Protein 3DOR (pdb70)

Solvent-accessible surface area: 42065 Å² total; per-residue (Å²): 77,64,6,16,140,11,0,31,49,1,1,42,6,1,32,17,0,1,86,5,15,1,3,0,44,8,29,0,60,120,60,22,62,11,57,7,93,124,29,1,84,52,5,49,117,97,1,153,99,78,158,110,4,39,10,44,51,0,9,26,7,0,16,66,12,1,31,4,0,18,10,66,25,10,27,8,46,3,30,12,78,35,25,1,78,2,6,18,38,12,34,89,3,67,76,26,104,5,5,0,0,40,36,91,43,221,51,72,114,4,123,62,2,0,16,3,33,42,9,94,59,33,54,0,100,77,21,0,52,107,45,58,44,78,46,58,96,52,24,57,10,17,19,25,34,7,22,149,19,1,10,28,24,68,6,33,72,9,45,147,30,38,64,32,159,2,28,0,57,0,94,38,74,133,36,72,56,106,126,7,119,20,141,13,125,87,71,86,63,29,11,32,36,0,15,112,13,25,92,49,25,169,89,43,144,66,51,47,102,36,21,10,12,80,4,23,4,54,58,13,20,108,61,97,91,92,33,150,47,28,1,45,2,5,3,0,29,4,80,26,78,142,51,118,64,4,98,0,0,5,1,0,0,0,7,0,24,42,81,107,8,96,132,39,83,110,110,27,96,28,0,31,73,38,1,15,115,7,0,92,50,0,41,89,67,5,58,1,0,2,0,0,0,1,6,0,58,2,40,25,24,15,0,0,12,0,0,0,2,2,0,0,83,93,71,0,61,9,15,54,4,28,17,8,2,2,3,53,34,0,22,73,0,29,77,56,43,85,79,0,120,125,11,104,62,62,87,67,0,96,142,36,27,39,68,54,22,54,5,8,48,3,61,49,64,5,0,69,25,0,26,28,21,0,126,50,4,40,73,9,5,75,137,1,44,0,34,6,1,74,49,7,2,13,51,1,0,58,65,0,51,38,16,83,203,8,57,0,63,68,35,2,1,0,1,3,6,26,24,0,25,11,1,0,0,13,0,0,2,1,0,40,36,19,115,28,12,27,0,0,2,34,72,2,3,1,0,0,0,64,61,33,94,5,104,11,19,6,8,4,0,1,100,26,1,21,0,0,0,0,0,0,27,26,118,122,27,59,30,0,1,12,66,1,0,94,11,83,60,100,29,49,29,39,6,79,1,0,51,130,73,36,0,66,84,2,14,83,86,0,46,110,15,2,12,88,15,22,76,119,111,92,66,60,7,15,128,10,0,31,57,1,1,43,5,1,36,21,0,1,83,5,14,0,2,0,45,19,26,0,61,136,42,27,62,14,61,4,88,107,24,1,78,49,3,49,95,92,0,135,107,76,172,106,2,37,10,43,55,0,9,30,6,0,15,71,13,1,32,5,0,17,10,62,25,11,24,8,46,4,26,13,78,34,26,1,89,1,5,17,36,14,26,87,5,64,77,34,91,6,4,0,0,46,43,75,39,160,116,57,97,6,130,47,1,0,16,3,35,41,16,89,58,37,54,1,104,78,20,0,50,108,50,63,44,82,46,55,96,56,46,67,8,16,21,16,33,7,25,150,28,1,13,33,28,72,6,23,75,9,50,158,28,41,66,31,164,5,26,0,56,0,91,29,60,205,41,69,56,123,116,9,130,18,143,17,123,88,70,87,65,29,11,35,36,0,10,106,10,26,118,53,39,204,84,33,143,84,49,35,111,41,20,11,12,75,7,26,3,50,76,3,15,100,64,97,78,108,21,173,51,35,4,45,2,2,1,0,31,1,77,30,92,139,55,123,68,9,86,0,0,1,0,0,0,0,5,0,31,38,120,112,7,94,130,34,78,115,105,31,98,32,1,32,84,39,0,16,136,4,0,95,48,0,37,92,58,6,65,1,0,0,0,1,0,1,6,0,57,2,41,28,24,16,0,0,10,0,0,0,2,2,0,0,83,95,66,0,55,3,14,57,4,26,10,9,0,1,4,52,25,0,24,70,0,28,77,51,43,89,81,0,119,115,8,103,63,67,100,64,0,95,152,39,29,30,103,55,22,54,5,6,44,2,59,51,72,3,0,67,19,0,24,31,21,0,120,56,1,43,71,4,4,71,129,2,47,0,39,6,0,72,58,0,0,15,54,1,0,71,65,0,53,39,24,88,206,7,64,0,65,70,42,2,0,0,0,2,8,32,24,0,27,10,1,0,0,11,0,0,1,2,0,32,36,19,120,31,10,13,0,0,2,29,110,2,1,0,0,0,0,64,67,32,94,4,93,12,20,5,10,4,0,2,102,26,0,23,1,0,1,0,0,0,23,29,82,172,39,54,27,0,1,12,70,1,0,48,17,78,18,88,21,47,30,43,10,90,1,0,48,142,74,34,0,67,79,2,9,64,24,0,46,108,0,1,7,52,28,34,67,136,122,70,109,50,114,67,101

Organism: Chlamydia trachomatis serovar D (strain ATCC VR-885 / DSM 19411 / UW-3/Cx) (NCBI:txid272561)

Foldseek 3Di:
DVLLVQLLVVLVVVLVCCQFFFQCNVVLCPVQVDDSVVLSVVLNVVSVPDDLDWLLRSLLSSQLSQLQSVFPQWGFFFPKFKKWFDQFAWDAFPVGWIFTLGGDDPDPLHDFLKTWADKQPHGPVVLLVVQAHPRDPPDVLRSVVSSVVPGMAGSRRSGDHDWAKMWTWIADPVGDIDIDIDTIPIDDIPDDICSVVVVVDDDDDPVCAQLRQQNQADDLDDWPFFDPDQHTKTWDWFAADVRDIFIEIETEDRELAQVPGDPDDPPDDGPLVVLLVSLVCCQPRGLAYEYEYESYAYHDPLSLLLNVLQAAQDKFFAWFKFFADDCVLLVVLVVLCVLCVPQDAQVSQCVSCVCADNNAGGGSVLSVQLNVRSVQVNVCVVVVVHSTHDTAHVSSDRIRHHDPPHHRQHEYEYEYDLNQADSRLRNCLRCVVRVRYAYEEAFYVQNAADKDWDADDGDSRTGITIHGGIWTAHPVGDTSHRVGDGGNYHDYGHSVCRRNSHNNVVSVVVSNVVVCCSVVPD/DVLLVQLLVVLVVVLVCCQFFFQCNVVLCVVQVDDSVVLSVVLNCVSVVDDLDWLLNSLLSSQLSQLSSVFPQWAFFFQKFKKWAAQWAWDAFPVGWIFTQDGDDPDDDDDGQKTWADKQPHGPVVLLVVQAHPRDDPDPLSSVVSRVCSGMAGSRRSGDHDWAKMWTWIAHPVGDIDIDIDTIPIDDIPDDIVSVVVVVDDDDDPVCAQLAQVHQADDLADFPAFDDDLHGKTWHWFAAPVRDIFIEIETEDREQAQVPGPPDDPVDDGPLVVLLVRLVVCQPGGQEYEYEHESYAYHDPQSLLLNVLQAAQAKFFAWFKFFADDVVVLVVLVVLCVLCVPPDFQVSQCVSQNCGDNRHGTGVVLSVQQNVQSVQNNVCVVVVVHSTHDTAHVSSDRIRHHDPPHYRQHEYEYEYEQNQDDSSLRNVLRCVLRVRYAYEEAFYQQNAADKDWDADDGPSRTGITIHGGIWTARPVGDTRHRRTDGGPYYQTQHSVCRSNSNNCVVSVQVSNQRVCSSVVDPDRDTD

Structure (mmCIF, N/CA/C/O backbone):
data_3DOR
#
_entry.id   3DOR
#
_cell.length_a   61.300
_cell.length_b   152.370
_cell.length_c   162.580
_cell.angle_alpha   90.00
_cell.angle_beta   90.00
_cell.angle_gamma   90.00
#
_symmetry.space_group_name_H-M   'P 21 21 21'
#
loop_
_entity.id
_entity.type
_entity.pdbx_description
1 polymer 'Protein CT_858'
2 non-polymer 'SULFATE ION'
3 water water
#
loop_
_atom_site.group_PDB
_atom_site.id
_atom_site.type_symbol
_atom_site.label_atom_id
_atom_site.label_alt_id
_atom_site.label_comp_id
_atom_site.label_asym_id
_atom_site.label_entity_id
_atom_site.label_seq_id
_atom_site.pdbx_PDB_ins_code
_atom_site.Cartn_x
_atom_site.Cartn_y
_atom_site.Cartn_z
_atom_site.occupancy
_atom_site.B_iso_or_equiv
_atom_site.auth_seq_id
_atom_site.auth_comp_id
_atom_site.auth_asym_id
_atom_site.auth_atom_id
_atom_site.pdbx_PDB_model_num
ATOM 1 N N . SER A 1 1 ? 7.216 5.227 36.554 1.00 47.00 33 SER A N 1
ATOM 2 C CA . SER A 1 1 ? 5.859 4.748 36.155 1.00 47.19 33 SER A CA 1
ATOM 3 C C . SER A 1 1 ? 4.858 5.896 36.080 1.00 45.82 33 SER A C 1
ATOM 4 O O . SER A 1 1 ? 4.656 6.618 37.057 1.00 43.73 33 SER A O 1
ATOM 7 N N . LEU A 1 2 ? 4.238 6.052 34.914 1.00 45.28 34 LEU A N 1
ATOM 8 C CA . LEU A 1 2 ? 3.247 7.103 34.690 1.00 43.67 34 LEU A CA 1
ATOM 9 C C . LEU A 1 2 ? 2.169 7.079 35.777 1.00 41.79 34 LEU A C 1
ATOM 10 O O . LEU A 1 2 ? 1.808 8.115 36.337 1.00 40.80 34 LEU A O 1
ATOM 15 N N . VAL A 1 3 ? 1.668 5.885 36.072 1.00 40.27 35 VAL A N 1
ATOM 16 C CA . VAL A 1 3 ? 0.638 5.708 37.087 1.00 37.78 35 VAL A CA 1
ATOM 17 C C . VAL A 1 3 ? 1.143 6.152 38.450 1.00 37.82 35 VAL A C 1
ATOM 18 O O . VAL A 1 3 ? 0.478 6.927 39.145 1.00 36.34 35 VAL A O 1
ATOM 22 N N . CYS A 1 4 ? 2.325 5.671 38.827 1.00 37.33 36 CYS A N 1
ATOM 23 C CA . CYS A 1 4 ? 2.910 6.027 40.116 1.00 37.58 36 CYS A CA 1
ATOM 24 C C . CYS A 1 4 ? 3.048 7.540 40.264 1.00 35.31 36 CYS A C 1
ATOM 25 O O . CYS A 1 4 ? 2.673 8.111 41.289 1.00 36.95 36 CYS A O 1
ATOM 28 N N . LYS A 1 5 ? 3.577 8.190 39.234 1.00 34.47 37 LYS A N 1
ATOM 29 C CA . LYS A 1 5 ? 3.768 9.638 39.266 1.00 36.27 37 LYS A CA 1
ATOM 30 C C . LYS A 1 5 ? 2.444 10.399 39.403 1.00 35.23 37 LYS A C 1
ATOM 31 O O . LYS A 1 5 ? 2.350 11.373 40.148 1.00 35.76 37 LYS A O 1
ATOM 37 N N . ASN A 1 6 ? 1.417 9.959 38.688 1.00 34.21 38 ASN A N 1
ATOM 38 C CA . ASN A 1 6 ? 0.126 10.632 38.780 1.00 34.69 38 ASN A CA 1
ATOM 39 C C . ASN A 1 6 ? -0.472 10.427 40.172 1.00 33.60 38 ASN A C 1
ATOM 40 O O . ASN A 1 6 ? -1.034 11.355 40.760 1.00 33.13 38 ASN A O 1
ATOM 45 N N . ALA A 1 7 ? -0.321 9.216 40.705 1.00 32.98 39 ALA A N 1
ATOM 46 C CA . ALA A 1 7 ? -0.835 8.889 42.030 1.00 31.81 39 ALA A CA 1
ATOM 47 C C . ALA A 1 7 ? -0.151 9.754 43.083 1.00 32.28 39 ALA A C 1
ATOM 48 O O . ALA A 1 7 ? -0.799 10.253 44.003 1.00 32.61 39 ALA A O 1
ATOM 50 N N . LEU A 1 8 ? 1.163 9.924 42.951 1.00 33.27 40 LEU A N 1
ATOM 51 C CA . LEU A 1 8 ? 1.918 10.753 43.889 1.00 35.56 40 LEU A CA 1
ATOM 52 C C . LEU A 1 8 ? 1.421 12.182 43.753 1.00 36.33 40 LEU A C 1
ATOM 53 O O . LEU A 1 8 ? 1.198 12.869 44.750 1.00 38.64 40 LEU A O 1
ATOM 58 N N . GLN A 1 9 ? 1.245 12.627 42.510 1.00 37.56 41 GLN A N 1
ATOM 59 C CA . GLN A 1 9 ? 0.756 13.981 42.249 1.00 37.90 41 GLN A CA 1
ATOM 60 C C . GLN A 1 9 ? -0.610 14.171 42.926 1.00 36.83 41 GLN A C 1
ATOM 61 O O . GLN A 1 9 ? -0.811 15.102 43.704 1.00 34.15 41 GLN A O 1
ATOM 67 N N . ASP A 1 10 ? -1.547 13.276 42.631 1.00 35.21 42 ASP A N 1
ATOM 68 C CA . ASP A 1 10 ? -2.876 13.390 43.214 1.00 37.23 42 ASP A CA 1
ATOM 69 C C . ASP A 1 10 ? -2.856 13.260 44.740 1.00 36.86 42 ASP A C 1
ATOM 70 O O . ASP A 1 10 ? -3.626 13.926 45.439 1.00 37.00 42 ASP A O 1
ATOM 75 N N . LEU A 1 11 ? -1.950 12.436 45.259 1.00 37.85 43 LEU A N 1
ATOM 76 C CA . LEU A 1 11 ? -1.822 12.278 46.704 1.00 36.99 43 LEU A CA 1
ATOM 77 C C . LEU A 1 11 ? -1.401 13.614 47.317 1.00 36.75 43 LEU A C 1
ATOM 78 O O . LEU A 1 11 ? -1.970 14.058 48.316 1.00 38.02 43 LEU A O 1
ATOM 83 N N . SER A 1 12 ? -0.408 14.259 46.714 1.00 35.49 44 SER A N 1
ATOM 84 C CA . SER A 1 12 ? 0.068 15.542 47.214 1.00 35.42 44 SER A CA 1
ATOM 85 C C . SER A 1 12 ? -1.045 16.577 47.174 1.00 35.26 44 SER A C 1
ATOM 86 O O . SER A 1 12 ? -1.058 17.510 47.975 1.00 34.67 44 SER A O 1
ATOM 89 N N . PHE A 1 13 ? -1.977 16.427 46.237 1.00 35.37 45 PHE A N 1
ATOM 90 C CA . PHE A 1 13 ? -3.079 17.378 46.148 1.00 35.87 45 PHE A CA 1
ATOM 91 C C . PHE A 1 13 ? -4.039 17.133 47.306 1.00 35.07 45 PHE A C 1
ATOM 92 O O . PHE A 1 13 ? -4.460 18.068 47.986 1.00 36.19 45 PHE A O 1
ATOM 100 N N . LEU A 1 14 ? -4.396 15.874 47.526 1.00 35.38 46 LEU A N 1
ATOM 101 C CA . LEU A 1 14 ? -5.285 15.541 48.632 1.00 36.33 46 LEU A CA 1
ATOM 102 C C . LEU A 1 14 ? -4.652 16.015 49.939 1.00 37.26 46 LEU A C 1
ATOM 103 O O . LEU A 1 14 ? -5.330 16.545 50.819 1.00 38.75 46 LEU A O 1
ATOM 108 N N . GLU A 1 15 ? -3.341 15.837 50.054 1.00 38.47 47 GLU A N 1
ATOM 109 C CA . GLU A 1 15 ? -2.624 16.252 51.253 1.00 40.12 47 GLU A CA 1
ATOM 110 C C . GLU A 1 15 ? -2.734 17.759 51.487 1.00 40.86 47 GLU A C 1
ATOM 111 O O . GLU A 1 15 ? -2.854 18.214 52.629 1.00 40.02 47 GLU A O 1
ATOM 117 N N . HIS A 1 16 ? -2.690 18.538 50.411 1.00 40.60 48 HIS A N 1
ATOM 118 C CA . HIS A 1 16 ? -2.797 19.981 50.554 1.00 41.32 48 HIS A CA 1
ATOM 119 C C . HIS A 1 16 ? -4.206 20.388 50.977 1.00 41.21 48 HIS A C 1
ATOM 120 O O . HIS A 1 16 ? -4.374 21.343 51.735 1.00 41.64 48 HIS A O 1
ATOM 127 N N . LEU A 1 17 ? -5.213 19.667 50.484 1.00 39.76 49 LEU A N 1
ATOM 128 C CA . LEU A 1 17 ? -6.603 19.956 50.834 1.00 39.18 49 LEU A CA 1
ATOM 129 C C . LEU A 1 17 ? -6.819 19.720 52.326 1.00 39.78 49 LEU A C 1
ATOM 130 O O . LEU A 1 17 ? -7.548 20.460 52.987 1.00 41.18 49 LEU A O 1
ATOM 135 N N . LEU A 1 18 ? -6.181 18.682 52.855 1.00 39.49 50 LEU A N 1
ATOM 136 C CA . LEU A 1 18 ? -6.321 18.367 54.271 1.00 41.00 50 LEU A CA 1
ATOM 137 C C . LEU A 1 18 ? -5.800 19.494 55.142 1.00 42.96 50 LEU A C 1
ATOM 138 O O . LEU A 1 18 ? -6.279 19.690 56.261 1.00 44.97 50 LEU A O 1
ATOM 143 N N . GLN A 1 19 ? -4.824 20.240 54.632 1.00 44.26 51 GLN A N 1
ATOM 144 C CA . GLN A 1 19 ? -4.260 21.345 55.396 1.00 45.11 51 GLN A CA 1
ATOM 145 C C . GLN A 1 19 ? -4.984 22.669 55.235 1.00 44.50 51 GLN A C 1
ATOM 146 O O . GLN A 1 19 ? -4.897 23.524 56.113 1.00 44.27 51 GLN A O 1
ATOM 152 N N . VAL A 1 20 ? -5.713 22.850 54.137 1.00 43.47 52 VAL A N 1
ATOM 153 C CA . VAL A 1 20 ? -6.418 24.112 53.947 1.00 42.97 52 VAL A CA 1
ATOM 154 C C . VAL A 1 20 ? -7.934 24.045 54.075 1.00 43.27 52 VAL A C 1
ATOM 155 O O . VAL A 1 20 ? -8.577 25.077 54.265 1.00 42.56 52 VAL A O 1
ATOM 159 N N . LYS A 1 21 ? -8.510 22.848 53.988 1.00 42.85 53 LYS A N 1
ATOM 160 C CA . LYS A 1 21 ? -9.962 22.729 54.081 1.00 44.16 53 LYS A CA 1
ATOM 161 C C . LYS A 1 21 ? -10.532 21.545 54.857 1.00 43.30 53 LYS A C 1
ATOM 162 O O . LYS A 1 21 ? -11.635 21.087 54.562 1.00 43.36 53 LYS A O 1
ATOM 168 N N . TYR A 1 22 ? -9.796 21.048 55.843 1.00 42.62 54 TYR A N 1
ATOM 169 C CA . TYR A 1 22 ? -10.287 19.938 56.651 1.00 41.22 54 TYR A CA 1
ATOM 170 C C . TYR A 1 22 ? -10.342 20.418 58.098 1.00 39.85 54 TYR A C 1
ATOM 171 O O . TYR A 1 22 ? -9.343 20.387 58.814 1.00 39.48 54 TYR A O 1
ATOM 180 N N . ALA A 1 23 ? -11.519 20.868 58.517 1.00 40.10 55 ALA A N 1
ATOM 181 C CA . ALA A 1 23 ? -11.719 21.397 59.866 1.00 40.15 55 ALA A CA 1
ATOM 182 C C . ALA A 1 23 ? -11.359 20.468 61.028 1.00 41.12 55 ALA A C 1
ATOM 183 O O . ALA A 1 23 ? -10.721 20.893 61.992 1.00 41.17 55 ALA A O 1
ATOM 185 N N . PRO A 1 24 ? -11.772 19.193 60.966 1.00 42.12 56 PRO A N 1
ATOM 186 C CA . PRO A 1 24 ? -11.439 18.295 62.078 1.00 42.49 56 PRO A CA 1
ATOM 187 C C . PRO A 1 24 ? -9.995 17.807 62.177 1.00 43.20 56 PRO A C 1
ATOM 188 O O . PRO A 1 24 ? -9.707 16.871 62.924 1.00 43.49 56 PRO A O 1
ATOM 192 N N . LYS A 1 25 ? -9.088 18.454 61.449 1.00 44.06 57 LYS A N 1
ATOM 193 C CA . LYS A 1 25 ? -7.680 18.064 61.467 1.00 44.69 57 LYS A CA 1
ATOM 194 C C . LYS A 1 25 ? -7.070 17.969 62.873 1.00 45.71 57 LYS A C 1
ATOM 195 O O . LYS A 1 25 ? -6.448 16.967 63.214 1.00 46.40 57 LYS A O 1
ATOM 201 N N . THR A 1 26 ? -7.247 19.010 63.683 1.00 46.51 58 THR A N 1
ATOM 202 C CA . THR A 1 26 ? -6.693 19.035 65.037 1.00 47.46 58 THR A CA 1
ATOM 203 C C . THR A 1 26 ? -7.277 17.922 65.903 1.00 47.82 58 THR A C 1
ATOM 204 O O . THR A 1 26 ? -6.565 17.284 66.679 1.00 49.20 58 THR A O 1
ATOM 208 N N . TRP A 1 27 ? -8.580 17.702 65.763 1.00 46.98 59 TRP A N 1
ATOM 209 C CA . TRP A 1 27 ? -9.279 16.668 66.510 1.00 46.06 59 TRP A CA 1
ATOM 210 C C . TRP A 1 27 ? -8.710 15.284 66.198 1.00 44.84 59 TRP A C 1
ATOM 211 O O . TRP A 1 27 ? -8.397 14.515 67.101 1.00 45.89 59 TRP A O 1
ATOM 222 N N . LYS A 1 28 ? -8.569 14.967 64.918 1.00 44.64 60 LYS A N 1
ATOM 223 C CA . LYS A 1 28 ? -8.046 13.666 64.528 1.00 43.64 60 LYS A CA 1
ATOM 224 C C . LYS A 1 28 ? -6.635 13.457 65.083 1.00 44.57 60 LYS A C 1
ATOM 225 O O . LYS A 1 28 ? -6.235 12.332 65.392 1.00 42.59 60 LYS A O 1
ATOM 231 N N . GLU A 1 29 ? -5.883 14.544 65.210 1.00 46.22 61 GLU A N 1
ATOM 232 C CA . GLU A 1 29 ? -4.521 14.461 65.724 1.00 50.49 61 GLU A CA 1
ATOM 233 C C . GLU A 1 29 ? -4.522 14.007 67.185 1.00 52.33 61 GLU A C 1
ATOM 234 O O . GLU A 1 29 ? -3.740 13.142 67.580 1.00 51.30 61 GLU A O 1
ATOM 240 N N . GLN A 1 30 ? -5.416 14.579 67.982 1.00 54.38 62 GLN A N 1
ATOM 241 C CA . GLN A 1 30 ? -5.504 14.219 69.387 1.00 57.29 62 GLN A CA 1
ATOM 242 C C . GLN A 1 30 ? -6.355 12.977 69.640 1.00 57.97 62 GLN A C 1
ATOM 243 O O . GLN A 1 30 ? -5.913 12.046 70.312 1.00 59.10 62 GLN A O 1
ATOM 249 N N . TYR A 1 31 ? -7.562 12.948 69.086 1.00 57.34 63 TYR A N 1
ATOM 250 C CA . TYR A 1 31 ? -8.455 11.810 69.279 1.00 57.09 63 TYR A CA 1
ATOM 251 C C . TYR A 1 31 ? -7.928 10.483 68.726 1.00 55.89 63 TYR A C 1
ATOM 252 O O . TYR A 1 31 ? -8.147 9.427 69.323 1.00 56.34 63 TYR A O 1
ATOM 261 N N . LEU A 1 32 ? -7.242 10.531 67.590 1.00 53.86 64 LEU A N 1
ATOM 262 C CA . LEU A 1 32 ? -6.725 9.316 66.964 1.00 52.97 64 LEU A CA 1
ATOM 263 C C . LEU A 1 32 ? -5.209 9.202 66.937 1.00 51.31 64 LEU A C 1
ATOM 264 O O . LEU A 1 32 ? -4.673 8.147 66.599 1.00 50.42 64 LEU A O 1
ATOM 269 N N . GLY A 1 33 ? -4.517 10.279 67.289 1.00 50.10 65 GLY A N 1
ATOM 270 C CA . GLY A 1 33 ? -3.067 10.250 67.260 1.00 48.81 65 GLY A CA 1
ATOM 271 C C . GLY A 1 33 ? -2.587 10.275 65.820 1.00 49.06 65 GLY A C 1
ATOM 272 O O . GLY A 1 33 ? -1.461 9.878 65.519 1.00 48.48 65 GLY A O 1
ATOM 273 N N . TRP A 1 34 ? -3.462 10.747 64.932 1.00 47.78 66 TRP A N 1
ATOM 274 C CA . TRP A 1 34 ? -3.183 10.838 63.500 1.00 46.88 66 TRP A CA 1
ATOM 275 C C . TRP A 1 34 ? -2.259 12.012 63.176 1.00 46.40 66 TRP A C 1
ATOM 276 O O . TRP A 1 34 ? -2.369 13.083 63.774 1.00 46.21 66 TRP A O 1
ATOM 287 N N . ASP A 1 35 ? -1.356 11.797 62.222 1.00 46.33 67 ASP A N 1
ATOM 288 C CA . ASP A 1 35 ? -0.411 12.826 61.784 1.00 46.93 67 ASP A CA 1
ATOM 289 C C . ASP A 1 35 ? -0.405 12.883 60.253 1.00 45.97 67 ASP A C 1
ATOM 290 O O . ASP A 1 35 ? -0.171 11.874 59.586 1.00 46.35 67 ASP A O 1
ATOM 295 N N . LEU A 1 36 ? -0.649 14.069 59.704 1.00 46.23 68 LEU A N 1
ATOM 296 C CA . LEU A 1 36 ? -0.701 14.249 58.253 1.00 46.37 68 LEU A CA 1
ATOM 297 C C . LEU A 1 36 ? 0.578 13.892 57.492 1.00 45.74 68 LEU A C 1
ATOM 298 O O . LEU A 1 36 ? 0.538 13.138 56.518 1.00 44.71 68 LEU A O 1
ATOM 303 N N . VAL A 1 37 ? 1.707 14.443 57.923 1.00 46.00 69 VAL A N 1
ATOM 304 C CA . VAL A 1 37 ? 2.978 14.163 57.265 1.00 46.97 69 VAL A CA 1
ATOM 305 C C . VAL A 1 37 ? 3.319 12.678 57.371 1.00 47.20 69 VAL A C 1
ATOM 306 O O . VAL A 1 37 ? 3.845 12.076 56.435 1.00 46.97 69 VAL A O 1
ATOM 310 N N . GLN A 1 38 ? 3.004 12.094 58.520 1.00 46.88 70 GLN A N 1
ATOM 311 C CA . GLN A 1 38 ? 3.257 10.681 58.768 1.00 47.81 70 GLN A CA 1
ATOM 312 C C . GLN A 1 38 ? 2.533 9.834 57.712 1.00 46.59 70 GLN A C 1
ATOM 313 O O . GLN A 1 38 ? 3.163 9.103 56.940 1.00 45.17 70 GLN A O 1
ATOM 319 N N . SER A 1 39 ? 1.204 9.947 57.693 1.00 44.78 71 SER A N 1
ATOM 320 C CA . SER A 1 39 ? 0.356 9.200 56.760 1.00 43.16 71 SER A CA 1
ATOM 321 C C . SER A 1 39 ? 0.745 9.468 55.315 1.00 41.98 71 SER A C 1
ATOM 322 O O . SER A 1 39 ? 0.824 8.554 54.498 1.00 43.03 71 SER A O 1
ATOM 325 N N . SER A 1 40 ? 0.968 10.735 55.000 1.00 41.13 72 SER A N 1
ATOM 326 C CA . SER A 1 40 ? 1.354 11.112 53.650 1.00 41.26 72 SER A CA 1
ATOM 327 C C . SER A 1 40 ? 2.586 10.322 53.222 1.00 38.89 72 SER A C 1
ATOM 328 O O . SER A 1 40 ? 2.560 9.590 52.224 1.00 37.64 72 SER A O 1
ATOM 331 N N . VAL A 1 41 ? 3.665 10.469 53.987 1.00 39.32 73 VAL A N 1
ATOM 332 C CA . VAL A 1 41 ? 4.911 9.768 53.695 1.00 38.27 73 VAL A CA 1
ATOM 333 C C . VAL A 1 41 ? 4.634 8.275 53.564 1.00 39.51 73 VAL A C 1
ATOM 334 O O . VAL A 1 41 ? 5.053 7.623 52.604 1.00 39.41 73 VAL A O 1
ATOM 338 N N . SER A 1 42 ? 3.911 7.743 54.539 1.00 41.46 74 SER A N 1
ATOM 339 C CA . SER A 1 42 ? 3.565 6.332 54.551 1.00 43.44 74 SER A CA 1
ATOM 340 C C . SER A 1 42 ? 2.862 5.934 53.254 1.00 43.14 74 SER A C 1
ATOM 341 O O . SER A 1 42 ? 3.192 4.912 52.644 1.00 44.38 74 SER A O 1
ATOM 344 N N . ALA A 1 43 ? 1.898 6.742 52.823 1.00 42.47 75 ALA A N 1
ATOM 345 C CA . ALA A 1 43 ? 1.172 6.441 51.590 1.00 42.78 75 ALA A CA 1
ATOM 346 C C . ALA A 1 43 ? 2.104 6.558 50.382 1.00 43.17 75 ALA A C 1
ATOM 347 O O . ALA A 1 43 ? 2.033 5.760 49.444 1.00 42.36 75 ALA A O 1
ATOM 349 N N . GLN A 1 44 ? 2.979 7.555 50.407 1.00 43.24 76 GLN A N 1
ATOM 350 C CA . GLN A 1 44 ? 3.930 7.751 49.320 1.00 45.62 76 GLN A CA 1
ATOM 351 C C . GLN A 1 44 ? 4.813 6.512 49.183 1.00 47.06 76 GLN A C 1
ATOM 352 O O . GLN A 1 44 ? 5.156 6.087 48.075 1.00 47.10 76 GLN A O 1
ATOM 358 N N . GLN A 1 45 ? 5.172 5.932 50.324 1.00 48.76 77 GLN A N 1
ATOM 359 C CA . GLN A 1 45 ? 6.017 4.746 50.349 1.00 49.85 77 GLN A CA 1
ATOM 360 C C . GLN A 1 45 ? 5.401 3.546 49.643 1.00 50.33 77 GLN A C 1
ATOM 361 O O . GLN A 1 45 ? 6.063 2.898 48.830 1.00 50.90 77 GLN A O 1
ATOM 367 N N . LYS A 1 46 ? 4.142 3.246 49.950 1.00 50.73 78 LYS A N 1
ATOM 368 C CA . LYS A 1 46 ? 3.467 2.107 49.329 1.00 50.86 78 LYS A CA 1
ATOM 369 C C . LYS A 1 46 ? 3.429 2.277 47.818 1.00 49.82 78 LYS A C 1
ATOM 370 O O . LYS A 1 46 ? 3.555 1.307 47.070 1.00 49.46 78 LYS A O 1
ATOM 376 N N . LEU A 1 47 ? 3.253 3.518 47.378 1.00 48.97 79 LEU A N 1
ATOM 377 C CA . LEU A 1 47 ? 3.189 3.827 45.958 1.00 47.92 79 LEU A CA 1
ATOM 378 C C . LEU A 1 47 ? 4.528 3.590 45.271 1.00 48.91 79 LEU A C 1
ATOM 379 O O . LEU A 1 47 ? 4.592 2.907 44.250 1.00 50.26 79 LEU A O 1
ATOM 384 N N . ARG A 1 48 ? 5.593 4.151 45.834 1.00 50.44 80 ARG A N 1
ATOM 385 C CA . ARG A 1 48 ? 6.936 4.005 45.272 1.00 53.35 80 ARG A CA 1
ATOM 386 C C . ARG A 1 48 ? 7.486 2.578 45.344 1.00 54.17 80 ARG A C 1
ATOM 387 O O . ARG A 1 48 ? 8.294 2.175 44.507 1.00 54.11 80 ARG A O 1
ATOM 395 N N . THR A 1 49 ? 7.054 1.822 46.347 1.00 55.96 81 THR A N 1
ATOM 396 C CA . THR A 1 49 ? 7.524 0.452 46.535 1.00 56.96 81 THR A CA 1
ATOM 397 C C . THR A 1 49 ? 6.967 -0.554 45.531 1.00 58.03 81 THR A C 1
ATOM 398 O O . THR A 1 49 ? 7.681 -1.448 45.078 1.00 58.02 81 THR A O 1
ATOM 402 N N . GLN A 1 50 ? 5.693 -0.408 45.187 1.00 58.60 82 GLN A N 1
ATOM 403 C CA . GLN A 1 50 ? 5.047 -1.310 44.240 1.00 60.04 82 GLN A CA 1
ATOM 404 C C . GLN A 1 50 ? 5.766 -1.457 42.906 1.00 59.64 82 GLN A C 1
ATOM 405 O O . GLN A 1 50 ? 6.298 -0.489 42.365 1.00 60.28 82 GLN A O 1
ATOM 411 N N . GLU A 1 51 ? 5.765 -2.678 42.378 1.00 59.29 83 GLU A N 1
ATOM 412 C CA . GLU A 1 51 ? 6.385 -2.961 41.088 1.00 58.87 83 GLU A CA 1
ATOM 413 C C . GLU A 1 51 ? 5.332 -2.715 40.017 1.00 56.48 83 GLU A C 1
ATOM 414 O O . GLU A 1 51 ? 4.343 -3.447 39.950 1.00 56.84 83 GLU A O 1
ATOM 420 N N . ASN A 1 52 ? 5.541 -1.701 39.180 1.00 52.95 84 ASN A N 1
ATOM 421 C CA . ASN A 1 52 ? 4.580 -1.388 38.127 1.00 49.56 84 ASN A CA 1
ATOM 422 C C . ASN A 1 52 ? 3.177 -1.427 38.733 1.00 44.95 84 ASN A C 1
ATOM 423 O O . ASN A 1 52 ? 2.347 -2.251 38.354 1.00 43.94 84 ASN A O 1
ATOM 428 N N . PRO A 1 53 ? 2.899 -0.529 39.685 1.00 40.92 85 PRO A N 1
ATOM 429 C CA . PRO A 1 53 ? 1.591 -0.478 40.341 1.00 39.41 85 PRO A CA 1
ATOM 430 C C . PRO A 1 53 ? 0.437 -0.268 39.370 1.00 38.90 85 PRO A C 1
ATOM 431 O O . PRO A 1 53 ? 0.571 0.443 38.377 1.00 38.22 85 PRO A O 1
ATOM 435 N N . SER A 1 54 ? -0.696 -0.898 39.657 1.00 37.13 86 SER A N 1
ATOM 436 C CA . SER A 1 54 ? -1.870 -0.744 38.814 1.00 38.00 86 SER A CA 1
ATOM 437 C C . SER A 1 54 ? -2.652 0.468 39.317 1.00 38.18 86 SER A C 1
ATOM 438 O O . SER A 1 54 ? -2.461 0.916 40.454 1.00 38.76 86 SER A O 1
ATOM 441 N N . THR A 1 55 ? -3.526 1.000 38.468 1.00 38.35 87 THR A N 1
ATOM 442 C CA . THR A 1 55 ? -4.345 2.147 38.845 1.00 37.35 87 THR A CA 1
ATOM 443 C C . THR A 1 55 ? -5.173 1.791 40.075 1.00 34.58 87 THR A C 1
ATOM 444 O O . THR A 1 55 ? -5.246 2.566 41.026 1.00 34.32 87 THR A O 1
ATOM 448 N N . SER A 1 56 ? -5.800 0.619 40.045 1.00 35.52 88 SER A N 1
ATOM 449 C CA . SER A 1 56 ? -6.625 0.177 41.163 1.00 37.60 88 SER A CA 1
ATOM 450 C C . SER A 1 56 ? -5.823 0.083 42.459 1.00 36.55 88 SER A C 1
ATOM 451 O O . SER A 1 56 ? -6.348 0.355 43.535 1.00 38.16 88 SER A O 1
ATOM 454 N N . PHE A 1 57 ? -4.550 -0.289 42.364 1.00 36.76 89 PHE A N 1
ATOM 455 C CA . PHE A 1 57 ? -3.723 -0.374 43.564 1.00 36.34 89 PHE A CA 1
ATOM 456 C C . PHE A 1 57 ? -3.541 1.024 44.142 1.00 35.13 89 PHE A C 1
ATOM 457 O O . PHE A 1 57 ? -3.668 1.239 45.350 1.00 35.90 89 PHE A O 1
ATOM 465 N N . CYS A 1 58 ? -3.239 1.978 43.270 1.00 34.48 90 CYS A N 1
ATOM 466 C CA . CYS A 1 58 ? -3.030 3.352 43.695 1.00 32.58 90 CYS A CA 1
ATOM 467 C C . CYS A 1 58 ? -4.319 3.938 44.256 1.00 31.94 90 CYS A C 1
ATOM 468 O O . CYS A 1 58 ? -4.302 4.665 45.253 1.00 30.57 90 CYS A O 1
ATOM 471 N N . GLN A 1 59 ? -5.442 3.624 43.620 1.00 30.65 91 GLN A N 1
ATOM 472 C CA . GLN A 1 59 ? -6.721 4.129 44.110 1.00 32.34 91 GLN A CA 1
ATOM 473 C C . GLN A 1 59 ? -6.947 3.584 45.526 1.00 33.25 91 GLN A C 1
ATOM 474 O O . GLN A 1 59 ? -7.409 4.298 46.423 1.00 33.35 91 GLN A O 1
ATOM 480 N N . GLN A 1 60 ? -6.597 2.316 45.727 1.00 32.20 92 GLN A N 1
ATOM 481 C CA . GLN A 1 60 ? -6.758 1.693 47.035 1.00 33.63 92 GLN A CA 1
ATOM 482 C C . GLN A 1 60 ? -5.909 2.424 48.065 1.00 34.05 92 GLN A C 1
ATOM 483 O O . GLN A 1 60 ? -6.359 2.694 49.179 1.00 34.56 92 GLN A O 1
ATOM 489 N N . VAL A 1 61 ? -4.679 2.751 47.684 1.00 34.01 93 VAL A N 1
ATOM 490 C CA . VAL A 1 61 ? -3.772 3.457 48.576 1.00 32.27 93 VAL A CA 1
ATOM 491 C C . VAL A 1 61 ? -4.309 4.823 48.971 1.00 33.72 93 VAL A C 1
ATOM 492 O O . VAL A 1 61 ? -4.268 5.191 50.147 1.00 34.70 93 VAL A O 1
ATOM 496 N N . LEU A 1 62 ? -4.817 5.584 48.002 1.00 33.39 94 LEU A N 1
ATOM 497 C CA . LEU A 1 62 ? -5.332 6.908 48.326 1.00 33.62 94 LEU A CA 1
ATOM 498 C C . LEU A 1 62 ? -6.607 6.787 49.150 1.00 31.97 94 LEU A C 1
ATOM 499 O O . LEU A 1 62 ? -6.840 7.571 50.070 1.00 31.51 94 LEU A O 1
ATOM 504 N N . ALA A 1 63 ? -7.429 5.797 48.826 1.00 32.94 95 ALA A N 1
ATOM 505 C CA . ALA A 1 63 ? -8.676 5.584 49.556 1.00 33.95 95 ALA A CA 1
ATOM 506 C C . ALA A 1 63 ? -8.371 5.263 51.022 1.00 34.82 95 ALA A C 1
ATOM 507 O O . ALA A 1 63 ? -9.041 5.756 51.933 1.00 34.51 95 ALA A O 1
ATOM 509 N N . ASP A 1 64 ? -7.350 4.442 51.253 1.00 34.78 96 ASP A N 1
ATOM 510 C CA . ASP A 1 64 ? -6.985 4.094 52.624 1.00 35.20 96 ASP A CA 1
ATOM 511 C C . ASP A 1 64 ? -6.413 5.322 53.322 1.00 35.15 96 ASP A C 1
ATOM 512 O O . ASP A 1 64 ? -6.662 5.549 54.512 1.00 36.14 96 ASP A O 1
ATOM 517 N N . PHE A 1 65 ? -5.661 6.125 52.572 1.00 34.42 97 PHE A N 1
ATOM 518 C CA . PHE A 1 65 ? -5.074 7.340 53.118 1.00 34.09 97 PHE A CA 1
ATOM 519 C C . PHE A 1 65 ? -6.185 8.209 53.693 1.00 34.73 97 PHE A C 1
ATOM 520 O O . PHE A 1 65 ? -6.116 8.645 54.840 1.00 36.90 97 PHE A O 1
ATOM 528 N N . ILE A 1 66 ? -7.216 8.459 52.894 1.00 34.64 98 ILE A N 1
ATOM 529 C CA . ILE A 1 66 ? -8.341 9.268 53.353 1.00 33.63 98 ILE A CA 1
ATOM 530 C C . ILE A 1 66 ? -9.114 8.503 54.426 1.00 32.44 98 ILE A C 1
ATOM 531 O O . ILE A 1 66 ? -9.588 9.088 55.393 1.00 33.81 98 ILE A O 1
ATOM 536 N N . GLY A 1 67 ? -9.225 7.192 54.259 1.00 33.46 99 GLY A N 1
ATOM 537 C CA . GLY A 1 67 ? -9.928 6.388 55.245 1.00 35.56 99 GLY A CA 1
ATOM 538 C C . GLY A 1 67 ? -9.278 6.466 56.622 1.00 35.52 99 GLY A C 1
ATOM 539 O O . GLY A 1 67 ? -9.940 6.284 57.647 1.00 34.47 99 GLY A O 1
ATOM 540 N N . GLY A 1 68 ? -7.980 6.756 56.645 1.00 36.07 100 GLY A N 1
ATOM 541 C CA . GLY A 1 68 ? -7.267 6.851 57.905 1.00 35.53 100 GLY A CA 1
ATOM 542 C C . GLY A 1 68 ? -7.778 7.964 58.794 1.00 35.89 100 GLY A C 1
ATOM 543 O O . GLY A 1 68 ? -7.507 7.982 59.994 1.00 36.74 100 GLY A O 1
ATOM 544 N N . LEU A 1 69 ? -8.523 8.898 58.212 1.00 34.44 101 LEU A N 1
ATOM 545 C CA . LEU A 1 69 ? -9.065 10.014 58.976 1.00 33.29 101 LEU A CA 1
ATOM 546 C C . LEU A 1 69 ? -10.191 9.585 59.925 1.00 32.08 101 LEU A C 1
ATOM 547 O O . LEU A 1 69 ? -10.590 10.350 60.809 1.00 29.64 101 LEU A O 1
ATOM 552 N N . ASN A 1 70 ? -10.698 8.367 59.736 1.00 31.28 102 ASN A N 1
ATOM 553 C CA . ASN A 1 70 ? -11.770 7.841 60.579 1.00 33.65 102 ASN A CA 1
ATOM 554 C C . ASN A 1 70 ? -12.867 8.904 60.686 1.00 34.85 102 ASN A C 1
ATOM 555 O O . ASN A 1 70 ? -13.310 9.278 61.780 1.00 33.74 102 ASN A O 1
ATOM 560 N N . ASP A 1 71 ? -13.282 9.387 59.518 1.00 35.02 103 ASP A N 1
ATOM 561 C CA . ASP A 1 71 ? -14.299 10.423 59.374 1.00 35.83 103 ASP A CA 1
ATOM 562 C C . ASP A 1 71 ? -15.315 9.874 58.372 1.00 37.25 103 ASP A C 1
ATOM 563 O O . ASP A 1 71 ? -14.968 9.624 57.215 1.00 36.12 103 ASP A O 1
ATOM 568 N N . PHE A 1 72 ? -16.559 9.689 58.806 1.00 36.13 104 PHE A N 1
ATOM 569 C CA . PHE A 1 72 ? -17.592 9.141 57.930 1.00 37.11 104 PHE A CA 1
ATOM 570 C C . PHE A 1 72 ? -17.958 10.033 56.730 1.00 37.08 104 PHE A C 1
ATOM 571 O O . PHE A 1 72 ? -18.550 9.523 55.763 1.00 37.53 104 PHE A O 1
ATOM 579 N N . HIS A 1 73 ? -17.634 11.336 56.778 1.00 37.73 105 HIS A N 1
ATOM 580 C CA . HIS A 1 73 ? -17.887 12.280 55.665 1.00 37.62 105 HIS A CA 1
ATOM 581 C C . HIS A 1 73 ? -16.710 12.233 54.685 1.00 37.38 105 HIS A C 1
ATOM 582 O O . HIS A 1 73 ? -16.911 12.433 53.459 1.00 38.38 105 HIS A O 1
ATOM 589 N N . ALA A 1 74 ? -15.520 11.969 55.204 1.00 36.40 106 ALA A N 1
ATOM 590 C CA . ALA A 1 74 ? -14.362 11.970 54.375 1.00 32.92 106 ALA A CA 1
ATOM 591 C C . ALA A 1 74 ? -14.119 10.623 53.632 1.00 33.82 106 ALA A C 1
ATOM 592 O O . ALA A 1 74 ? -13.871 9.589 54.281 1.00 34.87 106 ALA A O 1
ATOM 594 N N . GLY A 1 75 ? -14.073 10.664 52.286 1.00 31.47 107 GLY A N 1
ATOM 595 C CA . GLY A 1 75 ? -13.780 9.477 51.500 1.00 30.44 107 GLY A CA 1
ATOM 596 C C . GLY A 1 75 ? -13.466 9.878 50.074 1.00 31.75 107 GLY A C 1
ATOM 597 O O . GLY A 1 75 ? -13.630 11.038 49.670 1.00 31.74 107 GLY A O 1
ATOM 598 N N . VAL A 1 76 ? -13.034 8.898 49.300 1.00 30.92 108 VAL A N 1
ATOM 599 C CA . VAL A 1 76 ? -12.696 9.130 47.905 1.00 31.46 108 VAL A CA 1
ATOM 600 C C . VAL A 1 76 ? -13.428 8.132 47.036 1.00 32.79 108 VAL A C 1
ATOM 601 O O . VAL A 1 76 ? -13.473 6.947 47.359 1.00 33.00 108 VAL A O 1
ATOM 605 N N . THR A 1 77 ? -14.014 8.608 45.942 1.00 31.74 109 THR A N 1
ATOM 606 C CA . THR A 1 77 ? -14.701 7.717 45.018 1.00 31.89 109 THR A CA 1
ATOM 607 C C . THR A 1 77 ? -13.945 7.790 43.700 1.00 30.95 109 THR A C 1
ATOM 608 O O . THR A 1 77 ? -13.294 8.790 43.411 1.00 29.63 109 THR A O 1
ATOM 612 N N . PHE A 1 78 ? -14.024 6.736 42.900 1.00 31.56 110 PHE A N 1
ATOM 613 C CA . PHE A 1 78 ? -13.300 6.722 41.641 1.00 32.02 110 PHE A CA 1
ATOM 614 C C . PHE A 1 78 ? -14.164 6.380 40.452 1.00 32.61 110 PHE A C 1
ATOM 615 O O . PHE A 1 78 ? -15.247 5.810 40.603 1.00 33.20 110 PHE A O 1
ATOM 623 N N . PHE A 1 79 ? -13.664 6.729 39.266 1.00 32.50 111 PHE A N 1
ATOM 624 C CA . PHE A 1 79 ? -14.346 6.424 38.016 1.00 31.51 111 PHE A CA 1
ATOM 625 C C . PHE A 1 79 ? -13.966 4.975 37.694 1.00 31.89 111 PHE A C 1
ATOM 626 O O . PHE A 1 79 ? -13.094 4.718 36.863 1.00 30.60 111 PHE A O 1
ATOM 634 N N . ALA A 1 80 ? -14.607 4.036 38.383 1.00 32.27 112 ALA A N 1
ATOM 635 C CA . ALA A 1 80 ? -14.352 2.610 38.191 1.00 31.53 112 ALA A CA 1
ATOM 636 C C . ALA A 1 80 ? -15.650 1.861 38.469 1.00 31.84 112 ALA A C 1
ATOM 637 O O . ALA A 1 80 ? -16.365 2.192 39.409 1.00 35.33 112 ALA A O 1
ATOM 639 N N . ILE A 1 81 ? -15.965 0.855 37.664 1.00 32.67 113 ILE A N 1
ATOM 640 C CA . ILE A 1 81 ? -17.208 0.123 37.873 1.00 33.84 113 ILE A CA 1
ATOM 641 C C . ILE A 1 81 ? -17.071 -1.323 38.347 1.00 33.81 113 ILE A C 1
ATOM 642 O O . ILE A 1 81 ? -18.075 -2.013 38.544 1.00 33.26 113 ILE A O 1
ATOM 647 N N . GLU A 1 82 ? -15.841 -1.786 38.536 1.00 32.38 114 GLU A N 1
ATOM 648 C CA . GLU A 1 82 ? -15.638 -3.156 38.994 1.00 32.24 114 GLU A CA 1
ATOM 649 C C . GLU A 1 82 ? -16.302 -3.333 40.356 1.00 30.41 114 GLU A C 1
ATOM 650 O O . GLU A 1 82 ? -16.110 -2.518 41.255 1.00 28.64 114 GLU A O 1
ATOM 656 N N . SER A 1 83 ? -17.084 -4.395 40.508 1.00 30.92 115 SER A N 1
ATOM 657 C CA . SER A 1 83 ? -17.754 -4.644 41.779 1.00 31.24 115 SER A CA 1
ATOM 658 C C . SER A 1 83 ? -18.077 -6.123 41.979 1.00 31.89 115 SER A C 1
ATOM 659 O O . SER A 1 83 ? -18.139 -6.901 41.021 1.00 30.23 115 SER A O 1
ATOM 662 N N . ALA A 1 84 ? -18.280 -6.500 43.238 1.00 33.32 116 ALA A N 1
ATOM 663 C CA . ALA A 1 84 ? -18.614 -7.875 43.601 1.00 34.27 116 ALA A CA 1
ATOM 664 C C . ALA A 1 84 ? -19.753 -7.812 44.620 1.00 34.63 116 ALA A C 1
ATOM 665 O O . ALA A 1 84 ? -19.711 -7.028 45.571 1.00 32.53 116 ALA A O 1
ATOM 667 N N . TYR A 1 85 ? -20.759 -8.655 44.429 1.00 35.17 117 TYR A N 1
ATOM 668 C CA . TYR A 1 85 ? -21.921 -8.641 45.298 1.00 35.19 117 TYR A CA 1
ATOM 669 C C . TYR A 1 85 ? -22.511 -10.019 45.618 1.00 34.75 117 TYR A C 1
ATOM 670 O O . TYR A 1 85 ? -22.533 -10.908 44.768 1.00 35.28 117 TYR A O 1
ATOM 679 N N . LEU A 1 86 ? -22.976 -10.180 46.855 1.00 34.44 118 LEU A N 1
ATOM 680 C CA . LEU A 1 86 ? -23.650 -11.400 47.305 1.00 34.36 118 LEU A CA 1
ATOM 681 C C . LEU A 1 86 ? -25.006 -10.907 47.833 1.00 32.90 118 LEU A C 1
ATOM 682 O O . LEU A 1 86 ? -25.075 -9.930 48.571 1.00 33.17 118 LEU A O 1
ATOM 687 N N . PRO A 1 87 ? -26.100 -11.584 47.453 1.00 34.10 119 PRO A N 1
ATOM 688 C CA . PRO A 1 87 ? -27.481 -11.258 47.828 1.00 33.29 119 PRO A CA 1
ATOM 689 C C . PRO A 1 87 ? -27.950 -11.500 49.254 1.00 33.98 119 PRO A C 1
ATOM 690 O O . PRO A 1 87 ? -29.003 -12.104 49.462 1.00 33.32 119 PRO A O 1
ATOM 694 N N . TYR A 1 88 ? -27.193 -11.017 50.234 1.00 33.66 120 TYR A N 1
ATOM 695 C CA . TYR A 1 88 ? -27.583 -11.198 51.624 1.00 34.49 120 TYR A CA 1
ATOM 696 C C . TYR A 1 88 ? -27.271 -9.971 52.453 1.00 35.35 120 TYR A C 1
ATOM 697 O O . TYR A 1 88 ? -26.346 -9.216 52.151 1.00 37.18 120 TYR A O 1
ATOM 706 N N . THR A 1 89 ? -28.056 -9.776 53.500 1.00 34.50 121 THR A N 1
ATOM 707 C CA . THR A 1 89 ? -27.831 -8.687 54.424 1.00 36.73 121 THR A CA 1
ATOM 708 C C . THR A 1 89 ? -27.729 -9.343 55.795 1.00 37.92 121 THR A C 1
ATOM 709 O O . THR A 1 89 ? -28.626 -10.077 56.214 1.00 38.07 121 THR A O 1
ATOM 713 N N . VAL A 1 90 ? -26.621 -9.095 56.476 1.00 38.50 122 VAL A N 1
ATOM 714 C CA . VAL A 1 90 ? -26.390 -9.658 57.794 1.00 40.58 122 VAL A CA 1
ATOM 715 C C . VAL A 1 90 ? -26.314 -8.540 58.830 1.00 41.39 122 VAL A C 1
ATOM 716 O O . VAL A 1 90 ? -25.784 -7.467 58.555 1.00 42.91 122 VAL A O 1
ATOM 720 N N . GLN A 1 91 ? -26.855 -8.793 60.018 1.00 41.90 123 GLN A N 1
ATOM 721 C CA . GLN A 1 91 ? -26.840 -7.810 61.097 1.00 40.76 123 GLN A CA 1
ATOM 722 C C . GLN A 1 91 ? -26.258 -8.434 62.368 1.00 40.10 123 GLN A C 1
ATOM 723 O O . GLN A 1 91 ? -26.492 -9.605 62.660 1.00 40.76 123 GLN A O 1
ATOM 729 N N . LYS A 1 92 ? -25.502 -7.646 63.121 1.00 38.62 124 LYS A N 1
ATOM 730 C CA . LYS A 1 92 ? -24.868 -8.121 64.345 1.00 38.53 124 LYS A CA 1
ATOM 731 C C . LYS A 1 92 ? -25.741 -7.881 65.577 1.00 39.05 124 LYS A C 1
ATOM 732 O O . LYS A 1 92 ? -26.237 -6.772 65.785 1.00 39.54 124 LYS A O 1
ATOM 738 N N . SER A 1 93 ? -25.920 -8.917 66.393 1.00 38.80 125 SER A N 1
ATOM 739 C CA . SER A 1 93 ? -26.732 -8.812 67.605 1.00 39.15 125 SER A CA 1
ATOM 740 C C . SER A 1 93 ? -25.891 -8.272 68.753 1.00 39.09 125 SER A C 1
ATOM 741 O O . SER A 1 93 ? -24.666 -8.278 68.683 1.00 37.93 125 SER A O 1
ATOM 744 N N . SER A 1 94 ? -26.554 -7.819 69.811 1.00 39.81 126 SER A N 1
ATOM 745 C CA . SER A 1 94 ? -25.861 -7.278 70.976 1.00 42.50 126 SER A CA 1
ATOM 746 C C . SER A 1 94 ? -24.983 -8.327 71.658 1.00 44.97 126 SER A C 1
ATOM 747 O O . SER A 1 94 ? -24.074 -7.982 72.413 1.00 45.66 126 SER A O 1
ATOM 750 N N . ASP A 1 95 ? -25.264 -9.604 71.414 1.00 46.81 127 ASP A N 1
ATOM 751 C CA . ASP A 1 95 ? -24.465 -10.670 72.013 1.00 47.68 127 ASP A CA 1
ATOM 752 C C . ASP A 1 95 ? -23.236 -10.920 71.136 1.00 46.93 127 ASP A C 1
ATOM 753 O O . ASP A 1 95 ? -22.383 -11.741 71.465 1.00 47.55 127 ASP A O 1
ATOM 758 N N . GLY A 1 96 ? -23.160 -10.215 70.008 1.00 44.55 128 GLY A N 1
ATOM 759 C CA . GLY A 1 96 ? -22.011 -10.358 69.131 1.00 41.64 128 GLY A CA 1
ATOM 760 C C . GLY A 1 96 ? -22.106 -11.346 67.984 1.00 40.58 128 GLY A C 1
ATOM 761 O O . GLY A 1 96 ? -21.122 -11.561 67.281 1.00 40.19 128 GLY A O 1
ATOM 762 N N . ARG A 1 97 ? -23.273 -11.948 67.782 1.00 39.12 129 ARG A N 1
ATOM 763 C CA . ARG A 1 97 ? -23.446 -12.904 66.695 1.00 39.48 129 ARG A CA 1
ATOM 764 C C . ARG A 1 97 ? -24.005 -12.229 65.443 1.00 38.69 129 ARG A C 1
ATOM 765 O O . ARG A 1 97 ? -24.584 -11.147 65.526 1.00 40.59 129 ARG A O 1
ATOM 773 N N . PHE A 1 98 ? -23.829 -12.873 64.290 1.00 37.39 130 PHE A N 1
ATOM 774 C CA . PHE A 1 98 ? -24.293 -12.331 63.014 1.00 36.86 130 PHE A CA 1
ATOM 775 C C . PHE A 1 98 ? -25.386 -13.177 62.363 1.00 36.64 130 PHE A C 1
ATOM 776 O O . PHE A 1 98 ? -25.185 -14.365 62.091 1.00 38.00 130 PHE A O 1
ATOM 784 N N . TYR A 1 99 ? -26.529 -12.562 62.083 1.00 34.08 131 TYR A N 1
ATOM 785 C CA . TYR A 1 99 ? -27.624 -13.282 61.452 1.00 34.59 131 TYR A CA 1
ATOM 786 C C . TYR A 1 99 ? -28.046 -12.690 60.118 1.00 34.51 131 TYR A C 1
ATOM 787 O O . TYR A 1 99 ? -27.945 -11.475 59.899 1.00 33.90 131 TYR A O 1
ATOM 796 N N . PHE A 1 100 ? -28.523 -13.557 59.231 1.00 32.36 132 PHE A N 1
ATOM 797 C CA . PHE A 1 100 ? -29.008 -13.121 57.936 1.00 33.01 132 PHE A CA 1
ATOM 798 C C . PHE A 1 100 ? -30.386 -12.524 58.159 1.00 34.70 132 PHE A C 1
ATOM 799 O O . PHE A 1 100 ? -31.337 -13.243 58.471 1.00 35.24 132 PHE A O 1
ATOM 807 N N . VAL A 1 101 ? -30.497 -11.208 58.017 1.00 35.87 133 VAL A N 1
ATOM 808 C CA . VAL A 1 101 ? -31.782 -10.548 58.205 1.00 37.25 133 VAL A CA 1
ATOM 809 C C . VAL A 1 101 ? -32.469 -10.320 56.861 1.00 38.41 133 VAL A C 1
ATOM 810 O O . VAL A 1 101 ? -33.641 -9.953 56.799 1.00 39.39 133 VAL A O 1
ATOM 814 N N . ASP A 1 102 ? -31.742 -10.564 55.779 1.00 39.58 134 ASP A N 1
ATOM 815 C CA . ASP A 1 102 ? -32.309 -10.369 54.456 1.00 40.23 134 ASP A CA 1
ATOM 816 C C . ASP A 1 102 ? -31.656 -11.263 53.403 1.00 40.33 134 ASP A C 1
ATOM 817 O O . ASP A 1 102 ? -30.433 -11.286 53.267 1.00 39.06 134 ASP A O 1
ATOM 822 N N . ILE A 1 103 ? -32.482 -12.007 52.674 1.00 39.67 135 ILE A N 1
ATOM 823 C CA . ILE A 1 103 ? -32.019 -12.896 51.610 1.00 42.44 135 ILE A CA 1
ATOM 824 C C . ILE A 1 103 ? -32.663 -12.461 50.289 1.00 43.89 135 ILE A C 1
ATOM 825 O O . ILE A 1 103 ? -33.876 -12.587 50.110 1.00 43.79 135 ILE A O 1
ATOM 830 N N . MET A 1 104 ? -31.852 -11.943 49.372 1.00 44.34 136 MET A N 1
ATOM 831 C CA . MET A 1 104 ? -32.365 -11.487 48.084 1.00 46.76 136 MET A CA 1
ATOM 832 C C . MET A 1 104 ? -32.054 -12.462 46.954 1.00 45.59 136 MET A C 1
ATOM 833 O O . MET A 1 104 ? -31.472 -12.085 45.942 1.00 44.48 136 MET A O 1
ATOM 838 N N . THR A 1 105 ? -32.446 -13.716 47.131 1.00 46.03 137 THR A N 1
ATOM 839 C CA . THR A 1 105 ? -32.211 -14.739 46.128 1.00 46.54 137 THR A CA 1
ATOM 840 C C . THR A 1 105 ? -33.275 -15.815 46.282 1.00 49.54 137 THR A C 1
ATOM 841 O O . THR A 1 105 ? -33.854 -15.956 47.354 1.00 50.12 137 THR A O 1
ATOM 845 N N . PHE A 1 106 ? -33.542 -16.564 45.218 1.00 51.81 138 PHE A N 1
ATOM 846 C CA . PHE A 1 106 ? -34.544 -17.619 45.280 1.00 54.98 138 PHE A CA 1
ATOM 847 C C . PHE A 1 106 ? -33.981 -18.909 45.850 1.00 54.56 138 PHE A C 1
ATOM 848 O O . PHE A 1 106 ? -34.676 -19.921 45.933 1.00 54.03 138 PHE A O 1
ATOM 856 N N . SER A 1 107 ? -32.716 -18.865 46.252 1.00 54.53 139 SER A N 1
ATOM 857 C CA . SER A 1 107 ? -32.072 -20.036 46.822 1.00 53.52 139 SER A CA 1
ATOM 858 C C . SER A 1 107 ? -32.554 -20.198 48.251 1.00 52.46 139 SER A C 1
ATOM 859 O O . SER A 1 107 ? -32.724 -19.212 48.961 1.00 52.98 139 SER A O 1
ATOM 862 N N . SER A 1 108 ? -32.785 -21.435 48.671 1.00 51.10 140 SER A N 1
ATOM 863 C CA . SER A 1 108 ? -33.237 -21.688 50.033 1.00 50.42 140 SER A CA 1
ATOM 864 C C . SER A 1 108 ? -32.122 -22.329 50.857 1.00 48.37 140 SER A C 1
ATOM 865 O O . SER A 1 108 ? -32.365 -22.850 51.943 1.00 48.32 140 SER A O 1
ATOM 868 N N . GLU A 1 109 ? -30.897 -22.286 50.338 1.00 47.57 141 GLU A N 1
ATOM 869 C CA . GLU A 1 109 ? -29.763 -22.863 51.050 1.00 45.63 141 GLU A CA 1
ATOM 870 C C . GLU A 1 109 ? -29.457 -22.039 52.293 1.00 43.71 141 GLU A C 1
ATOM 871 O O . GLU A 1 109 ? -28.885 -22.549 53.257 1.00 42.94 141 GLU A O 1
ATOM 877 N N . ILE A 1 110 ? -29.847 -20.765 52.257 1.00 40.19 142 ILE A N 1
ATOM 878 C CA . ILE A 1 110 ? -29.661 -19.850 53.378 1.00 36.98 142 ILE A CA 1
ATOM 879 C C . ILE A 1 110 ? -30.989 -19.123 53.621 1.00 36.94 142 ILE A C 1
ATOM 880 O O . ILE A 1 110 ? -31.559 -18.527 52.706 1.00 35.59 142 ILE A O 1
ATOM 885 N N . ARG A 1 111 ? -31.476 -19.180 54.857 1.00 35.95 143 ARG A N 1
ATOM 886 C CA . ARG A 1 111 ? -32.756 -18.576 55.203 1.00 35.16 143 ARG A CA 1
ATOM 887 C C . ARG A 1 111 ? -32.654 -17.508 56.281 1.00 35.77 143 ARG A C 1
ATOM 888 O O . ARG A 1 111 ? -31.656 -17.428 57.000 1.00 35.94 143 ARG A O 1
ATOM 896 N N . VAL A 1 112 ? -33.693 -16.684 56.382 1.00 34.86 144 VAL A N 1
ATOM 897 C CA . VAL A 1 112 ? -33.736 -15.629 57.390 1.00 34.74 144 VAL A CA 1
ATOM 898 C C . VAL A 1 112 ? -33.580 -16.288 58.758 1.00 34.27 144 VAL A C 1
ATOM 899 O O . VAL A 1 112 ? -34.159 -17.339 59.012 1.00 34.02 144 VAL A O 1
ATOM 903 N N . GLY A 1 113 ? -32.797 -15.677 59.636 1.00 35.12 145 GLY A N 1
ATOM 904 C CA . GLY A 1 113 ? -32.596 -16.266 60.945 1.00 34.81 145 GLY A CA 1
ATOM 905 C C . GLY A 1 113 ? -31.329 -17.107 61.023 1.00 35.26 145 GLY A C 1
ATOM 906 O O . GLY A 1 113 ? -30.787 -17.311 62.107 1.00 35.39 145 GLY A O 1
ATOM 907 N N . ASP A 1 114 ? -30.847 -17.608 59.889 1.00 33.35 146 ASP A N 1
ATOM 908 C CA . ASP A 1 114 ? -29.624 -18.403 59.913 1.00 32.68 146 ASP A CA 1
ATOM 909 C C . ASP A 1 114 ? -28.503 -17.509 60.414 1.00 32.01 146 ASP A C 1
ATOM 910 O O . ASP A 1 114 ? -28.547 -16.294 60.231 1.00 33.07 146 ASP A O 1
ATOM 915 N N . GLU A 1 115 ? -27.515 -18.099 61.077 1.00 32.10 147 GLU A N 1
ATOM 916 C CA . GLU A 1 115 ? -26.399 -17.331 61.609 1.00 31.50 147 GLU A CA 1
ATOM 917 C C . GLU A 1 115 ? -25.159 -17.469 60.737 1.00 31.44 147 GLU A C 1
ATOM 918 O O . GLU A 1 115 ? -24.843 -18.562 60.274 1.00 31.89 147 GLU A O 1
ATOM 924 N N . LEU A 1 116 ? -24.462 -16.362 60.504 1.00 30.21 148 LEU A N 1
ATOM 925 C CA . LEU A 1 116 ? -23.249 -16.419 59.692 1.00 31.41 148 LEU A CA 1
ATOM 926 C C . LEU A 1 116 ? -22.076 -16.707 60.615 1.00 30.92 148 LEU A C 1
ATOM 927 O O . LEU A 1 116 ? -21.847 -15.986 61.582 1.00 32.22 148 LEU A O 1
ATOM 932 N N . LEU A 1 117 ? -21.334 -17.766 60.323 1.00 32.81 149 LEU A N 1
ATOM 933 C CA . LEU A 1 117 ? -20.188 -18.122 61.152 1.00 34.47 149 LEU A CA 1
ATOM 934 C C . LEU A 1 117 ? -18.853 -17.761 60.498 1.00 35.75 149 LEU A C 1
ATOM 935 O O . LEU A 1 117 ? -18.015 -17.107 61.115 1.00 34.59 149 LEU A O 1
ATOM 940 N N . GLU A 1 118 ? -18.660 -18.180 59.250 1.00 36.07 150 GLU A N 1
ATOM 941 C CA . GLU A 1 118 ? -17.406 -17.906 58.562 1.00 38.79 150 GLU A CA 1
ATOM 942 C C . GLU A 1 118 ? -17.553 -17.652 57.063 1.00 41.39 150 GLU A C 1
ATOM 943 O O . GLU A 1 118 ? -18.597 -17.921 56.454 1.00 39.39 150 GLU A O 1
ATOM 949 N N . VAL A 1 119 ? -16.476 -17.132 56.483 1.00 42.87 151 VAL A N 1
ATOM 950 C CA . VAL A 1 119 ? -16.391 -16.867 55.054 1.00 45.86 151 VAL A CA 1
ATOM 951 C C . VAL A 1 119 ? -15.044 -17.466 54.641 1.00 46.79 151 VAL A C 1
ATOM 952 O O . VAL A 1 119 ? -13.993 -17.052 55.133 1.00 46.29 151 VAL A O 1
ATOM 956 N N . ASP A 1 120 ? -15.088 -18.467 53.767 1.00 49.16 152 ASP A N 1
ATOM 957 C CA . ASP A 1 120 ? -13.877 -19.149 53.313 1.00 51.53 152 ASP A CA 1
ATOM 958 C C . ASP A 1 120 ? -13.070 -19.674 54.493 1.00 51.50 152 ASP A C 1
ATOM 959 O O . ASP A 1 120 ? -11.847 -19.529 54.536 1.00 52.53 152 ASP A O 1
ATOM 964 N N . GLY A 1 121 ? -13.765 -20.270 55.455 1.00 50.47 153 GLY A N 1
ATOM 965 C CA . GLY A 1 121 ? -13.103 -20.828 56.618 1.00 48.89 153 GLY A CA 1
ATOM 966 C C . GLY A 1 121 ? -12.585 -19.835 57.637 1.00 48.30 153 GLY A C 1
ATOM 967 O O . GLY A 1 121 ? -11.962 -20.235 58.619 1.00 48.86 153 GLY A O 1
ATOM 968 N N . ALA A 1 122 ? -12.826 -18.545 57.421 1.00 47.39 154 ALA A N 1
ATOM 969 C CA . ALA A 1 122 ? -12.367 -17.536 58.372 1.00 45.94 154 ALA A CA 1
ATOM 970 C C . ALA A 1 122 ? -13.536 -16.961 59.165 1.00 45.58 154 ALA A C 1
ATOM 971 O O . ALA A 1 122 ? -14.545 -16.552 58.589 1.00 44.35 154 ALA A O 1
ATOM 973 N N . PRO A 1 123 ? -13.418 -16.927 60.502 1.00 45.49 155 PRO A N 1
ATOM 974 C CA . PRO A 1 123 ? -14.519 -16.376 61.299 1.00 45.77 155 PRO A CA 1
ATOM 975 C C . PRO A 1 123 ? -14.881 -14.976 60.807 1.00 46.62 155 PRO A C 1
ATOM 976 O O . PRO A 1 123 ? -14.003 -14.171 60.497 1.00 46.63 155 PRO A O 1
ATOM 980 N N . VAL A 1 124 ? -16.181 -14.708 60.721 1.00 46.55 156 VAL A N 1
ATOM 981 C CA . VAL A 1 124 ? -16.696 -13.427 60.245 1.00 47.03 156 VAL A CA 1
ATOM 982 C C . VAL A 1 124 ? -15.934 -12.223 60.785 1.00 46.49 156 VAL A C 1
ATOM 983 O O . VAL A 1 124 ? -15.643 -11.279 60.048 1.00 43.83 156 VAL A O 1
ATOM 987 N N . GLN A 1 125 ? -15.621 -12.260 62.075 1.00 45.77 157 GLN A N 1
ATOM 988 C CA . GLN A 1 125 ? -14.903 -11.172 62.723 1.00 46.40 157 GLN A CA 1
ATOM 989 C C . GLN A 1 125 ? -13.549 -10.880 62.072 1.00 45.92 157 GLN A C 1
ATOM 990 O O . GLN A 1 125 ? -13.144 -9.723 61.982 1.00 44.28 157 GLN A O 1
ATOM 996 N N . ASP A 1 126 ? -12.855 -11.924 61.622 1.00 44.70 158 ASP A N 1
ATOM 997 C CA . ASP A 1 126 ? -11.554 -11.753 60.979 1.00 45.72 158 ASP A CA 1
ATOM 998 C C . ASP A 1 126 ? -11.713 -11.082 59.623 1.00 45.60 158 ASP A C 1
ATOM 999 O O . ASP A 1 126 ? -10.928 -10.207 59.251 1.00 45.64 158 ASP A O 1
ATOM 1004 N N . VAL A 1 127 ? -12.721 -11.524 58.877 1.00 44.36 159 VAL A N 1
ATOM 1005 C CA . VAL A 1 127 ? -12.992 -10.978 57.559 1.00 42.76 159 VAL A CA 1
ATOM 1006 C C . VAL A 1 127 ? -13.320 -9.495 57.656 1.00 41.83 159 VAL A C 1
ATOM 1007 O O . VAL A 1 127 ? -12.826 -8.696 56.869 1.00 43.10 159 VAL A O 1
ATOM 1011 N N . LEU A 1 128 ? -14.153 -9.132 58.624 1.00 41.60 160 LEU A N 1
ATOM 1012 C CA . LEU A 1 128 ? -14.521 -7.738 58.829 1.00 40.98 160 LEU A CA 1
ATOM 1013 C C . LEU A 1 128 ? -13.271 -6.933 59.151 1.00 41.86 160 LEU A C 1
ATOM 1014 O O . LEU A 1 128 ? -13.127 -5.780 58.737 1.00 40.87 160 LEU A O 1
ATOM 1019 N N . ALA A 1 129 ? -12.364 -7.552 59.895 1.00 41.79 161 ALA A N 1
ATOM 1020 C CA . ALA A 1 129 ? -11.124 -6.893 60.275 1.00 43.30 161 ALA A CA 1
ATOM 1021 C C . ALA A 1 129 ? -10.352 -6.426 59.043 1.00 42.81 161 ALA A C 1
ATOM 1022 O O . ALA A 1 129 ? -9.649 -5.416 59.097 1.00 42.90 161 ALA A O 1
ATOM 1024 N N . THR A 1 130 ? -10.485 -7.155 57.938 1.00 42.93 162 THR A N 1
ATOM 1025 C CA . THR A 1 130 ? -9.794 -6.784 56.704 1.00 43.16 162 THR A CA 1
ATOM 1026 C C . THR A 1 130 ? -10.496 -5.625 56.000 1.00 42.27 162 THR A C 1
ATOM 1027 O O . THR A 1 130 ? -9.947 -5.041 55.071 1.00 42.89 162 THR A O 1
ATOM 1031 N N . LEU A 1 131 ? -11.711 -5.303 56.436 1.00 41.45 163 LEU A N 1
ATOM 1032 C CA . LEU A 1 131 ? -12.470 -4.213 55.837 1.00 39.59 163 LEU A CA 1
ATOM 1033 C C . LEU A 1 131 ? -12.428 -2.963 56.704 1.00 41.21 163 LEU A C 1
ATOM 1034 O O . LEU A 1 131 ? -12.973 -1.927 56.335 1.00 41.86 163 LEU A O 1
ATOM 1039 N N . TYR A 1 132 ? -11.785 -3.052 57.862 1.00 41.90 164 TYR A N 1
ATOM 1040 C CA . TYR A 1 132 ? -11.699 -1.892 58.741 1.00 42.52 164 TYR A CA 1
ATOM 1041 C C . TYR A 1 132 ? -10.793 -0.815 58.161 1.00 42.58 164 TYR A C 1
ATOM 1042 O O . TYR A 1 132 ? -10.019 -1.071 57.242 1.00 42.45 164 TYR A O 1
ATOM 1051 N N . GLY A 1 133 ? -10.901 0.393 58.706 1.00 42.92 165 GLY A N 1
ATOM 1052 C CA . GLY A 1 133 ? -10.071 1.493 58.256 1.00 43.18 165 GLY A CA 1
ATOM 1053 C C . GLY A 1 133 ? -8.720 1.485 58.953 1.00 44.15 165 GLY A C 1
ATOM 1054 O O . GLY A 1 133 ? -8.534 0.785 59.947 1.00 43.04 165 GLY A O 1
ATOM 1055 N N . SER A 1 134 ? -7.789 2.282 58.434 1.00 44.77 166 SER A N 1
ATOM 1056 C CA . SER A 1 134 ? -6.429 2.392 58.962 1.00 46.42 166 SER A CA 1
ATOM 1057 C C . SER A 1 134 ? -6.348 2.719 60.448 1.00 45.05 166 SER A C 1
ATOM 1058 O O . SER A 1 134 ? -5.489 2.197 61.156 1.00 45.16 166 SER A O 1
ATOM 1061 N N . ASN A 1 135 ? -7.230 3.592 60.918 1.00 44.50 167 ASN A N 1
ATOM 1062 C CA . ASN A 1 135 ? -7.239 3.974 62.325 1.00 43.46 167 ASN A CA 1
ATOM 1063 C C . ASN A 1 135 ? -8.501 3.536 63.069 1.00 42.58 167 ASN A C 1
ATOM 1064 O O . ASN A 1 135 ? -9.089 4.296 63.842 1.00 41.82 167 ASN A O 1
ATOM 1069 N N . HIS A 1 136 ? -8.897 2.289 62.832 1.00 42.72 168 HIS A N 1
ATOM 1070 C CA . HIS A 1 136 ? -10.073 1.699 63.459 1.00 43.32 168 HIS A CA 1
ATOM 1071 C C . HIS A 1 136 ? -10.034 1.886 64.973 1.00 43.51 168 HIS A C 1
ATOM 1072 O O . HIS A 1 136 ? -9.025 1.597 65.610 1.00 43.86 168 HIS A O 1
ATOM 1079 N N . LYS A 1 137 ? -11.134 2.371 65.540 1.00 44.26 169 LYS A N 1
ATOM 1080 C CA . LYS A 1 137 ? -11.237 2.594 66.980 1.00 44.59 169 LYS A CA 1
ATOM 1081 C C . LYS A 1 137 ? -12.184 1.584 67.632 1.00 44.11 169 LYS A C 1
ATOM 1082 O O . LYS A 1 137 ? -12.566 1.737 68.792 1.00 43.89 169 LYS A O 1
ATOM 1088 N N . GLY A 1 138 ? -12.577 0.570 66.869 1.00 43.11 170 GLY A N 1
ATOM 1089 C CA . GLY A 1 138 ? -13.451 -0.466 67.390 1.00 42.65 170 GLY A CA 1
ATOM 1090 C C . GLY A 1 138 ? -14.881 -0.113 67.755 1.00 40.55 170 GLY A C 1
ATOM 1091 O O . GLY A 1 138 ? -15.575 -0.934 68.343 1.00 41.34 170 GLY A O 1
ATOM 1092 N N . THR A 1 139 ? -15.341 1.084 67.417 1.00 38.98 171 THR A N 1
ATOM 1093 C CA . THR A 1 139 ? -16.714 1.460 67.746 1.00 37.89 171 THR A CA 1
ATOM 1094 C C . THR A 1 139 ? -17.720 0.659 66.922 1.00 36.35 171 THR A C 1
ATOM 1095 O O . THR A 1 139 ? -17.385 0.095 65.872 1.00 35.86 171 THR A O 1
ATOM 1099 N N . ALA A 1 140 ? -18.956 0.607 67.403 1.00 34.58 172 ALA A N 1
ATOM 1100 C CA . ALA A 1 140 ? -20.016 -0.109 66.700 1.00 33.16 172 ALA A CA 1
ATOM 1101 C C . ALA A 1 140 ? -20.317 0.581 65.358 1.00 31.89 172 ALA A C 1
ATOM 1102 O O . ALA A 1 140 ? -20.644 -0.081 64.374 1.00 31.45 172 ALA A O 1
ATOM 1104 N N . ALA A 1 141 ? -20.203 1.906 65.312 1.00 31.41 173 ALA A N 1
ATOM 1105 C CA . ALA A 1 141 ? -20.465 2.628 64.067 1.00 31.36 173 ALA A CA 1
ATOM 1106 C C . ALA A 1 141 ? -19.466 2.150 63.015 1.00 33.53 173 ALA A C 1
ATOM 1107 O O . ALA A 1 141 ? -19.845 1.855 61.877 1.00 33.24 173 ALA A O 1
ATOM 1109 N N . GLU A 1 142 ? -18.195 2.062 63.399 1.00 32.04 174 GLU A N 1
ATOM 1110 C CA . GLU A 1 142 ? -17.176 1.587 62.476 1.00 35.10 174 GLU A CA 1
ATOM 1111 C C . GLU A 1 142 ? -17.470 0.147 62.049 1.00 36.31 174 GLU A C 1
ATOM 1112 O O . GLU A 1 142 ? -17.332 -0.201 60.876 1.00 37.30 174 GLU A O 1
ATOM 1118 N N . GLU A 1 143 ? -17.886 -0.688 62.998 1.00 36.57 175 GLU A N 1
ATOM 1119 C CA . GLU A 1 143 ? -18.174 -2.079 62.679 1.00 38.15 175 GLU A CA 1
ATOM 1120 C C . GLU A 1 143 ? -19.325 -2.207 61.697 1.00 37.12 175 GLU A C 1
ATOM 1121 O O . GLU A 1 143 ? -19.219 -2.924 60.704 1.00 36.06 175 GLU A O 1
ATOM 1127 N N . SER A 1 144 ? -20.426 -1.514 61.974 1.00 35.31 176 SER A N 1
ATOM 1128 C CA . SER A 1 144 ? -21.574 -1.561 61.082 1.00 34.94 176 SER A CA 1
ATOM 1129 C C . SER A 1 144 ? -21.182 -1.069 59.689 1.00 34.07 176 SER A C 1
ATOM 1130 O O . SER A 1 144 ? -21.650 -1.599 58.682 1.00 33.97 176 SER A O 1
ATOM 1133 N N . ALA A 1 145 ? -20.316 -0.060 59.635 1.00 34.02 177 ALA A N 1
ATOM 1134 C CA . ALA A 1 145 ? -19.869 0.474 58.351 1.00 36.28 177 ALA A CA 1
ATOM 1135 C C . ALA A 1 145 ? -19.174 -0.641 57.577 1.00 35.93 177 ALA A C 1
ATOM 1136 O O . ALA A 1 145 ? -19.386 -0.804 56.377 1.00 35.80 177 ALA A O 1
ATOM 1138 N N . ALA A 1 146 ? -18.353 -1.419 58.275 1.00 36.44 178 ALA A N 1
ATOM 1139 C CA . ALA A 1 146 ? -17.647 -2.517 57.637 1.00 36.06 178 ALA A CA 1
ATOM 1140 C C . ALA A 1 146 ? -18.635 -3.602 57.207 1.00 36.68 178 ALA A C 1
ATOM 1141 O O . ALA A 1 146 ? -18.494 -4.191 56.134 1.00 35.85 178 ALA A O 1
ATOM 1143 N N . LEU A 1 147 ? -19.643 -3.852 58.037 1.00 36.52 179 LEU A N 1
ATOM 1144 C CA . LEU A 1 147 ? -20.646 -4.864 57.716 1.00 36.74 179 LEU A CA 1
ATOM 1145 C C . LEU A 1 147 ? -21.373 -4.539 56.411 1.00 36.75 179 LEU A C 1
ATOM 1146 O O . LEU A 1 147 ? -21.794 -5.445 55.688 1.00 34.00 179 LEU A O 1
ATOM 1151 N N . ARG A 1 148 ? -21.535 -3.250 56.122 1.00 36.02 180 ARG A N 1
ATOM 1152 C CA . ARG A 1 148 ? -22.193 -2.832 54.880 1.00 39.05 180 ARG A CA 1
ATOM 1153 C C . ARG A 1 148 ? -21.391 -3.389 53.703 1.00 37.83 180 ARG A C 1
ATOM 1154 O O . ARG A 1 148 ? -21.943 -3.753 52.672 1.00 37.58 180 ARG A O 1
ATOM 1162 N N . THR A 1 149 ? -20.078 -3.452 53.889 1.00 36.58 181 THR A N 1
ATOM 1163 C CA . THR A 1 149 ? -19.141 -3.911 52.874 1.00 36.95 181 THR A CA 1
ATOM 1164 C C . THR A 1 149 ? -18.924 -5.422 52.738 1.00 36.30 181 THR A C 1
ATOM 1165 O O . THR A 1 149 ? -18.468 -5.889 51.686 1.00 34.53 181 THR A O 1
ATOM 1169 N N . LEU A 1 150 ? -19.251 -6.187 53.779 1.00 35.57 182 LEU A N 1
ATOM 1170 C CA . LEU A 1 150 ? -19.038 -7.638 53.751 1.00 34.03 182 LEU A CA 1
ATOM 1171 C C . LEU A 1 150 ? -19.450 -8.288 52.440 1.00 32.30 182 LEU A C 1
ATOM 1172 O O . LEU A 1 150 ? -18.661 -9.011 51.832 1.00 32.03 182 LEU A O 1
ATOM 1177 N N . PHE A 1 151 ? -20.680 -8.025 52.005 1.00 30.92 183 PHE A N 1
ATOM 1178 C CA . PHE A 1 151 ? -21.198 -8.618 50.778 1.00 32.07 183 PHE A CA 1
ATOM 1179 C C . PHE A 1 151 ? -21.451 -7.652 49.615 1.00 31.50 183 PHE A C 1
ATOM 1180 O O . PHE A 1 151 ? -22.320 -7.890 48.783 1.00 32.52 183 PHE A O 1
ATOM 1188 N N . SER A 1 152 ? -20.681 -6.575 49.561 1.00 29.95 184 SER A N 1
ATOM 1189 C CA . SER A 1 152 ? -20.789 -5.599 48.482 1.00 30.73 184 SER A CA 1
ATOM 1190 C C . SER A 1 152 ? -19.464 -4.848 48.382 1.00 30.81 184 SER A C 1
ATOM 1191 O O . SER A 1 152 ? -19.202 -3.933 49.152 1.00 30.76 184 SER A O 1
ATOM 1194 N N . ARG A 1 153 ? -18.623 -5.259 47.441 1.00 31.42 185 ARG A N 1
ATOM 1195 C CA . ARG A 1 153 ? -17.320 -4.639 47.248 1.00 32.92 185 ARG A CA 1
ATOM 1196 C C . ARG A 1 153 ? -17.333 -3.817 45.964 1.00 33.57 185 ARG A C 1
ATOM 1197 O O . ARG A 1 153 ? -17.718 -4.313 44.900 1.00 35.22 185 ARG A O 1
ATOM 1205 N N . MET A 1 154 ? -16.908 -2.563 46.059 1.00 32.23 186 MET A N 1
ATOM 1206 C CA . MET A 1 154 ? -16.906 -1.690 44.891 1.00 32.40 186 MET A CA 1
ATOM 1207 C C . MET A 1 154 ? -15.592 -0.980 44.648 1.00 30.81 186 MET A C 1
ATOM 1208 O O . MET A 1 154 ? -15.075 -0.289 45.528 1.00 30.07 186 MET A O 1
ATOM 1213 N N . ALA A 1 155 ? -15.053 -1.156 43.448 1.00 30.45 187 ALA A N 1
ATOM 1214 C CA . ALA A 1 155 ? -13.807 -0.498 43.082 1.00 31.03 187 ALA A CA 1
ATOM 1215 C C . ALA A 1 155 ? -14.009 1.020 43.089 1.00 30.13 187 ALA A C 1
ATOM 1216 O O . ALA A 1 155 ? -13.066 1.773 43.291 1.00 30.88 187 ALA A O 1
ATOM 1218 N N . SER A 1 156 ? -15.245 1.467 42.878 1.00 30.79 188 SER A N 1
ATOM 1219 C CA . SER A 1 156 ? -15.526 2.901 42.864 1.00 30.62 188 SER A CA 1
ATOM 1220 C C . SER A 1 156 ? -15.245 3.500 44.229 1.00 30.73 188 SER A C 1
ATOM 1221 O O . SER A 1 156 ? -15.092 4.711 44.369 1.00 29.75 188 SER A O 1
ATOM 1224 N N . LEU A 1 157 ? -15.169 2.638 45.237 1.00 30.60 189 LEU A N 1
ATOM 1225 C CA . LEU A 1 157 ? -14.900 3.077 46.601 1.00 31.38 189 LEU A CA 1
ATOM 1226 C C . LEU A 1 157 ? -13.468 2.743 47.010 1.00 31.56 189 LEU A C 1
ATOM 1227 O O . LEU A 1 157 ? -13.067 2.973 48.152 1.00 32.66 189 LEU A O 1
ATOM 1232 N N . GLY A 1 158 ? -12.704 2.208 46.066 1.00 31.84 190 GLY A N 1
ATOM 1233 C CA . GLY A 1 158 ? -11.331 1.842 46.345 1.00 32.97 190 GLY A CA 1
ATOM 1234 C C . GLY A 1 158 ? -11.230 0.499 47.045 1.00 35.92 190 GLY A C 1
ATOM 1235 O O . GLY A 1 158 ? -10.198 0.183 47.640 1.00 36.88 190 GLY A O 1
ATOM 1236 N N . HIS A 1 159 ? -12.303 -0.289 46.992 1.00 35.09 191 HIS A N 1
ATOM 1237 C CA . HIS A 1 159 ? -12.293 -1.605 47.616 1.00 34.71 191 HIS A CA 1
ATOM 1238 C C . HIS A 1 159 ? -11.526 -2.554 46.720 1.00 35.97 191 HIS A C 1
ATOM 1239 O O . HIS A 1 159 ? -11.546 -2.421 45.495 1.00 34.60 191 HIS A O 1
ATOM 1246 N N . LYS A 1 160 ? -10.869 -3.526 47.338 1.00 35.83 192 LYS A N 1
ATOM 1247 C CA . LYS A 1 160 ? -10.178 -4.560 46.595 1.00 38.15 192 LYS A CA 1
ATOM 1248 C C . LYS A 1 160 ? -11.402 -5.421 46.258 1.00 37.42 192 LYS A C 1
ATOM 1249 O O . LYS A 1 160 ? -12.163 -5.773 47.153 1.00 39.17 192 LYS A O 1
ATOM 1255 N N . VAL A 1 161 ? -11.625 -5.730 44.985 1.00 37.06 193 VAL A N 1
ATOM 1256 C CA . VAL A 1 161 ? -12.808 -6.503 44.611 1.00 35.80 193 VAL A CA 1
ATOM 1257 C C . VAL A 1 161 ? -12.568 -7.992 44.397 1.00 37.07 193 VAL A C 1
ATOM 1258 O O . VAL A 1 161 ? -11.753 -8.391 43.566 1.00 36.85 193 VAL A O 1
ATOM 1262 N N . PRO A 1 162 ? -13.289 -8.837 45.150 1.00 36.34 194 PRO A N 1
ATOM 1263 C CA . PRO A 1 162 ? -13.149 -10.288 45.033 1.00 36.40 194 PRO A CA 1
ATOM 1264 C C . PRO A 1 162 ? -14.035 -10.814 43.917 1.00 36.85 194 PRO A C 1
ATOM 1265 O O . PRO A 1 162 ? -14.819 -10.068 43.330 1.00 36.26 194 PRO A O 1
ATOM 1269 N N . SER A 1 163 ? -13.900 -12.097 43.616 1.00 36.77 195 SER A N 1
ATOM 1270 C CA . SER A 1 163 ? -14.710 -12.719 42.580 1.00 39.12 195 SER A CA 1
ATOM 1271 C C . SER A 1 163 ? -14.625 -14.228 42.722 1.00 39.37 195 SER A C 1
ATOM 1272 O O . SER A 1 163 ? -13.908 -14.739 43.583 1.00 40.24 195 SER A O 1
ATOM 1275 N N . GLY A 1 164 ? -15.360 -14.943 41.882 1.00 40.50 196 GLY A N 1
ATOM 1276 C CA . GLY A 1 164 ? -15.327 -16.392 41.946 1.00 41.60 196 GLY A CA 1
ATOM 1277 C C . GLY A 1 164 ? -16.188 -16.961 43.058 1.00 42.91 196 GLY A C 1
ATOM 1278 O O . GLY A 1 164 ? -17.079 -16.290 43.583 1.00 42.83 196 GLY A O 1
ATOM 1279 N N . ARG A 1 165 ? -15.911 -18.204 43.430 1.00 43.30 197 ARG A N 1
ATOM 1280 C CA . ARG A 1 165 ? -16.680 -18.866 44.465 1.00 43.50 197 ARG A CA 1
ATOM 1281 C C . ARG A 1 165 ? -16.100 -18.687 45.855 1.00 42.74 197 ARG A C 1
ATOM 1282 O O . ARG A 1 165 ? -14.903 -18.468 46.036 1.00 42.07 197 ARG A O 1
ATOM 1290 N N . THR A 1 166 ? -16.980 -18.779 46.840 1.00 41.84 198 THR A N 1
ATOM 1291 C CA . THR A 1 166 ? -16.600 -18.641 48.230 1.00 41.11 198 THR A CA 1
ATOM 1292 C C . THR A 1 166 ? -17.557 -19.507 49.039 1.00 39.78 198 THR A C 1
ATOM 1293 O O . THR A 1 166 ? -18.635 -19.867 48.564 1.00 40.36 198 THR A O 1
ATOM 1297 N N . THR A 1 167 ? -17.164 -19.844 50.259 1.00 39.69 199 THR A N 1
ATOM 1298 C CA . THR A 1 167 ? -18.005 -20.676 51.107 1.00 37.34 199 THR A CA 1
ATOM 1299 C C . THR A 1 167 ? -18.464 -19.934 52.344 1.00 37.71 199 THR A C 1
ATOM 1300 O O . THR A 1 167 ? -17.668 -19.293 53.029 1.00 38.19 199 THR A O 1
ATOM 1304 N N . LEU A 1 168 ? -19.760 -20.018 52.623 1.00 36.70 200 LEU A N 1
ATOM 1305 C CA . LEU A 1 168 ? -20.316 -19.371 53.801 1.00 35.86 200 LEU A CA 1
ATOM 1306 C C . LEU A 1 168 ? -20.695 -20.468 54.789 1.00 35.97 200 LEU A C 1
ATOM 1307 O O . LEU A 1 168 ? -21.497 -21.343 54.469 1.00 36.55 200 LEU A O 1
ATOM 1312 N N . LYS A 1 169 ? -20.100 -20.446 55.977 1.00 36.34 201 LYS A N 1
ATOM 1313 C CA . LYS A 1 169 ? -20.446 -21.441 56.983 1.00 35.15 201 LYS A CA 1
ATOM 1314 C C . LYS A 1 169 ? -21.521 -20.802 57.845 1.00 34.14 201 LYS A C 1
ATOM 1315 O O . LYS A 1 169 ? -21.309 -19.736 58.421 1.00 35.71 201 LYS A O 1
ATOM 1321 N N . ILE A 1 170 ? -22.673 -21.460 57.932 1.00 32.64 202 ILE A N 1
ATOM 1322 C CA . ILE A 1 170 ? -23.791 -20.933 58.697 1.00 30.87 202 ILE A CA 1
ATOM 1323 C C . ILE A 1 170 ? -24.288 -21.903 59.756 1.00 31.07 202 ILE A C 1
ATOM 1324 O O . ILE A 1 170 ? -24.031 -23.099 59.687 1.00 30.54 202 ILE A O 1
ATOM 1329 N N . ARG A 1 171 ? -25.008 -21.369 60.737 1.00 31.34 203 ARG A N 1
ATOM 1330 C CA . ARG A 1 171 ? -25.595 -22.177 61.796 1.00 32.96 203 ARG A CA 1
ATOM 1331 C C . ARG A 1 171 ? -27.114 -22.075 61.667 1.00 33.41 203 ARG A C 1
ATOM 1332 O O . ARG A 1 171 ? -27.673 -20.979 61.680 1.00 32.29 203 ARG A O 1
ATOM 1340 N N . ARG A 1 172 ? -27.780 -23.216 61.529 1.00 33.57 204 ARG A N 1
ATOM 1341 C CA . ARG A 1 172 ? -29.230 -23.226 61.411 1.00 33.73 204 ARG A CA 1
ATOM 1342 C C . ARG A 1 172 ? -29.840 -22.987 62.788 1.00 34.06 204 ARG A C 1
ATOM 1343 O O . ARG A 1 172 ? -29.170 -23.142 63.809 1.00 35.32 204 ARG A O 1
ATOM 1351 N N . PRO A 1 173 ? -31.115 -22.585 62.837 1.00 36.13 205 PRO A N 1
ATOM 1352 C CA . PRO A 1 173 ? -31.756 -22.335 64.130 1.00 36.38 205 PRO A CA 1
ATOM 1353 C C . PRO A 1 173 ? -31.763 -23.514 65.104 1.00 36.20 205 PRO A C 1
ATOM 1354 O O . PRO A 1 173 ? -31.801 -23.310 66.312 1.00 36.47 205 PRO A O 1
ATOM 1358 N N . PHE A 1 174 ? -31.720 -24.742 64.595 1.00 35.74 206 PHE A N 1
ATOM 1359 C CA . PHE A 1 174 ? -31.713 -25.887 65.493 1.00 34.71 206 PHE A CA 1
ATOM 1360 C C . PHE A 1 174 ? -30.301 -26.208 65.991 1.00 34.58 206 PHE A C 1
ATOM 1361 O O . PHE A 1 174 ? -30.087 -27.191 66.701 1.00 34.09 206 PHE A O 1
ATOM 1369 N N . GLY A 1 175 ? -29.341 -25.366 65.612 1.00 32.34 207 GLY A N 1
ATOM 1370 C CA . GLY A 1 175 ? -27.984 -25.536 66.094 1.00 33.06 207 GLY A CA 1
ATOM 1371 C C . GLY A 1 175 ? -26.904 -26.172 65.246 1.00 33.12 207 GLY A C 1
ATOM 1372 O O . GLY A 1 175 ? -25.726 -26.016 65.558 1.00 34.37 207 GLY A O 1
ATOM 1373 N N . THR A 1 176 ? -27.267 -26.891 64.194 1.00 32.51 208 THR A N 1
ATOM 1374 C CA . THR A 1 176 ? -26.245 -27.519 63.370 1.00 33.12 208 THR A CA 1
ATOM 1375 C C . THR A 1 176 ? -25.651 -26.601 62.302 1.00 34.92 208 THR A C 1
ATOM 1376 O O . THR A 1 176 ? -26.205 -25.550 61.964 1.00 34.37 208 THR A O 1
ATOM 1380 N N . THR A 1 177 ? -24.530 -27.049 61.759 1.00 34.14 209 THR A N 1
ATOM 1381 C CA . THR A 1 177 ? -23.759 -26.318 60.773 1.00 34.55 209 THR A CA 1
ATOM 1382 C C . THR A 1 177 ? -23.912 -26.760 59.325 1.00 34.62 209 THR A C 1
ATOM 1383 O O . THR A 1 177 ? -24.117 -27.932 59.039 1.00 33.29 209 THR A O 1
ATOM 1387 N N . ARG A 1 178 ? -23.802 -25.796 58.416 1.00 35.94 210 ARG A N 1
ATOM 1388 C CA . ARG A 1 178 ? -23.888 -26.049 56.983 1.00 36.92 210 ARG A CA 1
ATOM 1389 C C . ARG A 1 178 ? -22.866 -25.156 56.300 1.00 38.70 210 ARG A C 1
ATOM 1390 O O . ARG A 1 178 ? -22.665 -24.006 56.707 1.00 38.31 210 ARG A O 1
ATOM 1398 N N . GLU A 1 179 ? -22.207 -25.683 55.275 1.00 38.84 211 GLU A N 1
ATOM 1399 C CA . GLU A 1 179 ? -21.248 -24.892 54.521 1.00 40.90 211 GLU A CA 1
ATOM 1400 C C . GLU A 1 179 ? -21.886 -24.666 53.167 1.00 39.93 211 GLU A C 1
ATOM 1401 O O . GLU A 1 179 ? -22.131 -25.612 52.420 1.00 37.72 211 GLU A O 1
ATOM 1407 N N . VAL A 1 180 ? -22.181 -23.405 52.874 1.00 38.82 212 VAL A N 1
ATOM 1408 C CA . VAL A 1 180 ? -22.837 -23.046 51.629 1.00 39.81 212 VAL A CA 1
ATOM 1409 C C . VAL A 1 180 ? -21.873 -22.419 50.631 1.00 41.30 212 VAL A C 1
ATOM 1410 O O . VAL A 1 180 ? -21.235 -21.401 50.908 1.00 41.79 212 VAL A O 1
ATOM 1414 N N . ARG A 1 181 ? -21.781 -23.049 49.467 1.00 43.03 213 ARG A N 1
ATOM 1415 C CA . ARG A 1 181 ? -20.905 -22.597 48.398 1.00 46.18 213 ARG A CA 1
ATOM 1416 C C . ARG A 1 181 ? -21.657 -21.634 47.487 1.00 44.60 213 ARG A C 1
ATOM 1417 O O . ARG A 1 181 ? -22.649 -22.006 46.865 1.00 43.60 213 ARG A O 1
ATOM 1425 N N . VAL A 1 182 ? -21.191 -20.393 47.425 1.00 43.48 214 VAL A N 1
ATOM 1426 C CA . VAL A 1 182 ? -21.823 -19.389 46.582 1.00 43.02 214 VAL A CA 1
ATOM 1427 C C . VAL A 1 182 ? -20.775 -18.736 45.690 1.00 43.09 214 VAL A C 1
ATOM 1428 O O . VAL A 1 182 ? -19.577 -18.816 45.965 1.00 43.57 214 VAL A O 1
ATOM 1432 N N . LYS A 1 183 ? -21.233 -18.101 44.618 1.00 42.74 215 LYS A N 1
ATOM 1433 C CA . LYS A 1 183 ? -20.341 -17.423 43.689 1.00 42.88 215 LYS A CA 1
ATOM 1434 C C . LYS A 1 183 ? -20.672 -15.942 43.687 1.00 41.45 215 LYS A C 1
ATOM 1435 O O . LYS A 1 183 ? -21.831 -15.543 43.546 1.00 40.60 215 LYS A O 1
ATOM 1441 N N . TRP A 1 184 ? -19.644 -15.125 43.848 1.00 38.77 216 TRP A N 1
ATOM 1442 C CA . TRP A 1 184 ? -19.843 -13.690 43.859 1.00 38.43 216 TRP A CA 1
ATOM 1443 C C . TRP A 1 184 ? -20.455 -13.215 42.541 1.00 38.38 216 TRP A C 1
ATOM 1444 O O . TRP A 1 184 ? -20.135 -13.748 41.482 1.00 37.58 216 TRP A O 1
ATOM 1455 N N . ARG A 1 185 ? -21.353 -12.236 42.609 1.00 38.76 217 ARG A N 1
ATOM 1456 C CA . ARG A 1 185 ? -21.927 -11.639 41.393 1.00 40.64 217 ARG A CA 1
ATOM 1457 C C . ARG A 1 185 ? -20.869 -10.594 40.995 1.00 39.01 217 ARG A C 1
ATOM 1458 O O . ARG A 1 185 ? -20.782 -9.521 41.602 1.00 38.55 217 ARG A O 1
ATOM 1466 N N . TYR A 1 186 ? -20.075 -10.907 39.977 1.00 38.50 218 TYR A N 1
ATOM 1467 C CA . TYR A 1 186 ? -19.002 -10.022 39.542 1.00 37.97 218 TYR A CA 1
ATOM 1468 C C . TYR A 1 186 ? -19.257 -9.176 38.304 1.00 38.59 218 TYR A C 1
ATOM 1469 O O . TYR A 1 186 ? -19.750 -9.656 37.279 1.00 37.21 218 TYR A O 1
ATOM 1478 N N . VAL A 1 187 ? -18.913 -7.899 38.425 1.00 38.06 219 VAL A N 1
ATOM 1479 C CA . VAL A 1 187 ? -19.023 -6.955 37.321 1.00 36.35 219 VAL A CA 1
ATOM 1480 C C . VAL A 1 187 ? -17.581 -6.524 37.057 1.00 35.76 219 VAL A C 1
ATOM 1481 O O . VAL A 1 187 ? -16.988 -5.792 37.848 1.00 35.15 219 VAL A O 1
ATOM 1485 N N . PRO A 1 188 ? -16.991 -6.994 35.950 1.00 36.01 220 PRO A N 1
ATOM 1486 C CA . PRO A 1 188 ? -15.607 -6.627 35.632 1.00 35.50 220 PRO A CA 1
ATOM 1487 C C . PRO A 1 188 ? -15.438 -5.132 35.383 1.00 35.65 220 PRO A C 1
ATOM 1488 O O . PRO A 1 188 ? -16.399 -4.432 35.047 1.00 35.27 220 PRO A O 1
ATOM 1492 N N . GLU A 1 189 ? -14.216 -4.649 35.564 1.00 33.96 221 GLU A N 1
ATOM 1493 C CA . GLU A 1 189 ? -13.912 -3.243 35.363 1.00 35.58 221 GLU A CA 1
ATOM 1494 C C . GLU A 1 189 ? -14.064 -2.886 33.891 1.00 35.74 221 GLU A C 1
ATOM 1495 O O . GLU A 1 189 ? -13.592 -3.616 33.021 1.00 36.21 221 GLU A O 1
ATOM 1501 N N . GLY A 1 190 ? -14.730 -1.766 33.620 1.00 35.76 222 GLY A N 1
ATOM 1502 C CA . GLY A 1 190 ? -14.913 -1.328 32.244 1.00 34.59 222 GLY A CA 1
ATOM 1503 C C . GLY A 1 190 ? -13.965 -0.197 31.896 1.00 33.25 222 GLY A C 1
ATOM 1504 O O . GLY A 1 190 ? -13.769 0.134 30.726 1.00 34.60 222 GLY A O 1
ATOM 1505 N N . VAL A 1 191 ? -13.375 0.409 32.920 1.00 33.56 223 VAL A N 1
ATOM 1506 C CA . VAL A 1 191 ? -12.433 1.501 32.724 1.00 32.51 223 VAL A CA 1
ATOM 1507 C C . VAL A 1 191 ? -11.014 0.933 32.734 1.00 34.39 223 VAL A C 1
ATOM 1508 O O . VAL A 1 191 ? -10.450 0.674 33.797 1.00 34.84 223 VAL A O 1
ATOM 1512 N N . GLY A 1 192 ? -10.450 0.737 31.544 1.00 33.42 224 GLY A N 1
ATOM 1513 C CA . GLY A 1 192 ? -9.108 0.189 31.419 1.00 33.29 224 GLY A CA 1
ATOM 1514 C C . GLY A 1 192 ? -8.062 0.772 32.352 1.00 33.58 224 GLY A C 1
ATOM 1515 O O . GLY A 1 192 ? -7.938 1.988 32.496 1.00 32.69 224 GLY A O 1
ATOM 1516 N N . ASP A 1 193 ? -7.289 -0.105 32.982 1.00 34.98 225 ASP A N 1
ATOM 1517 C CA . ASP A 1 193 ? -6.255 0.323 33.914 1.00 37.24 225 ASP A CA 1
ATOM 1518 C C . ASP A 1 193 ? -5.135 1.061 33.178 1.00 37.46 225 ASP A C 1
ATOM 1519 O O . ASP A 1 193 ? -4.592 0.557 32.196 1.00 37.60 225 ASP A O 1
ATOM 1524 N N . LEU A 1 194 ? -4.796 2.254 33.655 1.00 39.02 226 LEU A N 1
ATOM 1525 C CA . LEU A 1 194 ? -3.742 3.052 33.034 1.00 40.42 226 LEU A CA 1
ATOM 1526 C C . LEU A 1 194 ? -2.428 2.279 32.919 1.00 40.47 226 LEU A C 1
ATOM 1527 O O . LEU A 1 194 ? -1.723 2.392 31.916 1.00 39.89 226 LEU A O 1
ATOM 1532 N N . ALA A 1 195 ? -2.102 1.503 33.949 1.00 39.91 227 ALA A N 1
ATOM 1533 C CA . ALA A 1 195 ? -0.858 0.729 33.967 1.00 40.15 227 ALA A CA 1
ATOM 1534 C C . ALA A 1 195 ? -0.721 -0.194 32.761 1.00 39.09 227 ALA A C 1
ATOM 1535 O O . ALA A 1 195 ? 0.348 -0.298 32.173 1.00 39.54 227 ALA A O 1
ATOM 1537 N N . THR A 1 196 ? -1.808 -0.860 32.397 1.00 40.30 228 THR A N 1
ATOM 1538 C CA . THR A 1 196 ? -1.804 -1.769 31.259 1.00 40.92 228 THR A CA 1
ATOM 1539 C C . THR A 1 196 ? -1.617 -0.996 29.950 1.00 42.51 228 THR A C 1
ATOM 1540 O O . THR A 1 196 ? -1.033 -1.496 28.990 1.00 42.19 228 THR A O 1
ATOM 1544 N N . ILE A 1 197 ? -2.111 0.235 29.934 1.00 42.35 229 ILE A N 1
ATOM 1545 C CA . ILE A 1 197 ? -2.057 1.092 28.756 1.00 41.19 229 ILE A CA 1
ATOM 1546 C C . ILE A 1 197 ? -0.814 1.990 28.664 1.00 41.65 229 ILE A C 1
ATOM 1547 O O . ILE A 1 197 ? -0.333 2.288 27.571 1.00 42.32 229 ILE A O 1
ATOM 1552 N N . ALA A 1 198 ? -0.297 2.392 29.821 1.00 41.91 230 ALA A N 1
ATOM 1553 C CA . ALA A 1 198 ? 0.864 3.272 29.937 1.00 43.77 230 ALA A CA 1
ATOM 1554 C C . ALA A 1 198 ? 1.973 3.133 28.895 1.00 46.91 230 ALA A C 1
ATOM 1555 O O . ALA A 1 198 ? 2.377 4.119 28.273 1.00 46.00 230 ALA A O 1
ATOM 1557 N N . PRO A 1 199 ? 2.487 1.910 28.695 1.00 48.73 231 PRO A N 1
ATOM 1558 C CA . PRO A 1 199 ? 3.562 1.694 27.720 1.00 50.10 231 PRO A CA 1
ATOM 1559 C C . PRO A 1 199 ? 3.287 2.108 26.274 1.00 50.05 231 PRO A C 1
ATOM 1560 O O . PRO A 1 199 ? 4.219 2.463 25.550 1.00 50.91 231 PRO A O 1
ATOM 1564 N N . SER A 1 200 ? 2.023 2.074 25.856 1.00 49.31 232 SER A N 1
ATOM 1565 C CA . SER A 1 200 ? 1.671 2.425 24.478 1.00 48.44 232 SER A CA 1
ATOM 1566 C C . SER A 1 200 ? 1.324 3.896 24.251 1.00 47.87 232 SER A C 1
ATOM 1567 O O . SER A 1 200 ? 1.093 4.311 23.114 1.00 47.82 232 SER A O 1
ATOM 1570 N N . ILE A 1 201 ? 1.283 4.683 25.321 1.00 47.13 233 ILE A N 1
ATOM 1571 C CA . ILE A 1 201 ? 0.965 6.104 25.198 1.00 45.97 233 ILE A CA 1
ATOM 1572 C C . ILE A 1 201 ? 2.114 6.884 24.561 1.00 46.32 233 ILE A C 1
ATOM 1573 O O . ILE A 1 201 ? 3.213 6.938 25.113 1.00 45.43 233 ILE A O 1
ATOM 1578 N N . ARG A 1 202 ? 1.853 7.487 23.404 1.00 45.85 234 ARG A N 1
ATOM 1579 C CA . ARG A 1 202 ? 2.863 8.274 22.701 1.00 47.33 234 ARG A CA 1
ATOM 1580 C C . ARG A 1 202 ? 2.610 9.773 22.856 1.00 46.54 234 ARG A C 1
ATOM 1581 O O . ARG A 1 202 ? 1.479 10.206 23.084 1.00 46.38 234 ARG A O 1
ATOM 1589 N N . ALA A 1 203 ? 3.671 10.562 22.738 1.00 45.32 235 ALA A N 1
ATOM 1590 C CA . ALA A 1 203 ? 3.548 12.007 22.854 1.00 46.31 235 ALA A CA 1
ATOM 1591 C C . ALA A 1 203 ? 2.591 12.501 21.769 1.00 45.98 235 ALA A C 1
ATOM 1592 O O . ALA A 1 203 ? 2.579 11.978 20.653 1.00 47.01 235 ALA A O 1
ATOM 1594 N N . PRO A 1 204 ? 1.767 13.512 22.086 1.00 46.22 236 PRO A N 1
ATOM 1595 C CA . PRO A 1 204 ? 0.820 14.038 21.098 1.00 45.90 236 PRO A CA 1
ATOM 1596 C C . PRO A 1 204 ? 1.512 14.725 19.923 1.00 46.12 236 PRO A C 1
ATOM 1597 O O . PRO A 1 204 ? 2.521 15.411 20.099 1.00 46.68 236 PRO A O 1
ATOM 1601 N N . GLN A 1 205 ? 0.977 14.523 18.725 1.00 46.41 237 GLN A N 1
ATOM 1602 C CA . GLN A 1 205 ? 1.534 15.154 17.535 1.00 48.38 237 GLN A CA 1
ATOM 1603 C C . GLN A 1 205 ? 0.421 15.845 16.755 1.00 47.29 237 GLN A C 1
ATOM 1604 O O . GLN A 1 205 ? -0.688 15.324 16.634 1.00 46.08 237 GLN A O 1
ATOM 1610 N N . LEU A 1 206 ? 0.714 17.032 16.242 1.00 46.63 238 LEU A N 1
ATOM 1611 C CA . LEU A 1 206 ? -0.265 17.775 15.460 1.00 46.63 238 LEU A CA 1
ATOM 1612 C C . LEU A 1 206 ? -0.269 17.233 14.034 1.00 46.77 238 LEU A C 1
ATOM 1613 O O . LEU A 1 206 ? -1.291 16.766 13.543 1.00 46.43 238 LEU A O 1
ATOM 1618 N N . GLY A 1 252 ? -36.386 -2.931 54.995 1.00 50.80 284 GLY A N 1
ATOM 1619 C CA . GLY A 1 252 ? -35.673 -1.673 54.917 1.00 49.15 284 GLY A CA 1
ATOM 1620 C C . GLY A 1 252 ? -34.463 -1.608 55.831 1.00 48.81 284 GLY A C 1
ATOM 1621 O O . GLY A 1 252 ? -34.422 -0.770 56.732 1.00 47.84 284 GLY A O 1
ATOM 1622 N N . TYR A 1 253 ? -33.490 -2.494 55.618 1.00 47.05 285 TYR A N 1
ATOM 1623 C CA . TYR A 1 253 ? -32.264 -2.493 56.422 1.00 47.12 285 TYR A CA 1
ATOM 1624 C C . TYR A 1 253 ? -31.272 -1.673 55.623 1.00 47.47 285 TYR A C 1
ATOM 1625 O O . TYR A 1 253 ? -30.076 -1.933 55.623 1.00 52.02 285 TYR A O 1
ATOM 1634 N N . ASN A 1 254 ? -31.802 -0.667 54.946 1.00 46.13 286 ASN A N 1
ATOM 1635 C CA . ASN A 1 254 ? -31.034 0.197 54.073 1.00 43.49 286 ASN A CA 1
ATOM 1636 C C . ASN A 1 254 ? -30.951 1.629 54.618 1.00 41.02 286 ASN A C 1
ATOM 1637 O O . ASN A 1 254 ? -31.973 2.204 54.988 1.00 37.79 286 ASN A O 1
ATOM 1642 N N . ILE A 1 255 ? -29.749 2.206 54.671 1.00 36.78 287 ILE A N 1
ATOM 1643 C CA . ILE A 1 255 ? -29.611 3.572 55.179 1.00 36.30 287 ILE A CA 1
ATOM 1644 C C . ILE A 1 255 ? -30.418 4.509 54.284 1.00 36.17 287 ILE A C 1
ATOM 1645 O O . ILE A 1 255 ? -30.218 4.546 53.075 1.00 34.25 287 ILE A O 1
ATOM 1650 N N . GLY A 1 256 ? -31.343 5.252 54.887 1.00 35.16 288 GLY A N 1
ATOM 1651 C CA . GLY A 1 256 ? -32.176 6.157 54.120 1.00 34.59 288 GLY A CA 1
ATOM 1652 C C . GLY A 1 256 ? -33.470 5.485 53.692 1.00 36.14 288 GLY A C 1
ATOM 1653 O O . GLY A 1 256 ? -34.275 6.083 52.975 1.00 36.49 288 GLY A O 1
ATOM 1654 N N . SER A 1 257 ? -33.666 4.237 54.117 1.00 34.20 289 SER A N 1
ATOM 1655 C CA . SER A 1 257 ? -34.885 3.497 53.781 1.00 35.25 289 SER A CA 1
ATOM 1656 C C . SER A 1 257 ? -36.114 4.242 54.302 1.00 35.43 289 SER A C 1
ATOM 1657 O O . SER A 1 257 ? -36.179 4.617 55.474 1.00 32.49 289 SER A O 1
ATOM 1660 N N . THR A 1 258 ? -37.090 4.449 53.429 1.00 36.08 290 THR A N 1
ATOM 1661 C CA . THR A 1 258 ? -38.308 5.151 53.813 1.00 37.88 290 THR A CA 1
ATOM 1662 C C . THR A 1 258 ? -39.032 4.453 54.961 1.00 37.91 290 THR A C 1
ATOM 1663 O O . THR A 1 258 ? -39.372 5.079 55.960 1.00 38.56 290 THR A O 1
ATOM 1667 N N . ASP A 1 259 ? -39.259 3.153 54.819 1.00 38.40 291 ASP A N 1
ATOM 1668 C CA . ASP A 1 259 ? -39.953 2.382 55.848 1.00 40.08 291 ASP A CA 1
ATOM 1669 C C . ASP A 1 259 ? -39.108 1.985 57.058 1.00 40.51 291 ASP A C 1
ATOM 1670 O O . ASP A 1 259 ? -39.634 1.831 58.169 1.00 38.80 291 ASP A O 1
ATOM 1675 N N . GLY A 1 260 ? -37.806 1.814 56.857 1.00 37.83 292 GLY A N 1
ATOM 1676 C CA . GLY A 1 260 ? -36.966 1.416 57.970 1.00 37.86 292 GLY A CA 1
ATOM 1677 C C . GLY A 1 260 ? -37.068 -0.086 58.120 1.00 37.36 292 GLY A C 1
ATOM 1678 O O . GLY A 1 260 ? -37.324 -0.786 57.144 1.00 41.42 292 GLY A O 1
ATOM 1679 N N . PHE A 1 261 ? -36.891 -0.600 59.327 1.00 36.63 293 PHE A N 1
ATOM 1680 C CA . PHE A 1 261 ? -36.960 -2.042 59.518 1.00 36.80 293 PHE A CA 1
ATOM 1681 C C . PHE A 1 261 ? -37.786 -2.474 60.728 1.00 37.16 293 PHE A C 1
ATOM 1682 O O . PHE A 1 261 ? -37.900 -3.665 61.017 1.00 37.53 293 PHE A O 1
ATOM 1690 N N . LEU A 1 262 ? -38.378 -1.509 61.420 1.00 36.17 294 LEU A N 1
ATOM 1691 C CA . LEU A 1 262 ? -39.186 -1.812 62.593 1.00 37.58 294 LEU A CA 1
ATOM 1692 C C . LEU A 1 262 ? -40.663 -2.049 62.270 1.00 38.69 294 LEU A C 1
ATOM 1693 O O . LEU A 1 262 ? -41.283 -1.271 61.547 1.00 37.84 294 LEU A O 1
ATOM 1698 N N . PRO A 1 263 ? -41.241 -3.145 62.781 1.00 38.74 295 PRO A N 1
ATOM 1699 C CA . PRO A 1 263 ? -42.660 -3.379 62.499 1.00 38.43 295 PRO A CA 1
ATOM 1700 C C . PRO A 1 263 ? -43.475 -2.439 63.390 1.00 37.10 295 PRO A C 1
ATOM 1701 O O . PRO A 1 263 ? -42.936 -1.883 64.344 1.00 35.07 295 PRO A O 1
ATOM 1705 N N . VAL A 1 264 ? -44.753 -2.243 63.082 1.00 35.80 296 VAL A N 1
ATOM 1706 C CA . VAL A 1 264 ? -45.578 -1.364 63.907 1.00 36.67 296 VAL A CA 1
ATOM 1707 C C . VAL A 1 264 ? -45.614 -1.928 65.327 1.00 37.09 296 VAL A C 1
ATOM 1708 O O . VAL A 1 264 ? -45.516 -3.141 65.519 1.00 35.79 296 VAL A O 1
ATOM 1712 N N . ILE A 1 265 ? -45.747 -1.050 66.318 1.00 36.96 297 ILE A N 1
ATOM 1713 C CA . ILE A 1 265 ? -45.757 -1.472 67.719 1.00 38.35 297 ILE A CA 1
ATOM 1714 C C . ILE A 1 265 ? -47.004 -2.214 68.187 1.00 39.77 297 ILE A C 1
ATOM 1715 O O . ILE A 1 265 ? -47.019 -2.763 69.290 1.00 40.22 297 ILE A O 1
ATOM 1720 N N . GLY A 1 266 ? -48.049 -2.231 67.367 1.00 39.76 298 GLY A N 1
ATOM 1721 C CA . GLY A 1 266 ? -49.259 -2.929 67.761 1.00 41.93 298 GLY A CA 1
ATOM 1722 C C . GLY A 1 266 ? -50.388 -2.767 66.767 1.00 42.76 298 GLY A C 1
ATOM 1723 O O . GLY A 1 266 ? -50.157 -2.348 65.632 1.00 42.78 298 GLY A O 1
ATOM 1724 N N . PRO A 1 267 ? -51.625 -3.111 67.155 1.00 43.02 299 PRO A N 1
ATOM 1725 C CA . PRO A 1 267 ? -52.736 -2.960 66.214 1.00 44.42 299 PRO A CA 1
ATOM 1726 C C . PRO A 1 267 ? -52.804 -1.517 65.712 1.00 45.47 299 PRO A C 1
ATOM 1727 O O . PRO A 1 267 ? -52.863 -0.569 66.499 1.00 44.56 299 PRO A O 1
ATOM 1731 N N . VAL A 1 268 ? -52.764 -1.363 64.393 1.00 46.99 300 VAL A N 1
ATOM 1732 C CA . VAL A 1 268 ? -52.793 -0.047 63.771 1.00 49.78 300 VAL A CA 1
ATOM 1733 C C . VAL A 1 268 ? -54.206 0.505 63.642 1.00 51.91 300 VAL A C 1
ATOM 1734 O O . VAL A 1 268 ? -55.102 -0.166 63.133 1.00 52.19 300 VAL A O 1
ATOM 1738 N N . ILE A 1 269 ? -54.402 1.734 64.103 1.00 54.08 301 ILE A N 1
ATOM 1739 C CA . ILE A 1 269 ? -55.713 2.358 64.025 1.00 56.40 301 ILE A CA 1
ATOM 1740 C C . ILE A 1 269 ? -55.757 3.305 62.828 1.00 57.45 301 ILE A C 1
ATOM 1741 O O . ILE A 1 269 ? -56.829 3.715 62.388 1.00 57.28 301 ILE A O 1
ATOM 1746 N N . TRP A 1 270 ? -54.582 3.638 62.299 1.00 59.00 302 TRP A N 1
ATOM 1747 C CA . TRP A 1 270 ? -54.478 4.543 61.158 1.00 60.74 302 TRP A CA 1
ATOM 1748 C C . TRP A 1 270 ? -53.037 4.670 60.660 1.00 62.73 302 TRP A C 1
ATOM 1749 O O . TRP A 1 270 ? -52.089 4.474 61.420 1.00 62.72 302 TRP A O 1
ATOM 1760 N N . GLU A 1 271 ? -52.883 4.995 59.379 1.00 65.59 303 GLU A N 1
ATOM 1761 C CA . GLU A 1 271 ? -51.565 5.191 58.777 1.00 68.07 303 GLU A CA 1
ATOM 1762 C C . GLU A 1 271 ? -51.632 6.172 57.609 1.00 69.08 303 GLU A C 1
ATOM 1763 O O . GLU A 1 271 ? -52.721 6.522 57.147 1.00 69.16 303 GLU A O 1
ATOM 1769 N N . SER A 1 272 ? -50.469 6.608 57.130 1.00 69.82 304 SER A N 1
ATOM 1770 C CA . SER A 1 272 ? -50.411 7.584 56.043 1.00 70.42 304 SER A CA 1
ATOM 1771 C C . SER A 1 272 ? -49.952 7.092 54.665 1.00 70.61 304 SER A C 1
ATOM 1772 O O . SER A 1 272 ? -50.394 7.622 53.644 1.00 71.36 304 SER A O 1
ATOM 1775 N N . GLU A 1 273 ? -49.063 6.101 54.638 1.00 70.13 305 GLU A N 1
ATOM 1776 C CA . GLU A 1 273 ? -48.528 5.534 53.391 1.00 69.49 305 GLU A CA 1
ATOM 1777 C C . GLU A 1 273 ? -48.003 6.495 52.310 1.00 66.85 305 GLU A C 1
ATOM 1778 O O . GLU A 1 273 ? -47.472 6.041 51.294 1.00 67.32 305 GLU A O 1
ATOM 1784 N N . GLY A 1 274 ? -48.144 7.804 52.514 1.00 64.17 306 GLY A N 1
ATOM 1785 C CA . GLY A 1 274 ? -47.656 8.762 51.533 1.00 58.87 306 GLY A CA 1
ATOM 1786 C C . GLY A 1 274 ? -46.138 8.737 51.439 1.00 55.93 306 GLY A C 1
ATOM 1787 O O . GLY A 1 274 ? -45.537 7.664 51.397 1.00 55.00 306 GLY A O 1
ATOM 1788 N N . LEU A 1 275 ? -45.511 9.910 51.418 1.00 52.67 307 LEU A N 1
ATOM 1789 C CA . LEU A 1 275 ? -44.056 9.988 51.328 1.00 51.00 307 LEU A CA 1
ATOM 1790 C C . LEU A 1 275 ? -43.373 9.431 52.574 1.00 49.91 307 LEU A C 1
ATOM 1791 O O . LEU A 1 275 ? -42.397 8.687 52.474 1.00 48.14 307 LEU A O 1
ATOM 1796 N N . PHE A 1 276 ? -43.876 9.802 53.748 1.00 48.38 308 PHE A N 1
ATOM 1797 C CA . PHE A 1 276 ? -43.304 9.315 55.001 1.00 46.73 308 PHE A CA 1
ATOM 1798 C C . PHE A 1 276 ? -44.074 8.103 55.492 1.00 46.96 308 PHE A C 1
ATOM 1799 O O . PHE A 1 276 ? -45.245 7.915 55.151 1.00 46.94 308 PHE A O 1
ATOM 1807 N N . ARG A 1 277 ? -43.412 7.278 56.295 1.00 46.37 309 ARG A N 1
ATOM 1808 C CA . ARG A 1 277 ? -44.079 6.123 56.874 1.00 46.29 309 ARG A CA 1
ATOM 1809 C C . ARG A 1 277 ? -44.528 6.603 58.243 1.00 45.57 309 ARG A C 1
ATOM 1810 O O . ARG A 1 277 ? -43.702 6.870 59.115 1.00 45.70 309 ARG A O 1
ATOM 1818 N N . ALA A 1 278 ? -45.836 6.734 58.419 1.00 44.58 310 ALA A N 1
ATOM 1819 C CA . ALA A 1 278 ? -46.391 7.194 59.678 1.00 43.99 310 ALA A CA 1
ATOM 1820 C C . ALA A 1 278 ? -47.665 6.415 59.951 1.00 44.02 310 ALA A C 1
ATOM 1821 O O . ALA A 1 278 ? -48.336 5.967 59.022 1.00 43.67 310 ALA A O 1
ATOM 1823 N N . TYR A 1 279 ? -47.983 6.239 61.227 1.00 42.84 311 TYR A N 1
ATOM 1824 C CA . TYR A 1 279 ? -49.186 5.518 61.617 1.00 43.58 311 TYR A CA 1
ATOM 1825 C C . TYR A 1 279 ? -49.522 5.850 63.059 1.00 43.34 311 TYR A C 1
ATOM 1826 O O . TYR A 1 279 ? -48.763 6.547 63.737 1.00 42.78 311 TYR A O 1
ATOM 1835 N N . ILE A 1 280 ? -50.672 5.367 63.515 1.00 43.68 312 ILE A N 1
ATOM 1836 C CA . ILE A 1 280 ? -51.082 5.580 64.894 1.00 44.35 312 ILE A CA 1
ATOM 1837 C C . ILE A 1 280 ? -51.468 4.235 65.480 1.00 45.90 312 ILE A C 1
ATOM 1838 O O . ILE A 1 280 ? -52.263 3.491 64.904 1.00 46.57 312 ILE A O 1
ATOM 1843 N N . SER A 1 281 ? -50.877 3.914 66.621 1.00 48.71 313 SER A N 1
ATOM 1844 C CA . SER A 1 281 ? -51.171 2.664 67.289 1.00 51.53 313 SER A CA 1
ATOM 1845 C C . SER A 1 281 ? -51.514 2.988 68.732 1.00 53.49 313 SER A C 1
ATOM 1846 O O . SER A 1 281 ? -51.769 4.142 69.077 1.00 52.56 313 SER A O 1
ATOM 1849 N N . SER A 1 282 ? -51.513 1.967 69.575 1.00 55.81 314 SER A N 1
ATOM 1850 C CA . SER A 1 282 ? -51.847 2.158 70.970 1.00 57.39 314 SER A CA 1
ATOM 1851 C C . SER A 1 282 ? -50.858 1.485 71.887 1.00 59.67 314 SER A C 1
ATOM 1852 O O . SER A 1 282 ? -50.174 0.528 71.515 1.00 59.71 314 SER A O 1
ATOM 1855 N N . VAL A 1 283 ? -50.781 2.015 73.096 1.00 61.64 315 VAL A N 1
ATOM 1856 C CA . VAL A 1 283 ? -49.921 1.454 74.114 1.00 63.38 315 VAL A CA 1
ATOM 1857 C C . VAL A 1 283 ? -50.846 1.321 75.319 1.00 64.45 315 VAL A C 1
ATOM 1858 O O . VAL A 1 283 ? -51.646 2.213 75.597 1.00 64.00 315 VAL A O 1
ATOM 1862 N N . THR A 1 284 ? -50.777 0.194 76.008 1.00 66.73 316 THR A N 1
ATOM 1863 C CA . THR A 1 284 ? -51.621 -0.005 77.176 1.00 69.20 316 THR A CA 1
ATOM 1864 C C . THR A 1 284 ? -50.706 -0.012 78.381 1.00 70.53 316 THR A C 1
ATOM 1865 O O . THR A 1 284 ? -49.779 -0.814 78.454 1.00 71.03 316 THR A O 1
ATOM 1869 N N . ASP A 1 285 ? -50.959 0.891 79.319 1.00 72.41 317 ASP A N 1
ATOM 1870 C CA . ASP A 1 285 ? -50.136 0.981 80.514 1.00 74.51 317 ASP A CA 1
ATOM 1871 C C . ASP A 1 285 ? -50.366 -0.229 81.414 1.00 75.25 317 ASP A C 1
ATOM 1872 O O . ASP A 1 285 ? -50.699 -1.314 80.936 1.00 75.57 317 ASP A O 1
ATOM 1877 N N . GLY A 1 286 ? -50.179 -0.043 82.715 1.00 75.88 318 GLY A N 1
ATOM 1878 C CA . GLY A 1 286 ? -50.378 -1.138 83.644 1.00 76.81 318 GLY A CA 1
ATOM 1879 C C . GLY A 1 286 ? -51.793 -1.150 84.189 1.00 77.41 318 GLY A C 1
ATOM 1880 O O . GLY A 1 286 ? -52.383 -2.210 84.401 1.00 78.75 318 GLY A O 1
ATOM 1881 N N . ASP A 1 287 ? -52.345 0.038 84.408 1.00 77.06 319 ASP A N 1
ATOM 1882 C CA . ASP A 1 287 ? -53.694 0.167 84.939 1.00 76.03 319 ASP A CA 1
ATOM 1883 C C . ASP A 1 287 ? -54.728 -0.223 83.887 1.00 75.34 319 ASP A C 1
ATOM 1884 O O . ASP A 1 287 ? -55.928 -0.009 84.072 1.00 74.93 319 ASP A O 1
ATOM 1889 N N . GLY A 1 288 ? -54.251 -0.786 82.780 1.00 74.28 320 GLY A N 1
ATOM 1890 C CA . GLY A 1 288 ? -55.143 -1.214 81.716 1.00 73.65 320 GLY A CA 1
ATOM 1891 C C . GLY A 1 288 ? -55.603 -0.139 80.747 1.00 73.23 320 GLY A C 1
ATOM 1892 O O . GLY A 1 288 ? -56.317 -0.440 79.788 1.00 73.05 320 GLY A O 1
ATOM 1893 N N . LYS A 1 289 ? -55.204 1.109 80.978 1.00 72.70 321 LYS A N 1
ATOM 1894 C CA . LYS A 1 289 ? -55.615 2.192 80.092 1.00 71.90 321 LYS A CA 1
ATOM 1895 C C . LYS A 1 289 ? -54.763 2.269 78.828 1.00 70.69 321 LYS A C 1
ATOM 1896 O O . LYS A 1 289 ? -53.537 2.141 78.880 1.00 70.33 321 LYS A O 1
ATOM 1902 N N . SER A 1 290 ? -55.429 2.486 77.698 1.00 69.00 322 SER A N 1
ATOM 1903 C CA . SER A 1 290 ? -54.764 2.591 76.405 1.00 67.37 322 SER A CA 1
ATOM 1904 C C . SER A 1 290 ? -54.425 4.037 76.081 1.00 65.79 322 SER A C 1
ATOM 1905 O O . SER A 1 290 ? -55.093 4.962 76.540 1.00 66.07 322 SER A O 1
ATOM 1908 N N . HIS A 1 291 ? -53.384 4.222 75.279 1.00 63.86 323 HIS A N 1
ATOM 1909 C CA . HIS A 1 291 ? -52.944 5.551 74.884 1.00 61.74 323 HIS A CA 1
ATOM 1910 C C . HIS A 1 291 ? -52.606 5.526 73.405 1.00 60.08 323 HIS A C 1
ATOM 1911 O O . HIS A 1 291 ? -51.746 4.759 72.978 1.00 59.22 323 HIS A O 1
ATOM 1918 N N . LYS A 1 292 ? -53.289 6.354 72.623 1.00 58.01 324 LYS A N 1
ATOM 1919 C CA . LYS A 1 292 ? -53.012 6.407 71.198 1.00 56.09 324 LYS A CA 1
ATOM 1920 C C . LYS A 1 292 ? -51.631 7.016 71.013 1.00 53.48 324 LYS A C 1
ATOM 1921 O O . LYS A 1 292 ? -51.378 8.145 71.434 1.00 53.31 324 LYS A O 1
ATOM 1927 N N . VAL A 1 293 ? -50.733 6.248 70.408 1.00 50.18 325 VAL A N 1
ATOM 1928 C CA . VAL A 1 293 ? -49.381 6.717 70.158 1.00 48.30 325 VAL A CA 1
ATOM 1929 C C . VAL A 1 293 ? -49.166 6.879 68.662 1.00 47.11 325 VAL A C 1
ATOM 1930 O O . VAL A 1 293 ? -49.596 6.041 67.860 1.00 46.37 325 VAL A O 1
ATOM 1934 N N . GLY A 1 294 ? -48.517 7.973 68.286 1.00 44.82 326 GLY A N 1
ATOM 1935 C CA . GLY A 1 294 ? -48.252 8.210 66.885 1.00 43.18 326 GLY A CA 1
ATOM 1936 C C . GLY A 1 294 ? -46.847 7.756 66.543 1.00 43.03 326 GLY A C 1
ATOM 1937 O O . GLY A 1 294 ? -45.943 7.820 67.385 1.00 43.01 326 GLY A O 1
ATOM 1938 N N . PHE A 1 295 ? -46.664 7.269 65.321 1.00 41.15 327 PHE A N 1
ATOM 1939 C CA . PHE A 1 295 ? -45.348 6.833 64.876 1.00 40.73 327 PHE A CA 1
ATOM 1940 C C . PHE A 1 295 ? -44.995 7.519 63.562 1.00 40.16 327 PHE A C 1
ATOM 1941 O O . PHE A 1 295 ? -45.847 7.702 62.687 1.00 40.26 327 PHE A O 1
ATOM 1949 N N . LEU A 1 296 ? -43.729 7.886 63.426 1.00 38.91 328 LEU A N 1
ATOM 1950 C CA . LEU A 1 296 ? -43.268 8.539 62.214 1.00 39.80 328 LEU A CA 1
ATOM 1951 C C . LEU A 1 296 ? -41.789 8.241 62.013 1.00 38.25 328 LEU A C 1
ATOM 1952 O O . LEU A 1 296 ? -41.009 8.276 62.961 1.00 38.04 328 LEU A O 1
ATOM 1957 N N . ARG A 1 297 ? -41.409 7.923 60.783 1.00 37.23 329 ARG A N 1
ATOM 1958 C CA . ARG A 1 297 ? -40.010 7.653 60.498 1.00 37.21 329 ARG A CA 1
ATOM 1959 C C . ARG A 1 297 ? -39.428 8.741 59.614 1.00 36.15 329 ARG A C 1
ATOM 1960 O O . ARG A 1 297 ? -40.020 9.126 58.610 1.00 38.26 329 ARG A O 1
ATOM 1968 N N . ILE A 1 298 ? -38.273 9.249 60.016 1.00 35.51 330 ILE A N 1
ATOM 1969 C CA . ILE A 1 298 ? -37.567 10.251 59.244 1.00 35.25 330 ILE A CA 1
ATOM 1970 C C . ILE A 1 298 ? -36.376 9.483 58.677 1.00 35.81 330 ILE A C 1
ATOM 1971 O O . ILE A 1 298 ? -35.369 9.292 59.356 1.00 36.66 330 ILE A O 1
ATOM 1976 N N . PRO A 1 299 ? -36.493 9.020 57.421 1.00 35.69 331 PRO A N 1
ATOM 1977 C CA . PRO A 1 299 ? -35.488 8.247 56.680 1.00 35.05 331 PRO A CA 1
ATOM 1978 C C . PRO A 1 299 ? -34.222 8.988 56.254 1.00 37.14 331 PRO A C 1
ATOM 1979 O O . PRO A 1 299 ? -33.145 8.386 56.175 1.00 37.37 331 PRO A O 1
ATOM 1983 N N . THR A 1 300 ? -34.351 10.278 55.960 1.00 36.35 332 THR A N 1
ATOM 1984 C CA . THR A 1 300 ? -33.209 11.083 55.525 1.00 35.51 332 THR A CA 1
ATOM 1985 C C . THR A 1 300 ? -33.517 12.572 55.646 1.00 35.61 332 THR A C 1
ATOM 1986 O O . THR A 1 300 ? -34.685 12.964 55.718 1.00 36.43 332 THR A O 1
ATOM 1990 N N . TYR A 1 301 ? -32.473 13.395 55.694 1.00 35.00 333 TYR A N 1
ATOM 1991 C CA . TYR A 1 301 ? -32.651 14.844 55.775 1.00 35.56 333 TYR A CA 1
ATOM 1992 C C . TYR A 1 301 ? -32.290 15.450 54.434 1.00 35.99 333 TYR A C 1
ATOM 1993 O O . TYR A 1 301 ? -32.095 16.655 54.297 1.00 37.93 333 TYR A O 1
ATOM 2002 N N . SER A 1 302 ? -32.204 14.577 53.441 1.00 36.83 334 SER A N 1
ATOM 2003 C CA . SER A 1 302 ? -31.908 14.967 52.076 1.00 38.55 334 SER A CA 1
ATOM 2004 C C . SER A 1 302 ? -33.236 14.693 51.371 1.00 38.84 334 SER A C 1
ATOM 2005 O O . SER A 1 302 ? -33.385 13.719 50.632 1.00 38.59 334 SER A O 1
ATOM 2008 N N . TRP A 1 303 ? -34.202 15.572 51.625 1.00 40.88 335 TRP A N 1
ATOM 2009 C CA . TRP A 1 303 ? -35.551 15.435 51.091 1.00 42.15 335 TRP A CA 1
ATOM 2010 C C . TRP A 1 303 ? -35.719 15.124 49.606 1.00 43.36 335 TRP A C 1
ATOM 2011 O O . TRP A 1 303 ? -36.560 14.299 49.241 1.00 42.76 335 TRP A O 1
ATOM 2022 N N . GLN A 1 304 ? -34.931 15.762 48.747 1.00 44.84 336 GLN A N 1
ATOM 2023 C CA . GLN A 1 304 ? -35.061 15.518 47.312 1.00 47.02 336 GLN A CA 1
ATOM 2024 C C . GLN A 1 304 ? -34.796 14.054 46.955 1.00 46.77 336 GLN A C 1
ATOM 2025 O O . GLN A 1 304 ? -35.211 13.580 45.902 1.00 45.95 336 GLN A O 1
ATOM 2031 N N . ASP A 1 305 ? -34.115 13.335 47.840 1.00 47.24 337 ASP A N 1
ATOM 2032 C CA . ASP A 1 305 ? -33.800 11.937 47.579 1.00 47.88 337 ASP A CA 1
ATOM 2033 C C . ASP A 1 305 ? -34.760 10.914 48.184 1.00 47.85 337 ASP A C 1
ATOM 2034 O O . ASP A 1 305 ? -34.562 9.714 48.027 1.00 47.04 337 ASP A O 1
ATOM 2039 N N . MET A 1 306 ? -35.795 11.373 48.877 1.00 48.68 338 MET A N 1
ATOM 2040 C CA . MET A 1 306 ? -36.753 10.451 49.477 1.00 49.77 338 MET A CA 1
ATOM 2041 C C . MET A 1 306 ? -37.436 9.573 48.434 1.00 51.04 338 MET A C 1
ATOM 2042 O O . MET A 1 306 ? -37.719 10.019 47.318 1.00 51.70 338 MET A O 1
ATOM 2047 N N . GLU A 1 307 ? -37.690 8.321 48.807 1.00 52.78 339 GLU A N 1
ATOM 2048 C CA . GLU A 1 307 ? -38.365 7.363 47.930 1.00 54.95 339 GLU A CA 1
ATOM 2049 C C . GLU A 1 307 ? -39.697 7.940 47.433 1.00 56.03 339 GLU A C 1
ATOM 2050 O O . GLU A 1 307 ? -40.552 8.352 48.213 1.00 55.74 339 GLU A O 1
ATOM 2056 N N . ASP A 1 308 ? -39.872 7.964 46.123 1.00 58.54 340 ASP A N 1
ATOM 2057 C CA . ASP A 1 308 ? -41.107 8.468 45.543 1.00 61.02 340 ASP A CA 1
ATOM 2058 C C . ASP A 1 308 ? -41.349 9.951 45.731 1.00 61.71 340 ASP A C 1
ATOM 2059 O O . ASP A 1 308 ? -42.475 10.361 45.994 1.00 63.45 340 ASP A O 1
ATOM 2064 N N . PHE A 1 309 ? -40.310 10.762 45.599 1.00 60.94 341 PHE A N 1
ATOM 2065 C CA . PHE A 1 309 ? -40.484 12.199 45.752 1.00 60.41 341 PHE A CA 1
ATOM 2066 C C . PHE A 1 309 ? -40.759 12.781 44.384 1.00 61.46 341 PHE A C 1
ATOM 2067 O O . PHE A 1 309 ? -39.979 12.577 43.452 1.00 60.77 341 PHE A O 1
ATOM 2075 N N . ASP A 1 310 ? -41.870 13.494 44.257 1.00 62.40 342 ASP A N 1
ATOM 2076 C CA . ASP A 1 310 ? -42.222 14.114 42.992 1.00 64.02 342 ASP A CA 1
ATOM 2077 C C . ASP A 1 310 ? -41.851 15.579 43.106 1.00 64.43 342 ASP A C 1
ATOM 2078 O O . ASP A 1 310 ? -42.497 16.341 43.827 1.00 64.22 342 ASP A O 1
ATOM 2083 N N . PRO A 1 311 ? -40.797 15.992 42.396 1.00 64.95 343 PRO A N 1
ATOM 2084 C CA . PRO A 1 311 ? -40.351 17.386 42.435 1.00 65.96 343 PRO A CA 1
ATOM 2085 C C . PRO A 1 311 ? -41.453 18.364 42.041 1.00 66.92 343 PRO A C 1
ATOM 2086 O O . PRO A 1 311 ? -41.412 19.538 42.406 1.00 67.47 343 PRO A O 1
ATOM 2090 N N . SER A 1 312 ? -42.441 17.869 41.303 1.00 67.34 344 SER A N 1
ATOM 2091 C CA . SER A 1 312 ? -43.551 18.699 40.852 1.00 68.22 344 SER A CA 1
ATOM 2092 C C . SER A 1 312 ? -44.736 18.662 41.810 1.00 68.13 344 SER A C 1
ATOM 2093 O O . SER A 1 312 ? -45.832 19.107 41.471 1.00 68.33 344 SER A O 1
ATOM 2096 N N . GLY A 1 313 ? -44.512 18.130 43.007 1.00 67.85 345 GLY A N 1
ATOM 2097 C CA . GLY A 1 313 ? -45.575 18.061 43.992 1.00 66.69 345 GLY A CA 1
ATOM 2098 C C . GLY A 1 313 ? -45.201 18.843 45.234 1.00 65.63 345 GLY A C 1
ATOM 2099 O O . GLY A 1 313 ? -44.093 19.373 45.315 1.00 66.21 345 GLY A O 1
ATOM 2100 N N . PRO A 1 314 ? -46.102 18.940 46.224 1.00 64.33 346 PRO A N 1
ATOM 2101 C CA . PRO A 1 314 ? -45.766 19.688 47.438 1.00 62.90 346 PRO A CA 1
ATOM 2102 C C . PRO A 1 314 ? -44.506 19.122 48.085 1.00 60.95 346 PRO A C 1
ATOM 2103 O O . PRO A 1 314 ? -44.290 17.912 48.093 1.00 59.92 346 PRO A O 1
ATOM 2107 N N . PRO A 1 315 ? -43.649 19.998 48.623 1.00 60.09 347 PRO A N 1
ATOM 2108 C CA . PRO A 1 315 ? -42.415 19.539 49.263 1.00 59.15 347 PRO A CA 1
ATOM 2109 C C . PRO A 1 315 ? -42.692 18.607 50.439 1.00 57.75 347 PRO A C 1
ATOM 2110 O O . PRO A 1 315 ? -43.740 18.693 51.081 1.00 58.26 347 PRO A O 1
ATOM 2114 N N . PRO A 1 316 ? -41.750 17.701 50.737 1.00 55.94 348 PRO A N 1
ATOM 2115 C CA . PRO A 1 316 ? -41.918 16.758 51.842 1.00 54.56 348 PRO A CA 1
ATOM 2116 C C . PRO A 1 316 ? -42.203 17.386 53.208 1.00 53.09 348 PRO A C 1
ATOM 2117 O O . PRO A 1 316 ? -42.918 16.797 54.020 1.00 52.59 348 PRO A O 1
ATOM 2121 N N . TRP A 1 317 ? -41.665 18.574 53.466 1.00 52.79 349 TRP A N 1
ATOM 2122 C CA . TRP A 1 317 ? -41.906 19.219 54.754 1.00 53.23 349 TRP A CA 1
ATOM 2123 C C . TRP A 1 317 ? -43.374 19.601 54.935 1.00 53.42 349 TRP A C 1
ATOM 2124 O O . TRP A 1 317 ? -43.844 19.792 56.056 1.00 52.99 349 TRP A O 1
ATOM 2135 N N . GLU A 1 318 ? -44.101 19.706 53.829 1.00 53.84 350 GLU A N 1
ATOM 2136 C CA . GLU A 1 318 ? -45.517 20.035 53.897 1.00 53.81 350 GLU A CA 1
ATOM 2137 C C . GLU A 1 318 ? -46.288 18.790 54.302 1.00 53.09 350 GLU A C 1
ATOM 2138 O O . GLU A 1 318 ? -47.224 18.867 55.096 1.00 52.88 350 GLU A O 1
ATOM 2144 N N . GLU A 1 319 ? -45.892 17.639 53.764 1.00 53.08 351 GLU A N 1
ATOM 2145 C CA . GLU A 1 319 ? -46.562 16.399 54.126 1.00 54.00 351 GLU A CA 1
ATOM 2146 C C . GLU A 1 319 ? -46.269 16.110 55.595 1.00 52.48 351 GLU A C 1
ATOM 2147 O O . GLU A 1 319 ? -47.093 15.529 56.299 1.00 52.47 351 GLU A O 1
ATOM 2153 N N . PHE A 1 320 ? -45.087 16.521 56.048 1.00 51.09 352 PHE A N 1
ATOM 2154 C CA . PHE A 1 320 ? -44.684 16.328 57.438 1.00 49.88 352 PHE A CA 1
ATOM 2155 C C . PHE A 1 320 ? -45.679 17.080 58.318 1.00 50.20 352 PHE A C 1
ATOM 2156 O O . PHE A 1 320 ? -46.246 16.526 59.263 1.00 49.31 352 PHE A O 1
ATOM 2164 N N . ALA A 1 321 ? -45.881 18.352 57.989 1.00 50.49 353 ALA A N 1
ATOM 2165 C CA . ALA A 1 321 ? -46.804 19.206 58.722 1.00 51.27 353 ALA A CA 1
ATOM 2166 C C . ALA A 1 321 ? -48.176 18.540 58.817 1.00 51.64 353 ALA A C 1
ATOM 2167 O O . ALA A 1 321 ? -48.797 18.521 59.881 1.00 51.91 353 ALA A O 1
ATOM 2169 N N . LYS A 1 322 ? -48.641 17.985 57.703 1.00 52.67 354 LYS A N 1
ATOM 2170 C CA . LYS A 1 322 ? -49.938 17.316 57.670 1.00 53.87 354 LYS A CA 1
ATOM 2171 C C . LYS A 1 322 ? -49.990 16.227 58.737 1.00 54.85 354 LYS A C 1
ATOM 2172 O O . LYS A 1 322 ? -50.924 16.172 59.540 1.00 53.96 354 LYS A O 1
ATOM 2178 N N . ILE A 1 323 ? -48.978 15.363 58.742 1.00 54.72 355 ILE A N 1
ATOM 2179 C CA . ILE A 1 323 ? -48.917 14.276 59.712 1.00 55.00 355 ILE A CA 1
ATOM 2180 C C . ILE A 1 323 ? -48.907 14.807 61.146 1.00 54.18 355 ILE A C 1
ATOM 2181 O O . ILE A 1 323 ? -49.685 14.356 61.985 1.00 53.47 355 ILE A O 1
ATOM 2186 N N . ILE A 1 324 ? -48.031 15.767 61.421 1.00 53.77 356 ILE A N 1
ATOM 2187 C CA . ILE A 1 324 ? -47.932 16.342 62.756 1.00 54.48 356 ILE A CA 1
ATOM 2188 C C . ILE A 1 324 ? -49.284 16.850 63.254 1.00 55.42 356 ILE A C 1
ATOM 2189 O O . ILE A 1 324 ? -49.636 16.650 64.417 1.00 56.23 356 ILE A O 1
ATOM 2194 N N . GLN A 1 325 ? -50.038 17.505 62.377 1.00 55.43 357 GLN A N 1
ATOM 2195 C CA . GLN A 1 325 ? -51.349 18.025 62.750 1.00 55.38 357 GLN A CA 1
ATOM 2196 C C . GLN A 1 325 ? -52.268 16.894 63.189 1.00 54.14 357 GLN A C 1
ATOM 2197 O O . GLN A 1 325 ? -52.929 16.989 64.220 1.00 53.52 357 GLN A O 1
ATOM 2203 N N . VAL A 1 326 ? -52.307 15.823 62.402 1.00 53.47 358 VAL A N 1
ATOM 2204 C CA . VAL A 1 326 ? -53.140 14.676 62.727 1.00 52.36 358 VAL A CA 1
ATOM 2205 C C . VAL A 1 326 ? -52.728 14.150 64.094 1.00 52.22 358 VAL A C 1
ATOM 2206 O O . VAL A 1 326 ? -53.574 13.869 64.941 1.00 51.71 358 VAL A O 1
ATOM 2210 N N . PHE A 1 327 ? -51.421 14.037 64.304 1.00 51.79 359 PHE A N 1
ATOM 2211 C CA . PHE A 1 327 ? -50.888 13.547 65.565 1.00 51.21 359 PHE A CA 1
ATOM 2212 C C . PHE A 1 327 ? -51.198 14.491 66.721 1.00 51.31 359 PHE A C 1
ATOM 2213 O O . PHE A 1 327 ? -51.439 14.049 67.838 1.00 50.59 359 PHE A O 1
ATOM 2221 N N . SER A 1 328 ? -51.191 15.792 66.449 1.00 52.43 360 SER A N 1
ATOM 2222 C CA . SER A 1 328 ? -51.443 16.789 67.487 1.00 54.26 360 SER A CA 1
ATOM 2223 C C . SER A 1 328 ? -52.765 16.635 68.230 1.00 55.09 360 SER A C 1
ATOM 2224 O O . SER A 1 328 ? -52.825 16.851 69.438 1.00 55.18 360 SER A O 1
ATOM 2227 N N . SER A 1 329 ? -53.822 16.261 67.518 1.00 55.70 361 SER A N 1
ATOM 2228 C CA . SER A 1 329 ? -55.126 16.117 68.149 1.00 55.90 361 SER A CA 1
ATOM 2229 C C . SER A 1 329 ? -55.671 14.692 68.217 1.00 55.48 361 SER A C 1
ATOM 2230 O O . SER A 1 329 ? -56.802 14.490 68.652 1.00 56.33 361 SER A O 1
ATOM 2233 N N . ASN A 1 330 ? -54.883 13.706 67.798 1.00 54.32 362 ASN A N 1
ATOM 2234 C CA . ASN A 1 330 ? -55.342 12.316 67.833 1.00 53.24 362 ASN A CA 1
ATOM 2235 C C . ASN A 1 330 ? -54.252 11.385 68.354 1.00 51.20 362 ASN A C 1
ATOM 2236 O O . ASN A 1 330 ? -54.275 10.180 68.111 1.00 49.60 362 ASN A O 1
ATOM 2241 N N . THR A 1 331 ? -53.305 11.957 69.085 1.00 49.36 363 THR A N 1
ATOM 2242 C CA . THR A 1 331 ? -52.196 11.194 69.621 1.00 48.74 363 THR A CA 1
ATOM 2243 C C . THR A 1 331 ? -51.854 11.702 71.017 1.00 48.42 363 THR A C 1
ATOM 2244 O O . THR A 1 331 ? -52.106 12.858 71.339 1.00 46.65 363 THR A O 1
ATOM 2248 N N . GLU A 1 332 ? -51.264 10.834 71.831 1.00 48.90 364 GLU A N 1
ATOM 2249 C CA . GLU A 1 332 ? -50.894 11.179 73.200 1.00 50.16 364 GLU A CA 1
ATOM 2250 C C . GLU A 1 332 ? -49.395 11.435 73.302 1.00 50.13 364 GLU A C 1
ATOM 2251 O O . GLU A 1 332 ? -48.940 12.259 74.095 1.00 51.61 364 GLU A O 1
ATOM 2257 N N . ALA A 1 333 ? -48.631 10.698 72.507 1.00 49.29 365 ALA A N 1
ATOM 2258 C CA . ALA A 1 333 ? -47.183 10.833 72.476 1.00 48.91 365 ALA A CA 1
ATOM 2259 C C . ALA A 1 333 ? -46.758 10.565 71.045 1.00 48.09 365 ALA A C 1
ATOM 2260 O O . ALA A 1 333 ? -47.588 10.225 70.201 1.00 49.39 365 ALA A O 1
ATOM 2262 N N . LEU A 1 334 ? -45.469 10.699 70.766 1.00 46.78 366 LEU A N 1
ATOM 2263 C CA . LEU A 1 334 ? -44.997 10.483 69.410 1.00 44.81 366 LEU A CA 1
ATOM 2264 C C . LEU A 1 334 ? -43.631 9.818 69.382 1.00 43.43 366 LEU A C 1
ATOM 2265 O O . LEU A 1 334 ? -42.668 10.339 69.941 1.00 41.86 366 LEU A O 1
ATOM 2270 N N . ILE A 1 335 ? -43.565 8.659 68.735 1.00 42.53 367 ILE A N 1
ATOM 2271 C CA . ILE A 1 335 ? -42.312 7.929 68.579 1.00 39.73 367 ILE A CA 1
ATOM 2272 C C . ILE A 1 335 ? -41.749 8.316 67.216 1.00 39.73 367 ILE A C 1
ATOM 2273 O O . ILE A 1 335 ? -42.456 8.253 66.206 1.00 39.85 367 ILE A O 1
ATOM 2278 N N . ILE A 1 336 ? -40.485 8.719 67.189 1.00 38.19 368 ILE A N 1
ATOM 2279 C CA . ILE A 1 336 ? -39.841 9.078 65.936 1.00 37.17 368 ILE A CA 1
ATOM 2280 C C . ILE A 1 336 ? -38.668 8.145 65.669 1.00 36.74 368 ILE A C 1
ATOM 2281 O O . ILE A 1 336 ? -37.672 8.165 66.391 1.00 35.65 368 ILE A O 1
ATOM 2286 N N . ASP A 1 337 ? -38.793 7.323 64.633 1.00 35.91 369 ASP A N 1
ATOM 2287 C CA . ASP A 1 337 ? -37.717 6.410 64.264 1.00 36.42 369 ASP A CA 1
ATOM 2288 C C . ASP A 1 337 ? -36.765 7.181 63.372 1.00 35.69 369 ASP A C 1
ATOM 2289 O O . ASP A 1 337 ? -37.137 7.595 62.272 1.00 37.00 369 ASP A O 1
ATOM 2294 N N . GLN A 1 338 ? -35.539 7.373 63.839 1.00 36.22 370 GLN A N 1
ATOM 2295 C CA . GLN A 1 338 ? -34.552 8.114 63.065 1.00 36.97 370 GLN A CA 1
ATOM 2296 C C . GLN A 1 338 ? -33.302 7.294 62.762 1.00 35.96 370 GLN A C 1
ATOM 2297 O O . GLN A 1 338 ? -32.283 7.839 62.348 1.00 36.93 370 GLN A O 1
ATOM 2303 N N . THR A 1 339 ? -33.382 5.986 62.969 1.00 34.35 371 THR A N 1
ATOM 2304 C CA . THR A 1 339 ? -32.251 5.099 62.715 1.00 33.83 371 THR A CA 1
ATOM 2305 C C . THR A 1 339 ? -31.947 4.967 61.223 1.00 34.03 371 THR A C 1
ATOM 2306 O O . THR A 1 339 ? -32.793 5.266 60.382 1.00 34.61 371 THR A O 1
ATOM 2310 N N . ASN A 1 340 ? -30.736 4.515 60.908 1.00 32.34 372 ASN A N 1
ATOM 2311 C CA . ASN A 1 340 ? -30.319 4.319 59.525 1.00 32.63 372 ASN A CA 1
ATOM 2312 C C . ASN A 1 340 ? -30.655 5.538 58.666 1.00 31.73 372 ASN A C 1
ATOM 2313 O O . ASN A 1 340 ? -31.354 5.440 57.661 1.00 32.29 372 ASN A O 1
ATOM 2318 N N . ASN A 1 341 ? -30.137 6.688 59.080 1.00 31.90 373 ASN A N 1
ATOM 2319 C CA . ASN A 1 341 ? -30.369 7.949 58.389 1.00 31.86 373 ASN A CA 1
ATOM 2320 C C . ASN A 1 341 ? -28.998 8.558 58.064 1.00 32.69 373 ASN A C 1
ATOM 2321 O O . ASN A 1 341 ? -28.170 8.759 58.956 1.00 32.81 373 ASN A O 1
ATOM 2326 N N . PRO A 1 342 ? -28.747 8.859 56.780 1.00 32.83 374 PRO A N 1
ATOM 2327 C CA . PRO A 1 342 ? -27.490 9.440 56.295 1.00 34.02 374 PRO A CA 1
ATOM 2328 C C . PRO A 1 342 ? -27.312 10.928 56.553 1.00 34.35 374 PRO A C 1
ATOM 2329 O O . PRO A 1 342 ? -26.222 11.462 56.364 1.00 35.60 374 PRO A O 1
ATOM 2333 N N . GLY A 1 343 ? -28.372 11.596 56.988 1.00 34.81 375 GLY A N 1
ATOM 2334 C CA . GLY A 1 343 ? -28.283 13.027 57.219 1.00 35.91 375 GLY A CA 1
ATOM 2335 C C . GLY A 1 343 ? -28.739 13.726 55.952 1.00 35.28 375 GLY A C 1
ATOM 2336 O O . GLY A 1 343 ? -29.463 13.128 55.151 1.00 35.21 375 GLY A O 1
ATOM 2337 N N . GLY A 1 344 ? -28.320 14.971 55.755 1.00 35.79 376 GLY A N 1
ATOM 2338 C CA . GLY A 1 344 ? -28.722 15.697 54.562 1.00 36.12 376 GLY A CA 1
ATOM 2339 C C . GLY A 1 344 ? -28.650 17.206 54.700 1.00 38.24 376 GLY A C 1
ATOM 2340 O O . GLY A 1 344 ? -27.619 17.752 55.098 1.00 39.33 376 GLY A O 1
ATOM 2341 N N . SER A 1 345 ? -29.747 17.884 54.374 1.00 38.68 377 SER A N 1
ATOM 2342 C CA . SER A 1 345 ? -29.811 19.344 54.449 1.00 39.58 377 SER A CA 1
ATOM 2343 C C . SER A 1 345 ? -30.114 19.899 55.842 1.00 39.67 377 SER A C 1
ATOM 2344 O O . SER A 1 345 ? -31.143 19.581 56.444 1.00 39.28 377 SER A O 1
ATOM 2347 N N . VAL A 1 346 ? -29.216 20.748 56.336 1.00 39.13 378 VAL A N 1
ATOM 2348 C CA . VAL A 1 346 ? -29.365 21.369 57.647 1.00 39.70 378 VAL A CA 1
ATOM 2349 C C . VAL A 1 346 ? -30.628 22.234 57.764 1.00 40.37 378 VAL A C 1
ATOM 2350 O O . VAL A 1 346 ? -31.311 22.196 58.786 1.00 40.32 378 VAL A O 1
ATOM 2354 N N . LEU A 1 347 ? -30.930 23.016 56.729 1.00 40.83 379 LEU A N 1
ATOM 2355 C CA . LEU A 1 347 ? -32.118 23.868 56.746 1.00 41.54 379 LEU A CA 1
ATOM 2356 C C . LEU A 1 347 ? -33.383 23.012 56.807 1.00 41.46 379 LEU A C 1
ATOM 2357 O O . LEU A 1 347 ? -34.361 23.384 57.450 1.00 41.80 379 LEU A O 1
ATOM 2362 N N . TYR A 1 348 ? -33.361 21.864 56.133 1.00 42.60 380 TYR A N 1
ATOM 2363 C CA . TYR A 1 348 ? -34.506 20.959 56.134 1.00 41.06 380 TYR A CA 1
ATOM 2364 C C . TYR A 1 348 ? -34.628 20.325 57.513 1.00 41.84 380 TYR A C 1
ATOM 2365 O O . TYR A 1 348 ? -35.731 20.085 58.009 1.00 42.60 380 TYR A O 1
ATOM 2374 N N . LEU A 1 349 ? -33.476 20.048 58.115 1.00 41.12 381 LEU A N 1
ATOM 2375 C CA . LEU A 1 349 ? -33.410 19.463 59.446 1.00 41.92 381 LEU A CA 1
ATOM 2376 C C . LEU A 1 349 ? -34.045 20.454 60.416 1.00 41.84 381 LEU A C 1
ATOM 2377 O O . LEU A 1 349 ? -34.761 20.065 61.336 1.00 40.83 381 LEU A O 1
ATOM 2382 N N . TYR A 1 350 ? -33.786 21.740 60.195 1.00 40.76 382 TYR A N 1
ATOM 2383 C CA . TYR A 1 350 ? -34.339 22.779 61.050 1.00 41.12 382 TYR A CA 1
ATOM 2384 C C . TYR A 1 350 ? -35.855 22.892 60.857 1.00 41.47 382 TYR A C 1
ATOM 2385 O O . TYR A 1 350 ? -36.607 23.023 61.824 1.00 42.24 382 TYR A O 1
ATOM 2394 N N . ALA A 1 351 ? -36.302 22.820 59.609 1.00 41.11 383 ALA A N 1
ATOM 2395 C CA . ALA A 1 351 ? -37.726 22.904 59.318 1.00 42.66 383 ALA A CA 1
ATOM 2396 C C . ALA A 1 351 ? -38.496 21.851 60.115 1.00 43.45 383 ALA A C 1
ATOM 2397 O O . ALA A 1 351 ? -39.519 22.153 60.734 1.00 43.63 383 ALA A O 1
ATOM 2399 N N . LEU A 1 352 ? -38.001 20.617 60.096 1.00 43.37 384 LEU A N 1
ATOM 2400 C CA . LEU A 1 352 ? -38.648 19.528 60.815 1.00 42.95 384 LEU A CA 1
ATOM 2401 C C . LEU A 1 352 ? -38.580 19.730 62.323 1.00 44.10 384 LEU A C 1
ATOM 2402 O O . LEU A 1 352 ? -39.520 19.386 63.045 1.00 43.84 384 LEU A O 1
ATOM 2407 N N . LEU A 1 353 ? -37.468 20.286 62.799 1.00 44.21 385 LEU A N 1
ATOM 2408 C CA . LEU A 1 353 ? -37.299 20.542 64.227 1.00 44.34 385 LEU A CA 1
ATOM 2409 C C . LEU A 1 353 ? -38.264 21.621 64.727 1.00 44.83 385 LEU A C 1
ATOM 2410 O O . LEU A 1 353 ? -38.758 21.549 65.853 1.00 44.22 385 LEU A O 1
ATOM 2415 N N . SER A 1 354 ? -38.542 22.612 63.885 1.00 44.64 386 SER A N 1
ATOM 2416 C CA . SER A 1 354 ? -39.445 23.697 64.270 1.00 46.02 386 SER A CA 1
ATOM 2417 C C . SER A 1 354 ? -40.890 23.224 64.444 1.00 45.52 386 SER A C 1
ATOM 2418 O O . SER A 1 354 ? -41.676 23.864 65.141 1.00 46.31 386 SER A O 1
ATOM 2421 N N . MET A 1 355 ? -41.234 22.101 63.821 1.00 45.16 387 MET A N 1
ATOM 2422 C CA . MET A 1 355 ? -42.588 21.566 63.912 1.00 45.14 387 MET A CA 1
ATOM 2423 C C . MET A 1 355 ? -42.776 20.573 65.058 1.00 45.62 387 MET A C 1
ATOM 2424 O O . MET A 1 355 ? -43.850 19.994 65.202 1.00 45.33 387 MET A O 1
ATOM 2429 N N . LEU A 1 356 ? -41.741 20.382 65.873 1.00 45.46 388 LEU A N 1
ATOM 2430 C CA . LEU A 1 356 ? -41.814 19.440 66.992 1.00 45.33 388 LEU A CA 1
ATOM 2431 C C . LEU A 1 356 ? -41.628 20.125 68.343 1.00 46.08 388 LEU A C 1
ATOM 2432 O O . LEU A 1 356 ? -41.246 19.484 69.325 1.00 45.14 388 LEU A O 1
ATOM 2437 N N . THR A 1 357 ? -41.901 21.421 68.402 1.00 47.69 389 THR A N 1
ATOM 2438 C CA . THR A 1 357 ? -41.721 22.150 69.651 1.00 49.00 389 THR A CA 1
ATOM 2439 C C . THR A 1 357 ? -42.504 23.464 69.673 1.00 50.30 389 THR A C 1
ATOM 2440 O O . THR A 1 357 ? -42.725 24.084 68.632 1.00 50.08 389 THR A O 1
ATOM 2444 N N . ASP A 1 358 ? -42.927 23.878 70.863 1.00 51.76 390 ASP A N 1
ATOM 2445 C CA . ASP A 1 358 ? -43.663 25.128 71.020 1.00 53.04 390 ASP A CA 1
ATOM 2446 C C . ASP A 1 358 ? -42.758 26.123 71.733 1.00 53.74 390 ASP A C 1
ATOM 2447 O O . ASP A 1 358 ? -43.192 27.196 72.151 1.00 54.34 390 ASP A O 1
ATOM 2452 N N . ARG A 1 359 ? -41.491 25.744 71.856 1.00 53.73 391 ARG A N 1
ATOM 2453 C CA . ARG A 1 359 ? -40.474 26.550 72.516 1.00 54.23 391 ARG A CA 1
ATOM 2454 C C . ARG A 1 359 ? -39.202 26.558 71.668 1.00 54.30 391 ARG A C 1
ATOM 2455 O O . ARG A 1 359 ? -38.948 25.627 70.908 1.00 54.60 391 ARG A O 1
ATOM 2463 N N . PRO A 1 360 ? -38.388 27.617 71.785 1.00 54.55 392 PRO A N 1
ATOM 2464 C CA . PRO A 1 360 ? -37.144 27.720 71.016 1.00 53.87 392 PRO A CA 1
ATOM 2465 C C . PRO A 1 360 ? -36.125 26.669 71.452 1.00 52.81 392 PRO A C 1
ATOM 2466 O O . PRO A 1 360 ? -36.035 26.341 72.634 1.00 53.05 392 PRO A O 1
ATOM 2470 N N . LEU A 1 361 ? -35.363 26.141 70.495 1.00 50.70 393 LEU A N 1
ATOM 2471 C CA . LEU A 1 361 ? -34.362 25.119 70.794 1.00 49.64 393 LEU A CA 1
ATOM 2472 C C . LEU A 1 361 ? -32.954 25.588 70.452 1.00 49.18 393 LEU A C 1
ATOM 2473 O O . LEU A 1 361 ? -32.667 25.898 69.295 1.00 49.50 393 LEU A O 1
ATOM 2478 N N . GLU A 1 362 ? -32.079 25.636 71.456 1.00 47.71 394 GLU A N 1
ATOM 2479 C CA . GLU A 1 362 ? -30.696 26.050 71.244 1.00 48.17 394 GLU A CA 1
ATOM 2480 C C . GLU A 1 362 ? -30.039 25.095 70.260 1.00 47.45 394 GLU A C 1
ATOM 2481 O O . GLU A 1 362 ? -30.327 23.900 70.265 1.00 46.21 394 GLU A O 1
ATOM 2487 N N . LEU A 1 363 ? -29.152 25.624 69.424 1.00 47.57 395 LEU A N 1
ATOM 2488 C CA . LEU A 1 363 ? -28.455 24.820 68.428 1.00 47.41 395 LEU A CA 1
ATOM 2489 C C . LEU A 1 363 ? -26.953 24.822 68.659 1.00 47.56 395 LEU A C 1
ATOM 2490 O O . LEU A 1 363 ? -26.387 25.815 69.116 1.00 48.82 395 LEU A O 1
ATOM 2495 N N . PRO A 1 364 ? -26.285 23.696 68.367 1.00 47.27 396 PRO A N 1
ATOM 2496 C CA . PRO A 1 364 ? -24.832 23.644 68.558 1.00 46.66 396 PRO A CA 1
ATOM 2497 C C . PRO A 1 364 ? -24.162 24.500 67.484 1.00 45.91 396 PRO A C 1
ATOM 2498 O O . PRO A 1 364 ? -24.708 24.671 66.399 1.00 46.62 396 PRO A O 1
ATOM 2502 N N . LYS A 1 365 ? -22.993 25.049 67.786 1.00 45.73 397 LYS A N 1
ATOM 2503 C CA . LYS A 1 365 ? -22.291 25.893 66.824 1.00 44.46 397 LYS A CA 1
ATOM 2504 C C . LYS A 1 365 ? -21.179 25.122 66.121 1.00 43.25 397 LYS A C 1
ATOM 2505 O O . LYS A 1 365 ? -20.819 24.020 66.535 1.00 40.76 397 LYS A O 1
ATOM 2511 N N . HIS A 1 366 ? -20.634 25.710 65.060 1.00 41.43 398 HIS A N 1
ATOM 2512 C CA . HIS A 1 366 ? -19.577 25.070 64.291 1.00 40.78 398 HIS A CA 1
ATOM 2513 C C . HIS A 1 366 ? -18.284 25.872 64.231 1.00 40.44 398 HIS A C 1
ATOM 2514 O O . HIS A 1 366 ? -18.298 27.091 64.091 1.00 41.34 398 HIS A O 1
ATOM 2521 N N . ARG A 1 367 ? -17.169 25.163 64.340 1.00 40.97 399 ARG A N 1
ATOM 2522 C CA . ARG A 1 367 ? -15.840 25.755 64.248 1.00 43.38 399 ARG A CA 1
ATOM 2523 C C . ARG A 1 367 ? -15.477 25.514 62.780 1.00 43.19 399 ARG A C 1
ATOM 2524 O O . ARG A 1 367 ? -15.270 24.374 62.368 1.00 43.53 399 ARG A O 1
ATOM 2532 N N . MET A 1 368 ? -15.403 26.582 61.995 1.00 42.10 400 MET A N 1
ATOM 2533 C CA . MET A 1 368 ? -15.129 26.452 60.570 1.00 41.21 400 MET A CA 1
ATOM 2534 C C . MET A 1 368 ? -13.711 26.750 60.127 1.00 39.65 400 MET A C 1
ATOM 2535 O O . MET A 1 368 ? -12.978 27.476 60.796 1.00 39.96 400 MET A O 1
ATOM 2540 N N . ILE A 1 369 ? -13.321 26.158 59.000 1.00 37.90 401 ILE A N 1
ATOM 2541 C CA . ILE A 1 369 ? -12.012 26.415 58.421 1.00 35.63 401 ILE A CA 1
ATOM 2542 C C . ILE A 1 369 ? -12.343 27.321 57.241 1.00 34.92 401 ILE A C 1
ATOM 2543 O O . ILE A 1 369 ? -13.210 27.000 56.433 1.00 34.80 401 ILE A O 1
ATOM 2548 N N . LEU A 1 370 ? -11.674 28.464 57.147 1.00 34.62 402 LEU A N 1
ATOM 2549 C CA . LEU A 1 370 ? -11.992 29.416 56.088 1.00 35.12 402 LEU A CA 1
ATOM 2550 C C . LEU A 1 370 ? -10.963 29.658 54.987 1.00 35.43 402 LEU A C 1
ATOM 2551 O O . LEU A 1 370 ? -9.757 29.460 55.164 1.00 34.79 402 LEU A O 1
ATOM 2556 N N . THR A 1 371 ? -11.498 30.099 53.849 1.00 35.17 403 THR A N 1
ATOM 2557 C CA . THR A 1 371 ? -10.752 30.471 52.650 1.00 33.86 403 THR A CA 1
ATOM 2558 C C . THR A 1 371 ? -11.593 31.628 52.129 1.00 34.04 403 THR A C 1
ATOM 2559 O O . THR A 1 371 ? -12.720 31.826 52.594 1.00 33.21 403 THR A O 1
ATOM 2563 N N . GLN A 1 372 ? -11.085 32.383 51.161 1.00 34.57 404 GLN A N 1
ATOM 2564 C CA . GLN A 1 372 ? -11.856 33.507 50.658 1.00 35.80 404 GLN A CA 1
ATOM 2565 C C . GLN A 1 372 ? -13.195 33.096 50.051 1.00 35.10 404 GLN A C 1
ATOM 2566 O O . GLN A 1 372 ? -14.084 33.931 49.882 1.00 34.55 404 GLN A O 1
ATOM 2572 N N . ASP A 1 373 ? -13.353 31.809 49.745 1.00 35.73 405 ASP A N 1
ATOM 2573 C CA . ASP A 1 373 ? -14.620 31.312 49.205 1.00 34.71 405 ASP A CA 1
ATOM 2574 C C . ASP A 1 373 ? -15.699 31.602 50.249 1.00 35.93 405 ASP A C 1
ATOM 2575 O O . ASP A 1 373 ? -16.746 32.186 49.948 1.00 36.60 405 ASP A O 1
ATOM 2580 N N . GLU A 1 374 ? -15.435 31.198 51.487 1.00 35.68 406 GLU A N 1
ATOM 2581 C CA . GLU A 1 374 ? -16.389 31.425 52.564 1.00 35.93 406 GLU A CA 1
ATOM 2582 C C . GLU A 1 374 ? -16.569 32.912 52.842 1.00 35.78 406 GLU A C 1
ATOM 2583 O O . GLU A 1 374 ? -17.635 33.344 53.282 1.00 35.92 406 GLU A O 1
ATOM 2589 N N . VAL A 1 375 ? -15.528 33.694 52.575 1.00 35.35 407 VAL A N 1
ATOM 2590 C CA . VAL A 1 375 ? -15.588 35.133 52.781 1.00 34.74 407 VAL A CA 1
ATOM 2591 C C . VAL A 1 375 ? -16.583 35.738 51.802 1.00 34.99 407 VAL A C 1
ATOM 2592 O O . VAL A 1 375 ? -17.386 36.591 52.177 1.00 36.13 407 VAL A O 1
ATOM 2596 N N . VAL A 1 376 ? -16.529 35.295 50.546 1.00 35.37 408 VAL A N 1
ATOM 2597 C CA . VAL A 1 376 ? -17.446 35.801 49.525 1.00 34.87 408 VAL A CA 1
ATOM 2598 C C . VAL A 1 376 ? -18.897 35.450 49.877 1.00 35.72 408 VAL A C 1
ATOM 2599 O O . VAL A 1 376 ? -19.793 36.259 49.646 1.00 34.92 408 VAL A O 1
ATOM 2603 N N . ASP A 1 377 ? -19.134 34.255 50.426 1.00 36.69 409 ASP A N 1
ATOM 2604 C CA . ASP A 1 377 ? -20.497 33.874 50.827 1.00 38.63 409 ASP A CA 1
ATOM 2605 C C . ASP A 1 377 ? -20.981 34.868 51.885 1.00 38.70 409 ASP A C 1
ATOM 2606 O O . ASP A 1 377 ? -22.108 35.354 51.834 1.00 39.05 409 ASP A O 1
ATOM 2611 N N . ALA A 1 378 ? -20.109 35.157 52.846 1.00 39.78 410 ALA A N 1
ATOM 2612 C CA . ALA A 1 378 ? -20.426 36.093 53.918 1.00 41.59 410 ALA A CA 1
ATOM 2613 C C . ALA A 1 378 ? -20.835 37.434 53.320 1.00 42.55 410 ALA A C 1
ATOM 2614 O O . ALA A 1 378 ? -21.886 37.979 53.658 1.00 43.42 410 ALA A O 1
ATOM 2616 N N . LEU A 1 379 ? -19.996 37.958 52.430 1.00 43.00 411 LEU A N 1
ATOM 2617 C CA . LEU A 1 379 ? -20.268 39.234 51.776 1.00 43.14 411 LEU A CA 1
ATOM 2618 C C . LEU A 1 379 ? -21.576 39.153 51.011 1.00 42.91 411 LEU A C 1
ATOM 2619 O O . LEU A 1 379 ? -22.343 40.111 50.979 1.00 44.67 411 LEU A O 1
ATOM 2624 N N . ASP A 1 380 ? -21.836 38.006 50.396 1.00 41.55 412 ASP A N 1
ATOM 2625 C CA . ASP A 1 380 ? -23.067 37.850 49.642 1.00 41.70 412 ASP A CA 1
ATOM 2626 C C . ASP A 1 380 ? -24.329 37.858 50.501 1.00 41.23 412 ASP A C 1
ATOM 2627 O O . ASP A 1 380 ? -25.366 38.354 50.065 1.00 41.02 412 ASP A O 1
ATOM 2632 N N . TRP A 1 381 ? -24.262 37.310 51.711 1.00 42.09 413 TRP A N 1
ATOM 2633 C CA . TRP A 1 381 ? -25.437 37.324 52.577 1.00 42.75 413 TRP A CA 1
ATOM 2634 C C . TRP A 1 381 ? -25.756 38.772 52.937 1.00 44.02 413 TRP A C 1
ATOM 2635 O O . TRP A 1 381 ? -26.918 39.189 52.935 1.00 44.45 413 TRP A O 1
ATOM 2646 N N . LEU A 1 382 ? -24.713 39.538 53.239 1.00 43.87 414 LEU A N 1
ATOM 2647 C CA . LEU A 1 382 ? -24.886 40.931 53.621 1.00 45.19 414 LEU A CA 1
ATOM 2648 C C . LEU A 1 382 ? -25.474 41.814 52.528 1.00 46.54 414 LEU A C 1
ATOM 2649 O O . LEU A 1 382 ? -26.412 42.571 52.780 1.00 46.67 414 LEU A O 1
ATOM 2654 N N . THR A 1 383 ? -24.940 41.725 51.315 1.00 47.91 415 THR A N 1
ATOM 2655 C CA . THR A 1 383 ? -25.463 42.551 50.235 1.00 49.26 415 THR A CA 1
ATOM 2656 C C . THR A 1 383 ? -26.890 42.120 49.912 1.00 50.08 415 THR A C 1
ATOM 2657 O O . THR A 1 383 ? -27.715 42.926 49.488 1.00 50.64 415 THR A O 1
ATOM 2661 N N . LEU A 1 384 ? -27.182 40.845 50.130 1.00 50.39 416 LEU A N 1
ATOM 2662 C CA . LEU A 1 384 ? -28.508 40.308 49.851 1.00 52.31 416 LEU A CA 1
ATOM 2663 C C . LEU A 1 384 ? -29.567 40.764 50.858 1.00 53.00 416 LEU A C 1
ATOM 2664 O O . LEU A 1 384 ? -30.740 40.898 50.512 1.00 51.33 416 LEU A O 1
ATOM 2669 N N . LEU A 1 385 ? -29.150 41.017 52.094 1.00 54.62 417 LEU A N 1
ATOM 2670 C CA . LEU A 1 385 ? -30.084 41.432 53.140 1.00 57.57 417 LEU A CA 1
ATOM 2671 C C . LEU A 1 385 ? -29.896 42.876 53.624 1.00 59.51 417 LEU A C 1
ATOM 2672 O O . LEU A 1 385 ? -30.439 43.266 54.658 1.00 59.54 417 LEU A O 1
ATOM 2677 N N . GLU A 1 386 ? -29.143 43.667 52.868 1.00 62.52 418 GLU A N 1
ATOM 2678 C CA . GLU A 1 386 ? -28.882 45.058 53.231 1.00 65.64 418 GLU A CA 1
ATOM 2679 C C . GLU A 1 386 ? -30.105 45.835 53.702 1.00 66.05 418 GLU A C 1
ATOM 2680 O O . GLU A 1 386 ? -30.148 46.304 54.840 1.00 66.81 418 GLU A O 1
ATOM 2686 N N . ASN A 1 387 ? -31.100 45.968 52.832 1.00 66.42 419 ASN A N 1
ATOM 2687 C CA . ASN A 1 387 ? -32.291 46.735 53.175 1.00 68.23 419 ASN A CA 1
ATOM 2688 C C . ASN A 1 387 ? -33.450 45.958 53.775 1.00 69.06 419 ASN A C 1
ATOM 2689 O O . ASN A 1 387 ? -34.595 46.416 53.728 1.00 69.28 419 ASN A O 1
ATOM 2694 N N . VAL A 1 388 ? -33.162 44.793 54.344 1.00 69.60 420 VAL A N 1
ATOM 2695 C CA . VAL A 1 388 ? -34.203 43.980 54.959 1.00 69.36 420 VAL A CA 1
ATOM 2696 C C . VAL A 1 388 ? -34.434 44.442 56.394 1.00 69.79 420 VAL A C 1
ATOM 2697 O O . VAL A 1 388 ? -33.544 44.336 57.242 1.00 69.31 420 VAL A O 1
ATOM 2701 N N . ASP A 1 389 ? -35.633 44.951 56.661 1.00 70.15 421 ASP A N 1
ATOM 2702 C CA . ASP A 1 389 ? -35.974 45.446 57.989 1.00 70.59 421 ASP A CA 1
ATOM 2703 C C . ASP A 1 389 ? -37.315 44.907 58.472 1.00 70.08 421 ASP A C 1
ATOM 2704 O O . ASP A 1 389 ? -37.610 44.945 59.665 1.00 70.90 421 ASP A O 1
ATOM 2709 N N . THR A 1 390 ? -38.126 44.408 57.546 1.00 68.91 422 THR A N 1
ATOM 2710 C CA . THR A 1 390 ? -39.434 43.872 57.903 1.00 67.89 422 THR A CA 1
ATOM 2711 C C . THR A 1 390 ? -39.568 42.409 57.497 1.00 67.76 422 THR A C 1
ATOM 2712 O O . THR A 1 390 ? -38.782 41.901 56.696 1.00 67.22 422 THR A O 1
ATOM 2716 N N . ASN A 1 391 ? -40.566 41.732 58.057 1.00 67.36 423 ASN A N 1
ATOM 2717 C CA . ASN A 1 391 ? -40.798 40.333 57.727 1.00 67.37 423 ASN A CA 1
ATOM 2718 C C . ASN A 1 391 ? -41.141 40.232 56.248 1.00 67.22 423 ASN A C 1
ATOM 2719 O O . ASN A 1 391 ? -40.711 39.309 55.560 1.00 67.62 423 ASN A O 1
ATOM 2724 N N . VAL A 1 392 ? -41.915 41.195 55.762 1.00 67.14 424 VAL A N 1
ATOM 2725 C CA . VAL A 1 392 ? -42.312 41.210 54.361 1.00 67.31 424 VAL A CA 1
ATOM 2726 C C . VAL A 1 392 ? -41.080 41.175 53.466 1.00 67.33 424 VAL A C 1
ATOM 2727 O O . VAL A 1 392 ? -40.972 40.335 52.579 1.00 67.66 424 VAL A O 1
ATOM 2731 N N . GLU A 1 393 ? -40.151 42.092 53.711 1.00 67.24 425 GLU A N 1
ATOM 2732 C CA . GLU A 1 393 ? -38.925 42.175 52.926 1.00 67.55 425 GLU A CA 1
ATOM 2733 C C . GLU A 1 393 ? -38.050 40.932 53.071 1.00 66.57 425 GLU A C 1
ATOM 2734 O O . GLU A 1 393 ? -37.350 40.546 52.132 1.00 66.48 425 GLU A O 1
ATOM 2740 N N . SER A 1 394 ? -38.090 40.308 54.244 1.00 64.94 426 SER A N 1
ATOM 2741 C CA . SER A 1 394 ? -37.305 39.105 54.484 1.00 63.74 426 SER A CA 1
ATOM 2742 C C . SER A 1 394 ? -37.797 37.965 53.603 1.00 62.19 426 SER A C 1
ATOM 2743 O O . SER A 1 394 ? -36.998 37.204 53.062 1.00 60.90 426 SER A O 1
ATOM 2746 N N . ARG A 1 395 ? -39.115 37.859 53.455 1.00 61.58 427 ARG A N 1
ATOM 2747 C CA . ARG A 1 395 ? -39.705 36.804 52.639 1.00 62.00 427 ARG A CA 1
ATOM 2748 C C . ARG A 1 395 ? -39.458 37.024 51.154 1.00 61.25 427 ARG A C 1
ATOM 2749 O O . ARG A 1 395 ? -39.421 36.072 50.380 1.00 60.64 427 ARG A O 1
ATOM 2757 N N . LEU A 1 396 ? -39.308 38.280 50.751 1.00 61.16 428 LEU A N 1
ATOM 2758 C CA . LEU A 1 396 ? -39.060 38.587 49.348 1.00 60.94 428 LEU A CA 1
ATOM 2759 C C . LEU A 1 396 ? -37.603 38.321 48.999 1.00 59.34 428 LEU A C 1
ATOM 2760 O O . LEU A 1 396 ? -37.283 37.958 47.869 1.00 59.28 428 LEU A O 1
ATOM 2765 N N . ALA A 1 397 ? -36.725 38.493 49.979 1.00 57.87 429 ALA A N 1
ATOM 2766 C CA . ALA A 1 397 ? -35.300 38.279 49.767 1.00 57.44 429 ALA A CA 1
ATOM 2767 C C . ALA A 1 397 ? -34.873 36.824 49.967 1.00 57.11 429 ALA A C 1
ATOM 2768 O O . ALA A 1 397 ? -33.977 36.340 49.279 1.00 56.95 429 ALA A O 1
ATOM 2770 N N . LEU A 1 398 ? -35.520 36.131 50.900 1.00 56.91 430 LEU A N 1
ATOM 2771 C CA . LEU A 1 398 ? -35.177 34.744 51.203 1.00 56.41 430 LEU A CA 1
ATOM 2772 C C . LEU A 1 398 ? -36.180 33.717 50.691 1.00 56.94 430 LEU A C 1
ATOM 2773 O O . LEU A 1 398 ? -35.858 32.538 50.555 1.00 57.28 430 LEU A O 1
ATOM 2778 N N . GLY A 1 399 ? -37.400 34.158 50.418 1.00 58.30 431 GLY A N 1
ATOM 2779 C CA . GLY A 1 399 ? -38.404 33.242 49.912 1.00 59.62 431 GLY A CA 1
ATOM 2780 C C . GLY A 1 399 ? -39.433 32.800 50.932 1.00 61.16 431 GLY A C 1
ATOM 2781 O O . GLY A 1 399 ? -40.250 31.927 50.642 1.00 61.96 431 GLY A O 1
ATOM 2782 N N . ASP A 1 400 ? -39.390 33.402 52.118 1.00 61.69 432 ASP A N 1
ATOM 2783 C CA . ASP A 1 400 ? -40.316 33.098 53.211 1.00 63.62 432 ASP A CA 1
ATOM 2784 C C . ASP A 1 400 ? -40.221 31.658 53.706 1.00 62.59 432 ASP A C 1
ATOM 2785 O O . ASP A 1 400 ? -40.655 31.339 54.812 1.00 62.38 432 ASP A O 1
ATOM 2790 N N . ASN A 1 401 ? -39.635 30.796 52.886 1.00 61.27 433 ASN A N 1
ATOM 2791 C CA . ASN A 1 401 ? -39.471 29.394 53.229 1.00 58.43 433 ASN A CA 1
ATOM 2792 C C . ASN A 1 401 ? -38.122 28.899 52.727 1.00 55.51 433 ASN A C 1
ATOM 2793 O O . ASN A 1 401 ? -37.878 28.871 51.521 1.00 54.24 433 ASN A O 1
ATOM 2798 N N . MET A 1 402 ? -37.247 28.518 53.650 1.00 51.55 434 MET A N 1
ATOM 2799 C CA . MET A 1 402 ? -35.933 28.007 53.281 1.00 49.14 434 MET A CA 1
ATOM 2800 C C . MET A 1 402 ? -35.924 26.491 53.487 1.00 48.05 434 MET A C 1
ATOM 2801 O O . MET A 1 402 ? -35.661 26.000 54.583 1.00 48.19 434 MET A O 1
ATOM 2806 N N . GLU A 1 403 ? -36.234 25.756 52.425 1.00 47.54 435 GLU A N 1
ATOM 2807 C CA . GLU A 1 403 ? -36.288 24.301 52.481 1.00 46.59 435 GLU A CA 1
ATOM 2808 C C . GLU A 1 403 ? -37.187 23.844 53.626 1.00 47.92 435 GLU A C 1
ATOM 2809 O O . GLU A 1 403 ? -36.871 22.897 54.354 1.00 46.77 435 GLU A O 1
ATOM 2815 N N . GLY A 1 404 ? -38.314 24.534 53.778 1.00 48.36 436 GLY A N 1
ATOM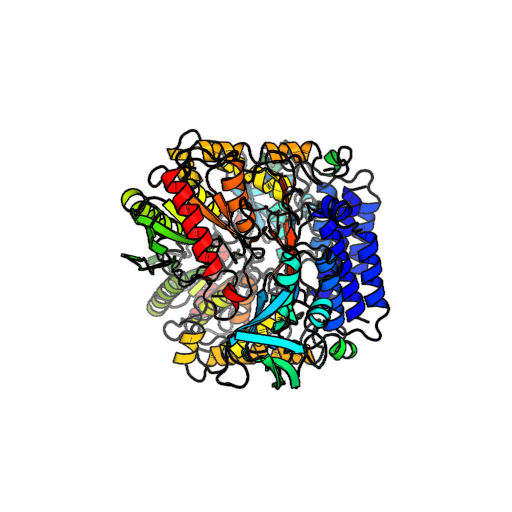 2816 C CA . GLY A 1 404 ? -39.261 24.184 54.817 1.00 47.61 436 GLY A CA 1
ATOM 2817 C C . GLY A 1 404 ? -39.209 25.071 56.041 1.00 47.72 436 GLY A C 1
ATOM 2818 O O . GLY A 1 404 ? -40.181 25.159 56.793 1.00 47.51 436 GLY A O 1
ATOM 2819 N N . TYR A 1 405 ? -38.083 25.738 56.253 1.00 47.90 437 TYR A N 1
ATOM 2820 C CA . TYR A 1 405 ? -37.957 26.593 57.421 1.00 48.98 437 TYR A CA 1
ATOM 2821 C C . TYR A 1 405 ? -38.595 27.961 57.203 1.00 50.85 437 TYR A C 1
ATOM 2822 O O . TYR A 1 405 ? -38.335 28.629 56.200 1.00 51.29 437 TYR A O 1
ATOM 2831 N N . THR A 1 406 ? -39.424 28.374 58.158 1.00 51.45 438 THR A N 1
ATOM 2832 C CA . THR A 1 406 ? -40.119 29.654 58.087 1.00 52.92 438 THR A CA 1
ATOM 2833 C C . THR A 1 406 ? -39.166 30.844 58.119 1.00 52.82 438 THR A C 1
ATOM 2834 O O . THR A 1 406 ? -38.388 31.002 59.061 1.00 52.09 438 THR A O 1
ATOM 2838 N N . VAL A 1 407 ? -39.233 31.677 57.084 1.00 53.08 439 VAL A N 1
ATOM 2839 C CA . VAL A 1 407 ? -38.380 32.859 57.004 1.00 54.75 439 VAL A CA 1
ATOM 2840 C C . VAL A 1 407 ? -38.996 34.011 57.788 1.00 56.12 439 VAL A C 1
ATOM 2841 O O . VAL A 1 407 ? -40.095 34.476 57.486 1.00 55.51 439 VAL A O 1
ATOM 2845 N N . ASP A 1 408 ? -38.265 34.457 58.801 1.00 58.45 440 ASP A N 1
ATOM 2846 C CA . ASP A 1 408 ? -38.693 35.542 59.673 1.00 60.00 440 ASP A CA 1
ATOM 2847 C C . ASP A 1 408 ? -37.714 36.704 59.547 1.00 59.65 440 ASP A C 1
ATOM 2848 O O . ASP A 1 408 ? -36.657 36.567 58.932 1.00 58.76 440 ASP A O 1
ATOM 2853 N N . LEU A 1 409 ? -38.065 37.846 60.127 1.00 59.37 441 LEU A N 1
ATOM 2854 C CA . LEU A 1 409 ? -37.170 38.991 60.096 1.00 59.05 441 LEU A CA 1
ATOM 2855 C C . LEU A 1 409 ? -35.960 38.545 60.905 1.00 58.83 441 LEU A C 1
ATOM 2856 O O . LEU A 1 409 ? -34.830 38.970 60.660 1.00 58.52 441 LEU A O 1
ATOM 2861 N N . GLN A 1 410 ? -36.214 37.660 61.864 1.00 59.70 442 GLN A N 1
ATOM 2862 C CA . GLN A 1 410 ? -35.162 37.140 62.727 1.00 59.89 442 GLN A CA 1
ATOM 2863 C C . GLN A 1 410 ? -34.204 36.255 61.942 1.00 58.08 442 GLN A C 1
ATOM 2864 O O . GLN A 1 410 ? -33.032 36.122 62.296 1.00 57.63 442 GLN A O 1
ATOM 2870 N N . VAL A 1 411 ? -34.714 35.639 60.883 1.00 56.68 443 VAL A N 1
ATOM 2871 C CA . VAL A 1 411 ? -33.895 34.785 60.039 1.00 55.16 443 VAL A CA 1
ATOM 2872 C C . VAL A 1 411 ? -32.874 35.676 59.349 1.00 54.71 443 VAL A C 1
ATOM 2873 O O . VAL A 1 411 ? -31.668 35.429 59.415 1.00 55.26 443 VAL A O 1
ATOM 2877 N N . ALA A 1 412 ? -33.368 36.722 58.695 1.00 53.32 444 ALA A N 1
ATOM 2878 C CA . ALA A 1 412 ? -32.507 37.667 58.000 1.00 51.98 444 ALA A CA 1
ATOM 2879 C C . ALA A 1 412 ? -31.451 38.199 58.956 1.00 51.34 444 ALA A C 1
ATOM 2880 O O . ALA A 1 412 ? -30.299 38.400 58.577 1.00 52.14 444 ALA A O 1
ATOM 2882 N N . GLU A 1 413 ? -31.851 38.413 60.204 1.00 51.15 445 GLU A N 1
ATOM 2883 C CA . GLU A 1 413 ? -30.949 38.928 61.227 1.00 51.06 445 GLU A CA 1
ATOM 2884 C C . GLU A 1 413 ? -29.843 37.936 61.546 1.00 49.26 445 GLU A C 1
ATOM 2885 O O . GLU A 1 413 ? -28.693 38.320 61.747 1.00 48.43 445 GLU A O 1
ATOM 2891 N N . TYR A 1 414 ? -30.199 36.658 61.608 1.00 48.32 446 TYR A N 1
ATOM 2892 C CA . TYR A 1 414 ? -29.227 35.606 61.879 1.00 48.12 446 TYR A CA 1
ATOM 2893 C C . TYR A 1 414 ? -28.247 35.541 60.707 1.00 47.19 446 TYR A C 1
ATOM 2894 O O . TYR A 1 414 ? -27.029 35.559 60.892 1.00 44.63 446 TYR A O 1
ATOM 2903 N N . LEU A 1 415 ? -28.798 35.457 59.499 1.00 46.32 447 LEU A N 1
ATOM 2904 C CA . LEU A 1 415 ? -27.982 35.387 58.292 1.00 46.97 447 LEU A CA 1
ATOM 2905 C C . LEU A 1 415 ? -27.057 36.588 58.232 1.00 48.45 447 LEU A C 1
ATOM 2906 O O . LEU A 1 415 ? -25.934 36.492 57.746 1.00 47.09 447 LEU A O 1
ATOM 2911 N N . LYS A 1 416 ? -27.543 37.720 58.732 1.00 49.59 448 LYS A N 1
ATOM 2912 C CA . LYS A 1 416 ? -26.765 38.950 58.752 1.00 49.58 448 LYS A CA 1
ATOM 2913 C C . LYS A 1 416 ? -25.604 38.769 59.729 1.00 49.04 448 LYS A C 1
ATOM 2914 O O . LYS A 1 416 ? -24.453 39.060 59.404 1.00 48.96 448 LYS A O 1
ATOM 2920 N N . SER A 1 417 ? -25.924 38.285 60.927 1.00 47.97 449 SER A N 1
ATOM 2921 C CA . SER A 1 417 ? -24.931 38.046 61.973 1.00 47.22 449 SER A CA 1
ATOM 2922 C C . SER A 1 417 ? -23.897 37.047 61.472 1.00 47.09 449 SER A C 1
ATOM 2923 O O . SER A 1 417 ? -22.700 37.170 61.750 1.00 45.75 449 SER A O 1
ATOM 2926 N N . PHE A 1 418 ? -24.378 36.030 60.765 1.00 47.08 450 PHE A N 1
ATOM 2927 C CA . PHE A 1 418 ? -23.492 35.040 60.182 1.00 46.88 450 PHE A CA 1
ATOM 2928 C C . PHE A 1 418 ? -22.930 35.821 59.011 1.00 47.56 450 PHE A C 1
ATOM 2929 O O . PHE A 1 418 ? -23.684 36.362 58.209 1.00 47.76 450 PHE A O 1
ATOM 2937 N N . GLY A 1 419 ? -21.619 35.894 58.894 1.00 47.62 451 GLY A N 1
ATOM 2938 C CA . GLY A 1 419 ? -21.079 36.665 57.790 1.00 49.70 451 GLY A CA 1
ATOM 2939 C C . GLY A 1 419 ? -20.309 37.786 58.427 1.00 49.06 451 GLY A C 1
ATOM 2940 O O . GLY A 1 419 ? -19.131 37.971 58.132 1.00 50.73 451 GLY A O 1
ATOM 2941 N N . ARG A 1 420 ? -20.977 38.539 59.300 1.00 49.09 452 ARG A N 1
ATOM 2942 C CA . ARG A 1 420 ? -20.297 39.602 60.021 1.00 49.06 452 ARG A CA 1
ATOM 2943 C C . ARG A 1 420 ? -19.291 38.846 60.879 1.00 47.42 452 ARG A C 1
ATOM 2944 O O . ARG A 1 420 ? -18.142 39.253 61.018 1.00 47.24 452 ARG A O 1
ATOM 2952 N N . GLN A 1 421 ? -19.736 37.717 61.425 1.00 45.66 453 GLN A N 1
ATOM 2953 C CA . GLN A 1 421 ? -18.886 36.869 62.248 1.00 45.30 453 GLN A CA 1
ATOM 2954 C C . GLN A 1 421 ? -17.800 36.200 61.406 1.00 44.36 453 GLN A C 1
ATOM 2955 O O . GLN A 1 421 ? -16.647 36.091 61.834 1.00 44.39 453 GLN A O 1
ATOM 2961 N N . VAL A 1 422 ? -18.170 35.745 60.212 1.00 43.37 454 VAL A N 1
ATOM 2962 C CA . VAL A 1 422 ? -17.213 35.098 59.320 1.00 41.50 454 VAL A CA 1
ATOM 2963 C C . VAL A 1 422 ? -16.163 36.122 58.897 1.00 41.84 454 VAL A C 1
ATOM 2964 O O . VAL A 1 422 ? -14.964 35.835 58.895 1.00 40.52 454 VAL A O 1
ATOM 2968 N N . LEU A 1 423 ? -16.621 37.319 58.540 1.00 42.82 455 LEU A N 1
ATOM 2969 C CA . LEU A 1 423 ? -15.718 38.386 58.124 1.00 44.49 455 LEU A CA 1
ATOM 2970 C C . LEU A 1 423 ? -14.801 38.775 59.282 1.00 45.28 455 LEU A C 1
ATOM 2971 O O . LEU A 1 423 ? -13.611 39.030 59.095 1.00 43.63 455 LEU A O 1
ATOM 2976 N N . ASN A 1 424 ? -15.361 38.808 60.484 1.00 46.74 456 ASN A N 1
ATOM 2977 C CA . ASN A 1 424 ? -14.582 39.161 61.658 1.00 48.13 456 ASN A CA 1
ATOM 2978 C C . ASN A 1 424 ? -13.477 38.127 61.865 1.00 47.66 456 ASN A C 1
ATOM 2979 O O . ASN A 1 424 ? -12.320 38.483 62.090 1.00 47.84 456 ASN A O 1
ATOM 2984 N N . CYS A 1 425 ? -13.835 36.847 61.777 1.00 47.03 457 CYS A N 1
ATOM 2985 C CA . CYS A 1 425 ? -12.869 35.764 61.952 1.00 46.00 457 CYS A CA 1
ATOM 2986 C C . CYS A 1 425 ? -11.759 35.812 60.910 1.00 44.60 457 CYS A C 1
ATOM 2987 O O . CYS A 1 425 ? -10.601 35.514 61.209 1.00 44.45 457 CYS A O 1
ATOM 2990 N N . TRP A 1 426 ? -12.122 36.172 59.682 1.00 43.45 458 TRP A N 1
ATOM 2991 C CA . TRP A 1 426 ? -11.159 36.254 58.591 1.00 41.13 458 TRP A CA 1
ATOM 2992 C C . TRP A 1 426 ? -10.157 37.376 58.845 1.00 41.66 458 TRP A C 1
ATOM 2993 O O . TRP A 1 426 ? -8.945 37.164 58.771 1.00 41.18 458 TRP A O 1
ATOM 3004 N N . SER A 1 427 ? -10.660 38.564 59.158 1.00 40.48 459 SER A N 1
ATOM 3005 C CA . SER A 1 427 ? -9.781 39.694 59.420 1.00 43.93 459 SER A CA 1
ATOM 3006 C C . SER A 1 427 ? -8.895 39.436 60.634 1.00 44.48 459 SER A C 1
ATOM 3007 O O . SER A 1 427 ? -7.768 39.928 60.701 1.00 45.05 459 SER A O 1
ATOM 3010 N N . LYS A 1 428 ? -9.399 38.661 61.589 1.00 44.53 460 LYS A N 1
ATOM 3011 C CA . LYS A 1 428 ? -8.629 38.347 62.788 1.00 44.02 460 LYS A CA 1
ATOM 3012 C C . LYS A 1 428 ? -7.632 37.228 62.550 1.00 44.42 460 LYS A C 1
ATOM 3013 O O . LYS A 1 428 ? -6.786 36.954 63.398 1.00 46.41 460 LYS A O 1
ATOM 3019 N N . GLY A 1 429 ? -7.733 36.570 61.402 1.00 43.02 461 GLY A N 1
ATOM 3020 C CA . GLY A 1 429 ? -6.820 35.480 61.114 1.00 40.78 461 GLY A CA 1
ATOM 3021 C C . GLY A 1 429 ? -7.248 34.180 61.771 1.00 39.92 461 GLY A C 1
ATOM 3022 O O . GLY A 1 429 ? -6.517 33.189 61.742 1.00 39.40 461 GLY A O 1
ATOM 3023 N N . ASP A 1 430 ? -8.432 34.190 62.377 1.00 39.71 462 ASP A N 1
ATOM 3024 C CA . ASP A 1 430 ? -8.991 33.010 63.040 1.00 40.33 462 ASP A CA 1
ATOM 3025 C C . ASP A 1 430 ? -9.639 32.188 61.922 1.00 40.75 462 ASP A C 1
ATOM 3026 O O . ASP A 1 430 ? -10.866 32.138 61.800 1.00 40.18 462 ASP A O 1
ATOM 3031 N N . ILE A 1 431 ? -8.800 31.543 61.112 1.00 41.67 463 ILE A N 1
ATOM 3032 C CA . ILE A 1 431 ? -9.271 30.779 59.961 1.00 42.05 463 ILE A CA 1
ATOM 3033 C C . ILE A 1 431 ? -8.947 29.288 59.905 1.00 42.42 463 ILE A C 1
ATOM 3034 O O . ILE A 1 431 ? -9.472 28.583 59.046 1.00 41.98 463 ILE A O 1
ATOM 3039 N N . GLU A 1 432 ? -8.078 28.805 60.786 1.00 43.05 464 GLU A N 1
ATOM 3040 C CA . GLU A 1 432 ? -7.738 27.385 60.793 1.00 44.92 464 GLU A CA 1
ATOM 3041 C C . GLU A 1 432 ? -8.922 26.605 61.357 1.00 44.91 464 GLU A C 1
ATOM 3042 O O . GLU A 1 432 ? -9.328 25.581 60.812 1.00 43.25 464 GLU A O 1
ATOM 3048 N N . LEU A 1 433 ? -9.467 27.111 62.458 1.00 45.38 465 LEU A N 1
ATOM 3049 C CA . LEU A 1 433 ? -10.610 26.499 63.128 1.00 47.25 465 LEU A CA 1
ATOM 3050 C C . LEU A 1 433 ? -11.211 27.597 63.997 1.00 48.45 465 LEU A C 1
ATOM 3051 O O . LEU A 1 433 ? -10.939 27.686 65.194 1.00 48.63 465 LEU A O 1
ATOM 3056 N N . SER A 1 434 ? -12.021 28.437 63.362 1.00 50.02 466 SER A N 1
ATOM 3057 C CA . SER A 1 434 ? -12.662 29.575 64.007 1.00 50.08 466 SER A CA 1
ATOM 3058 C C . SER A 1 434 ? -13.416 29.256 65.285 1.00 50.86 466 SER A C 1
ATOM 3059 O O . SER A 1 434 ? -13.655 28.096 65.618 1.00 50.93 466 SER A O 1
ATOM 3062 N N . THR A 1 435 ? -13.791 30.315 65.994 1.00 50.71 467 THR A N 1
ATOM 3063 C CA . THR A 1 435 ? -14.566 30.179 67.212 1.00 51.59 467 THR A CA 1
ATOM 3064 C C . THR A 1 435 ? -15.936 29.751 66.714 1.00 51.11 467 THR A C 1
ATOM 3065 O O . THR A 1 435 ? -16.351 30.138 65.626 1.00 52.47 467 THR A O 1
ATOM 3069 N N . PRO A 1 436 ? -16.659 28.946 67.499 1.00 50.57 468 PRO A N 1
ATOM 3070 C CA . PRO A 1 436 ? -17.982 28.496 67.065 1.00 49.99 468 PRO A CA 1
ATOM 3071 C C . PRO A 1 436 ? -18.926 29.582 66.567 1.00 48.94 468 PRO A C 1
ATOM 3072 O O . PRO A 1 436 ? -19.125 30.606 67.215 1.00 49.65 468 PRO A O 1
ATOM 3076 N N . ILE A 1 437 ? -19.485 29.338 65.388 1.00 48.38 469 ILE A N 1
ATOM 3077 C CA . ILE A 1 437 ? -20.439 30.235 64.756 1.00 46.79 469 ILE A CA 1
ATOM 3078 C C . ILE A 1 437 ? -21.584 29.314 64.355 1.00 46.47 469 ILE A C 1
ATOM 3079 O O . ILE A 1 437 ? -21.352 28.232 63.819 1.00 47.10 469 ILE A O 1
ATOM 3084 N N . PRO A 1 438 ? -22.833 29.712 64.619 1.00 45.47 470 PRO A N 1
ATOM 3085 C CA . PRO A 1 438 ? -23.923 28.817 64.224 1.00 44.89 470 PRO A CA 1
ATOM 3086 C C . PRO A 1 438 ? -24.125 28.829 62.712 1.00 44.57 470 PRO A C 1
ATOM 3087 O O . PRO A 1 438 ? -24.042 29.881 62.079 1.00 44.61 470 PRO A O 1
ATOM 3091 N N . LEU A 1 439 ? -24.369 27.662 62.129 1.00 43.12 471 LEU A N 1
ATOM 3092 C CA . LEU A 1 439 ? -24.592 27.597 60.694 1.00 43.01 471 LEU A CA 1
ATOM 3093 C C . LEU A 1 439 ? -25.726 28.559 60.363 1.00 43.03 471 LEU A C 1
ATOM 3094 O O . LEU A 1 439 ? -26.735 28.607 61.073 1.00 40.41 471 LEU A O 1
ATOM 3099 N N . PHE A 1 440 ? -25.545 29.328 59.290 1.00 42.62 472 PHE A N 1
ATOM 3100 C CA . PHE A 1 440 ? -26.528 30.315 58.851 1.00 43.65 472 PHE A CA 1
ATOM 3101 C C . PHE A 1 440 ? -26.811 31.374 59.913 1.00 44.11 472 PHE A C 1
ATOM 3102 O O . PHE A 1 440 ? -27.731 32.178 59.763 1.00 44.98 472 PHE A O 1
ATOM 3110 N N . GLY A 1 441 ? -26.024 31.372 60.982 1.00 45.38 473 GLY A N 1
ATOM 3111 C CA . GLY A 1 441 ? -26.225 32.338 62.051 1.00 48.97 473 GLY A CA 1
ATOM 3112 C C . GLY A 1 441 ? -27.342 31.964 63.014 1.00 50.30 473 GLY A C 1
ATOM 3113 O O . GLY A 1 441 ? -27.524 32.616 64.042 1.00 51.36 473 GLY A O 1
ATOM 3114 N N . PHE A 1 442 ? -28.093 30.918 62.681 1.00 52.03 474 PHE A N 1
ATOM 3115 C CA . PHE A 1 442 ? -29.197 30.455 63.522 1.00 53.29 474 PHE A CA 1
ATOM 3116 C C . PHE A 1 442 ? -28.714 30.126 64.923 1.00 54.69 474 PHE A C 1
ATOM 3117 O O . PHE A 1 442 ? -28.030 29.122 65.131 1.00 55.31 474 PHE A O 1
ATOM 3125 N N . GLU A 1 443 ? -29.073 30.972 65.883 1.00 55.69 475 GLU A N 1
ATOM 3126 C CA . GLU A 1 443 ? -28.686 30.764 67.271 1.00 55.59 475 GLU A CA 1
ATOM 3127 C C . GLU A 1 443 ? -29.553 29.673 67.882 1.00 54.98 475 GLU A C 1
ATOM 3128 O O . GLU A 1 443 ? -29.107 28.908 68.739 1.00 53.84 475 GLU A O 1
ATOM 3134 N N . LYS A 1 444 ? -30.798 29.602 67.433 1.00 54.23 476 LYS A N 1
ATOM 3135 C CA . LYS A 1 444 ? -31.718 28.606 67.949 1.00 55.31 476 LYS A CA 1
ATOM 3136 C C . LYS A 1 444 ? -32.895 28.412 67.010 1.00 55.84 476 LYS A C 1
ATOM 3137 O O . LYS A 1 444 ? -33.160 29.251 66.154 1.00 55.55 476 LYS A O 1
ATOM 3143 N N . ILE A 1 445 ? -33.587 27.290 67.167 1.00 57.46 477 ILE A N 1
ATOM 3144 C CA . ILE A 1 445 ? -34.746 26.980 66.341 1.00 58.31 477 ILE A CA 1
ATOM 3145 C C . ILE A 1 445 ? -35.969 27.672 66.943 1.00 58.44 477 ILE A C 1
ATOM 3146 O O . ILE A 1 445 ? -36.115 27.742 68.162 1.00 58.59 477 ILE A O 1
ATOM 3151 N N . HIS A 1 446 ? -36.838 28.190 66.083 1.00 58.43 478 HIS A N 1
ATOM 3152 C CA . HIS A 1 446 ? -38.049 28.858 66.534 1.00 58.85 478 HIS A CA 1
ATOM 3153 C C . HIS A 1 446 ? -39.240 28.054 66.035 1.00 58.22 478 HIS A C 1
ATOM 3154 O O . HIS A 1 446 ? -39.316 27.705 64.857 1.00 58.45 478 HIS A O 1
ATOM 3161 N N . PRO A 1 447 ? -40.191 27.751 66.929 1.00 57.48 479 PRO A N 1
ATOM 3162 C CA . PRO A 1 447 ? -41.381 26.974 66.576 1.00 56.50 479 PRO A CA 1
ATOM 3163 C C . PRO A 1 447 ? -42.103 27.402 65.309 1.00 55.92 479 PRO A C 1
ATOM 3164 O O . PRO A 1 447 ? -42.239 28.586 65.017 1.00 55.78 479 PRO A O 1
ATOM 3168 N N . HIS A 1 448 ? -42.560 26.413 64.553 1.00 56.00 480 HIS A N 1
ATOM 3169 C CA . HIS A 1 448 ? -43.286 26.663 63.319 1.00 57.07 480 HIS A CA 1
ATOM 3170 C C . HIS A 1 448 ? -44.575 27.412 63.667 1.00 58.50 480 HIS A C 1
ATOM 3171 O O . HIS A 1 448 ? -45.300 27.038 64.583 1.00 56.60 480 HIS A O 1
ATOM 3178 N N . PRO A 1 449 ? -44.885 28.477 62.918 1.00 60.15 481 PRO A N 1
ATOM 3179 C CA . PRO A 1 449 ? -46.094 29.270 63.176 1.00 61.46 481 PRO A CA 1
ATOM 3180 C C . PRO A 1 449 ? -47.432 28.537 63.165 1.00 62.51 481 PRO A C 1
ATOM 3181 O O . PRO A 1 449 ? -48.358 28.912 63.880 1.00 63.41 481 PRO A O 1
ATOM 3185 N N . ARG A 1 450 ? -47.550 27.491 62.365 1.00 63.24 482 ARG A N 1
ATOM 3186 C CA . ARG A 1 450 ? -48.806 26.750 62.304 1.00 64.41 482 ARG A CA 1
ATOM 3187 C C . ARG A 1 450 ? -48.807 25.409 63.061 1.00 63.84 482 ARG A C 1
ATOM 3188 O O . ARG A 1 450 ? -49.513 25.257 64.073 1.00 64.59 482 ARG A O 1
ATOM 3196 N N . VAL A 1 451 ? -48.025 24.449 62.562 1.00 62.33 483 VAL A N 1
ATOM 3197 C CA . VAL A 1 451 ? -47.961 23.138 63.182 1.00 60.87 483 VAL A CA 1
ATOM 3198 C C . VAL A 1 451 ? -46.857 23.037 64.243 1.00 60.39 483 VAL A C 1
ATOM 3199 O O . VAL A 1 451 ? -45.681 23.299 63.968 1.00 60.41 483 VAL A O 1
ATOM 3203 N N . GLN A 1 452 ? -47.241 22.638 65.454 1.00 59.41 484 GLN A N 1
ATOM 3204 C CA . GLN A 1 452 ? -46.282 22.513 66.543 1.00 58.68 484 GLN A CA 1
ATOM 3205 C C . GLN A 1 452 ? -46.621 21.345 67.443 1.00 58.18 484 GLN A C 1
ATOM 3206 O O . GLN A 1 452 ? -47.374 21.508 68.404 1.00 59.47 484 GLN A O 1
ATOM 3212 N N . TYR A 1 453 ? -46.079 20.169 67.156 1.00 56.08 485 TYR A N 1
ATOM 3213 C CA . TYR A 1 453 ? -46.342 19.037 68.033 1.00 54.46 485 TYR A CA 1
ATOM 3214 C C . TYR A 1 453 ? -45.730 19.439 69.377 1.00 54.20 485 TYR A C 1
ATOM 3215 O O . TYR A 1 453 ? -44.568 19.843 69.433 1.00 55.07 485 TYR A O 1
ATOM 3224 N N . SER A 1 454 ? -46.503 19.330 70.453 1.00 53.30 486 SER A N 1
ATOM 3225 C CA . SER A 1 454 ? -46.018 19.724 71.776 1.00 52.93 486 SER A CA 1
ATOM 3226 C C . SER A 1 454 ? -46.031 18.614 72.823 1.00 53.76 486 SER A C 1
ATOM 3227 O O . SER A 1 454 ? -45.565 18.810 73.949 1.00 54.67 486 SER A O 1
ATOM 3230 N N . LYS A 1 455 ? -46.562 17.452 72.458 1.00 52.74 487 LYS A N 1
ATOM 3231 C CA . LYS A 1 455 ? -46.623 16.331 73.386 1.00 51.23 487 LYS A CA 1
ATOM 3232 C C . LYS A 1 455 ? -45.292 15.578 73.442 1.00 50.34 487 LYS A C 1
ATOM 3233 O O . LYS A 1 455 ? -44.406 15.810 72.620 1.00 49.80 487 LYS A O 1
ATOM 3239 N N . PRO A 1 456 ? -45.130 14.672 74.424 1.00 49.44 488 PRO A N 1
ATOM 3240 C CA . PRO A 1 456 ? -43.892 13.893 74.579 1.00 48.96 488 PRO A CA 1
ATOM 3241 C C . PRO A 1 456 ? -43.406 13.152 73.331 1.00 48.05 488 PRO A C 1
ATOM 3242 O O . PRO A 1 456 ? -44.198 12.628 72.545 1.00 46.48 488 PRO A O 1
ATOM 3246 N N . ILE A 1 457 ? -42.088 13.118 73.160 1.00 47.67 489 ILE A N 1
ATOM 3247 C CA . ILE A 1 457 ? -41.486 12.466 72.003 1.00 46.39 489 ILE A CA 1
ATOM 3248 C C . ILE A 1 457 ? -40.405 11.469 72.383 1.00 45.01 489 ILE A C 1
ATOM 3249 O O . ILE A 1 457 ? -39.619 11.695 73.308 1.00 44.86 489 ILE A O 1
ATOM 3254 N N . CYS A 1 458 ? -40.366 10.366 71.650 1.00 42.78 490 CYS A N 1
ATOM 3255 C CA . CYS A 1 458 ? -39.361 9.344 71.872 1.00 42.00 490 CYS A CA 1
ATOM 3256 C C . CYS A 1 458 ? -38.621 9.145 70.553 1.00 40.62 490 CYS A C 1
ATOM 3257 O O . CYS A 1 458 ? -39.203 8.693 69.566 1.00 40.27 490 CYS A O 1
ATOM 3260 N N . VAL A 1 459 ? -37.340 9.499 70.538 1.00 39.70 491 VAL A N 1
ATOM 3261 C CA . VAL A 1 459 ? -36.531 9.371 69.330 1.00 38.11 491 VAL A CA 1
ATOM 3262 C C . VAL A 1 459 ? -35.642 8.138 69.388 1.00 38.23 491 VAL A C 1
ATOM 3263 O O . VAL A 1 459 ? -34.904 7.951 70.353 1.00 39.20 491 VAL A O 1
ATOM 3267 N N . LEU A 1 460 ? -35.712 7.306 68.352 1.00 37.43 492 LEU A N 1
ATOM 3268 C CA . LEU A 1 460 ? -34.898 6.094 68.280 1.00 37.14 492 LEU A CA 1
ATOM 3269 C C . LEU A 1 460 ? -33.648 6.367 67.435 1.00 38.33 492 LEU A C 1
ATOM 3270 O O . LEU A 1 460 ? -33.765 6.742 66.269 1.00 38.61 492 LEU A O 1
ATOM 3275 N N . ILE A 1 461 ? -32.462 6.197 68.021 1.00 38.84 493 ILE A N 1
ATOM 3276 C CA . ILE A 1 461 ? -31.210 6.421 67.296 1.00 38.63 493 ILE A CA 1
ATOM 3277 C C . ILE A 1 461 ? -30.437 5.117 67.067 1.00 39.53 493 ILE A C 1
ATOM 3278 O O . ILE A 1 461 ? -30.623 4.131 67.787 1.00 38.22 493 ILE A O 1
ATOM 3283 N N . ASN A 1 462 ? -29.547 5.153 66.079 1.00 39.52 494 ASN A N 1
ATOM 3284 C CA . ASN A 1 462 ? -28.760 4.003 65.631 1.00 41.34 494 ASN A CA 1
ATOM 3285 C C . ASN A 1 462 ? -27.301 4.424 65.364 1.00 40.56 494 ASN A C 1
ATOM 3286 O O . ASN A 1 462 ? -27.016 5.616 65.213 1.00 37.59 494 ASN A O 1
ATOM 3291 N N . GLU A 1 463 ? -26.386 3.455 65.298 1.00 37.47 495 GLU A N 1
ATOM 3292 C CA . GLU A 1 463 ? -24.984 3.767 65.009 1.00 37.02 495 GLU A CA 1
ATOM 3293 C C . GLU A 1 463 ? -24.852 4.150 63.534 1.00 35.30 495 GLU A C 1
ATOM 3294 O O . GLU A 1 463 ? -23.759 4.466 63.057 1.00 32.51 495 GLU A O 1
ATOM 3300 N N . GLN A 1 464 ? -25.966 4.095 62.811 1.00 33.99 496 GLN A N 1
ATOM 3301 C CA . GLN A 1 464 ? -25.971 4.443 61.399 1.00 33.92 496 GLN A CA 1
ATOM 3302 C C . GLN A 1 464 ? -26.770 5.718 61.160 1.00 32.83 496 GLN A C 1
ATOM 3303 O O . GLN A 1 464 ? -27.541 5.823 60.204 1.00 32.67 496 GLN A O 1
ATOM 3309 N N . ASP A 1 465 ? -26.587 6.671 62.069 1.00 33.38 497 ASP A N 1
ATOM 3310 C CA . ASP A 1 465 ? -27.203 7.993 61.986 1.00 33.51 497 ASP A CA 1
ATOM 3311 C C . ASP A 1 465 ? -26.009 8.910 61.828 1.00 34.07 497 ASP A C 1
ATOM 3312 O O . ASP A 1 465 ? -25.103 8.887 62.664 1.00 34.88 497 ASP A O 1
ATOM 3317 N N . PHE A 1 466 ? -25.993 9.695 60.754 1.00 34.79 498 PHE A N 1
ATOM 3318 C CA . PHE A 1 466 ? -24.871 10.587 60.479 1.00 34.43 498 PHE A CA 1
ATOM 3319 C C . PHE A 1 466 ? -25.297 12.041 60.276 1.00 35.78 498 PHE A C 1
ATOM 3320 O O . PHE A 1 466 ? -26.436 12.316 59.897 1.00 34.67 498 PHE A O 1
ATOM 3328 N N . SER A 1 467 ? -24.355 12.951 60.520 1.00 35.23 499 SER A N 1
ATOM 3329 C CA . SER A 1 467 ? -24.546 14.394 60.376 1.00 37.52 499 SER A CA 1
ATOM 3330 C C . SER A 1 467 ? -25.897 14.880 60.891 1.00 36.28 499 SER A C 1
ATOM 3331 O O . SER A 1 467 ? -26.131 14.844 62.090 1.00 37.08 499 SER A O 1
ATOM 3334 N N . CYS A 1 468 ? -26.780 15.345 60.012 1.00 34.75 500 CYS A N 1
ATOM 3335 C CA . CYS A 1 468 ? -28.091 15.806 60.468 1.00 36.26 500 CYS A CA 1
ATOM 3336 C C . CYS A 1 468 ? -28.781 14.764 61.360 1.00 36.57 500 CYS A C 1
ATOM 3337 O O . CYS A 1 468 ? -29.595 15.111 62.220 1.00 36.31 500 CYS A O 1
ATOM 3340 N N . ALA A 1 469 ? -28.456 13.488 61.152 1.00 36.57 501 ALA A N 1
ATOM 3341 C CA . ALA A 1 469 ? -29.045 12.419 61.955 1.00 36.86 501 ALA A CA 1
ATOM 3342 C C . ALA A 1 469 ? -28.357 12.361 63.329 1.00 37.82 501 ALA A C 1
ATOM 3343 O O . ALA A 1 469 ? -28.834 11.691 64.242 1.00 37.24 501 ALA A O 1
ATOM 3345 N N . ASP A 1 470 ? -27.222 13.051 63.457 1.00 38.55 502 ASP A N 1
ATOM 3346 C CA . ASP A 1 470 ? -26.508 13.144 64.732 1.00 37.87 502 ASP A CA 1
ATOM 3347 C C . ASP A 1 470 ? -27.124 14.366 65.425 1.00 38.99 502 ASP A C 1
ATOM 3348 O O . ASP A 1 470 ? -27.499 14.318 66.594 1.00 39.14 502 ASP A O 1
ATOM 3353 N N . PHE A 1 471 ? -27.228 15.455 64.666 1.00 39.07 503 PHE A N 1
ATOM 3354 C CA . PHE A 1 471 ? -27.756 16.731 65.147 1.00 39.85 503 PHE A CA 1
ATOM 3355 C C . PHE A 1 471 ? -29.195 16.707 65.650 1.00 38.82 503 PHE A C 1
ATOM 3356 O O . PHE A 1 471 ? -29.538 17.425 66.591 1.00 37.75 503 PHE A O 1
ATOM 3364 N N . PHE A 1 472 ? -30.041 15.903 65.009 1.00 38.64 504 PHE A N 1
ATOM 3365 C CA . PHE A 1 472 ? -31.446 15.816 65.391 1.00 38.55 504 PHE A CA 1
ATOM 3366 C C . PHE A 1 472 ? -31.542 15.383 66.850 1.00 39.98 504 PHE A C 1
ATOM 3367 O O . PHE A 1 472 ? -32.115 16.092 67.683 1.00 38.52 504 PHE A O 1
ATOM 3375 N N . PRO A 1 473 ? -30.973 14.213 67.189 1.00 41.48 505 PRO A N 1
ATOM 3376 C CA . PRO A 1 473 ? -31.064 13.805 68.593 1.00 40.93 505 PRO A CA 1
ATOM 3377 C C . PRO A 1 473 ? -30.306 14.749 69.533 1.00 41.72 505 PRO A C 1
ATOM 3378 O O . PRO A 1 473 ? -30.753 15.007 70.650 1.00 41.33 505 PRO A O 1
ATOM 3382 N N . VAL A 1 474 ? -29.167 15.269 69.081 1.00 41.27 506 VAL A N 1
ATOM 3383 C CA . VAL A 1 474 ? -28.386 16.203 69.894 1.00 41.69 506 VAL A CA 1
ATOM 3384 C C . VAL A 1 474 ? -29.212 17.427 70.303 1.00 42.48 506 VAL A C 1
ATOM 3385 O O . VAL A 1 474 ? -29.119 17.893 71.440 1.00 43.22 506 VAL A O 1
ATOM 3389 N N . VAL A 1 475 ? -30.005 17.951 69.373 1.00 42.17 507 VAL A N 1
ATOM 3390 C CA . VAL A 1 475 ? -30.822 19.127 69.651 1.00 42.08 507 VAL A CA 1
ATOM 3391 C C . VAL A 1 475 ? -32.007 18.818 70.551 1.00 42.24 507 VAL A C 1
ATOM 3392 O O . VAL A 1 475 ? -32.322 19.583 71.459 1.00 42.93 507 VAL A O 1
ATOM 3396 N N . LEU A 1 476 ? -32.678 17.706 70.296 1.00 42.55 508 LEU A N 1
ATOM 3397 C CA . LEU A 1 476 ? -33.815 17.343 71.118 1.00 43.13 508 LEU A CA 1
ATOM 3398 C C . LEU A 1 476 ? -33.343 16.969 72.516 1.00 43.80 508 LEU A C 1
ATOM 3399 O O . LEU A 1 476 ? -33.958 17.356 73.508 1.00 43.89 508 LEU A O 1
ATOM 3404 N N . LYS A 1 477 ? -32.235 16.241 72.598 1.00 44.28 509 LYS A N 1
ATOM 3405 C CA . LYS A 1 477 ? -31.710 15.828 73.893 1.00 45.12 509 LYS A CA 1
ATOM 3406 C C . LYS A 1 477 ? -31.163 16.983 74.724 1.00 45.88 509 LYS A C 1
ATOM 3407 O O . LYS A 1 477 ? -31.499 17.118 75.899 1.00 44.99 509 LYS A O 1
ATOM 3413 N N . ASP A 1 478 ? -30.319 17.812 74.120 1.00 47.48 510 ASP A N 1
ATOM 3414 C CA . ASP A 1 478 ? -29.718 18.931 74.843 1.00 48.79 510 ASP A CA 1
ATOM 3415 C C . ASP A 1 478 ? -30.703 20.026 75.242 1.00 48.96 510 ASP A C 1
ATOM 3416 O O . ASP A 1 478 ? -30.400 20.851 76.102 1.00 48.93 510 ASP A O 1
ATOM 3421 N N . ASN A 1 479 ? -31.877 20.037 74.620 1.00 48.55 511 ASN A N 1
ATOM 3422 C CA . ASN A 1 479 ? -32.894 21.024 74.957 1.00 49.28 511 ASN A CA 1
ATOM 3423 C C . ASN A 1 479 ? -33.971 20.369 75.826 1.00 49.06 511 ASN A C 1
ATOM 3424 O O . ASN A 1 479 ? -34.899 21.030 76.285 1.00 48.83 511 ASN A O 1
ATOM 3429 N N . ASP A 1 480 ? -33.837 19.064 76.039 1.00 50.05 512 ASP A N 1
ATOM 3430 C CA . ASP A 1 480 ? -34.775 18.297 76.860 1.00 50.63 512 ASP A CA 1
ATOM 3431 C C . ASP A 1 480 ? -36.183 18.267 76.282 1.00 49.88 512 ASP A C 1
ATOM 3432 O O . ASP A 1 480 ? -37.162 18.367 77.019 1.00 51.20 512 ASP A O 1
ATOM 3437 N N . ARG A 1 481 ? -36.288 18.125 74.967 1.00 47.83 513 ARG A N 1
ATOM 3438 C CA . ARG A 1 481 ? -37.591 18.085 74.318 1.00 46.24 513 ARG A CA 1
ATOM 3439 C C . ARG A 1 481 ? -38.058 16.652 74.124 1.00 45.27 513 ARG A C 1
ATOM 3440 O O . ARG A 1 481 ? -39.259 16.392 74.054 1.00 45.43 513 ARG A O 1
ATOM 3448 N N . ALA A 1 482 ? -37.111 15.721 74.049 1.00 44.20 514 ALA A N 1
ATOM 3449 C CA . ALA A 1 482 ? -37.458 14.321 73.833 1.00 44.02 514 ALA A CA 1
ATOM 3450 C C . ALA A 1 482 ? -36.565 13.321 74.550 1.00 42.58 514 ALA A C 1
ATOM 3451 O O . ALA A 1 482 ? -35.478 13.652 75.033 1.00 42.50 514 ALA A O 1
ATOM 3453 N N . LEU A 1 483 ? -37.049 12.084 74.600 1.00 41.10 515 LEU A N 1
ATOM 3454 C CA . LEU A 1 483 ? -36.334 10.982 75.226 1.00 40.10 515 LEU A CA 1
ATOM 3455 C C . LEU A 1 483 ? -35.614 10.268 74.086 1.00 38.26 515 LEU A C 1
ATOM 3456 O O . LEU A 1 483 ? -36.249 9.891 73.102 1.00 38.37 515 LEU A O 1
ATOM 3461 N N . ILE A 1 484 ? -34.302 10.086 74.215 1.00 37.57 516 ILE A N 1
ATOM 3462 C CA . ILE A 1 484 ? -33.513 9.422 73.177 1.00 37.09 516 ILE A CA 1
ATOM 3463 C C . ILE A 1 484 ? -33.271 7.959 73.546 1.00 37.74 516 ILE A C 1
ATOM 3464 O O . ILE A 1 484 ? -32.814 7.652 74.653 1.00 39.56 516 ILE A O 1
ATOM 3469 N N . VAL A 1 485 ? -33.560 7.062 72.606 1.00 35.42 517 VAL A N 1
ATOM 3470 C CA . VAL A 1 485 ? -33.427 5.625 72.837 1.00 35.69 517 VAL A CA 1
ATOM 3471 C C . VAL A 1 485 ? -32.676 4.876 71.729 1.00 36.17 517 VAL A C 1
ATOM 3472 O O . VAL A 1 485 ? -32.770 5.233 70.552 1.00 37.37 517 VAL A O 1
ATOM 3476 N N . GLY A 1 486 ? -31.945 3.832 72.113 1.00 36.34 518 GLY A N 1
ATOM 3477 C CA . GLY A 1 486 ? -31.209 3.027 71.151 1.00 36.23 518 GLY A CA 1
ATOM 3478 C C . GLY A 1 486 ? -29.718 2.945 71.428 1.00 37.35 518 GLY A C 1
ATOM 3479 O O . GLY A 1 486 ? -29.291 2.712 72.560 1.00 37.54 518 GLY A O 1
ATOM 3480 N N . THR A 1 487 ? -28.925 3.123 70.377 1.00 37.46 519 THR A N 1
ATOM 3481 C CA . THR A 1 487 ? -27.475 3.102 70.493 1.00 38.72 519 THR A CA 1
ATOM 3482 C C . THR A 1 487 ? -26.902 4.416 69.972 1.00 39.17 519 THR A C 1
ATOM 3483 O O . THR A 1 487 ? -27.526 5.094 69.157 1.00 38.82 519 THR A O 1
ATOM 3487 N N . ARG A 1 488 ? -25.721 4.766 70.475 1.00 39.90 520 ARG A N 1
ATOM 3488 C CA . ARG A 1 488 ? -25.005 5.990 70.112 1.00 40.04 520 ARG A CA 1
ATOM 3489 C C . ARG A 1 488 ? -24.884 6.224 68.605 1.00 38.67 520 ARG A C 1
ATOM 3490 O O . ARG A 1 488 ? -24.591 5.303 67.851 1.00 38.24 520 ARG A O 1
ATOM 3498 N N . THR A 1 489 ? -25.090 7.468 68.181 1.00 37.35 521 THR A N 1
ATOM 3499 C CA . THR A 1 489 ? -24.994 7.828 66.771 1.00 36.09 521 THR A CA 1
ATOM 3500 C C . THR A 1 489 ? -23.546 7.716 66.285 1.00 36.31 521 THR A C 1
ATOM 3501 O O . THR A 1 489 ? -22.620 7.658 67.093 1.00 34.54 521 THR A O 1
ATOM 3505 N N . ALA A 1 490 ? -23.358 7.689 64.967 1.00 35.55 522 ALA A N 1
ATOM 3506 C CA . ALA A 1 490 ? -22.028 7.543 64.365 1.00 35.85 522 ALA A CA 1
ATOM 3507 C C . ALA A 1 490 ? -21.007 8.612 64.711 1.00 35.78 522 ALA A C 1
ATOM 3508 O O . ALA A 1 490 ? -19.853 8.304 64.994 1.00 37.86 522 ALA A O 1
ATOM 3510 N N . GLY A 1 491 ? -21.415 9.871 64.668 1.00 36.79 523 GLY A N 1
ATOM 3511 C CA . GLY A 1 491 ? -20.480 10.926 64.988 1.00 36.60 523 GLY A CA 1
ATOM 3512 C C . GLY A 1 491 ? -19.856 11.618 63.787 1.00 37.75 523 GLY A C 1
ATOM 3513 O O . GLY A 1 491 ? -18.644 11.828 63.763 1.00 38.72 523 GLY A O 1
ATOM 3514 N N . ALA A 1 492 ? -20.663 11.942 62.779 1.00 37.27 524 ALA A N 1
ATOM 3515 C CA . ALA A 1 492 ? -20.170 12.675 61.607 1.00 37.30 524 ALA A CA 1
ATOM 3516 C C . ALA A 1 492 ? -20.527 14.104 61.985 1.00 36.85 524 ALA A C 1
ATOM 3517 O O . ALA A 1 492 ? -21.581 14.600 61.595 1.00 35.94 524 ALA A O 1
ATOM 3519 N N . GLY A 1 493 ? -19.653 14.748 62.760 1.00 38.12 525 GLY A N 1
ATOM 3520 C CA . GLY A 1 493 ? -19.927 16.090 63.254 1.00 37.95 525 GLY A CA 1
ATOM 3521 C C . GLY A 1 493 ? -19.363 17.313 62.559 1.00 39.03 525 GLY A C 1
ATOM 3522 O O . GLY A 1 493 ? -18.652 18.106 63.175 1.00 38.46 525 GLY A O 1
ATOM 3523 N N . GLY A 1 494 ? -19.705 17.485 61.287 1.00 38.96 526 GLY A N 1
ATOM 3524 C CA . GLY A 1 494 ? -19.241 18.634 60.528 1.00 39.20 526 GLY A CA 1
ATOM 3525 C C . GLY A 1 494 ? -19.939 18.616 59.182 1.00 40.33 526 GLY A C 1
ATOM 3526 O O . GLY A 1 494 ? -20.400 17.559 58.759 1.00 40.52 526 GLY A O 1
ATOM 3527 N N . PHE A 1 495 ? -20.043 19.752 58.499 1.00 39.43 527 PHE A N 1
ATOM 3528 C CA . PHE A 1 495 ? -20.714 19.729 57.208 1.00 39.68 527 PHE A CA 1
ATOM 3529 C C . PHE A 1 495 ? -19.773 19.206 56.126 1.00 38.50 527 PHE A C 1
ATOM 3530 O O . PHE A 1 495 ? -18.557 19.407 56.185 1.00 36.01 527 PHE A O 1
ATOM 3538 N N . VAL A 1 496 ? -20.345 18.501 55.155 1.00 38.21 528 VAL A N 1
ATOM 3539 C CA . VAL A 1 496 ? -19.571 17.929 54.060 1.00 38.11 528 VAL A CA 1
ATOM 3540 C C . VAL A 1 496 ? -19.541 18.847 52.860 1.00 38.23 528 VAL A C 1
ATOM 3541 O O . VAL A 1 496 ? -20.436 19.675 52.660 1.00 37.81 528 VAL A O 1
ATOM 3545 N N . PHE A 1 497 ? -18.508 18.666 52.050 1.00 37.37 529 PHE A N 1
ATOM 3546 C CA . PHE A 1 497 ? -18.360 19.399 50.806 1.00 35.33 529 PHE A CA 1
ATOM 3547 C C . PHE A 1 497 ? -17.538 18.469 49.919 1.00 35.42 529 PHE A C 1
ATOM 3548 O O . PHE A 1 497 ? -16.769 17.639 50.413 1.00 33.56 529 PHE A O 1
ATOM 3556 N N . ASN A 1 498 ? -17.737 18.574 48.612 1.00 34.91 530 ASN A N 1
ATOM 3557 C CA . ASN A 1 498 ? -17.038 17.713 47.674 1.00 35.60 530 ASN A CA 1
ATOM 3558 C C . ASN A 1 498 ? -16.090 18.462 46.761 1.00 35.22 530 ASN A C 1
ATOM 3559 O O . ASN A 1 498 ? -16.295 19.635 46.448 1.00 35.33 530 ASN A O 1
ATOM 3564 N N . VAL A 1 499 ? -15.049 17.761 46.340 1.00 34.06 531 VAL A N 1
ATOM 3565 C CA . VAL A 1 499 ? -14.051 18.323 45.450 1.00 32.61 531 VAL A CA 1
ATOM 3566 C C . VAL A 1 499 ? -13.846 17.378 44.276 1.00 31.51 531 VAL A C 1
ATOM 3567 O O . VAL A 1 499 ? -13.732 16.165 44.456 1.00 30.28 531 VAL A O 1
ATOM 3571 N N . GLN A 1 500 ? -13.825 17.937 43.074 1.00 30.62 532 GLN A N 1
ATOM 3572 C CA . GLN A 1 500 ? -13.582 17.152 41.870 1.00 31.31 532 GLN A CA 1
ATOM 3573 C C . GLN A 1 500 ? -12.452 17.862 41.160 1.00 28.71 532 GLN A C 1
ATOM 3574 O O . GLN A 1 500 ? -12.272 19.066 41.329 1.00 28.48 532 GLN A O 1
ATOM 3580 N N . PHE A 1 501 ? -11.693 17.128 40.365 1.00 27.92 533 PHE A N 1
ATOM 3581 C CA . PHE A 1 501 ? -10.605 17.736 39.626 1.00 28.50 533 PHE A CA 1
ATOM 3582 C C . PHE A 1 501 ? -10.116 16.750 38.584 1.00 28.84 533 PHE A C 1
ATOM 3583 O O . PHE A 1 501 ? -10.145 15.542 38.804 1.00 28.79 533 PHE A O 1
ATOM 3591 N N . PRO A 1 502 ? -9.708 17.249 37.407 1.00 28.23 534 PRO A N 1
ATOM 3592 C CA . PRO A 1 502 ? -9.222 16.328 36.377 1.00 27.99 534 PRO A CA 1
ATOM 3593 C C . PRO A 1 502 ? -7.983 15.625 36.908 1.00 27.74 534 PRO A C 1
ATOM 3594 O O . PRO A 1 502 ? -7.208 16.225 37.638 1.00 25.92 534 PRO A O 1
ATOM 3598 N N . ASN A 1 503 ? -7.809 14.355 36.561 1.00 27.23 535 ASN A N 1
ATOM 3599 C CA . ASN A 1 503 ? -6.659 13.606 37.045 1.00 28.85 535 ASN A CA 1
ATOM 3600 C C . ASN A 1 503 ? -6.623 12.278 36.319 1.00 28.81 535 ASN A C 1
ATOM 3601 O O . ASN A 1 503 ? -7.609 11.873 35.710 1.00 27.25 535 ASN A O 1
ATOM 3606 N N . ARG A 1 504 ? -5.491 11.589 36.386 1.00 29.64 536 ARG A N 1
ATOM 3607 C CA . ARG A 1 504 ? -5.383 10.303 35.715 1.00 31.77 536 ARG A CA 1
ATOM 3608 C C . ARG A 1 504 ? -5.351 9.092 36.645 1.00 31.34 536 ARG A C 1
ATOM 3609 O O . ARG A 1 504 ? -5.093 7.969 36.210 1.00 32.27 536 ARG A O 1
ATOM 3617 N N . THR A 1 505 ? -5.635 9.325 37.923 1.00 31.68 537 THR A N 1
ATOM 3618 C CA . THR A 1 505 ? -5.683 8.241 38.901 1.00 31.46 537 THR A CA 1
ATOM 3619 C C . THR A 1 505 ? -7.133 7.748 38.959 1.00 31.14 537 THR A C 1
ATOM 3620 O O . THR A 1 505 ? -7.456 6.788 39.651 1.00 32.48 537 THR A O 1
ATOM 3624 N N . GLY A 1 506 ? -8.012 8.418 38.219 1.00 31.05 538 GLY A N 1
ATOM 3625 C CA . GLY A 1 506 ? -9.403 8.007 38.189 1.00 27.55 538 GLY A CA 1
ATOM 3626 C C . GLY A 1 506 ? -10.203 8.457 39.385 1.00 27.56 538 GLY A C 1
ATOM 3627 O O . GLY A 1 506 ? -11.198 7.834 39.753 1.00 28.29 538 GLY A O 1
ATOM 3628 N N . ILE A 1 507 ? -9.765 9.546 39.999 1.00 25.86 539 ILE A N 1
ATOM 3629 C CA . ILE A 1 507 ? -10.452 10.067 41.159 1.00 27.46 539 ILE A CA 1
ATOM 3630 C C . ILE A 1 507 ? -11.681 10.860 40.708 1.00 29.27 539 ILE A C 1
ATOM 3631 O O . ILE A 1 507 ? -11.576 11.820 39.938 1.00 27.21 539 ILE A O 1
ATOM 3636 N N . LYS A 1 508 ? -12.845 10.439 41.185 1.00 28.75 540 LYS A N 1
ATOM 3637 C CA . LYS A 1 508 ? -14.091 11.090 40.834 1.00 29.68 540 LYS A CA 1
ATOM 3638 C C . LYS A 1 508 ? -14.455 12.192 41.822 1.00 31.50 540 LYS A C 1
ATOM 3639 O O . LYS A 1 508 ? -14.781 13.308 41.421 1.00 32.51 540 LYS A O 1
ATOM 3645 N N . THR A 1 509 ? -14.394 11.883 43.112 1.00 31.83 541 THR A N 1
ATOM 3646 C CA . THR A 1 509 ? -14.733 12.867 44.130 1.00 34.52 541 THR A CA 1
ATOM 3647 C C . THR A 1 509 ? -14.012 12.581 45.437 1.00 35.23 541 THR A C 1
ATOM 3648 O O . THR A 1 509 ? -13.699 11.436 45.748 1.00 34.67 541 THR A O 1
ATOM 3652 N N . CYS A 1 510 ? -13.734 13.639 46.187 1.00 34.37 542 CYS A N 1
ATOM 3653 C CA . CYS A 1 510 ? -13.127 13.490 47.489 1.00 33.01 542 CYS A CA 1
ATOM 3654 C C . CYS A 1 510 ? -13.946 14.385 48.387 1.00 33.41 542 CYS A C 1
ATOM 3655 O O . CYS A 1 510 ? -13.901 15.609 48.262 1.00 32.06 542 CYS A O 1
ATOM 3658 N N . SER A 1 511 ? -14.731 13.770 49.264 1.00 32.73 543 SER A N 1
ATOM 3659 C CA . SER A 1 511 ? -15.556 14.531 50.181 1.00 34.09 543 SER A CA 1
ATOM 3660 C C . SER A 1 511 ? -14.746 14.810 51.442 1.00 33.18 543 SER A C 1
ATOM 3661 O O . SER A 1 511 ? -13.957 13.974 51.889 1.00 33.22 543 SER A O 1
ATOM 3664 N N . LEU A 1 512 ? -14.934 16.000 51.995 1.00 32.72 544 LEU A N 1
ATOM 3665 C CA . LEU A 1 512 ? -14.222 16.409 53.185 1.00 34.05 544 LEU A CA 1
ATOM 3666 C C . LEU A 1 512 ? -15.162 17.079 54.170 1.00 35.72 544 LEU A C 1
ATOM 3667 O O . LEU A 1 512 ? -16.343 17.290 53.879 1.00 35.91 544 LEU A O 1
ATOM 3672 N N . THR A 1 513 ? -14.625 17.420 55.333 1.00 34.16 545 THR A N 1
ATOM 3673 C CA . THR A 1 513 ? -15.408 18.041 56.386 1.00 34.44 545 THR A CA 1
ATOM 3674 C C . THR A 1 513 ? -14.932 19.461 56.651 1.00 33.13 545 THR A C 1
ATOM 3675 O O . THR A 1 513 ? -13.807 19.678 57.091 1.00 34.75 545 THR A O 1
ATOM 3679 N N . GLY A 1 514 ? -15.808 20.422 56.390 1.00 33.78 546 GLY A N 1
ATOM 3680 C CA . GLY A 1 514 ? -15.460 21.820 56.564 1.00 33.65 546 GLY A CA 1
ATOM 3681 C C . GLY A 1 514 ? -15.704 22.429 57.927 1.00 34.78 546 GLY A C 1
ATOM 3682 O O . GLY A 1 514 ? -15.396 23.606 58.138 1.00 34.96 546 GLY A O 1
ATOM 3683 N N . SER A 1 515 ? -16.263 21.659 58.855 1.00 35.05 547 SER A N 1
ATOM 3684 C CA . SER A 1 515 ? -16.500 22.197 60.188 1.00 35.78 547 SER A CA 1
ATOM 3685 C C . SER A 1 515 ? -16.454 21.163 61.306 1.00 37.56 547 SER A C 1
ATOM 3686 O O . SER A 1 515 ? -16.423 19.949 61.071 1.00 37.37 547 SER A O 1
ATOM 3689 N N . LEU A 1 516 ? -16.439 21.677 62.530 1.00 38.68 548 LEU A N 1
ATOM 3690 C CA . LEU A 1 516 ? -16.418 20.867 63.740 1.00 39.59 548 LEU A CA 1
ATOM 3691 C C . LEU A 1 516 ? -17.577 21.342 64.607 1.00 38.62 548 LEU A C 1
ATOM 3692 O O . LEU A 1 516 ? -17.488 22.394 65.237 1.00 38.82 548 LEU A O 1
ATOM 3697 N N . ALA A 1 517 ? -18.668 20.587 64.627 1.00 38.20 549 ALA A N 1
ATOM 3698 C CA . ALA A 1 517 ? -19.813 20.973 65.437 1.00 39.23 549 ALA A CA 1
ATOM 3699 C C . ALA A 1 517 ? -19.409 20.930 66.910 1.00 41.26 549 ALA A C 1
ATOM 3700 O O . ALA A 1 517 ? -18.626 20.079 67.328 1.00 40.29 549 ALA A O 1
ATOM 3702 N N . VAL A 1 518 ? -19.936 21.870 67.683 1.00 43.36 550 VAL A N 1
ATOM 3703 C CA . VAL A 1 518 ? -19.641 21.969 69.105 1.00 46.87 550 VAL A CA 1
ATOM 3704 C C . VAL A 1 518 ? -20.955 22.041 69.875 1.00 48.26 550 VAL A C 1
ATOM 3705 O O . VAL A 1 518 ? -21.757 22.954 69.671 1.00 48.82 550 VAL A O 1
ATOM 3709 N N . ARG A 1 519 ? -21.183 21.063 70.744 1.00 50.09 551 ARG A N 1
ATOM 3710 C CA . ARG A 1 519 ? -22.403 21.031 71.538 1.00 52.90 551 ARG A CA 1
ATOM 3711 C C . ARG A 1 519 ? -22.376 22.120 72.602 1.00 54.79 551 ARG A C 1
ATOM 3712 O O . ARG A 1 519 ? -21.306 22.581 72.996 1.00 54.99 551 ARG A O 1
ATOM 3720 N N . GLU A 1 520 ? -23.559 22.521 73.057 1.00 57.31 552 GLU A N 1
ATOM 3721 C CA . GLU A 1 520 ? -23.709 23.576 74.056 1.00 60.68 552 GLU A CA 1
ATOM 3722 C C . GLU A 1 520 ? -22.694 23.556 75.194 1.00 61.47 552 GLU A C 1
ATOM 3723 O O . GLU A 1 520 ? -22.018 24.550 75.448 1.00 62.48 552 GLU A O 1
ATOM 3729 N N . HIS A 1 521 ? -22.600 22.431 75.889 1.00 61.99 553 HIS A N 1
ATOM 3730 C CA . HIS A 1 521 ? -21.665 22.294 76.999 1.00 63.01 553 HIS A CA 1
ATOM 3731 C C . HIS A 1 521 ? -20.304 21.848 76.482 1.00 61.51 553 HIS A C 1
ATOM 3732 O O . HIS A 1 521 ? -19.563 21.145 77.171 1.00 60.94 553 HIS A O 1
ATOM 3739 N N . GLY A 1 522 ? -19.972 22.270 75.266 1.00 60.24 554 GLY A N 1
ATOM 3740 C CA . GLY A 1 522 ? -18.708 21.872 74.678 1.00 57.61 554 GLY A CA 1
ATOM 3741 C C . GLY A 1 522 ? -18.868 20.445 74.194 1.00 56.42 554 GLY A C 1
ATOM 3742 O O . GLY A 1 522 ? -19.993 19.972 74.044 1.00 57.93 554 GLY A O 1
ATOM 3743 N N . ALA A 1 523 ? -17.760 19.750 73.966 1.00 54.47 555 ALA A N 1
ATOM 3744 C CA . ALA A 1 523 ? -17.814 18.369 73.486 1.00 52.66 555 ALA A CA 1
ATOM 3745 C C . ALA A 1 523 ? -18.196 18.338 72.009 1.00 50.62 555 ALA A C 1
ATOM 3746 O O . ALA A 1 523 ? -19.239 18.858 71.604 1.00 48.39 555 ALA A O 1
ATOM 3748 N N . PHE A 1 524 ? -17.338 17.722 71.209 1.00 48.81 556 PHE A N 1
ATOM 3749 C CA . PHE A 1 524 ? -17.575 17.625 69.782 1.00 47.42 556 PHE A CA 1
ATOM 3750 C C . PHE A 1 524 ? -18.446 16.422 69.486 1.00 46.15 556 PHE A C 1
ATOM 3751 O O . PHE A 1 524 ? -18.638 15.559 70.347 1.00 44.69 556 PHE A O 1
ATOM 3759 N N . ILE A 1 525 ? -18.984 16.377 68.272 1.00 43.74 557 ILE A N 1
ATOM 3760 C CA . ILE A 1 525 ? -19.828 15.270 67.852 1.00 41.17 557 ILE A CA 1
ATOM 3761 C C . ILE A 1 525 ? -19.005 14.311 66.999 1.00 40.52 557 ILE A C 1
ATOM 3762 O O . ILE A 1 525 ? -19.286 13.113 66.941 1.00 42.21 557 ILE A O 1
ATOM 3767 N N . GLU A 1 526 ? -17.973 14.840 66.353 1.00 38.54 558 GLU A N 1
ATOM 3768 C CA . GLU A 1 526 ? -17.108 14.028 65.507 1.00 38.75 558 GLU A CA 1
ATOM 3769 C C . GLU A 1 526 ? -16.633 12.805 66.288 1.00 39.44 558 GLU A C 1
ATOM 3770 O O . GLU A 1 526 ? -16.055 12.938 67.370 1.00 38.45 558 GLU A O 1
ATOM 3776 N N . ASN A 1 527 ? -16.893 11.620 65.736 1.00 40.05 559 ASN A N 1
ATOM 3777 C CA . ASN A 1 527 ? -16.507 10.352 66.361 1.00 40.95 559 ASN A CA 1
ATOM 3778 C C . ASN A 1 527 ? -17.342 10.002 67.596 1.00 42.02 559 ASN A C 1
ATOM 3779 O O . ASN A 1 527 ? -17.846 8.882 67.718 1.00 43.82 559 ASN A O 1
ATOM 3784 N N . ILE A 1 528 ? -17.488 10.966 68.498 1.00 42.42 560 ILE A N 1
ATOM 3785 C CA . ILE A 1 528 ? -18.235 10.768 69.731 1.00 43.11 560 ILE A CA 1
ATOM 3786 C C . ILE A 1 528 ? -19.724 10.505 69.501 1.00 44.41 560 ILE A C 1
ATOM 3787 O O . ILE A 1 528 ? -20.287 9.573 70.070 1.00 44.79 560 ILE A O 1
ATOM 3792 N N . GLY A 1 529 ? -20.361 11.323 68.670 1.00 43.69 561 GLY A N 1
ATOM 3793 C CA . GLY A 1 529 ? -21.779 11.137 68.426 1.00 43.29 561 GLY A CA 1
ATOM 3794 C C . GLY A 1 529 ? -22.557 11.428 69.696 1.00 43.69 561 GLY A C 1
ATOM 3795 O O . GLY A 1 529 ? -22.017 12.030 70.624 1.00 42.76 561 GLY A O 1
ATOM 3796 N N . VAL A 1 530 ? -23.816 11.000 69.748 1.00 43.91 562 VAL A N 1
ATOM 3797 C CA . VAL A 1 530 ? -24.656 11.232 70.921 1.00 43.83 562 VAL A CA 1
ATOM 3798 C C . VAL A 1 530 ? -25.067 9.940 71.606 1.00 44.65 562 VAL A C 1
ATOM 3799 O O . VAL A 1 530 ? -25.496 8.995 70.948 1.00 44.26 562 VAL A O 1
ATOM 3803 N N . GLU A 1 531 ? -24.950 9.908 72.931 1.00 44.53 563 GLU A N 1
ATOM 3804 C CA . GLU A 1 531 ? -25.357 8.737 73.700 1.00 44.22 563 GLU A CA 1
ATOM 3805 C C . GLU A 1 531 ? -26.863 8.890 73.905 1.00 42.65 563 GLU A C 1
ATOM 3806 O O . GLU A 1 531 ? -27.356 9.998 74.061 1.00 42.05 563 GLU A O 1
ATOM 3812 N N . PRO A 1 532 ? -27.621 7.788 73.866 1.00 42.71 564 PRO A N 1
ATOM 3813 C CA . PRO A 1 532 ? -29.064 7.945 74.074 1.00 42.05 564 PRO A CA 1
ATOM 3814 C C . PRO A 1 532 ? -29.341 8.049 75.576 1.00 42.53 564 PRO A C 1
ATOM 3815 O O . PRO A 1 532 ? -28.450 7.815 76.388 1.00 41.96 564 PRO A O 1
ATOM 3819 N N . HIS A 1 533 ? -30.566 8.411 75.943 1.00 43.47 565 HIS A N 1
ATOM 3820 C CA . HIS A 1 533 ? -30.926 8.482 77.355 1.00 44.08 565 HIS A CA 1
ATOM 3821 C C . HIS A 1 533 ? -30.964 7.042 77.851 1.00 44.56 565 HIS A C 1
ATOM 3822 O O . HIS A 1 533 ? -30.439 6.720 78.912 1.00 44.48 565 HIS A O 1
ATOM 3829 N N . ILE A 1 534 ? -31.591 6.180 77.056 1.00 45.47 566 ILE A N 1
ATOM 3830 C CA . ILE A 1 534 ? -31.718 4.764 77.384 1.00 45.65 566 ILE A CA 1
ATOM 3831 C C . ILE A 1 534 ? -30.958 3.905 76.374 1.00 46.68 566 ILE A C 1
ATOM 3832 O O . ILE A 1 534 ? -31.366 3.794 75.218 1.00 46.82 566 ILE A O 1
ATOM 3837 N N . ASP A 1 535 ? -29.852 3.304 76.796 1.00 46.86 567 ASP A N 1
ATOM 3838 C CA . ASP A 1 535 ? -29.098 2.454 75.890 1.00 48.18 567 ASP A CA 1
ATOM 3839 C C . ASP A 1 535 ? -29.883 1.163 75.723 1.00 47.81 567 ASP A C 1
ATOM 3840 O O . ASP A 1 535 ? -29.987 0.361 76.652 1.00 49.28 567 ASP A O 1
ATOM 3845 N N . LEU A 1 536 ? -30.432 0.967 74.530 1.00 46.06 568 LEU A N 1
ATOM 3846 C CA . LEU A 1 536 ? -31.243 -0.201 74.242 1.00 42.71 568 LEU A CA 1
ATOM 3847 C C . LEU A 1 536 ? -30.788 -0.864 72.943 1.00 42.97 568 LEU A C 1
ATOM 3848 O O . LEU A 1 536 ? -31.382 -0.643 71.887 1.00 43.00 568 LEU A O 1
ATOM 3853 N N . PRO A 1 537 ? -29.730 -1.682 72.996 1.00 40.73 569 PRO A N 1
ATOM 3854 C CA . PRO A 1 537 ? -29.271 -2.337 71.769 1.00 40.09 569 PRO A CA 1
ATOM 3855 C C . PRO A 1 537 ? -30.234 -3.423 71.300 1.00 39.66 569 PRO A C 1
ATOM 3856 O O . PRO A 1 537 ? -31.117 -3.850 72.044 1.00 40.11 569 PRO A O 1
ATOM 3860 N N . PHE A 1 538 ? -30.056 -3.865 70.059 1.00 39.03 570 PHE A N 1
ATOM 3861 C CA . PHE A 1 538 ? -30.893 -4.915 69.485 1.00 37.80 570 PHE A CA 1
ATOM 3862 C C . PHE A 1 538 ? -30.327 -6.273 69.886 1.00 37.31 570 PHE A C 1
ATOM 3863 O O . PHE A 1 538 ? -29.133 -6.523 69.708 1.00 38.30 570 PHE A O 1
ATOM 3871 N N . THR A 1 539 ? -31.175 -7.146 70.423 1.00 35.63 571 THR A N 1
ATOM 3872 C CA . THR A 1 539 ? -30.727 -8.476 70.833 1.00 36.64 571 THR A CA 1
ATOM 3873 C C . THR A 1 539 ? -30.802 -9.460 69.675 1.00 36.14 571 THR A C 1
ATOM 3874 O O . THR A 1 539 ? -31.277 -9.126 68.591 1.00 36.69 571 THR A O 1
ATOM 3878 N N . ALA A 1 540 ? -30.326 -10.676 69.915 1.00 37.14 572 ALA A N 1
ATOM 3879 C CA . ALA A 1 540 ? -30.356 -11.720 68.901 1.00 38.55 572 ALA A CA 1
ATOM 3880 C C . ALA A 1 540 ? -31.814 -12.053 68.596 1.00 38.72 572 ALA A C 1
ATOM 3881 O O . ALA A 1 540 ? -32.171 -12.372 67.465 1.00 38.12 572 ALA A O 1
ATOM 3883 N N . ASN A 1 541 ? -32.652 -11.958 69.621 1.00 40.50 573 ASN A N 1
ATOM 3884 C CA . ASN A 1 541 ? -34.069 -12.252 69.489 1.00 42.33 573 ASN A CA 1
ATOM 3885 C C . ASN A 1 541 ? -34.782 -11.203 68.638 1.00 42.22 573 ASN A C 1
ATOM 3886 O O . ASN A 1 541 ? -35.693 -11.536 67.882 1.00 41.34 573 ASN A O 1
ATOM 3891 N N . ASP A 1 542 ? -34.370 -9.942 68.763 1.00 41.05 574 ASP A N 1
ATOM 3892 C CA . ASP A 1 542 ? -34.971 -8.857 67.981 1.00 40.92 574 ASP A CA 1
ATOM 3893 C C . ASP A 1 542 ? -34.671 -9.030 66.496 1.00 40.03 574 ASP A C 1
ATOM 3894 O O . ASP A 1 542 ? -35.556 -8.935 65.650 1.00 41.60 574 ASP A O 1
ATOM 3899 N N . ILE A 1 543 ? -33.399 -9.278 66.205 1.00 39.73 575 ILE A N 1
ATOM 3900 C CA . ILE A 1 543 ? -32.883 -9.414 64.845 1.00 40.21 575 ILE A CA 1
ATOM 3901 C C . ILE A 1 543 ? -33.177 -10.683 64.055 1.00 40.44 575 ILE A C 1
ATOM 3902 O O . ILE A 1 543 ? -33.662 -10.616 62.926 1.00 41.83 575 ILE A O 1
ATOM 3907 N N . ARG A 1 544 ? -32.859 -11.831 64.639 1.00 39.63 576 ARG A N 1
ATOM 3908 C CA . ARG A 1 544 ? -33.031 -13.117 63.971 1.00 40.74 576 ARG A CA 1
ATOM 3909 C C . ARG A 1 544 ? -34.188 -13.219 62.978 1.00 39.59 576 ARG A C 1
ATOM 3910 O O . ARG A 1 544 ? -33.963 -13.434 61.784 1.00 39.46 576 ARG A O 1
ATOM 3918 N N . TYR A 1 545 ? -35.419 -13.062 63.455 1.00 37.84 577 TYR A N 1
ATOM 3919 C CA . TYR A 1 545 ? -36.571 -13.162 62.571 1.00 36.58 577 TYR A CA 1
ATOM 3920 C C . TYR A 1 545 ? -37.179 -11.812 62.275 1.00 36.51 577 TYR A C 1
ATOM 3921 O O . TYR A 1 545 ? -38.324 -11.714 61.836 1.00 36.29 577 TYR A O 1
ATOM 3930 N N . LYS A 1 546 ? -36.392 -10.773 62.524 1.00 36.16 578 LYS A N 1
ATOM 3931 C CA . LYS A 1 546 ? -36.794 -9.402 62.256 1.00 37.30 578 LYS A CA 1
ATOM 3932 C C . LYS A 1 546 ? -38.068 -8.961 62.970 1.00 36.98 578 LYS A C 1
ATOM 3933 O O . LYS A 1 546 ? -38.812 -8.133 62.449 1.00 35.99 578 LYS A O 1
ATOM 3939 N N . GLY A 1 547 ? -38.301 -9.497 64.167 1.00 37.04 579 GLY A N 1
ATOM 3940 C CA . GLY A 1 547 ? -39.493 -9.148 64.925 1.00 36.55 579 GLY A CA 1
ATOM 3941 C C . GLY A 1 547 ? -39.320 -7.975 65.878 1.00 38.02 579 GLY A C 1
ATOM 3942 O O . GLY A 1 547 ? -40.273 -7.233 66.130 1.00 36.93 579 GLY A O 1
ATOM 3943 N N . TYR A 1 548 ? -38.112 -7.814 66.418 1.00 38.01 580 TYR A N 1
ATOM 3944 C CA . TYR A 1 548 ? -37.814 -6.720 67.337 1.00 38.18 580 TYR A CA 1
ATOM 3945 C C . TYR A 1 548 ? -38.812 -6.632 68.486 1.00 39.84 580 TYR A C 1
ATOM 3946 O O . TYR A 1 548 ? -39.096 -5.535 68.975 1.00 40.20 580 TYR A O 1
ATOM 3955 N N . SER A 1 549 ? -39.332 -7.784 68.917 1.00 40.99 581 SER A N 1
ATOM 3956 C CA . SER A 1 549 ? -40.327 -7.848 69.989 1.00 42.05 581 SER A CA 1
ATOM 3957 C C . SER A 1 549 ? -39.812 -7.310 71.318 1.00 42.43 581 SER A C 1
ATOM 3958 O O . SER A 1 549 ? -40.469 -6.469 71.921 1.00 43.38 581 SER A O 1
ATOM 3961 N N . GLU A 1 550 ? -38.653 -7.795 71.768 1.00 43.40 582 GLU A N 1
ATOM 3962 C CA . GLU A 1 550 ? -38.040 -7.330 73.013 1.00 42.92 582 GLU A CA 1
ATOM 3963 C C . GLU A 1 550 ? -37.793 -5.824 72.899 1.00 43.62 582 GLU A C 1
ATOM 3964 O O . GLU A 1 550 ? -38.156 -5.054 73.780 1.00 43.34 582 GLU A O 1
ATOM 3970 N N . TYR A 1 551 ? -37.195 -5.402 71.792 1.00 43.26 583 TYR A N 1
ATOM 3971 C CA . TYR A 1 551 ? -36.897 -3.992 71.561 1.00 41.22 583 TYR A CA 1
ATOM 3972 C C . TYR A 1 551 ? -38.162 -3.113 71.596 1.00 41.15 583 TYR A C 1
ATOM 3973 O O . TYR A 1 551 ? -38.220 -2.127 72.339 1.00 38.59 583 TYR A O 1
ATOM 3982 N N . LEU A 1 552 ? -39.163 -3.438 70.778 1.00 42.05 584 LEU A N 1
ATOM 3983 C CA . LEU A 1 552 ? -40.390 -2.635 70.760 1.00 42.67 584 LEU A CA 1
ATOM 3984 C C . LEU A 1 552 ? -41.156 -2.632 72.095 1.00 43.54 584 LEU A C 1
ATOM 3985 O O . LEU A 1 552 ? -41.768 -1.623 72.467 1.00 42.87 584 LEU A O 1
ATOM 3990 N N . ASP A 1 553 ? -41.123 -3.753 72.814 1.00 44.39 585 ASP A N 1
ATOM 3991 C CA . ASP A 1 553 ? -41.804 -3.837 74.099 1.00 44.69 585 ASP A CA 1
ATOM 3992 C C . ASP A 1 553 ? -41.227 -2.825 75.078 1.00 44.32 585 ASP A C 1
ATOM 3993 O O . ASP A 1 553 ? -41.974 -2.176 75.810 1.00 42.73 585 ASP A O 1
ATOM 3998 N N . LYS A 1 554 ? -39.903 -2.682 75.086 1.00 44.17 586 LYS A N 1
ATOM 3999 C CA . LYS A 1 554 ? -39.258 -1.735 75.994 1.00 45.18 586 LYS A CA 1
ATOM 4000 C C . LYS A 1 554 ? -39.606 -0.302 75.597 1.00 44.28 586 LYS A C 1
ATOM 4001 O O . LYS A 1 554 ? -39.862 0.543 76.457 1.00 44.90 586 LYS A O 1
ATOM 4007 N N . VAL A 1 555 ? -39.622 -0.034 74.294 1.00 42.94 587 VAL A N 1
ATOM 4008 C CA . VAL A 1 555 ? -39.949 1.301 73.807 1.00 41.79 587 VAL A CA 1
ATOM 4009 C C . VAL A 1 555 ? -41.381 1.678 74.182 1.00 41.09 587 VAL A C 1
ATOM 4010 O O . VAL A 1 555 ? -41.624 2.782 74.669 1.00 41.13 587 VAL A O 1
ATOM 4014 N N . LYS A 1 556 ? -42.324 0.765 73.963 1.00 40.66 588 LYS A N 1
ATOM 4015 C CA . LYS A 1 556 ? -43.721 1.036 74.287 1.00 42.46 588 LYS A CA 1
ATOM 4016 C C . LYS A 1 556 ? -43.874 1.312 75.778 1.00 43.75 588 LYS A C 1
ATOM 4017 O O . LYS A 1 556 ? -44.651 2.175 76.185 1.00 43.27 588 LYS A O 1
ATOM 4023 N N . LYS A 1 557 ? -43.126 0.576 76.592 1.00 44.08 589 LYS A N 1
ATOM 4024 C CA . LYS A 1 557 ? -43.183 0.769 78.031 1.00 46.49 589 LYS A CA 1
ATOM 4025 C C . LYS A 1 557 ? -42.625 2.155 78.362 1.00 45.02 589 LYS A C 1
ATOM 4026 O O . LYS A 1 557 ? -43.187 2.883 79.179 1.00 43.58 589 LYS A O 1
ATOM 4032 N N . LEU A 1 558 ? -41.520 2.514 77.714 1.00 44.31 590 LEU A N 1
ATOM 4033 C CA . LEU A 1 558 ? -40.884 3.813 77.928 1.00 43.69 590 LEU A CA 1
ATOM 4034 C C . LEU A 1 558 ? -41.812 4.958 77.540 1.00 44.07 590 LEU A C 1
ATOM 4035 O O . LEU A 1 558 ? -41.801 6.013 78.172 1.00 43.91 590 LEU A O 1
ATOM 4040 N N . VAL A 1 559 ? -42.601 4.752 76.490 1.00 44.71 591 VAL A N 1
ATOM 4041 C CA . VAL A 1 559 ? -43.534 5.770 76.030 1.00 45.76 591 VAL A CA 1
ATOM 4042 C C . VAL A 1 559 ? -44.660 5.906 77.052 1.00 49.13 591 VAL A C 1
ATOM 4043 O O . VAL A 1 559 ? -45.140 7.008 77.307 1.00 49.00 591 VAL A O 1
ATOM 4047 N N . CYS A 1 560 ? -45.075 4.786 77.640 1.00 51.07 592 CYS A N 1
ATOM 4048 C CA . CYS A 1 560 ? -46.121 4.812 78.657 1.00 54.04 592 CYS A CA 1
ATOM 4049 C C . CYS A 1 560 ? -45.684 5.711 79.802 1.00 54.58 592 CYS A C 1
ATOM 4050 O O . CYS A 1 560 ? -46.426 6.593 80.228 1.00 55.07 592 CYS A O 1
ATOM 4053 N N . GLN A 1 561 ? -44.476 5.475 80.302 1.00 55.23 593 GLN A N 1
ATOM 4054 C CA . GLN A 1 561 ? -43.947 6.271 81.397 1.00 56.53 593 GLN A CA 1
ATOM 4055 C C . GLN A 1 561 ? -43.894 7.741 80.998 1.00 56.94 593 GLN A C 1
ATOM 4056 O O . GLN A 1 561 ? -44.063 8.623 81.838 1.00 57.51 593 GLN A O 1
ATOM 4062 N N . LEU A 1 562 ? -43.669 8.003 79.714 1.00 57.28 594 LEU A N 1
ATOM 4063 C CA . LEU A 1 562 ? -43.618 9.375 79.227 1.00 57.83 594 LEU A CA 1
ATOM 4064 C C . LEU A 1 562 ? -44.995 10.016 79.317 1.00 58.38 594 LEU A C 1
ATOM 4065 O O . LEU A 1 562 ? -45.116 11.167 79.722 1.00 57.62 594 LEU A O 1
ATOM 4070 N N . ILE A 1 563 ? -46.026 9.266 78.934 1.00 59.86 595 ILE A N 1
ATOM 4071 C CA . ILE A 1 563 ? -47.400 9.761 78.984 1.00 62.61 595 ILE A CA 1
ATOM 4072 C C . ILE A 1 563 ? -47.868 9.963 80.418 1.00 64.73 595 ILE A C 1
ATOM 4073 O O . ILE A 1 563 ? -48.383 11.022 80.769 1.00 65.24 595 ILE A O 1
ATOM 4078 N N . ASN A 1 564 ? -47.694 8.933 81.238 1.00 67.76 596 ASN A N 1
ATOM 4079 C CA . ASN A 1 564 ? -48.118 8.979 82.631 1.00 71.24 596 ASN A CA 1
ATOM 4080 C C . ASN A 1 564 ? -47.295 9.911 83.513 1.00 73.08 596 ASN A C 1
ATOM 4081 O O . ASN A 1 564 ? -47.847 10.805 84.148 1.00 72.94 596 ASN A O 1
ATOM 4086 N N . ASN A 1 565 ? -45.983 9.706 83.558 1.00 76.30 597 ASN A N 1
ATOM 4087 C CA . ASN A 1 565 ? -45.120 10.548 84.382 1.00 79.10 597 ASN A CA 1
ATOM 4088 C C . ASN A 1 565 ? -44.826 11.898 83.740 1.00 80.55 597 ASN A C 1
ATOM 4089 O O . ASN A 1 565 ? -44.246 12.780 84.373 1.00 80.63 597 ASN A O 1
ATOM 4094 N N . ASP A 1 566 ? -45.229 12.054 82.485 1.00 82.75 598 ASP A N 1
ATOM 4095 C CA . ASP A 1 566 ? -45.000 13.300 81.759 1.00 85.46 598 ASP A CA 1
ATOM 4096 C C . ASP A 1 566 ? -43.524 13.688 81.759 1.00 86.59 598 ASP A C 1
ATOM 4097 O O . ASP A 1 566 ? -43.012 14.218 82.749 1.00 86.78 598 ASP A O 1
ATOM 4102 N N . GLY A 1 567 ? -42.844 13.422 80.645 1.00 86.99 599 GLY A N 1
ATOM 4103 C CA . GLY A 1 567 ? -41.436 13.763 80.542 1.00 86.92 599 GLY A CA 1
ATOM 4104 C C . GLY A 1 567 ? -40.543 12.909 81.422 1.00 87.14 599 GLY A C 1
ATOM 4105 O O . GLY A 1 567 ? -39.309 12.942 81.226 1.00 87.25 599 GLY A O 1
ATOM 4106 N N . SER B 1 1 ? 6.878 32.304 53.702 1.00 55.64 33 SER B N 1
ATOM 4107 C CA . SER B 1 1 ? 5.645 33.109 53.450 1.00 54.99 33 SER B CA 1
ATOM 4108 C C . SER B 1 1 ? 4.429 32.213 53.207 1.00 53.62 33 SER B C 1
ATOM 4109 O O . SER B 1 1 ? 4.457 31.334 52.343 1.00 53.85 33 SER B O 1
ATOM 4112 N N . LEU B 1 2 ? 3.364 32.439 53.973 1.00 52.39 34 LEU B N 1
ATOM 4113 C CA . LEU B 1 2 ? 2.131 31.660 53.841 1.00 50.19 34 LEU B CA 1
ATOM 4114 C C . LEU B 1 2 ? 1.520 31.844 52.451 1.00 49.40 34 LEU B C 1
ATOM 4115 O O . LEU B 1 2 ? 1.259 30.872 51.737 1.00 48.99 34 LEU B O 1
ATOM 4120 N N . VAL B 1 3 ? 1.293 33.101 52.081 1.00 47.61 35 VAL B N 1
ATOM 4121 C CA . VAL B 1 3 ? 0.715 33.434 50.786 1.00 46.48 35 VAL B CA 1
ATOM 4122 C C . VAL B 1 3 ? 1.564 32.881 49.646 1.00 45.09 35 VAL B C 1
ATOM 4123 O O . VAL B 1 3 ? 1.040 32.300 48.697 1.00 43.88 35 VAL B O 1
ATOM 4127 N N . CYS B 1 4 ? 2.878 33.049 49.747 1.00 44.20 36 CYS B N 1
ATOM 4128 C CA . CYS B 1 4 ? 3.779 32.559 48.713 1.00 44.29 36 CYS B CA 1
ATOM 4129 C C . CYS B 1 4 ? 3.708 31.045 48.578 1.00 43.56 36 CYS B C 1
ATOM 4130 O O . CYS B 1 4 ? 3.578 30.523 47.471 1.00 43.40 36 CYS B O 1
ATOM 4133 N N . LYS B 1 5 ? 3.798 30.339 49.702 1.00 43.21 37 LYS B N 1
ATOM 4134 C CA . LYS B 1 5 ? 3.745 28.883 49.680 1.00 44.36 37 LYS B CA 1
ATOM 4135 C C . LYS B 1 5 ? 2.458 28.379 49.037 1.00 42.21 37 LYS B C 1
ATOM 4136 O O . LYS B 1 5 ? 2.480 27.438 48.246 1.00 42.32 37 LYS B O 1
ATOM 4142 N N . ASN B 1 6 ? 1.340 29.005 49.380 1.00 40.06 38 ASN B N 1
ATOM 4143 C CA . ASN B 1 6 ? 0.059 28.610 48.817 1.00 40.71 38 ASN B CA 1
ATOM 4144 C C . ASN B 1 6 ? 0.004 28.912 47.321 1.00 40.34 38 ASN B C 1
ATOM 4145 O O . ASN B 1 6 ? -0.528 28.124 46.539 1.00 41.24 38 ASN B O 1
ATOM 4150 N N . ALA B 1 7 ? 0.567 30.049 46.930 1.00 39.11 39 ALA B N 1
ATOM 4151 C CA . ALA B 1 7 ? 0.587 30.446 45.531 1.00 39.36 39 ALA B CA 1
ATOM 4152 C C . ALA B 1 7 ? 1.384 29.428 44.734 1.00 39.32 39 ALA B C 1
ATOM 4153 O O . ALA B 1 7 ? 0.972 29.011 43.655 1.00 40.11 39 ALA B O 1
ATOM 4155 N N . LEU B 1 8 ? 2.531 29.027 45.271 1.00 39.91 40 LEU B N 1
ATOM 4156 C CA . LEU B 1 8 ? 3.373 28.047 44.602 1.00 39.95 40 LEU B CA 1
ATOM 4157 C C . LEU B 1 8 ? 2.643 26.713 44.517 1.00 39.87 40 LEU B C 1
ATOM 4158 O O . LEU B 1 8 ? 2.709 26.015 43.499 1.00 38.75 40 LEU B O 1
ATOM 4163 N N . GLN B 1 9 ? 1.950 26.361 45.597 1.00 39.09 41 GLN B N 1
ATOM 4164 C CA . GLN B 1 9 ? 1.211 25.105 45.646 1.00 40.07 41 GLN B CA 1
ATOM 4165 C C . GLN B 1 9 ? 0.130 25.088 44.566 1.00 39.36 41 GLN B C 1
ATOM 4166 O O . GLN B 1 9 ? 0.034 24.152 43.774 1.00 38.85 41 GLN B O 1
ATOM 4172 N N . ASP B 1 10 ? -0.684 26.135 44.532 1.00 37.76 42 ASP B N 1
ATOM 4173 C CA . ASP B 1 10 ? -1.758 26.199 43.556 1.00 39.50 42 ASP B CA 1
ATOM 4174 C C . ASP B 1 10 ? -1.234 26.307 42.126 1.00 39.66 42 ASP B C 1
ATOM 4175 O O . ASP B 1 10 ? -1.840 25.771 41.195 1.00 39.46 42 ASP B O 1
ATOM 4180 N N . LEU B 1 11 ? -0.097 26.975 41.958 1.00 39.16 43 LEU B N 1
ATOM 4181 C CA . LEU B 1 11 ? 0.507 27.109 40.637 1.00 38.54 43 LEU B CA 1
ATOM 4182 C C . LEU B 1 11 ? 0.867 25.701 40.184 1.00 37.53 43 LEU B C 1
ATOM 4183 O O . LEU B 1 11 ? 0.578 25.300 39.055 1.00 37.81 43 LEU B O 1
ATOM 4188 N N . SER B 1 12 ? 1.491 24.944 41.081 1.00 36.64 44 SER B N 1
ATOM 4189 C CA . SER B 1 12 ? 1.899 23.586 40.751 1.00 36.15 44 SER B CA 1
ATOM 4190 C C . SER B 1 12 ? 0.690 22.744 40.378 1.00 34.88 44 SER B C 1
ATOM 4191 O O . SER B 1 12 ? 0.779 21.859 39.529 1.00 34.20 44 SER B O 1
ATOM 4194 N N . PHE B 1 13 ? -0.443 23.006 41.021 1.00 35.37 45 PHE B N 1
ATOM 4195 C CA . PHE B 1 13 ? -1.644 22.253 40.693 1.00 34.62 45 PHE B CA 1
ATOM 4196 C C . PHE B 1 13 ? -2.104 22.616 39.280 1.00 34.25 45 PHE B C 1
ATOM 4197 O O . PHE B 1 13 ? -2.424 21.736 38.476 1.00 34.09 45 PHE B O 1
ATOM 4205 N N . LEU B 1 14 ? -2.130 23.911 38.974 1.00 33.42 46 LEU B N 1
ATOM 4206 C CA . LEU B 1 14 ? -2.542 24.355 37.646 1.00 33.78 46 LEU B CA 1
ATOM 4207 C C . LEU B 1 14 ? -1.630 23.761 36.589 1.00 33.85 46 LEU B C 1
ATOM 4208 O O . LEU B 1 14 ? -2.092 23.255 35.573 1.00 33.88 46 LEU B O 1
ATOM 4213 N N . GLU B 1 15 ? -0.326 23.826 36.834 1.00 35.91 47 GLU B N 1
ATOM 4214 C CA . GLU B 1 15 ? 0.645 23.278 35.899 1.00 35.54 47 GLU B CA 1
ATOM 4215 C C . GLU B 1 15 ? 0.342 21.810 35.628 1.00 36.29 47 GLU B C 1
ATOM 4216 O O . GLU B 1 15 ? 0.467 21.338 34.497 1.00 35.41 47 GLU B O 1
ATOM 4222 N N . HIS B 1 16 ? -0.052 21.077 36.664 1.00 36.94 48 HIS B N 1
ATOM 4223 C CA . HIS B 1 16 ? -0.349 19.665 36.474 1.00 36.68 48 HIS B CA 1
ATOM 4224 C C . HIS B 1 16 ? -1.613 19.482 35.637 1.00 35.95 48 HIS B C 1
ATOM 4225 O O . HIS B 1 16 ? -1.714 18.540 34.857 1.00 37.31 48 HIS B O 1
ATOM 4232 N N . LEU B 1 17 ? -2.576 20.382 35.788 1.00 37.01 49 LEU B N 1
ATOM 4233 C CA . LEU B 1 17 ? -3.805 20.287 35.000 1.00 38.23 49 LEU B CA 1
ATOM 4234 C C . LEU B 1 17 ? -3.457 20.476 33.519 1.00 38.68 49 LEU B C 1
ATOM 4235 O O . LEU B 1 17 ? -4.046 19.845 32.641 1.00 38.21 49 LEU B O 1
ATOM 4240 N N . LEU B 1 18 ? -2.477 21.337 33.255 1.00 37.79 50 LEU B N 1
ATOM 4241 C CA . LEU B 1 18 ? -2.047 21.611 31.887 1.00 37.88 50 LEU B CA 1
ATOM 4242 C C . LEU B 1 18 ? -1.414 20.420 31.174 1.00 38.47 50 LEU B C 1
ATOM 4243 O O . LEU B 1 18 ? -1.309 20.415 29.946 1.00 38.54 50 LEU B O 1
ATOM 4248 N N . GLN B 1 19 ? -0.983 19.413 31.929 1.00 38.02 51 GLN B N 1
ATOM 4249 C CA . GLN B 1 19 ? -0.391 18.231 31.313 1.00 37.47 51 GLN B CA 1
ATOM 4250 C C . GLN B 1 19 ? -1.365 17.067 31.256 1.00 36.21 51 GLN B C 1
ATOM 4251 O O . GLN B 1 19 ? -1.192 16.135 30.476 1.00 36.39 51 GLN B O 1
ATOM 4257 N N . VAL B 1 20 ? -2.409 17.135 32.070 1.00 35.25 52 VAL B N 1
ATOM 4258 C CA . VAL B 1 20 ? -3.382 16.061 32.122 1.00 35.62 52 VAL B CA 1
ATOM 4259 C C . VAL B 1 20 ? -4.696 16.332 31.394 1.00 33.68 52 VAL B C 1
ATOM 4260 O O . VAL B 1 20 ? -5.327 15.402 30.890 1.00 32.78 52 VAL B O 1
ATOM 4264 N N . LYS B 1 21 ? -5.105 17.593 31.330 1.00 31.82 53 LYS B N 1
ATOM 4265 C CA . LYS B 1 21 ? -6.363 17.929 30.675 1.00 33.06 53 LYS B CA 1
ATOM 4266 C C . LYS B 1 21 ? -6.379 19.200 29.821 1.00 31.39 53 LYS B C 1
ATOM 4267 O O . LYS B 1 21 ? -7.390 19.897 29.777 1.00 29.95 53 LYS B O 1
ATOM 4273 N N . TYR B 1 22 ? -5.275 19.523 29.159 1.00 30.44 54 TYR B N 1
ATOM 4274 C CA . TYR B 1 22 ? -5.267 20.711 28.312 1.00 28.86 54 TYR B CA 1
ATOM 4275 C C . TYR B 1 22 ? -4.880 20.277 26.911 1.00 28.84 54 TYR B C 1
ATOM 4276 O O . TYR B 1 22 ? -3.697 20.194 26.568 1.00 28.85 54 TYR B O 1
ATOM 4285 N N . ALA B 1 23 ? -5.899 19.990 26.106 1.00 28.24 55 ALA B N 1
ATOM 4286 C CA . ALA B 1 23 ? -5.710 19.507 24.744 1.00 28.44 55 ALA B CA 1
ATOM 4287 C C . ALA B 1 23 ? -4.875 20.364 23.807 1.00 29.06 55 ALA B C 1
ATOM 4288 O O . ALA B 1 23 ? -4.112 19.835 23.011 1.00 29.11 55 ALA B O 1
ATOM 4290 N N . PRO B 1 24 ? -5.013 21.694 23.874 1.00 30.52 56 PRO B N 1
ATOM 4291 C CA . PRO B 1 24 ? -4.216 22.532 22.965 1.00 32.43 56 PRO B CA 1
ATOM 4292 C C . PRO B 1 24 ? -2.737 22.723 23.290 1.00 33.08 56 PRO B C 1
ATOM 4293 O O . PRO B 1 24 ? -2.056 23.520 22.644 1.00 31.50 56 PRO B O 1
ATOM 4297 N N . LYS B 1 25 ? -2.242 21.982 24.276 1.00 32.90 57 LYS B N 1
ATOM 4298 C CA . LYS B 1 25 ? -0.838 22.072 24.684 1.00 33.65 57 LYS B CA 1
ATOM 4299 C C . LYS B 1 25 ? 0.142 21.968 23.502 1.00 32.90 57 LYS B C 1
ATOM 4300 O O . LYS B 1 25 ? 0.981 22.848 23.298 1.00 32.63 57 LYS B O 1
ATOM 4306 N N . THR B 1 26 ? 0.028 20.903 22.722 1.00 32.26 58 THR B N 1
ATOM 4307 C CA . THR B 1 26 ? 0.912 20.710 21.582 1.00 33.13 58 THR B CA 1
ATOM 4308 C C . THR B 1 26 ? 0.798 21.856 20.574 1.00 33.42 58 THR B C 1
ATOM 4309 O O . THR B 1 26 ? 1.768 22.222 19.916 1.00 34.71 58 THR B O 1
ATOM 4313 N N . TRP B 1 27 ? -0.397 22.417 20.455 1.00 30.69 59 TRP B N 1
ATOM 4314 C CA . TRP B 1 27 ? -0.629 23.515 19.529 1.00 29.48 59 TRP B CA 1
ATOM 4315 C C . TRP B 1 27 ? 0.042 24.806 19.996 1.00 29.46 59 TRP B C 1
ATOM 4316 O O . TRP B 1 27 ? 0.616 25.539 19.193 1.00 29.45 59 TRP B O 1
ATOM 4327 N N . LYS B 1 28 ? -0.032 25.084 21.293 1.00 29.81 60 LYS B N 1
ATOM 4328 C CA . LYS B 1 28 ? 0.573 26.288 21.851 1.00 30.52 60 LYS B CA 1
ATOM 4329 C C . LYS B 1 28 ? 2.101 26.269 21.735 1.00 33.21 60 LYS B C 1
ATOM 4330 O O . LYS B 1 28 ? 2.737 27.302 21.500 1.00 31.13 60 LYS B O 1
ATOM 4336 N N . GLU B 1 29 ? 2.692 25.093 21.908 1.00 32.50 61 GLU B N 1
ATOM 4337 C CA . GLU B 1 29 ? 4.139 24.971 21.813 1.00 35.59 61 GLU B CA 1
ATOM 4338 C C . GLU B 1 29 ? 4.565 25.344 20.401 1.00 35.20 61 GLU B C 1
ATOM 4339 O O . GLU B 1 29 ? 5.562 26.031 20.208 1.00 34.68 61 GLU B O 1
ATOM 4345 N N . GLN B 1 30 ? 3.786 24.924 19.411 1.00 36.63 62 GLN B N 1
ATOM 4346 C CA . GLN B 1 30 ? 4.139 25.228 18.038 1.00 36.33 62 GLN B CA 1
ATOM 4347 C C . GLN B 1 30 ? 3.670 26.594 17.553 1.00 35.86 62 GLN B C 1
ATOM 4348 O O . GLN B 1 30 ? 4.392 27.271 16.827 1.00 37.59 62 GLN B O 1
ATOM 4354 N N . TYR B 1 31 ? 2.465 26.997 17.944 1.00 32.29 63 TYR B N 1
ATOM 4355 C CA . TYR B 1 31 ? 1.918 28.276 17.511 1.00 30.20 63 TYR B CA 1
ATOM 4356 C C . TYR B 1 31 ? 2.540 29.461 18.241 1.00 29.86 63 TYR B C 1
ATOM 4357 O O . TYR B 1 31 ? 2.731 30.528 17.658 1.00 29.51 63 TYR B O 1
ATOM 4366 N N . LEU B 1 32 ? 2.860 29.264 19.515 1.00 30.60 64 LEU B N 1
ATOM 4367 C CA . LEU B 1 32 ? 3.455 30.313 20.339 1.00 31.15 64 LEU B CA 1
ATOM 4368 C C . LEU B 1 32 ? 4.925 30.075 20.707 1.00 33.23 64 LEU B C 1
ATOM 4369 O O . LEU B 1 32 ? 5.605 31.000 21.144 1.00 32.54 64 LEU B O 1
ATOM 4374 N N . GLY B 1 33 ? 5.414 28.849 20.539 1.00 35.10 65 GLY B N 1
ATOM 4375 C CA . GLY B 1 33 ? 6.786 28.563 20.927 1.00 36.68 65 GLY B CA 1
ATOM 4376 C C . GLY B 1 33 ? 6.771 28.510 22.446 1.00 37.59 65 GLY B C 1
ATOM 4377 O O . GLY B 1 33 ? 7.788 28.673 23.129 1.00 36.44 65 GLY B O 1
ATOM 4378 N N . TRP B 1 34 ? 5.571 28.282 22.969 1.00 35.73 66 TRP B N 1
ATOM 4379 C CA . TRP B 1 34 ? 5.323 28.201 24.395 1.00 34.72 66 TRP B CA 1
ATOM 4380 C C . TRP B 1 34 ? 5.846 26.892 24.986 1.00 36.06 66 TRP B C 1
ATOM 4381 O O . TRP B 1 34 ? 5.860 25.860 24.312 1.00 37.80 66 TRP B O 1
ATOM 4392 N N . ASP B 1 35 ? 6.277 26.941 26.243 1.00 36.13 67 ASP B N 1
ATOM 4393 C CA . ASP B 1 35 ? 6.778 25.756 26.936 1.00 37.77 67 ASP B CA 1
ATOM 4394 C C . ASP B 1 35 ? 6.261 25.770 28.363 1.00 37.64 67 ASP B C 1
ATOM 4395 O O . ASP B 1 35 ? 6.533 26.699 29.126 1.00 37.32 67 ASP B O 1
ATOM 4400 N N . LEU B 1 36 ? 5.530 24.721 28.719 1.00 37.93 68 LEU B N 1
ATOM 4401 C CA . LEU B 1 36 ? 4.936 24.600 30.041 1.00 38.60 68 LEU B CA 1
ATOM 4402 C C . LEU B 1 36 ? 5.899 24.743 31.222 1.00 39.47 68 LEU B C 1
ATOM 4403 O O . LEU B 1 36 ? 5.750 25.647 32.040 1.00 39.36 68 LEU B O 1
ATOM 4408 N N . VAL B 1 37 ? 6.877 23.852 31.315 1.00 41.55 69 VAL B N 1
ATOM 4409 C CA . VAL B 1 37 ? 7.839 23.896 32.414 1.00 42.82 69 VAL B CA 1
ATOM 4410 C C . VAL B 1 37 ? 8.475 25.276 32.550 1.00 42.61 69 VAL B C 1
ATOM 4411 O O . VAL B 1 37 ? 8.502 25.853 33.634 1.00 42.23 69 VAL B O 1
ATOM 4415 N N . GLN B 1 38 ? 8.976 25.807 31.442 1.00 43.05 70 GLN B N 1
ATOM 4416 C CA . GLN B 1 38 ? 9.611 27.121 31.442 1.00 43.76 70 GLN B CA 1
ATOM 4417 C C . GLN B 1 38 ? 8.679 28.260 31.888 1.00 43.44 70 GLN B C 1
ATOM 4418 O O . GLN B 1 38 ? 9.089 29.143 32.646 1.00 42.71 70 GLN B O 1
ATOM 4424 N N . SER B 1 39 ? 7.430 28.250 31.425 1.00 42.09 71 SER B N 1
ATOM 4425 C CA . SER B 1 39 ? 6.478 29.290 31.826 1.00 41.92 71 SER B CA 1
ATOM 4426 C C . SER B 1 39 ? 6.218 29.143 33.323 1.00 40.76 71 SER B C 1
ATOM 4427 O O . SER B 1 39 ? 6.059 30.128 34.043 1.00 41.06 71 SER B O 1
ATOM 4430 N N . SER B 1 40 ? 6.161 27.900 33.783 1.00 39.99 72 SER B N 1
ATOM 4431 C CA . SER B 1 40 ? 5.925 27.633 35.194 1.00 41.75 72 SER B CA 1
ATOM 4432 C C . SER B 1 40 ? 7.109 28.136 36.019 1.00 41.45 72 SER B C 1
ATOM 4433 O O . SER B 1 40 ? 6.937 28.879 36.991 1.00 40.52 72 SER B O 1
ATOM 4436 N N . VAL B 1 41 ? 8.310 27.728 35.624 1.00 40.40 73 VAL B N 1
ATOM 4437 C CA . VAL B 1 41 ? 9.516 28.150 36.322 1.00 42.27 73 VAL B CA 1
ATOM 4438 C C . VAL B 1 41 ? 9.576 29.667 36.408 1.00 42.09 73 VAL B C 1
ATOM 4439 O O . VAL B 1 41 ? 9.979 30.226 37.429 1.00 43.20 73 VAL B O 1
ATOM 4443 N N . SER B 1 42 ? 9.161 30.333 35.337 1.00 41.08 74 SER B N 1
ATOM 4444 C CA . SER B 1 42 ? 9.170 31.787 35.311 1.00 41.48 74 SER B CA 1
ATOM 4445 C C . SER B 1 42 ? 8.179 32.352 36.321 1.00 41.36 74 SER B C 1
ATOM 4446 O O . SER B 1 42 ? 8.487 33.299 37.048 1.00 42.26 74 SER B O 1
ATOM 4449 N N . ALA B 1 43 ? 6.984 31.772 36.367 1.00 41.14 75 ALA B N 1
ATOM 4450 C CA . ALA B 1 43 ? 5.963 32.227 37.307 1.00 40.93 75 ALA B CA 1
ATOM 4451 C C . ALA B 1 43 ? 6.447 32.024 38.734 1.00 41.06 75 ALA B C 1
ATOM 4452 O O . ALA B 1 43 ? 6.307 32.911 39.572 1.00 40.07 75 ALA B O 1
ATOM 4454 N N . GLN B 1 44 ? 7.016 30.850 39.000 1.00 42.86 76 GLN B N 1
ATOM 4455 C CA . GLN B 1 44 ? 7.528 30.521 40.332 1.00 45.59 76 GLN B CA 1
ATOM 4456 C C . GLN B 1 44 ? 8.523 31.571 40.795 1.00 47.44 76 GLN B C 1
ATOM 4457 O O . GLN B 1 44 ? 8.445 32.071 41.922 1.00 47.22 76 GLN B O 1
ATOM 4463 N N . GLN B 1 45 ? 9.460 31.906 39.918 1.00 48.82 77 GLN B N 1
ATOM 4464 C CA . GLN B 1 45 ? 10.459 32.904 40.253 1.00 51.34 77 GLN B CA 1
ATOM 4465 C C . GLN B 1 45 ? 9.841 34.246 40.596 1.00 50.98 77 GLN B C 1
ATOM 4466 O O . GLN B 1 45 ? 10.285 34.917 41.526 1.00 51.56 77 GLN B O 1
ATOM 4472 N N . LYS B 1 46 ? 8.816 34.642 39.855 1.00 50.58 78 LYS B N 1
ATOM 4473 C CA . LYS B 1 46 ? 8.168 35.909 40.141 1.00 51.39 78 LYS B CA 1
ATOM 4474 C C . LYS B 1 46 ? 7.585 35.872 41.551 1.00 51.48 78 LYS B C 1
ATOM 4475 O O . LYS B 1 46 ? 7.609 36.868 42.268 1.00 51.45 78 LYS B O 1
ATOM 4481 N N . LEU B 1 47 ? 7.072 34.713 41.951 1.00 51.49 79 LEU B N 1
ATOM 4482 C CA . LEU B 1 47 ? 6.486 34.562 43.278 1.00 51.79 79 LEU B CA 1
ATOM 4483 C C . LEU B 1 47 ? 7.563 34.468 44.360 1.00 53.36 79 LEU B C 1
ATOM 4484 O O . LEU B 1 47 ? 7.429 35.049 45.437 1.00 53.47 79 LEU B O 1
ATOM 4489 N N . ARG B 1 48 ? 8.634 33.737 44.067 1.00 55.26 80 ARG B N 1
ATOM 4490 C CA . ARG B 1 48 ? 9.720 33.559 45.026 1.00 57.08 80 ARG B CA 1
ATOM 4491 C C . ARG B 1 48 ? 10.578 34.801 45.248 1.00 58.04 80 ARG B C 1
ATOM 4492 O O . ARG B 1 48 ? 11.041 35.053 46.360 1.00 57.60 80 ARG B O 1
ATOM 4500 N N . THR B 1 49 ? 10.786 35.581 44.195 1.00 59.79 81 THR B N 1
ATOM 4501 C CA . THR B 1 49 ? 11.612 36.777 44.298 1.00 62.02 81 THR B CA 1
ATOM 4502 C C . THR B 1 49 ? 10.881 37.977 44.897 1.00 61.97 81 THR B C 1
ATOM 4503 O O . THR B 1 49 ? 11.415 39.081 44.948 1.00 61.53 81 THR B O 1
ATOM 4507 N N . GLN B 1 50 ? 9.660 37.755 45.369 1.00 63.47 82 GLN B N 1
ATOM 4508 C CA . GLN B 1 50 ? 8.874 38.825 45.975 1.00 64.21 82 GLN B CA 1
ATOM 4509 C C . GLN B 1 50 ? 9.052 38.874 47.487 1.00 64.55 82 GLN B C 1
ATOM 4510 O O . GLN B 1 50 ? 9.138 37.836 48.145 1.00 63.80 82 GLN B O 1
ATOM 4516 N N . GLU B 1 51 ? 9.102 40.085 48.036 1.00 65.21 83 GLU B N 1
ATOM 4517 C CA . GLU B 1 51 ? 9.266 40.258 49.476 1.00 65.94 83 GLU B CA 1
ATOM 4518 C C . GLU B 1 51 ? 8.080 39.660 50.219 1.00 64.12 83 GLU B C 1
ATOM 4519 O O . GLU B 1 51 ? 8.070 38.474 50.551 1.00 65.47 83 GLU B O 1
ATOM 4525 N N . ASN B 1 52 ? 7.088 40.495 50.493 1.00 61.37 84 ASN B N 1
ATOM 4526 C CA . ASN B 1 52 ? 5.886 40.052 51.183 1.00 57.88 84 ASN B CA 1
ATOM 4527 C C . ASN B 1 52 ? 4.781 40.096 50.136 1.00 54.27 84 ASN B C 1
ATOM 4528 O O . ASN B 1 52 ? 3.919 40.977 50.163 1.00 54.86 84 ASN B O 1
ATOM 4533 N N . PRO B 1 53 ? 4.794 39.139 49.198 1.00 50.44 85 PRO B N 1
ATOM 4534 C CA . PRO B 1 53 ? 3.779 39.104 48.146 1.00 47.94 85 PRO B CA 1
ATOM 4535 C C . PRO B 1 53 ? 2.355 39.078 48.677 1.00 45.16 85 PRO B C 1
ATOM 4536 O O . PRO B 1 53 ? 2.000 38.236 49.499 1.00 44.69 85 PRO B O 1
ATOM 4540 N N . SER B 1 54 ? 1.550 40.025 48.216 1.00 42.72 86 SER B N 1
ATOM 4541 C CA . SER B 1 54 ? 0.153 40.092 48.621 1.00 42.65 86 SER B CA 1
ATOM 4542 C C . SER B 1 54 ? -0.600 39.021 47.839 1.00 40.85 86 SER B C 1
ATOM 4543 O O . SER B 1 54 ? -0.071 38.445 46.887 1.00 39.90 86 SER B O 1
ATOM 4546 N N . THR B 1 55 ? -1.829 38.747 48.248 1.00 40.98 87 THR B N 1
ATOM 4547 C CA . THR B 1 55 ? -2.639 37.755 47.558 1.00 40.10 87 THR B CA 1
ATOM 4548 C C . THR B 1 55 ? -2.955 38.237 46.140 1.00 39.45 87 THR B C 1
ATOM 4549 O O . THR B 1 55 ? -2.808 37.485 45.177 1.00 37.84 87 THR B O 1
ATOM 4553 N N . SER B 1 56 ? -3.365 39.496 46.012 1.00 39.17 88 SER B N 1
ATOM 4554 C CA . SER B 1 56 ? -3.697 40.038 44.705 1.00 40.99 88 SER B CA 1
ATOM 4555 C C . SER B 1 56 ? -2.503 39.956 43.764 1.00 41.56 88 SER B C 1
ATOM 4556 O O . SER B 1 56 ? -2.668 39.757 42.556 1.00 42.18 88 SER B O 1
ATOM 4559 N N . PHE B 1 57 ? -1.299 40.084 44.315 1.00 41.00 89 PHE B N 1
ATOM 4560 C CA . PHE B 1 57 ? -0.094 39.994 43.499 1.00 39.80 89 PHE B CA 1
ATOM 4561 C C . PHE B 1 57 ? 0.033 38.584 42.938 1.00 40.13 89 PHE B C 1
ATOM 4562 O O . PHE B 1 57 ? 0.284 38.396 41.747 1.00 41.41 89 PHE B O 1
ATOM 4570 N N . CYS B 1 58 ? -0.123 37.595 43.811 1.00 39.00 90 CYS B N 1
ATOM 4571 C CA . CYS B 1 58 ? -0.031 36.200 43.405 1.00 38.94 90 CYS B CA 1
ATOM 4572 C C . CYS B 1 58 ? -1.158 35.834 42.439 1.00 37.98 90 CYS B C 1
ATOM 4573 O O . CYS B 1 58 ? -0.980 34.998 41.556 1.00 37.92 90 CYS B O 1
ATOM 4576 N N . GLN B 1 59 ? -2.318 36.458 42.610 1.00 37.30 91 GLN B N 1
ATOM 4577 C CA . GLN B 1 59 ? -3.445 36.179 41.727 1.00 38.26 91 GLN B CA 1
ATOM 4578 C C . GLN B 1 59 ? -3.079 36.651 40.319 1.00 38.21 91 GLN B C 1
ATOM 4579 O O . GLN B 1 59 ? -3.346 35.964 39.329 1.00 38.88 91 GLN B O 1
ATOM 4585 N N . GLN B 1 60 ? -2.459 37.825 40.246 1.00 37.35 92 GLN B N 1
ATOM 4586 C CA . GLN B 1 60 ? -2.019 38.397 38.981 1.00 36.69 92 GLN B CA 1
ATOM 4587 C C . GLN B 1 60 ? -1.020 37.461 38.323 1.00 36.10 92 GLN B C 1
ATOM 4588 O O . GLN B 1 60 ? -1.069 37.237 37.115 1.00 40.02 92 GLN B O 1
ATOM 4594 N N . VAL B 1 61 ? -0.111 36.908 39.115 1.00 33.23 93 VAL B N 1
ATOM 4595 C CA . VAL B 1 61 ? 0.891 36.002 38.567 1.00 33.22 93 VAL B CA 1
ATOM 4596 C C . VAL B 1 61 ? 0.275 34.735 37.992 1.00 33.39 93 VAL B C 1
ATOM 4597 O O . VAL B 1 61 ? 0.678 34.274 36.922 1.00 33.90 93 VAL B O 1
ATOM 4601 N N . LEU B 1 62 ? -0.695 34.169 38.704 1.00 32.86 94 LEU B N 1
ATOM 4602 C CA . LEU B 1 62 ? -1.353 32.950 38.240 1.00 33.66 94 LEU B CA 1
ATOM 4603 C C . LEU B 1 62 ? -2.188 33.257 37.001 1.00 31.89 94 LEU B C 1
ATOM 4604 O O . LEU B 1 62 ? -2.213 32.483 36.045 1.00 34.13 94 LEU B O 1
ATOM 4609 N N . ALA B 1 63 ? -2.864 34.398 37.023 1.00 31.46 95 ALA B N 1
ATOM 4610 C CA . ALA B 1 63 ? -3.689 34.821 35.902 1.00 31.61 95 ALA B CA 1
ATOM 4611 C C . ALA B 1 63 ? -2.833 35.059 34.653 1.00 31.93 95 ALA B C 1
ATOM 4612 O O . ALA B 1 63 ? -3.255 34.746 33.539 1.00 30.70 95 ALA B O 1
ATOM 4614 N N . ASP B 1 64 ? -1.634 35.611 34.839 1.00 31.93 96 ASP B N 1
ATOM 4615 C CA . ASP B 1 64 ? -0.737 35.867 33.713 1.00 33.67 96 ASP B CA 1
ATOM 4616 C C . ASP B 1 64 ? -0.192 34.566 33.161 1.00 32.54 96 ASP B C 1
ATOM 4617 O O . ASP B 1 64 ? 0.030 34.436 31.962 1.00 34.46 96 ASP B O 1
ATOM 4622 N N . PHE B 1 65 ? 0.020 33.602 34.048 1.00 32.13 97 PHE B N 1
ATOM 4623 C CA . PHE B 1 65 ? 0.519 32.288 33.667 1.00 30.64 97 PHE B CA 1
ATOM 4624 C C . PHE B 1 65 ? -0.495 31.613 32.728 1.00 30.51 97 PHE B C 1
ATOM 4625 O O . PHE B 1 65 ? -0.131 31.074 31.681 1.00 30.62 97 PHE B O 1
ATOM 4633 N N . ILE B 1 66 ? -1.769 31.635 33.106 1.00 30.04 98 ILE B N 1
ATOM 4634 C CA . ILE B 1 66 ? -2.793 31.026 32.262 1.00 29.57 98 ILE B CA 1
ATOM 4635 C C . ILE B 1 66 ? -3.016 31.908 31.035 1.00 28.75 98 ILE B C 1
ATOM 4636 O O . ILE B 1 66 ? -3.281 31.412 29.943 1.00 29.70 98 ILE B O 1
ATOM 4641 N N . GLY B 1 67 ? -2.900 33.220 31.220 1.00 29.81 99 GLY B N 1
ATOM 4642 C CA . GLY B 1 67 ? -3.073 34.130 30.102 1.00 28.87 99 GLY B CA 1
ATOM 4643 C C . GLY B 1 67 ? -2.012 33.879 29.043 1.00 30.68 99 GLY B C 1
ATOM 4644 O O . GLY B 1 67 ? -2.199 34.217 27.871 1.00 29.66 99 GLY B O 1
ATOM 4645 N N . GLY B 1 68 ? -0.895 33.277 29.454 1.00 29.38 100 GLY B N 1
ATOM 4646 C CA . GLY B 1 68 ? 0.180 32.996 28.519 1.00 28.03 100 GLY B CA 1
ATOM 4647 C C . GLY B 1 68 ? -0.158 31.922 27.506 1.00 29.24 100 GLY B C 1
ATOM 4648 O O . GLY B 1 68 ? 0.561 31.737 26.520 1.00 30.00 100 GLY B O 1
ATOM 4649 N N . LEU B 1 69 ? -1.249 31.201 27.740 1.00 29.23 101 LEU B N 1
ATOM 4650 C CA . LEU B 1 69 ? -1.664 30.150 26.816 1.00 27.68 101 LEU B CA 1
ATOM 4651 C C . LEU B 1 69 ? -2.312 30.747 25.571 1.00 27.18 101 LEU B C 1
ATOM 4652 O O . LEU B 1 69 ? -2.535 30.045 24.587 1.00 28.64 101 LEU B O 1
ATOM 4657 N N . ASN B 1 70 ? -2.604 32.043 25.613 1.00 25.45 102 ASN B N 1
ATOM 4658 C CA . ASN B 1 70 ? -3.246 32.717 24.482 1.00 28.98 102 ASN B CA 1
ATOM 4659 C C . ASN B 1 70 ? -4.456 31.870 24.039 1.00 28.51 102 ASN B C 1
ATOM 4660 O O . ASN B 1 70 ? -4.588 31.510 22.875 1.00 28.11 102 ASN B O 1
ATOM 4665 N N . ASP B 1 71 ? -5.321 31.548 25.001 1.00 28.26 103 ASP B N 1
ATOM 4666 C CA . ASP B 1 71 ? -6.515 30.726 24.776 1.00 28.58 103 ASP B CA 1
ATOM 4667 C C . ASP B 1 71 ? -7.718 31.498 25.315 1.00 28.49 103 ASP B C 1
ATOM 4668 O O . ASP B 1 71 ? -7.851 31.664 26.528 1.00 29.84 103 ASP B O 1
ATOM 4673 N N . PHE B 1 72 ? -8.600 31.970 24.438 1.00 27.66 104 PHE B N 1
ATOM 4674 C CA . PHE B 1 72 ? -9.749 32.727 24.930 1.00 29.37 104 PHE B CA 1
ATOM 4675 C C . PHE B 1 72 ? -10.594 31.923 25.907 1.00 29.82 104 PHE B C 1
ATOM 4676 O O . PHE B 1 72 ? -11.326 32.498 26.707 1.00 30.49 104 PHE B O 1
ATOM 4684 N N . HIS B 1 73 ? -10.483 30.599 25.845 1.00 29.80 105 HIS B N 1
ATOM 4685 C CA . HIS B 1 73 ? -11.215 29.715 26.747 1.00 32.95 105 HIS B CA 1
ATOM 4686 C C . HIS B 1 73 ? -10.483 29.533 28.092 1.00 34.99 105 HIS B C 1
ATOM 4687 O O . HIS B 1 73 ? -11.121 29.347 29.129 1.00 37.76 105 HIS B O 1
ATOM 4694 N N . ALA B 1 74 ? -9.152 29.566 28.078 1.00 32.92 106 ALA B N 1
ATOM 4695 C CA . ALA B 1 74 ? -8.376 29.360 29.305 1.00 31.82 106 ALA B CA 1
ATOM 4696 C C . ALA B 1 74 ? -8.193 30.609 30.169 1.00 30.95 106 ALA B C 1
ATOM 4697 O O . ALA B 1 74 ? -7.686 31.630 29.706 1.00 29.95 106 ALA B O 1
ATOM 4699 N N . GLY B 1 75 ? -8.598 30.519 31.435 1.00 31.38 107 GLY B N 1
ATOM 4700 C CA . GLY B 1 75 ? -8.473 31.663 32.325 1.00 32.41 107 GLY B CA 1
ATOM 4701 C C . GLY B 1 75 ? -8.815 31.378 33.780 1.00 32.53 107 GLY B C 1
ATOM 4702 O O . GLY B 1 75 ? -9.492 30.401 34.091 1.00 33.10 107 GLY B O 1
ATOM 4703 N N . VAL B 1 76 ? -8.349 32.240 34.677 1.00 32.46 108 VAL B N 1
ATOM 4704 C CA . VAL B 1 76 ? -8.609 32.076 36.101 1.00 31.82 108 VAL B CA 1
ATOM 4705 C C . VAL B 1 76 ? -9.429 33.235 36.648 1.00 32.16 108 VAL B C 1
ATOM 4706 O O . VAL B 1 76 ? -9.163 34.390 36.328 1.00 33.85 108 VAL B O 1
ATOM 4710 N N . THR B 1 77 ? -10.429 32.928 37.466 1.00 31.06 109 THR B N 1
ATOM 4711 C CA . THR B 1 77 ? -11.238 33.965 38.096 1.00 30.97 109 THR B CA 1
ATOM 4712 C C . THR B 1 77 ? -10.958 33.815 39.588 1.00 31.70 109 THR B C 1
ATOM 4713 O O . THR B 1 77 ? -10.643 32.717 40.053 1.00 30.65 109 THR B O 1
ATOM 4717 N N . PHE B 1 78 ? -11.074 34.902 40.342 1.00 30.83 110 PHE B N 1
ATOM 4718 C CA . PHE B 1 78 ? -10.780 34.840 41.770 1.00 30.95 110 PHE B CA 1
ATOM 4719 C C . PHE B 1 78 ? -11.902 35.351 42.653 1.00 30.60 110 PHE B C 1
ATOM 4720 O O . PHE B 1 78 ? -12.749 36.125 42.202 1.00 29.70 110 PHE B O 1
ATOM 4728 N N . PHE B 1 79 ? -11.904 34.911 43.912 1.00 31.50 111 PHE B N 1
ATOM 4729 C CA . PHE B 1 79 ? -12.908 35.372 44.869 1.00 33.28 111 PHE B CA 1
ATOM 4730 C C . PHE B 1 79 ? -12.435 36.752 45.321 1.00 32.97 111 PHE B C 1
ATOM 4731 O O . PHE B 1 79 ? -11.843 36.887 46.388 1.00 35.33 111 PHE B O 1
ATOM 4739 N N . ALA B 1 80 ? -12.688 37.762 44.495 1.00 34.09 112 ALA B N 1
ATOM 4740 C CA . ALA B 1 80 ? -12.283 39.142 44.773 1.00 34.91 112 ALA B CA 1
ATOM 4741 C C . ALA B 1 80 ? -13.259 40.077 44.081 1.00 35.46 112 ALA B C 1
ATOM 4742 O O . ALA B 1 80 ? -13.704 39.785 42.974 1.00 38.66 112 ALA B O 1
ATOM 4744 N N . ILE B 1 81 ? -13.590 41.202 44.711 1.00 35.00 113 ILE B N 1
ATOM 4745 C CA . ILE B 1 81 ? -14.547 42.126 44.111 1.00 35.15 113 ILE B CA 1
ATOM 4746 C C . ILE B 1 81 ? -14.012 43.478 43.664 1.00 35.72 113 ILE B C 1
ATOM 4747 O O . ILE B 1 81 ? -14.718 44.222 42.984 1.00 36.53 113 ILE B O 1
ATOM 4752 N N . GLU B 1 82 ? -12.783 43.809 44.041 1.00 35.25 114 GLU B N 1
ATOM 4753 C CA . GLU B 1 82 ? -12.216 45.092 43.639 1.00 35.97 114 GLU B CA 1
ATOM 4754 C C . GLU B 1 82 ? -12.342 45.297 42.127 1.00 35.52 114 GLU B C 1
ATOM 4755 O O . GLU B 1 82 ? -12.048 44.388 41.348 1.00 36.28 114 GLU B O 1
ATOM 4761 N N . SER B 1 83 ? -12.775 46.484 41.714 1.00 33.30 115 SER B N 1
ATOM 4762 C CA . SER B 1 83 ? -12.918 46.763 40.291 1.00 33.55 115 SER B CA 1
ATOM 4763 C C . SER B 1 83 ? -12.919 48.253 39.965 1.00 33.55 115 SER B C 1
ATOM 4764 O O . SER B 1 83 ? -13.179 49.096 40.827 1.00 33.79 115 SER B O 1
ATOM 4767 N N . ALA B 1 84 ? -12.633 48.563 38.706 1.00 33.49 116 ALA B N 1
ATOM 4768 C CA . ALA B 1 84 ? -12.601 49.939 38.218 1.00 34.53 116 ALA B CA 1
ATOM 4769 C C . ALA B 1 84 ? -13.352 49.957 36.894 1.00 33.82 116 ALA B C 1
ATOM 4770 O O . ALA B 1 84 ? -13.169 49.071 36.070 1.00 35.33 116 ALA B O 1
ATOM 4772 N N . TYR B 1 85 ? -14.189 50.966 36.690 1.00 34.22 117 TYR B N 1
ATOM 4773 C CA . TYR B 1 85 ? -14.982 51.050 35.471 1.00 33.90 117 TYR B CA 1
ATOM 4774 C C . TYR B 1 85 ? -15.236 52.478 35.011 1.00 32.72 117 TYR B C 1
ATOM 4775 O O . TYR B 1 85 ? -15.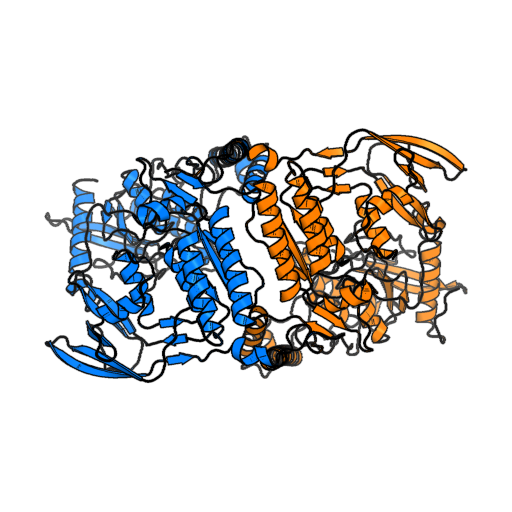519 53.346 35.830 1.00 33.09 117 TYR B O 1
ATOM 4784 N N . LEU B 1 86 ? -15.130 52.705 33.702 1.00 30.91 118 LEU B N 1
ATOM 4785 C CA . LEU B 1 86 ? -15.412 54.005 33.095 1.00 30.79 118 LEU B CA 1
ATOM 4786 C C . LEU B 1 86 ? -16.534 53.760 32.084 1.00 31.49 118 LEU B C 1
ATOM 4787 O O . LEU B 1 86 ? -16.418 52.892 31.222 1.00 32.06 118 LEU B O 1
ATOM 4792 N N . PRO B 1 87 ? -17.636 54.528 32.178 1.00 32.14 119 PRO B N 1
ATOM 4793 C CA . PRO B 1 87 ? -18.824 54.437 31.319 1.00 31.16 119 PRO B CA 1
ATOM 4794 C C . PRO B 1 87 ? -18.710 54.814 29.840 1.00 31.65 119 PRO B C 1
ATOM 4795 O O . PRO B 1 87 ? -19.519 55.596 29.327 1.00 31.62 119 PRO B O 1
ATOM 4799 N N . TYR B 1 88 ? -17.725 54.251 29.153 1.00 30.43 120 TYR B N 1
ATOM 4800 C CA . TYR B 1 88 ? -17.549 54.526 27.730 1.00 31.69 120 TYR B CA 1
ATOM 4801 C C . TYR B 1 88 ? -17.295 53.256 26.941 1.00 31.73 120 TYR B C 1
ATOM 4802 O O . TYR B 1 88 ? -16.958 52.218 27.509 1.00 31.00 120 TYR B O 1
ATOM 4811 N N . THR B 1 89 ? -17.484 53.339 25.630 1.00 30.72 121 THR B N 1
ATOM 4812 C CA . THR B 1 89 ? -17.239 52.198 24.768 1.00 30.47 121 THR B CA 1
ATOM 4813 C C . THR B 1 89 ? -16.531 52.684 23.515 1.00 30.09 121 THR B C 1
ATOM 4814 O O . THR B 1 89 ? -16.989 53.601 22.837 1.00 31.72 121 THR B O 1
ATOM 4818 N N . VAL B 1 90 ? -15.401 52.066 23.218 1.00 29.93 122 VAL B N 1
ATOM 4819 C CA . VAL B 1 90 ? -14.619 52.427 22.053 1.00 33.44 122 VAL B CA 1
ATOM 4820 C C . VAL B 1 90 ? -14.633 51.292 21.033 1.00 35.19 122 VAL B C 1
ATOM 4821 O O . VAL B 1 90 ? -14.866 50.134 21.385 1.00 36.58 122 VAL B O 1
ATOM 4825 N N . GLN B 1 91 ? -14.410 51.630 19.768 1.00 34.27 123 GLN B N 1
ATOM 4826 C CA . GLN B 1 91 ? -14.363 50.633 18.709 1.00 35.20 123 GLN B CA 1
ATOM 4827 C C . GLN B 1 91 ? -13.235 51.029 17.757 1.00 35.84 123 GLN B C 1
ATOM 4828 O O . GLN B 1 91 ? -13.134 52.188 17.338 1.00 36.02 123 GLN B O 1
ATOM 4834 N N . LYS B 1 92 ? -12.377 50.071 17.431 1.00 34.33 124 LYS B N 1
ATOM 4835 C CA . LYS B 1 92 ? -11.256 50.328 16.545 1.00 33.76 124 LYS B CA 1
ATOM 4836 C C . LYS B 1 92 ? -11.670 50.165 15.088 1.00 33.15 124 LYS B C 1
ATOM 4837 O O . LYS B 1 92 ? -12.207 49.125 14.704 1.00 32.50 124 LYS B O 1
ATOM 4843 N N . SER B 1 93 ? -11.419 51.190 14.276 1.00 31.17 125 SER B N 1
ATOM 4844 C CA . SER B 1 93 ? -11.774 51.130 12.861 1.00 31.72 125 SER B CA 1
ATOM 4845 C C . SER B 1 93 ? -10.660 50.471 12.050 1.00 30.70 125 SER B C 1
ATOM 4846 O O . SER B 1 93 ? -9.567 50.239 12.561 1.00 26.47 125 SER B O 1
ATOM 4849 N N . SER B 1 94 ? -10.946 50.192 10.781 1.00 30.20 126 SER B N 1
ATOM 4850 C CA . SER B 1 94 ? -9.989 49.552 9.893 1.00 32.68 126 SER B CA 1
ATOM 4851 C C . SER B 1 94 ? -8.740 50.400 9.646 1.00 34.25 126 SER B C 1
ATOM 4852 O O . SER B 1 94 ? -7.696 49.869 9.271 1.00 34.20 126 SER B O 1
ATOM 4855 N N . ASP B 1 95 ? -8.838 51.709 9.847 1.00 34.99 127 ASP B N 1
ATOM 4856 C CA . ASP B 1 95 ? -7.671 52.559 9.644 1.00 37.85 127 ASP B CA 1
ATOM 4857 C C . ASP B 1 95 ? -6.824 52.670 10.921 1.00 36.91 127 ASP B C 1
ATOM 4858 O O . ASP B 1 95 ? -5.896 53.474 10.992 1.00 36.67 127 ASP B O 1
ATOM 4863 N N . GLY B 1 96 ? -7.156 51.867 11.929 1.00 34.21 128 GLY B N 1
ATOM 4864 C CA . GLY B 1 96 ? -6.382 51.863 13.158 1.00 33.93 128 GLY B CA 1
ATOM 4865 C C . GLY B 1 96 ? -6.681 52.896 14.227 1.00 35.42 128 GLY B C 1
ATOM 4866 O O . GLY B 1 96 ? -5.963 52.982 15.225 1.00 36.44 128 GLY B O 1
ATOM 4867 N N . ARG B 1 97 ? -7.730 53.684 14.049 1.00 36.31 129 ARG B N 1
ATOM 4868 C CA . ARG B 1 97 ? -8.051 54.685 15.055 1.00 36.81 129 ARG B CA 1
ATOM 4869 C C . ARG B 1 97 ? -9.154 54.203 15.991 1.00 35.48 129 ARG B C 1
ATOM 4870 O O . ARG B 1 97 ? -10.018 53.414 15.600 1.00 34.67 129 ARG B O 1
ATOM 4878 N N . PHE B 1 98 ? -9.110 54.673 17.233 1.00 34.49 130 PHE B N 1
ATOM 4879 C CA . PHE B 1 98 ? -10.100 54.292 18.227 1.00 35.42 130 PHE B CA 1
ATOM 4880 C C . PHE B 1 98 ? -11.156 55.373 18.385 1.00 35.98 130 PHE B C 1
ATOM 4881 O O . PHE B 1 98 ? -10.824 56.535 18.620 1.00 37.82 130 PHE B O 1
ATOM 4889 N N . TYR B 1 99 ? -12.424 54.989 18.253 1.00 34.12 131 TYR B N 1
ATOM 4890 C CA . TYR B 1 99 ? -13.528 55.938 18.375 1.00 33.68 131 TYR B CA 1
ATOM 4891 C C . TYR B 1 99 ? -14.532 55.571 19.457 1.00 33.27 131 TYR B C 1
ATOM 4892 O O . TYR B 1 99 ? -14.816 54.395 19.681 1.00 35.07 131 TYR B O 1
ATOM 4901 N N . PHE B 1 100 ? -15.068 56.589 20.125 1.00 31.22 132 PHE B N 1
ATOM 4902 C CA . PHE B 1 100 ? -16.077 56.375 21.147 1.00 29.69 132 PHE B CA 1
ATOM 4903 C C . PHE B 1 100 ? -17.379 56.083 20.394 1.00 29.90 132 PHE B C 1
ATOM 4904 O O . PHE B 1 100 ? -17.779 56.861 19.524 1.00 28.12 132 PHE B O 1
ATOM 4912 N N . VAL B 1 101 ? -18.016 54.954 20.694 1.00 28.58 133 VAL B N 1
ATOM 4913 C CA . VAL B 1 101 ? -19.276 54.607 20.039 1.00 28.45 133 VAL B CA 1
ATOM 4914 C C . VAL B 1 101 ? -20.422 54.622 21.031 1.00 29.28 133 VAL B C 1
ATOM 4915 O O . VAL B 1 101 ? -21.579 54.441 20.655 1.00 29.19 133 VAL B O 1
ATOM 4919 N N . ASP B 1 102 ? -20.105 54.835 22.303 1.00 31.07 134 ASP B N 1
ATOM 4920 C CA . ASP B 1 102 ? -21.149 54.906 23.307 1.00 32.00 134 ASP B CA 1
ATOM 4921 C C . ASP B 1 102 ? -20.706 55.615 24.582 1.00 33.69 134 ASP B C 1
ATOM 4922 O O . ASP B 1 102 ? -19.568 55.469 25.034 1.00 30.96 134 ASP B O 1
ATOM 4927 N N . ILE B 1 103 ? -21.630 56.395 25.139 1.00 35.21 135 ILE B N 1
ATOM 4928 C CA . ILE B 1 103 ? -21.413 57.152 26.365 1.00 36.12 135 ILE B CA 1
ATOM 4929 C C . ILE B 1 103 ? -22.531 56.737 27.319 1.00 36.87 135 ILE B C 1
ATOM 4930 O O . ILE B 1 103 ? -23.711 56.855 26.982 1.00 37.72 135 ILE B O 1
ATOM 4935 N N . MET B 1 104 ? -22.173 56.250 28.503 1.00 36.39 136 MET B N 1
ATOM 4936 C CA . MET B 1 104 ? -23.188 55.806 29.454 1.00 37.40 136 MET B CA 1
ATOM 4937 C C . MET B 1 104 ? -23.222 56.574 30.774 1.00 38.35 136 MET B C 1
ATOM 4938 O O . MET B 1 104 ? -23.332 55.976 31.842 1.00 38.88 136 MET B O 1
ATOM 4943 N N . THR B 1 105 ? -23.136 57.895 30.700 1.00 39.57 137 THR B N 1
ATOM 4944 C CA . THR B 1 105 ? -23.176 58.729 31.894 1.00 42.08 137 THR B CA 1
ATOM 4945 C C . THR B 1 105 ? -23.846 60.056 31.549 1.00 44.07 137 THR B C 1
ATOM 4946 O O . THR B 1 105 ? -24.120 60.320 30.381 1.00 41.58 137 THR B O 1
ATOM 4950 N N . PHE B 1 106 ? -24.112 60.883 32.560 1.00 48.44 138 PHE B N 1
ATOM 4951 C CA . PHE B 1 106 ? -24.764 62.175 32.345 1.00 52.29 138 PHE B CA 1
ATOM 4952 C C . PHE B 1 106 ? -24.029 63.031 31.322 1.00 54.17 138 PHE B C 1
ATOM 4953 O O . PHE B 1 106 ? -22.834 62.861 31.084 1.00 53.86 138 PHE B O 1
ATOM 4961 N N . SER B 1 107 ? -24.766 63.964 30.735 1.00 57.91 139 SER B N 1
ATOM 4962 C CA . SER B 1 107 ? -24.259 64.869 29.711 1.00 60.59 139 SER B CA 1
ATOM 4963 C C . SER B 1 107 ? -22.876 65.448 29.949 1.00 61.57 139 SER B C 1
ATOM 4964 O O . SER B 1 107 ? -22.746 66.480 30.604 1.00 63.20 139 SER B O 1
ATOM 4967 N N . SER B 1 108 ? -21.846 64.808 29.401 1.00 61.13 140 SER B N 1
ATOM 4968 C CA . SER B 1 108 ? -20.497 65.320 29.571 1.00 59.92 140 SER B CA 1
ATOM 4969 C C . SER B 1 108 ? -19.804 65.627 28.239 1.00 57.54 140 SER B C 1
ATOM 4970 O O . SER B 1 108 ? -20.378 65.435 27.166 1.00 57.06 140 SER B O 1
ATOM 4973 N N . GLU B 1 109 ? -18.566 66.109 28.334 1.00 54.25 141 GLU B N 1
ATOM 4974 C CA . GLU B 1 109 ? -17.744 66.509 27.189 1.00 51.19 141 GLU B CA 1
ATOM 4975 C C . GLU B 1 109 ? -17.536 65.552 26.027 1.00 46.66 141 GLU B C 1
ATOM 4976 O O . GLU B 1 109 ? -17.656 65.950 24.871 1.00 45.28 141 GLU B O 1
ATOM 4982 N N . ILE B 1 110 ? -17.185 64.309 26.328 1.00 43.34 142 ILE B N 1
ATOM 4983 C CA . ILE B 1 110 ? -16.946 63.316 25.290 1.00 41.02 142 ILE B CA 1
ATOM 4984 C C . ILE B 1 110 ? -18.203 63.017 24.475 1.00 39.08 142 ILE B C 1
ATOM 4985 O O . ILE B 1 110 ? -19.271 62.781 25.033 1.00 38.69 142 ILE B O 1
ATOM 4990 N N . ARG B 1 111 ? -18.071 63.057 23.152 1.00 37.68 143 ARG B N 1
ATOM 4991 C CA . ARG B 1 111 ? -19.191 62.768 22.254 1.00 37.32 143 ARG B CA 1
ATOM 4992 C C . ARG B 1 111 ? -18.911 61.513 21.442 1.00 35.89 143 ARG B C 1
ATOM 4993 O O . ARG B 1 111 ? -17.753 61.138 21.226 1.00 34.40 143 ARG B O 1
ATOM 5001 N N . VAL B 1 112 ? -19.978 60.871 20.978 1.00 34.12 144 VAL B N 1
ATOM 5002 C CA . VAL B 1 112 ? -19.830 59.702 20.122 1.00 31.51 144 VAL B CA 1
ATOM 5003 C C . VAL B 1 112 ? -19.146 60.272 18.886 1.00 30.32 144 VAL B C 1
ATOM 5004 O O . VAL B 1 112 ? -19.530 61.337 18.407 1.00 30.75 144 VAL B O 1
ATOM 5008 N N . GLY B 1 113 ? -18.134 59.585 18.376 1.00 29.79 145 GLY B N 1
ATOM 5009 C CA . GLY B 1 113 ? -17.446 60.083 17.201 1.00 31.10 145 GLY B CA 1
ATOM 5010 C C . GLY B 1 113 ? -16.066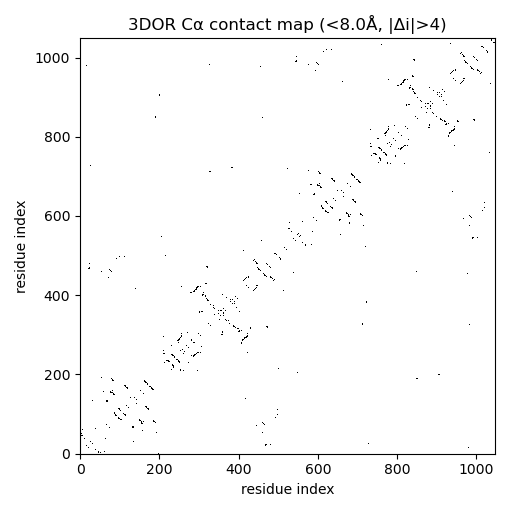 60.646 17.510 1.00 32.98 145 GLY B C 1
ATOM 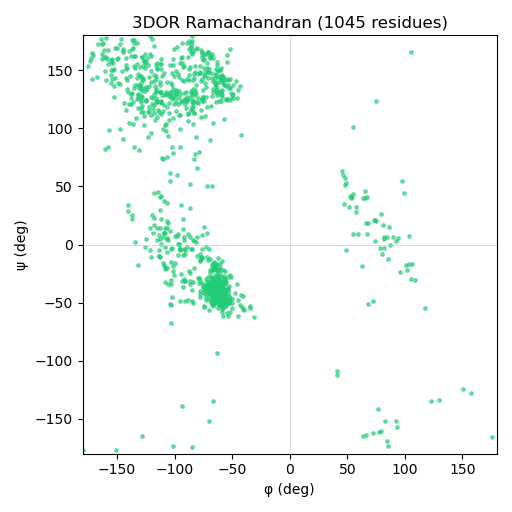5011 O O . GLY B 1 113 ? -15.256 60.836 16.598 1.00 34.32 145 GLY B O 1
ATOM 5012 N N . ASP B 1 114 ? -15.812 60.935 18.785 1.00 32.39 146 ASP B N 1
ATOM 5013 C CA . ASP B 1 114 ? -14.519 61.456 19.230 1.00 31.90 146 ASP B CA 1
ATOM 5014 C C . ASP B 1 114 ? -13.495 60.351 19.061 1.00 33.56 146 ASP B C 1
ATOM 5015 O O . ASP B 1 114 ? -13.818 59.165 19.218 1.00 34.29 146 ASP B O 1
ATOM 5020 N N . GLU B 1 115 ? -12.260 60.732 18.760 1.00 32.98 147 GLU B N 1
ATOM 5021 C CA . GLU B 1 115 ? -11.201 59.749 18.615 1.00 32.77 147 GLU B CA 1
ATOM 5022 C C . GLU B 1 115 ? -10.430 59.747 19.925 1.00 33.51 147 GLU B C 1
ATOM 5023 O O . GLU B 1 115 ? -10.092 60.813 20.449 1.00 33.98 147 GLU B O 1
ATOM 5029 N N . LEU B 1 116 ? -10.172 58.559 20.465 1.00 32.69 148 LEU B N 1
ATOM 5030 C CA . LEU B 1 116 ? -9.419 58.446 21.702 1.00 32.97 148 LEU B CA 1
ATOM 5031 C C . LEU B 1 116 ? -7.947 58.454 21.318 1.00 34.35 148 LEU B C 1
ATOM 5032 O O . LEU B 1 116 ? -7.497 57.615 20.533 1.00 34.59 148 LEU B O 1
ATOM 5037 N N . LEU B 1 117 ? -7.200 59.405 21.867 1.00 33.15 149 LEU B N 1
ATOM 5038 C CA . LEU B 1 117 ? -5.781 59.513 21.553 1.00 36.17 149 LEU B CA 1
ATOM 5039 C C . LEU B 1 117 ? -4.852 58.980 22.638 1.00 35.19 149 LEU B C 1
ATOM 5040 O O . LEU B 1 117 ? -3.981 58.151 22.366 1.00 36.04 149 LEU B O 1
ATOM 5045 N N . GLU B 1 118 ? -5.043 59.449 23.864 1.00 35.65 150 GLU B N 1
ATOM 5046 C CA . GLU B 1 118 ? -4.178 59.045 24.959 1.00 38.47 150 GLU B CA 1
ATOM 5047 C C . GLU B 1 118 ? -4.930 58.808 26.261 1.00 39.59 150 GLU B C 1
ATOM 5048 O O . GLU B 1 118 ? -6.092 59.188 26.414 1.00 38.92 150 GLU B O 1
ATOM 5054 N N . VAL B 1 119 ? -4.234 58.173 27.196 1.00 42.26 151 VAL B N 1
ATOM 5055 C CA . VAL B 1 119 ? -4.751 57.898 28.527 1.00 45.11 151 VAL B CA 1
ATOM 5056 C C . VAL B 1 119 ? -3.594 58.254 29.463 1.00 47.33 151 VAL B C 1
ATOM 5057 O O . VAL B 1 119 ? -2.614 57.515 29.562 1.00 49.05 151 VAL B O 1
ATOM 5061 N N . ASP B 1 120 ? -3.704 59.406 30.120 1.00 49.40 152 ASP B N 1
ATOM 5062 C CA . ASP B 1 120 ? -2.671 59.896 31.034 1.00 50.58 152 ASP B CA 1
ATOM 5063 C C . ASP B 1 120 ? -1.370 60.229 30.319 1.00 49.95 152 ASP B C 1
ATOM 5064 O O . ASP B 1 120 ? -0.284 59.942 30.825 1.00 50.70 152 ASP B O 1
ATOM 5069 N N . GLY B 1 121 ? -1.485 60.831 29.141 1.00 48.74 153 GLY B N 1
ATOM 5070 C CA . GLY B 1 121 ? -0.306 61.211 28.388 1.00 47.87 153 GLY B CA 1
ATOM 5071 C C . GLY B 1 121 ? 0.259 60.111 27.519 1.00 47.21 153 GLY B C 1
ATOM 5072 O O . GLY B 1 121 ? 1.109 60.368 26.668 1.00 48.68 153 GLY B O 1
ATOM 5073 N N . ALA B 1 122 ? -0.203 58.884 27.727 1.00 46.82 154 ALA B N 1
ATOM 5074 C CA . ALA B 1 122 ? 0.276 57.756 26.938 1.00 45.11 154 ALA B CA 1
ATOM 5075 C C . ALA B 1 122 ? -0.702 57.440 25.814 1.00 43.91 154 ALA B C 1
ATOM 5076 O O . ALA B 1 122 ? -1.910 57.377 26.034 1.00 43.86 154 ALA B O 1
ATOM 5078 N N . PRO B 1 123 ? -0.192 57.258 24.585 1.00 44.01 155 PRO B N 1
ATOM 5079 C CA . PRO B 1 123 ? -1.093 56.943 23.472 1.00 43.01 155 PRO B CA 1
ATOM 5080 C C . PRO B 1 123 ? -1.840 55.643 23.759 1.00 42.87 155 PRO B C 1
ATOM 5081 O O . PRO B 1 123 ? -1.293 54.726 24.385 1.00 41.05 155 PRO B O 1
ATOM 5085 N N . VAL B 1 124 ? -3.091 55.579 23.307 1.00 42.59 156 VAL B N 1
ATOM 5086 C CA . VAL B 1 124 ? -3.950 54.418 23.528 1.00 41.40 156 VAL B CA 1
ATOM 5087 C C . VAL B 1 124 ? -3.254 53.090 23.266 1.00 40.26 156 VAL B C 1
ATOM 5088 O O . VAL B 1 124 ? -3.339 52.167 24.075 1.00 38.45 156 VAL B O 1
ATOM 5092 N N . GLN B 1 125 ? -2.573 53.005 22.129 1.00 40.31 157 GLN B N 1
ATOM 5093 C CA . GLN B 1 125 ? -1.864 51.797 21.741 1.00 42.86 157 GLN B CA 1
ATOM 5094 C C . GLN B 1 125 ? -0.959 51.276 22.849 1.00 41.77 157 GLN B C 1
ATOM 5095 O O . GLN B 1 125 ? -0.975 50.087 23.155 1.00 40.85 157 GLN B O 1
ATOM 5101 N N . ASP B 1 126 ? -0.173 52.161 23.454 1.00 42.10 158 ASP B N 1
ATOM 5102 C CA . ASP B 1 126 ? 0.732 51.742 24.522 1.00 42.65 158 ASP B CA 1
ATOM 5103 C C . ASP B 1 126 ? -0.036 51.256 25.736 1.00 41.23 158 ASP B C 1
ATOM 5104 O O . ASP B 1 126 ? 0.344 50.276 26.366 1.00 40.97 158 ASP B O 1
ATOM 5109 N N . VAL B 1 127 ? -1.113 51.952 26.069 1.00 40.27 159 VAL B N 1
ATOM 5110 C CA . VAL B 1 127 ? -1.930 51.561 27.205 1.00 39.86 159 VAL B CA 1
ATOM 5111 C C . VAL B 1 127 ? -2.487 50.163 26.955 1.00 38.95 159 VAL B C 1
ATOM 5112 O O . VAL B 1 127 ? -2.463 49.311 27.839 1.00 39.66 159 VAL B O 1
ATOM 5116 N N . LEU B 1 128 ? -2.976 49.931 25.741 1.00 37.65 160 LEU B N 1
ATOM 5117 C CA . LEU B 1 128 ? -3.526 48.633 25.384 1.00 38.15 160 LEU B CA 1
ATOM 5118 C C . LEU B 1 128 ? -2.491 47.525 25.502 1.00 37.67 160 LEU B C 1
ATOM 5119 O O . LEU B 1 128 ? -2.794 46.449 26.011 1.00 38.36 160 LEU B O 1
ATOM 5124 N N . ALA B 1 129 ? -1.273 47.790 25.036 1.00 35.89 161 ALA B N 1
ATOM 5125 C CA . ALA B 1 129 ? -0.202 46.804 25.096 1.00 35.46 161 ALA B CA 1
ATOM 5126 C C . ALA B 1 129 ? 0.052 46.347 26.528 1.00 35.26 161 ALA B C 1
ATOM 5127 O O . ALA B 1 129 ? 0.419 45.197 26.763 1.00 34.93 161 ALA B O 1
ATOM 5129 N N . THR B 1 130 ? -0.126 47.246 27.490 1.00 34.73 162 THR B N 1
ATOM 5130 C CA . THR B 1 130 ? 0.084 46.862 28.875 1.00 34.34 162 THR B CA 1
ATOM 5131 C C . THR B 1 130 ? -0.981 45.834 29.255 1.00 34.93 162 THR B C 1
ATOM 5132 O O . THR B 1 130 ? -0.825 45.093 30.223 1.00 34.43 162 THR B O 1
ATOM 5136 N N . LEU B 1 131 ? -2.058 45.781 28.476 1.00 33.89 163 LEU B N 1
ATOM 5137 C CA . LEU B 1 131 ? -3.150 44.856 28.759 1.00 35.38 163 LEU B CA 1
ATOM 5138 C C . LEU B 1 131 ? -3.078 43.535 28.000 1.00 34.74 163 LEU B C 1
ATOM 5139 O O . LEU B 1 131 ? -3.901 42.648 28.215 1.00 37.64 163 LEU B O 1
ATOM 5144 N N . TYR B 1 132 ? -2.102 43.400 27.116 1.00 33.35 164 TYR B N 1
ATOM 5145 C CA . TYR B 1 132 ? -1.953 42.170 26.343 1.00 34.76 164 TYR B CA 1
ATOM 5146 C C . TYR B 1 132 ? -1.476 41.007 27.210 1.00 34.61 164 TYR B C 1
ATOM 5147 O O . TYR B 1 132 ? -1.006 41.206 28.328 1.00 34.52 164 TYR B O 1
ATOM 5156 N N . GLY B 1 133 ? -1.585 39.797 26.675 1.00 35.30 165 GLY B N 1
ATOM 5157 C CA . GLY B 1 133 ? -1.132 38.616 27.391 1.00 36.16 165 GLY B CA 1
ATOM 5158 C C . GLY B 1 133 ? 0.356 38.416 27.145 1.00 37.67 165 GLY B C 1
ATOM 5159 O O . GLY B 1 133 ? 0.964 39.182 26.404 1.00 37.80 165 GLY B O 1
ATOM 5160 N N . SER B 1 134 ? 0.935 37.381 27.745 1.00 37.81 166 SER B N 1
ATOM 5161 C CA . SER B 1 134 ? 2.362 37.088 27.613 1.00 38.92 166 SER B CA 1
ATOM 5162 C C . SER B 1 134 ? 2.810 36.712 26.210 1.00 37.32 166 SER B C 1
ATOM 5163 O O . SER B 1 134 ? 3.893 37.095 25.779 1.00 37.29 166 SER B O 1
ATOM 5166 N N . ASN B 1 135 ? 1.988 35.941 25.509 1.00 34.47 167 ASN B N 1
ATOM 5167 C CA . ASN B 1 135 ? 2.329 35.507 24.167 1.00 32.94 167 ASN B CA 1
ATOM 5168 C C . ASN B 1 135 ? 1.425 36.130 23.112 1.00 32.59 167 ASN B C 1
ATOM 5169 O O . ASN B 1 135 ? 1.007 35.472 22.158 1.00 31.23 167 ASN B O 1
ATOM 5174 N N . HIS B 1 136 ? 1.146 37.415 23.298 1.00 32.41 168 HIS B N 1
ATOM 5175 C CA . HIS B 1 136 ? 0.316 38.192 22.389 1.00 32.73 168 HIS B CA 1
ATOM 5176 C C . HIS B 1 136 ? 0.853 38.060 20.971 1.00 33.74 168 HIS B C 1
ATOM 5177 O O . HIS B 1 136 ? 2.060 38.161 20.746 1.00 34.53 168 HIS B O 1
ATOM 5184 N N . LYS B 1 137 ? -0.038 37.829 20.013 1.00 32.76 169 LYS B N 1
ATOM 5185 C CA . LYS B 1 137 ? 0.380 37.667 18.629 1.00 32.08 169 LYS B CA 1
ATOM 5186 C C . LYS B 1 137 ? -0.129 38.747 17.679 1.00 30.50 169 LYS B C 1
ATOM 5187 O O . LYS B 1 137 ? -0.072 38.591 16.462 1.00 31.59 169 LYS B O 1
ATOM 5193 N N . GLY B 1 138 ? -0.621 39.844 18.235 1.00 29.47 170 GLY B N 1
ATOM 5194 C CA . GLY B 1 138 ? -1.097 40.932 17.404 1.00 29.11 170 GLY B CA 1
ATOM 5195 C C . GLY B 1 138 ? -2.322 40.682 16.536 1.00 29.28 170 GLY B C 1
ATOM 5196 O O . GLY B 1 138 ? -2.543 41.420 15.585 1.00 28.19 170 GLY B O 1
ATOM 5197 N N . THR B 1 139 ? -3.120 39.663 16.832 1.00 27.22 171 THR B N 1
ATOM 5198 C CA . THR B 1 139 ? -4.316 39.430 16.020 1.00 28.04 171 THR B CA 1
ATOM 5199 C C . THR B 1 139 ? -5.417 40.418 16.410 1.00 25.38 171 THR B C 1
ATOM 5200 O O . THR B 1 139 ? -5.450 40.915 17.535 1.00 26.80 171 THR B O 1
ATOM 5204 N N . ALA B 1 140 ? -6.313 40.708 15.476 1.00 25.19 172 ALA B N 1
ATOM 5205 C CA . ALA B 1 140 ? -7.414 41.625 15.755 1.00 25.05 172 ALA B CA 1
ATOM 5206 C C . ALA B 1 140 ? -8.226 41.124 16.958 1.00 23.71 172 ALA B C 1
ATOM 5207 O O . ALA B 1 140 ? -8.636 41.909 17.824 1.00 23.85 172 ALA B O 1
ATOM 5209 N N . ALA B 1 141 ? -8.439 39.813 17.028 1.00 22.17 173 ALA B N 1
ATOM 5210 C CA . ALA B 1 141 ? -9.209 39.252 18.138 1.00 22.78 173 ALA B CA 1
ATOM 5211 C C . ALA B 1 141 ? -8.556 39.554 19.490 1.00 23.97 173 ALA B C 1
ATOM 5212 O O . ALA B 1 141 ? -9.248 39.894 20.452 1.00 23.53 173 ALA B O 1
ATOM 5214 N N . GLU B 1 142 ? -7.229 39.451 19.569 1.00 24.55 174 GLU B N 1
ATOM 5215 C CA . GLU B 1 142 ? -6.531 39.748 20.827 1.00 27.07 174 GLU B CA 1
ATOM 5216 C C . GLU B 1 142 ? -6.642 41.247 21.127 1.00 26.45 174 GLU B C 1
ATOM 5217 O O . GLU B 1 142 ? -6.768 41.655 22.283 1.00 27.25 174 GLU B O 1
ATOM 5223 N N . GLU B 1 143 ? -6.604 42.064 20.081 1.00 25.98 175 GLU B N 1
ATOM 5224 C CA . GLU B 1 143 ? -6.713 43.512 20.245 1.00 29.13 175 GLU B CA 1
ATOM 5225 C C . GLU B 1 143 ? -8.055 43.867 20.890 1.00 28.37 175 GLU B C 1
ATOM 5226 O O . GLU B 1 143 ? -8.116 44.618 21.865 1.00 28.63 175 GLU B O 1
ATOM 5232 N N . SER B 1 144 ? -9.131 43.315 20.339 1.00 28.85 176 SER B N 1
ATOM 5233 C CA . SER B 1 144 ? -10.464 43.576 20.864 1.00 28.43 176 SER B CA 1
ATOM 5234 C C . SER B 1 144 ? -10.635 43.015 22.265 1.00 27.76 176 SER B C 1
ATOM 5235 O O . SER B 1 144 ? -11.306 43.613 23.094 1.00 26.90 176 SER B O 1
ATOM 5238 N N . ALA B 1 145 ? -10.033 41.865 22.538 1.00 28.59 177 ALA B N 1
ATOM 5239 C CA . ALA B 1 145 ? -10.159 41.292 23.869 1.00 29.44 177 ALA B CA 1
ATOM 5240 C C . ALA B 1 145 ? -9.529 42.270 24.874 1.00 31.78 177 ALA B C 1
ATOM 5241 O O . ALA B 1 145 ? -10.048 42.464 25.973 1.00 32.50 177 ALA B O 1
ATOM 5243 N N . ALA B 1 146 ? -8.424 42.902 24.481 1.00 32.68 178 ALA B N 1
ATOM 5244 C CA . ALA B 1 146 ? -7.744 43.866 25.347 1.00 31.76 178 ALA B CA 1
ATOM 5245 C C . ALA B 1 146 ? -8.572 45.137 25.493 1.00 32.60 178 ALA B C 1
ATOM 5246 O O . ALA B 1 146 ? -8.645 45.734 26.573 1.00 31.48 178 ALA B O 1
ATOM 5248 N N . LEU B 1 147 ? -9.191 45.556 24.396 1.00 33.34 179 LEU B N 1
ATOM 5249 C CA . LEU B 1 147 ? -10.014 46.757 24.409 1.00 33.23 179 LEU B CA 1
ATOM 5250 C C . LEU B 1 147 ? -11.155 46.610 25.414 1.00 34.06 179 LEU B C 1
ATOM 5251 O O . LEU B 1 147 ? -11.505 47.571 26.098 1.00 33.16 179 LEU B O 1
ATOM 5256 N N . ARG B 1 148 ? -11.733 45.410 25.497 1.00 34.45 180 ARG B N 1
ATOM 5257 C CA . ARG B 1 148 ? -12.831 45.147 26.429 1.00 35.55 180 ARG B CA 1
ATOM 5258 C C . ARG B 1 148 ? -12.446 45.551 27.839 1.00 36.27 180 ARG B C 1
ATOM 5259 O O . ARG B 1 148 ? -13.284 46.021 28.614 1.00 38.01 180 ARG B O 1
ATOM 5267 N N . THR B 1 149 ? -11.175 45.355 28.176 1.00 35.48 181 THR B N 1
ATOM 5268 C CA . THR B 1 149 ? -10.695 45.675 29.514 1.00 34.88 181 THR B CA 1
ATOM 5269 C C . THR B 1 149 ? -10.144 47.096 29.690 1.00 33.87 181 THR B C 1
ATOM 5270 O O . THR B 1 149 ? -9.854 47.517 30.814 1.00 33.05 181 THR B O 1
ATOM 5274 N N . LEU B 1 150 ? -10.008 47.836 28.594 1.00 33.01 182 LEU B N 1
ATOM 5275 C CA . LEU B 1 150 ? -9.483 49.200 28.667 1.00 32.25 182 LEU B CA 1
ATOM 5276 C C . LEU B 1 150 ? -10.222 49.999 29.746 1.00 31.64 182 LEU B C 1
ATOM 5277 O O . LEU B 1 150 ? -9.600 50.615 30.606 1.00 31.43 182 LEU B O 1
ATOM 5282 N N . PHE B 1 151 ? -11.550 49.978 29.713 1.00 30.75 183 PHE B N 1
ATOM 5283 C CA . PHE B 1 151 ? -12.331 50.711 30.705 1.00 31.22 183 PHE B CA 1
ATOM 5284 C C . PHE B 1 151 ? -13.008 49.821 31.747 1.00 30.37 183 PHE B C 1
ATOM 5285 O O . PHE B 1 151 ? -13.950 50.243 32.415 1.00 31.04 183 PHE B O 1
ATOM 5293 N N . SER B 1 152 ? -12.519 48.597 31.906 1.00 30.19 184 SER B N 1
ATOM 5294 C CA . SER B 1 152 ? -13.107 47.680 32.882 1.00 29.85 184 SER B CA 1
ATOM 5295 C C . SER B 1 152 ? -12.032 46.770 33.467 1.00 30.06 184 SER B C 1
ATOM 5296 O O . SER B 1 152 ? -11.634 45.784 32.844 1.00 29.61 184 SER B O 1
ATOM 5299 N N . ARG B 1 153 ? -11.553 47.116 34.662 1.00 31.21 185 ARG B N 1
ATOM 5300 C CA . ARG B 1 153 ? -10.506 46.348 35.334 1.00 30.69 185 ARG B CA 1
ATOM 5301 C C . ARG B 1 153 ? -11.125 45.596 36.502 1.00 31.96 185 ARG B C 1
ATOM 5302 O O . ARG B 1 153 ? -11.843 46.177 37.313 1.00 32.52 185 ARG B O 1
ATOM 5310 N N . MET B 1 154 ? -10.829 44.306 36.602 1.00 34.01 186 MET B N 1
ATOM 5311 C CA . MET B 1 154 ? -11.421 43.493 37.651 1.00 34.17 186 MET B CA 1
ATOM 5312 C C . MET B 1 154 ? -10.438 42.566 38.339 1.00 33.13 186 MET B C 1
ATOM 5313 O O . MET B 1 154 ? -9.798 41.743 37.691 1.00 34.17 186 MET B O 1
ATOM 5318 N N . ALA B 1 155 ? -10.320 42.697 39.656 1.00 31.95 187 ALA B N 1
ATOM 5319 C CA . ALA B 1 155 ? -9.415 41.828 40.396 1.00 33.11 187 ALA B CA 1
ATOM 5320 C C . ALA B 1 155 ? -9.932 40.397 40.259 1.00 31.25 187 ALA B C 1
ATOM 5321 O O . ALA B 1 155 ? -9.174 39.449 40.428 1.00 30.46 187 ALA B O 1
ATOM 5323 N N . SER B 1 156 ? -11.222 40.251 39.951 1.00 28.97 188 SER B N 1
ATOM 5324 C CA . SER B 1 156 ? -11.820 38.926 39.793 1.00 28.23 188 SER B CA 1
ATOM 5325 C C . SER B 1 156 ? -11.194 38.206 38.604 1.00 27.78 188 SER B C 1
ATOM 5326 O O . SER B 1 156 ? -11.269 36.985 38.496 1.00 26.38 188 SER B O 1
ATOM 5329 N N . LEU B 1 157 ? -10.573 38.966 37.710 1.00 27.14 189 LEU B N 1
ATOM 5330 C CA . LEU B 1 157 ? -9.940 38.373 36.549 1.00 28.04 189 LEU B CA 1
ATOM 5331 C C . LEU B 1 157 ? -8.414 38.466 36.640 1.00 29.18 189 LEU B C 1
ATOM 5332 O O . LEU B 1 157 ? -7.699 38.123 35.693 1.00 26.79 189 LEU B O 1
ATOM 5337 N N . GLY B 1 158 ? -7.918 38.927 37.785 1.00 29.37 190 GLY B N 1
ATOM 5338 C CA . GLY B 1 158 ? -6.481 39.042 37.963 1.00 30.83 190 GLY B CA 1
ATOM 5339 C C . GLY B 1 158 ? -5.878 40.345 37.455 1.00 32.47 190 GLY B C 1
ATOM 5340 O O . GLY B 1 158 ? -4.654 40.445 37.294 1.00 31.61 190 GLY B O 1
ATOM 5341 N N . HIS B 1 159 ? -6.725 41.340 37.197 1.00 30.93 191 HIS B N 1
ATOM 5342 C CA . HIS B 1 159 ? -6.243 42.634 36.726 1.00 33.08 191 HIS B CA 1
ATOM 5343 C C . HIS B 1 159 ? -5.771 43.470 37.905 1.00 34.54 191 HIS B C 1
ATOM 5344 O O . HIS B 1 159 ? -6.244 43.300 39.024 1.00 33.37 191 HIS B O 1
ATOM 5351 N N . LYS B 1 160 ? -4.842 44.381 37.646 1.00 36.52 192 LYS B N 1
ATOM 5352 C CA . LYS B 1 160 ? -4.403 45.307 38.680 1.00 39.00 192 LYS B CA 1
ATOM 5353 C C . LYS B 1 160 ? -5.518 46.335 38.554 1.00 37.85 192 LYS B C 1
ATOM 5354 O O . LYS B 1 160 ? -5.851 46.736 37.443 1.00 38.63 192 LYS B O 1
ATOM 5360 N N . VAL B 1 161 ? -6.109 46.753 39.662 1.00 37.51 193 VAL B N 1
ATOM 5361 C CA . VAL B 1 161 ? -7.193 47.722 39.584 1.00 38.42 193 VAL B CA 1
ATOM 5362 C C . VAL B 1 161 ? -6.765 49.152 39.904 1.00 39.33 193 VAL B C 1
ATOM 5363 O O . VAL B 1 161 ? -6.271 49.432 40.996 1.00 40.10 193 VAL B O 1
ATOM 5367 N N . PRO B 1 162 ? -6.948 50.077 38.948 1.00 38.77 194 PRO B N 1
ATOM 5368 C CA . PRO B 1 162 ? -6.585 51.484 39.143 1.00 38.08 194 PRO B CA 1
ATOM 5369 C C . PRO B 1 162 ? -7.740 52.205 39.830 1.00 37.88 194 PRO B C 1
ATOM 5370 O O . PRO B 1 162 ? -8.802 51.623 40.042 1.00 36.90 194 PRO B O 1
ATOM 5374 N N . SER B 1 163 ? -7.530 53.471 40.168 1.00 38.82 195 SER B N 1
ATOM 5375 C CA . SER B 1 163 ? -8.550 54.281 40.819 1.00 39.73 195 SER B CA 1
ATOM 5376 C C . SER B 1 163 ? -8.149 55.734 40.689 1.00 40.14 195 SER B C 1
ATOM 5377 O O . SER B 1 163 ? -7.048 56.042 40.241 1.00 40.93 195 SER B O 1
ATOM 5380 N N . GLY B 1 164 ? -9.044 56.625 41.092 1.00 40.74 196 GLY B N 1
ATOM 5381 C CA . GLY B 1 164 ? -8.753 58.037 41.008 1.00 42.97 196 GLY B CA 1
ATOM 5382 C C . GLY B 1 164 ? -9.058 58.593 39.635 1.00 45.87 196 GLY B C 1
ATOM 5383 O O . GLY B 1 164 ? -9.670 57.924 38.796 1.00 46.12 196 GLY B O 1
ATOM 5384 N N . ARG B 1 165 ? -8.620 59.822 39.395 1.00 46.01 197 ARG B N 1
ATOM 5385 C CA . ARG B 1 165 ? -8.870 60.458 38.118 1.00 47.06 197 ARG B CA 1
ATOM 5386 C C . ARG B 1 165 ? -7.806 60.114 37.099 1.00 45.42 197 ARG B C 1
ATOM 5387 O O . ARG B 1 165 ? -6.665 59.820 37.447 1.00 44.76 197 ARG B O 1
ATOM 5395 N N . THR B 1 166 ? -8.203 60.144 35.832 1.00 43.56 198 THR B N 1
ATOM 5396 C CA . THR B 1 166 ? -7.305 59.858 34.729 1.00 42.47 198 THR B CA 1
ATOM 5397 C C . THR B 1 166 ? -7.740 60.761 33.580 1.00 42.38 198 THR B C 1
ATOM 5398 O O . THR B 1 166 ? -8.916 61.094 33.458 1.00 43.53 198 THR B O 1
ATOM 5402 N N . THR B 1 167 ? -6.799 61.168 32.741 1.00 41.27 199 THR B N 1
ATOM 5403 C CA . THR B 1 167 ? -7.141 62.054 31.643 1.00 40.33 199 THR B CA 1
ATOM 5404 C C . THR B 1 167 ? -7.205 61.351 30.301 1.00 40.55 199 THR B C 1
ATOM 5405 O O . THR B 1 167 ? -6.299 60.612 29.925 1.00 42.08 199 THR B O 1
ATOM 5409 N N . LEU B 1 168 ? -8.290 61.596 29.578 1.00 39.50 200 LEU B N 1
ATOM 5410 C CA . LEU B 1 168 ? -8.477 61.001 28.267 1.00 38.13 200 LEU B CA 1
ATOM 5411 C C . LEU B 1 168 ? -8.267 62.089 27.224 1.00 37.12 200 LEU B C 1
ATOM 5412 O O . LEU B 1 168 ? -8.981 63.091 27.222 1.00 37.31 200 LEU B O 1
ATOM 5417 N N . LYS B 1 169 ? -7.274 61.915 26.358 1.00 34.93 201 LYS B N 1
ATOM 5418 C CA . LYS B 1 169 ? -7.049 62.903 25.318 1.00 35.23 201 LYS B CA 1
ATOM 5419 C C . LYS B 1 169 ? -7.806 62.433 24.082 1.00 34.16 201 LYS B C 1
ATOM 5420 O O . LYS B 1 169 ? -7.587 61.328 23.586 1.00 34.79 201 LYS B O 1
ATOM 5426 N N . ILE B 1 170 ? -8.690 63.283 23.586 1.00 32.86 202 ILE B N 1
ATOM 5427 C CA . ILE B 1 170 ? -9.496 62.948 22.427 1.00 35.21 202 ILE B CA 1
ATOM 5428 C C . ILE B 1 170 ? -9.361 63.993 21.327 1.00 35.70 202 ILE B C 1
ATOM 5429 O O . ILE B 1 170 ? -8.866 65.101 21.558 1.00 37.13 202 ILE B O 1
ATOM 5434 N N . ARG B 1 171 ? -9.787 63.632 20.123 1.00 34.72 203 ARG B N 1
ATOM 5435 C CA . ARG B 1 171 ? -9.780 64.583 19.026 1.00 34.92 203 ARG B CA 1
ATOM 5436 C C . ARG B 1 171 ? -11.180 64.633 18.446 1.00 34.02 203 ARG B C 1
ATOM 5437 O O . ARG B 1 171 ? -11.790 63.598 18.195 1.00 35.01 203 ARG B O 1
ATOM 5445 N N . ARG B 1 172 ? -11.691 65.842 18.252 1.00 34.18 204 ARG B N 1
ATOM 5446 C CA . ARG B 1 172 ? -13.020 66.028 17.694 1.00 32.29 204 ARG B CA 1
ATOM 5447 C C . ARG B 1 172 ? -12.945 65.749 16.211 1.00 34.28 204 ARG B C 1
ATOM 5448 O O . ARG B 1 172 ? -11.864 65.811 15.613 1.00 32.84 204 ARG B O 1
ATOM 5456 N N . PRO B 1 173 ? -14.091 65.439 15.590 1.00 34.69 205 PRO B N 1
ATOM 5457 C CA . PRO B 1 173 ? -14.057 65.168 14.153 1.00 35.60 205 PRO B CA 1
ATOM 5458 C C . PRO B 1 173 ? -13.608 66.376 13.333 1.00 37.22 205 PRO B C 1
ATOM 5459 O O . PRO B 1 173 ? -13.061 66.212 12.240 1.00 35.90 205 PRO B O 1
ATOM 5463 N N . PHE B 1 174 ? -13.831 67.584 13.848 1.00 36.37 206 PHE B N 1
ATOM 5464 C CA . PHE B 1 174 ? -13.393 68.763 13.117 1.00 38.74 206 PHE B CA 1
ATOM 5465 C C . PHE B 1 174 ? -11.911 69.056 13.333 1.00 37.63 206 PHE B C 1
ATOM 5466 O O . PHE B 1 174 ? -11.393 70.047 12.825 1.00 37.90 206 PHE B O 1
ATOM 5474 N N . GLY B 1 175 ? -11.235 68.195 14.091 1.00 36.71 207 GLY B N 1
ATOM 5475 C CA . GLY B 1 175 ? -9.805 68.367 14.291 1.00 37.03 207 GLY B CA 1
ATOM 5476 C C . GLY B 1 175 ? -9.232 68.811 15.627 1.00 37.62 207 GLY B C 1
ATOM 5477 O O . GLY B 1 175 ? -8.107 68.440 15.959 1.00 37.22 207 GLY B O 1
ATOM 5478 N N . THR B 1 176 ? -9.969 69.600 16.399 1.00 39.08 208 THR B N 1
ATOM 5479 C CA . THR B 1 176 ? -9.433 70.064 17.669 1.00 40.67 208 THR B CA 1
ATOM 5480 C C . THR B 1 176 ? -9.308 68.971 18.714 1.00 40.96 208 THR B C 1
ATOM 5481 O O . THR B 1 176 ? -10.065 67.996 18.717 1.00 40.26 208 THR B O 1
ATOM 5485 N N . THR B 1 177 ? -8.333 69.161 19.598 1.00 40.53 209 THR B N 1
ATOM 5486 C CA . THR B 1 177 ? -8.021 68.241 20.684 1.00 41.79 209 THR B CA 1
ATOM 5487 C C . THR B 1 177 ? -8.580 68.711 22.027 1.00 40.86 209 THR B C 1
ATOM 5488 O O . THR B 1 177 ? -8.632 69.907 22.303 1.00 40.79 209 THR B O 1
ATOM 5492 N N . ARG B 1 178 ? -9.000 67.763 22.859 1.00 39.43 210 ARG B N 1
ATOM 5493 C CA . ARG B 1 178 ? -9.528 68.075 24.185 1.00 38.62 210 ARG B CA 1
ATOM 5494 C C . ARG B 1 178 ? -8.996 67.067 25.190 1.00 38.65 210 ARG B C 1
ATOM 5495 O O . ARG B 1 178 ? -8.806 65.899 24.863 1.00 40.49 210 ARG B O 1
ATOM 5503 N N . GLU B 1 179 ? -8.747 67.515 26.411 1.00 40.68 211 GLU B N 1
ATOM 5504 C CA . GLU B 1 179 ? -8.278 66.615 27.454 1.00 42.58 211 GLU B CA 1
ATOM 5505 C C . GLU B 1 179 ? -9.406 66.515 28.467 1.00 41.86 211 GLU B C 1
ATOM 5506 O O . GLU B 1 179 ? -9.730 67.487 29.139 1.00 41.79 211 GLU B O 1
ATOM 5512 N N . VAL B 1 180 ? -10.014 65.339 28.564 1.00 41.79 212 VAL B N 1
ATOM 5513 C CA . VAL B 1 180 ? -11.125 65.153 29.478 1.00 41.52 212 VAL B CA 1
ATOM 5514 C C . VAL B 1 180 ? -10.711 64.364 30.704 1.00 42.55 212 VAL B C 1
ATOM 5515 O O . VAL B 1 180 ? -10.378 63.180 30.623 1.00 41.92 212 VAL B O 1
ATOM 5519 N N . ARG B 1 181 ? -10.725 65.045 31.843 1.00 43.65 213 ARG B N 1
ATOM 5520 C CA . ARG B 1 181 ? -10.358 64.433 33.103 1.00 43.76 213 ARG B CA 1
ATOM 5521 C C . ARG B 1 181 ? -11.579 63.657 33.574 1.00 43.74 213 ARG B C 1
ATOM 5522 O O . ARG B 1 181 ? -12.675 64.207 33.720 1.00 41.10 213 ARG B O 1
ATOM 5530 N N . VAL B 1 182 ? -11.380 62.364 33.791 1.00 42.72 214 VAL B N 1
ATOM 5531 C CA . VAL B 1 182 ? -12.448 61.485 34.226 1.00 42.96 214 VAL B CA 1
ATOM 5532 C C . VAL B 1 182 ? -12.053 60.712 35.489 1.00 41.20 214 VAL B C 1
ATOM 5533 O O . VAL B 1 182 ? -10.868 60.549 35.781 1.00 40.37 214 VAL B O 1
ATOM 5537 N N . LYS B 1 183 ? -13.045 60.244 36.241 1.00 39.97 215 LYS B N 1
ATOM 5538 C CA . LYS B 1 183 ? -12.762 59.492 37.459 1.00 41.27 215 LYS B CA 1
ATOM 5539 C C . LYS B 1 183 ? -13.252 58.046 37.416 1.00 40.18 215 LYS B C 1
ATOM 5540 O O . LYS B 1 183 ? -14.430 57.786 37.161 1.00 38.84 215 LYS B O 1
ATOM 5546 N N . TRP B 1 184 ? -12.345 57.109 37.675 1.00 39.10 216 TRP B N 1
ATOM 5547 C CA . TRP B 1 184 ? -12.706 55.700 37.693 1.00 38.10 216 TRP B CA 1
ATOM 5548 C C . TRP B 1 184 ? -13.813 55.437 38.702 1.00 38.65 216 TRP B C 1
ATOM 5549 O O . TRP B 1 184 ? -13.828 56.007 39.800 1.00 38.41 216 TRP B O 1
ATOM 5560 N N . ARG B 1 185 ? -14.743 54.572 38.323 1.00 39.47 217 ARG B N 1
ATOM 5561 C CA . ARG B 1 185 ? -15.814 54.171 39.218 1.00 40.58 217 ARG B CA 1
ATOM 5562 C C . ARG B 1 185 ? -15.153 52.985 39.918 1.00 40.84 217 ARG B C 1
ATOM 5563 O O . ARG B 1 185 ? -14.983 51.920 39.322 1.00 40.76 217 ARG B O 1
ATOM 5571 N N . TYR B 1 186 ? -14.771 53.184 41.176 1.00 40.51 218 TYR B N 1
ATOM 5572 C CA . TYR B 1 186 ? -14.053 52.176 41.946 1.00 39.92 218 TYR B CA 1
ATOM 5573 C C . TYR B 1 186 ? -14.828 51.445 43.038 1.00 40.31 218 TYR B C 1
ATOM 5574 O O . TYR B 1 186 ? -15.627 52.030 43.768 1.00 41.53 218 TYR B O 1
ATOM 5583 N N . VAL B 1 187 ? -14.578 50.146 43.129 1.00 40.88 219 VAL B N 1
ATOM 5584 C CA . VAL B 1 187 ? -15.189 49.298 44.141 1.00 39.30 219 VAL B CA 1
ATOM 5585 C C . VAL B 1 187 ? -14.008 48.695 44.898 1.00 38.81 219 VAL B C 1
ATOM 5586 O O . VAL B 1 187 ? -13.203 47.961 44.320 1.00 37.39 219 VAL B O 1
ATOM 5590 N N . PRO B 1 188 ? -13.865 49.027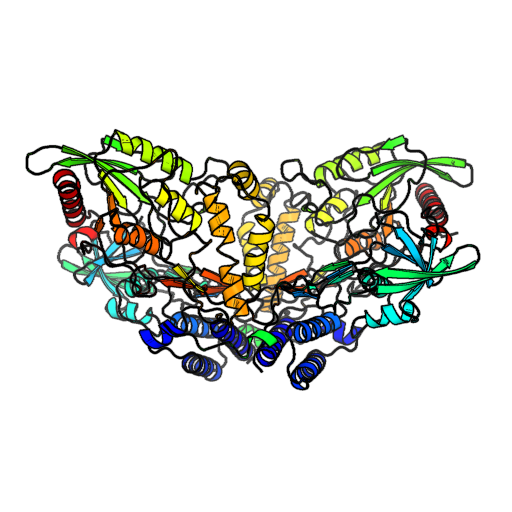 46.195 1.00 38.66 220 PRO B N 1
ATOM 5591 C CA . PRO B 1 188 ? -12.751 48.488 46.986 1.00 38.48 220 PRO B CA 1
ATOM 5592 C C . PRO B 1 188 ? -12.883 46.987 47.225 1.00 38.76 220 PRO B C 1
ATOM 5593 O O . PRO B 1 188 ? -13.963 46.416 47.071 1.00 38.39 220 PRO B O 1
ATOM 5597 N N . GLU B 1 189 ? -11.778 46.352 47.591 1.00 39.23 221 GLU B N 1
ATOM 5598 C CA . GLU B 1 189 ? -11.782 44.919 47.847 1.00 40.85 221 GLU B CA 1
ATOM 5599 C C . GLU B 1 189 ? -12.500 44.603 49.150 1.00 41.43 221 GLU B C 1
ATOM 5600 O O . GLU B 1 189 ? -12.292 45.274 50.161 1.00 42.28 221 GLU B O 1
ATOM 5606 N N . GLY B 1 190 ? -13.351 43.582 49.118 1.00 41.94 222 GLY B N 1
ATOM 5607 C CA . GLY B 1 190 ? -14.092 43.200 50.305 1.00 41.19 222 GLY B CA 1
ATOM 5608 C C . GLY B 1 190 ? -13.550 41.918 50.903 1.00 40.44 222 GLY B C 1
ATOM 5609 O O . GLY B 1 190 ? -13.974 41.481 51.972 1.00 40.62 222 GLY B O 1
ATOM 5610 N N . VAL B 1 191 ? -12.608 41.306 50.200 1.00 39.14 223 VAL B N 1
ATOM 5611 C CA . VAL B 1 191 ? -12.000 40.068 50.663 1.00 38.76 223 VAL B CA 1
ATOM 5612 C C . VAL B 1 191 ? -10.589 40.402 51.104 1.00 39.44 223 VAL B C 1
ATOM 5613 O O . VAL B 1 191 ? -9.701 40.583 50.272 1.00 38.80 223 VAL B O 1
ATOM 5617 N N . GLY B 1 192 ? -10.398 40.491 52.421 1.00 40.27 224 GLY B N 1
ATOM 5618 C CA . GLY B 1 192 ? -9.103 40.828 52.982 1.00 38.46 224 GLY B CA 1
ATOM 5619 C C . GLY B 1 192 ? -7.945 40.014 52.453 1.00 40.27 224 GLY B C 1
ATOM 5620 O O . GLY B 1 192 ? -7.977 38.782 52.474 1.00 39.92 224 GLY B O 1
ATOM 5621 N N . ASP B 1 193 ? -6.911 40.708 51.987 1.00 41.54 225 ASP B N 1
ATOM 5622 C CA . ASP B 1 193 ? -5.728 40.048 51.449 1.00 43.30 225 ASP B CA 1
ATOM 5623 C C . ASP B 1 193 ? -5.134 39.158 52.537 1.00 43.96 225 ASP B C 1
ATOM 5624 O O . ASP B 1 193 ? -4.981 39.574 53.685 1.00 43.01 225 ASP B O 1
ATOM 5629 N N . LEU B 1 194 ? -4.814 37.925 52.171 1.00 45.33 226 LEU B N 1
ATOM 5630 C CA . LEU B 1 194 ? -4.264 36.967 53.117 1.00 46.18 226 LEU B CA 1
ATOM 5631 C C . LEU B 1 194 ? -2.891 37.388 53.642 1.00 46.45 226 LEU B C 1
ATOM 5632 O O . LEU B 1 194 ? -2.540 37.078 54.779 1.00 45.20 226 LEU B O 1
ATOM 5637 N N . ALA B 1 195 ? -2.122 38.091 52.811 1.00 46.69 227 ALA B N 1
ATOM 5638 C CA . ALA B 1 195 ? -0.788 38.551 53.195 1.00 47.55 227 ALA B CA 1
ATOM 5639 C C . ALA B 1 195 ? -0.849 39.441 54.427 1.00 47.73 227 ALA B C 1
ATOM 5640 O O . ALA B 1 195 ? 0.046 39.410 55.265 1.00 47.93 227 ALA B O 1
ATOM 5642 N N . THR B 1 196 ? -1.914 40.230 54.524 1.00 48.52 228 THR B N 1
ATOM 5643 C CA . THR B 1 196 ? -2.110 41.145 55.640 1.00 49.68 228 THR B CA 1
ATOM 5644 C C . THR B 1 196 ? -2.524 40.393 56.895 1.00 50.64 228 THR B C 1
ATOM 5645 O O . THR B 1 196 ? -2.116 40.732 58.002 1.00 50.59 228 THR B O 1
ATOM 5649 N N . ILE B 1 197 ? -3.337 39.363 56.704 1.00 51.13 229 ILE B N 1
ATOM 5650 C CA . ILE B 1 197 ? -3.849 38.551 57.799 1.00 49.73 229 ILE B CA 1
ATOM 5651 C C . ILE B 1 197 ? -2.860 37.509 58.317 1.00 49.84 229 ILE B C 1
ATOM 5652 O O . ILE B 1 197 ? -2.901 37.138 59.485 1.00 50.66 229 ILE B O 1
ATOM 5657 N N . ALA B 1 198 ? -1.972 37.049 57.444 1.00 50.81 230 ALA B N 1
ATOM 5658 C CA . ALA B 1 198 ? -0.985 36.020 57.778 1.00 52.55 230 ALA B CA 1
ATOM 5659 C C . ALA B 1 198 ? -0.321 36.102 59.159 1.00 54.98 230 ALA B C 1
ATOM 5660 O O . ALA B 1 198 ? -0.367 35.142 59.931 1.00 53.77 230 ALA B O 1
ATOM 5662 N N . PRO B 1 199 ? 0.310 37.243 59.487 1.00 57.22 231 PRO B N 1
ATOM 5663 C CA . PRO B 1 199 ? 0.967 37.372 60.793 1.00 58.64 231 PRO B CA 1
ATOM 5664 C C . PRO B 1 199 ? 0.107 37.060 62.022 1.00 59.17 231 PRO B C 1
ATOM 5665 O O . PRO B 1 199 ? 0.631 36.635 63.051 1.00 60.05 231 PRO B O 1
ATOM 5669 N N . SER B 1 200 ? -1.203 37.260 61.922 1.00 59.70 232 SER B N 1
ATOM 5670 C CA . SER B 1 200 ? -2.084 36.998 63.056 1.00 60.14 232 SER B CA 1
ATOM 5671 C C . SER B 1 200 ? -2.759 35.625 63.025 1.00 60.65 232 SER B C 1
ATOM 5672 O O . SER B 1 200 ? -3.648 35.352 63.830 1.00 59.99 232 SER B O 1
ATOM 5675 N N . ILE B 1 201 ? -2.342 34.763 62.102 1.00 61.42 233 ILE B N 1
ATOM 5676 C CA . ILE B 1 201 ? -2.928 33.428 62.001 1.00 62.39 233 ILE B CA 1
ATOM 5677 C C . ILE B 1 201 ? -2.273 32.465 62.987 1.00 62.90 233 ILE B C 1
ATOM 5678 O O . ILE B 1 201 ? -1.098 32.126 62.852 1.00 63.23 233 ILE B O 1
ATOM 5683 N N . ARG B 1 202 ? -3.043 32.017 63.972 1.00 63.67 234 ARG B N 1
ATOM 5684 C CA . ARG B 1 202 ? -2.524 31.098 64.973 1.00 65.01 234 ARG B CA 1
ATOM 5685 C C . ARG B 1 202 ? -2.958 29.665 64.684 1.00 64.91 234 ARG B C 1
ATOM 5686 O O . ARG B 1 202 ? -3.929 29.429 63.960 1.00 64.96 234 ARG B O 1
ATOM 5694 N N . ALA B 1 203 ? -2.231 28.708 65.253 1.00 64.43 235 ALA B N 1
ATOM 5695 C CA . ALA B 1 203 ? -2.545 27.298 65.066 1.00 63.42 235 ALA B CA 1
ATOM 5696 C C . ALA B 1 203 ? -3.912 26.983 65.664 1.00 62.60 235 ALA B C 1
ATOM 5697 O O . ALA B 1 203 ? -4.351 27.630 66.614 1.00 61.12 235 ALA B O 1
ATOM 5699 N N . PRO B 1 204 ? -4.608 25.983 65.107 1.00 62.29 236 PRO B N 1
ATOM 5700 C CA . PRO B 1 204 ? -5.929 25.624 65.628 1.00 62.79 236 PRO B CA 1
ATOM 5701 C C . PRO B 1 204 ? -5.861 24.854 66.947 1.00 63.14 236 PRO B C 1
ATOM 5702 O O . PRO B 1 204 ? -5.075 23.920 67.092 1.00 62.53 236 PRO B O 1
ATOM 5706 N N . GLN B 1 205 ? -6.679 25.264 67.910 1.00 64.03 237 GLN B N 1
ATOM 5707 C CA . GLN B 1 205 ? -6.725 24.598 69.206 1.00 66.09 237 GLN B CA 1
ATOM 5708 C C . GLN B 1 205 ? -8.158 24.326 69.643 1.00 65.72 237 GLN B C 1
ATOM 5709 O O . GLN B 1 205 ? -9.051 25.134 69.407 1.00 65.01 237 GLN B O 1
ATOM 5715 N N . LEU B 1 206 ? -8.366 23.182 70.287 1.00 66.15 238 LEU B N 1
ATOM 5716 C CA . LEU B 1 206 ? -9.689 22.783 70.757 1.00 66.82 238 LEU B CA 1
ATOM 5717 C C . LEU B 1 206 ? -10.171 23.655 71.912 1.00 67.24 238 LEU B C 1
ATOM 5718 O O . LEU B 1 206 ? -10.094 24.881 71.854 1.00 69.39 238 LEU B O 1
ATOM 5723 N N . GLY B 1 252 ? -26.835 46.395 21.440 1.00 30.40 284 GLY B N 1
ATOM 5724 C CA . GLY B 1 252 ? -25.675 47.143 21.896 1.00 30.22 284 GLY B CA 1
ATOM 5725 C C . GLY B 1 252 ? -24.385 46.475 21.478 1.00 29.27 284 GLY B C 1
ATOM 5726 O O . GLY B 1 252 ? -24.400 45.479 20.743 1.00 28.56 284 GLY B O 1
ATOM 5727 N N . TYR B 1 253 ? -23.270 47.015 21.962 1.00 27.73 285 TYR B N 1
ATOM 5728 C CA . TYR B 1 253 ? -21.947 46.506 21.633 1.00 26.82 285 TYR B CA 1
ATOM 5729 C C . TYR B 1 253 ? -21.496 45.360 22.530 1.00 27.42 285 TYR B C 1
ATOM 5730 O O . TYR B 1 253 ? -20.444 44.776 22.306 1.00 26.93 285 TYR B O 1
ATOM 5739 N N . ASN B 1 254 ? -22.304 45.027 23.532 1.00 27.91 286 ASN B N 1
ATOM 5740 C CA . ASN B 1 254 ? -21.980 43.934 24.449 1.00 29.25 286 ASN B CA 1
ATOM 5741 C C . ASN B 1 254 ? -21.924 42.572 23.750 1.00 28.38 286 ASN B C 1
ATOM 5742 O O . ASN B 1 254 ? -22.779 42.254 22.925 1.00 27.90 286 ASN B O 1
ATOM 5747 N N . ILE B 1 255 ? -20.929 41.765 24.091 1.00 25.06 287 ILE B N 1
ATOM 5748 C CA . ILE B 1 255 ? -20.834 40.432 23.527 1.00 26.01 287 ILE B CA 1
ATOM 5749 C C . ILE B 1 255 ? -22.082 39.692 24.029 1.00 26.23 287 ILE B C 1
ATOM 5750 O O . ILE B 1 255 ? -22.412 39.766 25.209 1.00 24.89 287 ILE B O 1
ATOM 5755 N N . GLY B 1 256 ? -22.787 39.010 23.130 1.00 24.48 288 GLY B N 1
ATOM 5756 C CA . GLY B 1 256 ? -23.992 38.304 23.530 1.00 24.70 288 GLY B CA 1
ATOM 5757 C C . GLY B 1 256 ? -25.253 39.157 23.501 1.00 25.54 288 GLY B C 1
ATOM 5758 O O . GLY B 1 256 ? -26.342 38.675 23.809 1.00 28.26 288 GLY B O 1
ATOM 5759 N N . SER B 1 257 ? -25.117 40.425 23.135 1.00 25.40 289 SER B N 1
ATOM 5760 C CA . SER B 1 257 ? -26.266 41.326 23.059 1.00 26.25 289 SER B CA 1
ATOM 5761 C C . SER B 1 257 ? -27.311 40.813 22.063 1.00 25.96 289 SER B C 1
ATOM 5762 O O . SER B 1 257 ? -26.985 40.457 20.928 1.00 23.81 289 SER B O 1
ATOM 5765 N N . THR B 1 258 ? -28.571 40.788 22.487 1.00 26.28 290 THR B N 1
ATOM 5766 C CA . THR B 1 258 ? -29.648 40.306 21.625 1.00 25.06 290 THR B CA 1
ATOM 5767 C C . THR B 1 258 ? -29.790 41.104 20.334 1.00 23.44 290 THR B C 1
ATOM 5768 O O . THR B 1 258 ? -29.912 40.531 19.252 1.00 20.34 290 THR B O 1
ATOM 5772 N N . ASP B 1 259 ? -29.766 42.426 20.441 1.00 24.01 291 ASP B N 1
ATOM 5773 C CA . ASP B 1 259 ? -29.934 43.275 19.267 1.00 24.73 291 ASP B CA 1
ATOM 5774 C C . ASP B 1 259 ? -28.672 43.598 18.486 1.00 23.90 291 ASP B C 1
ATOM 5775 O O . ASP B 1 259 ? -28.741 43.902 17.299 1.00 24.23 291 ASP B O 1
ATOM 5780 N N . GLY B 1 260 ? -27.513 43.538 19.123 1.00 24.11 292 GLY B N 1
ATOM 5781 C CA . GLY B 1 260 ? -26.313 43.864 18.374 1.00 22.68 292 GLY B CA 1
ATOM 5782 C C . GLY B 1 260 ? -26.274 45.359 18.115 1.00 25.32 292 GLY B C 1
ATOM 5783 O O . GLY B 1 260 ? -27.003 46.135 18.756 1.00 24.65 292 GLY B O 1
ATOM 5784 N N . PHE B 1 261 ? -25.465 45.773 17.149 1.00 23.96 293 PHE B N 1
ATOM 5785 C CA . PHE B 1 261 ? -25.303 47.196 16.882 1.00 24.04 293 PHE B CA 1
ATOM 5786 C C . PHE B 1 261 ? -25.579 47.646 15.460 1.00 25.00 293 PHE B C 1
ATOM 5787 O O . PHE B 1 261 ? -25.391 48.811 15.135 1.00 26.55 293 PHE B O 1
ATOM 5795 N N . LEU B 1 262 ? -26.027 46.735 14.611 1.00 24.16 294 LEU B N 1
ATOM 5796 C CA . LEU B 1 262 ? -26.317 47.084 13.230 1.00 26.14 294 LEU B CA 1
ATOM 5797 C C . LEU B 1 262 ? -27.728 47.645 13.023 1.00 28.79 294 LEU B C 1
ATOM 5798 O O . LEU B 1 262 ? -28.716 47.094 13.525 1.00 27.86 294 LEU B O 1
ATOM 5803 N N . PRO B 1 263 ? -27.834 48.773 12.303 1.00 29.78 295 PRO B N 1
ATOM 5804 C CA . PRO B 1 263 ? -29.149 49.373 12.042 1.00 30.36 295 PRO B CA 1
ATOM 5805 C C . PRO B 1 263 ? -29.893 48.545 10.988 1.00 29.94 295 PRO B C 1
ATOM 5806 O O . PRO B 1 263 ? -29.280 47.723 10.305 1.00 29.35 295 PRO B O 1
ATOM 5810 N N . VAL B 1 264 ? -31.204 48.739 10.855 1.00 29.41 296 VAL B N 1
ATOM 5811 C CA . VAL B 1 264 ? -31.969 47.964 9.879 1.00 29.88 296 VAL B CA 1
ATOM 5812 C C . VAL B 1 264 ? -31.405 48.174 8.486 1.00 30.71 296 VAL B C 1
ATOM 5813 O O . VAL B 1 264 ? -30.957 49.268 8.150 1.00 32.66 296 VAL B O 1
ATOM 5817 N N . ILE B 1 265 ? -31.429 47.118 7.678 1.00 31.05 297 ILE B N 1
ATOM 5818 C CA . ILE B 1 265 ? -30.886 47.169 6.329 1.00 30.89 297 ILE B CA 1
ATOM 5819 C C . ILE B 1 265 ? -31.793 47.859 5.308 1.00 33.08 297 ILE B C 1
ATOM 5820 O O . ILE B 1 265 ? -31.354 48.208 4.212 1.00 32.95 297 ILE B O 1
ATOM 5825 N N . GLY B 1 266 ? -33.052 48.063 5.670 1.00 33.75 298 GLY B N 1
ATOM 5826 C CA . GLY B 1 266 ? -33.972 48.714 4.759 1.00 34.89 298 GLY B CA 1
ATOM 5827 C C . GLY B 1 266 ? -35.344 48.840 5.384 1.00 37.02 298 GLY B C 1
ATOM 5828 O O . GLY B 1 266 ? -35.521 48.474 6.547 1.00 35.72 298 GLY B O 1
ATOM 5829 N N . PRO B 1 267 ? -36.335 49.369 4.645 1.00 37.60 299 PRO B N 1
ATOM 5830 C CA . PRO B 1 267 ? -37.681 49.508 5.202 1.00 38.44 299 PRO B CA 1
ATOM 5831 C C . PRO B 1 267 ? -38.241 48.148 5.599 1.00 38.63 299 PRO B C 1
ATOM 5832 O O . PRO B 1 267 ? -38.314 47.226 4.789 1.00 36.82 299 PRO B O 1
ATOM 5836 N N . VAL B 1 268 ? -38.625 48.038 6.864 1.00 39.31 300 VAL B N 1
ATOM 5837 C CA . VAL B 1 268 ? -39.156 46.802 7.409 1.00 40.96 300 VAL B CA 1
ATOM 5838 C C . VAL B 1 268 ? -40.564 46.463 6.936 1.00 40.35 300 VAL B C 1
ATOM 5839 O O . VAL B 1 268 ? -41.477 47.277 7.044 1.00 42.07 300 VAL B O 1
ATOM 5843 N N . ILE B 1 269 ? -40.737 45.255 6.414 1.00 39.30 301 ILE B N 1
ATOM 5844 C CA . ILE B 1 269 ? -42.047 44.823 5.963 1.00 39.44 301 ILE B CA 1
ATOM 5845 C C . ILE B 1 269 ? -42.644 43.901 7.035 1.00 38.55 301 ILE B C 1
ATOM 5846 O O . ILE B 1 269 ? -43.863 43.735 7.117 1.00 39.55 301 ILE B O 1
ATOM 5851 N N . TRP B 1 270 ? -41.777 43.309 7.858 1.00 36.56 302 TRP B N 1
ATOM 5852 C CA . TRP B 1 270 ? -42.207 42.423 8.948 1.00 34.71 302 TRP B CA 1
ATOM 5853 C C . TRP B 1 270 ? -41.169 42.380 10.068 1.00 34.52 302 TRP B C 1
ATOM 5854 O O . TRP B 1 270 ? -39.966 42.372 9.815 1.00 31.00 302 TRP B O 1
ATOM 5865 N N . GLU B 1 271 ? -41.638 42.330 11.307 1.00 34.21 303 GLU B N 1
ATOM 5866 C CA . GLU B 1 271 ? -40.730 42.281 12.441 1.00 35.94 303 GLU B CA 1
ATOM 5867 C C . GLU B 1 271 ? -41.228 41.286 13.478 1.00 35.43 303 GLU B C 1
ATOM 5868 O O . GLU B 1 271 ? -42.393 41.317 13.874 1.00 34.66 303 GLU B O 1
ATOM 5874 N N . SER B 1 272 ? -40.339 40.394 13.903 1.00 35.19 304 SER B N 1
ATOM 5875 C CA . SER B 1 272 ? -40.673 39.376 14.890 1.00 34.00 304 SER B CA 1
ATOM 5876 C C . SER B 1 272 ? -40.779 40.025 16.268 1.00 35.47 304 SER B C 1
ATOM 5877 O O . SER B 1 272 ? -40.119 41.025 16.541 1.00 34.02 304 SER B O 1
ATOM 5880 N N . GLU B 1 273 ? -41.591 39.443 17.142 1.00 37.85 305 GLU B N 1
ATOM 5881 C CA . GLU B 1 273 ? -41.808 40.014 18.467 1.00 42.78 305 GLU B CA 1
ATOM 5882 C C . GLU B 1 273 ? -41.299 39.232 19.672 1.00 42.70 305 GLU B C 1
ATOM 5883 O O . GLU B 1 273 ? -41.588 39.610 20.809 1.00 46.78 305 GLU B O 1
ATOM 5889 N N . GLY B 1 274 ? -40.548 38.162 19.451 1.00 40.98 306 GLY B N 1
ATOM 5890 C CA . GLY B 1 274 ? -40.064 37.384 20.579 1.00 37.27 306 GLY B CA 1
ATOM 5891 C C . GLY B 1 274 ? -38.683 37.710 21.127 1.00 36.54 306 GLY B C 1
ATOM 5892 O O . GLY B 1 274 ? -38.291 38.872 21.251 1.00 35.61 306 GLY B O 1
ATOM 5893 N N . LEU B 1 275 ? -37.949 36.653 21.458 1.00 32.18 307 LEU B N 1
ATOM 5894 C CA . LEU B 1 275 ? -36.608 36.743 22.014 1.00 30.77 307 LEU B CA 1
ATOM 5895 C C . LEU B 1 275 ? -35.543 37.201 21.009 1.00 29.16 307 LEU B C 1
ATOM 5896 O O . LEU B 1 275 ? -34.637 37.956 21.358 1.00 29.02 307 LEU B O 1
ATOM 5901 N N . PHE B 1 276 ? -35.652 36.736 19.769 1.00 26.65 308 PHE B N 1
ATOM 5902 C CA . PHE B 1 276 ? -34.687 37.077 18.725 1.00 24.87 308 PHE B CA 1
ATOM 5903 C C . PHE B 1 276 ? -35.003 38.361 17.971 1.00 24.50 308 PHE B C 1
ATOM 5904 O O . PHE B 1 276 ? -36.166 38.692 17.740 1.00 25.27 308 PHE B O 1
ATOM 5912 N N . ARG B 1 277 ? -33.964 39.077 17.565 1.00 23.27 309 ARG B N 1
ATOM 5913 C CA . ARG B 1 277 ? -34.181 40.254 16.741 1.00 23.50 309 ARG B CA 1
ATOM 5914 C C . ARG B 1 277 ? -34.253 39.652 15.331 1.00 23.41 309 ARG B C 1
ATOM 5915 O O . ARG B 1 277 ? -33.295 39.034 14.855 1.00 23.20 309 ARG B O 1
ATOM 5923 N N . ALA B 1 278 ? -35.388 39.814 14.669 1.00 21.88 310 ALA B N 1
ATOM 5924 C CA . ALA B 1 278 ? -35.544 39.263 13.340 1.00 21.02 310 ALA B CA 1
ATOM 5925 C C . ALA B 1 278 ? -36.599 40.040 12.579 1.00 23.49 310 ALA B C 1
ATOM 5926 O O . ALA B 1 278 ? -37.639 40.409 13.139 1.00 23.63 310 ALA B O 1
ATOM 5928 N N . TYR B 1 279 ? -36.334 40.288 11.304 1.00 20.93 311 TYR B N 1
ATOM 5929 C CA . TYR B 1 279 ? -37.277 41.026 10.495 1.00 22.49 311 TYR B CA 1
ATOM 5930 C C . TYR B 1 279 ? -37.043 40.773 9.023 1.00 23.23 311 TYR B C 1
ATOM 5931 O O . TYR B 1 279 ? -36.129 40.041 8.638 1.00 22.59 311 TYR B O 1
ATOM 5940 N N . ILE B 1 280 ? -37.898 41.367 8.205 1.00 23.59 312 ILE B N 1
ATOM 5941 C CA . ILE B 1 280 ? -37.803 41.250 6.764 1.00 25.21 312 ILE B CA 1
ATOM 5942 C C . ILE B 1 280 ? -37.838 42.670 6.234 1.00 27.10 312 ILE B C 1
ATOM 5943 O O . ILE B 1 280 ? -38.680 43.455 6.660 1.00 29.59 312 ILE B O 1
ATOM 5948 N N . SER B 1 281 ? -36.912 43.002 5.338 1.00 27.99 313 SER B N 1
ATOM 5949 C CA . SER B 1 281 ? -36.851 44.326 4.721 1.00 30.49 313 SER B CA 1
ATOM 5950 C C . SER B 1 281 ? -36.678 44.125 3.228 1.00 31.36 313 SER B C 1
ATOM 5951 O O . SER B 1 281 ? -36.496 43.004 2.772 1.00 31.31 313 SER B O 1
ATOM 5954 N N . SER B 1 282 ? -36.744 45.211 2.468 1.00 34.19 314 SER B N 1
ATOM 5955 C CA . SER B 1 282 ? -36.552 45.133 1.025 1.00 37.20 314 SER B CA 1
ATOM 5956 C C . SER B 1 282 ? -35.167 45.670 0.699 1.00 37.30 314 SER B C 1
ATOM 5957 O O . SER B 1 282 ? -34.787 46.744 1.161 1.00 39.82 314 SER B O 1
ATOM 5960 N N . VAL B 1 283 ? -34.408 44.901 -0.074 1.00 37.25 315 VAL B N 1
ATOM 5961 C CA . VAL B 1 283 ? -33.064 45.289 -0.488 1.00 34.59 315 VAL B CA 1
ATOM 5962 C C . VAL B 1 283 ? -33.101 45.534 -1.998 1.00 34.71 315 VAL B C 1
ATOM 5963 O O . VAL B 1 283 ? -33.617 44.707 -2.751 1.00 31.22 315 VAL B O 1
ATOM 5967 N N . THR B 1 284 ? -32.568 46.666 -2.447 1.00 33.82 316 THR B N 1
ATOM 5968 C CA . THR B 1 284 ? -32.593 46.971 -3.873 1.00 34.27 316 THR B CA 1
ATOM 5969 C C . THR B 1 284 ? -31.197 46.968 -4.487 1.00 32.12 316 THR B C 1
ATOM 5970 O O . THR B 1 284 ? -30.245 47.437 -3.873 1.00 31.46 316 THR B O 1
ATOM 5974 N N . ASP B 1 285 ? -31.079 46.434 -5.699 1.00 30.95 317 ASP B N 1
ATOM 5975 C CA . ASP B 1 285 ? -29.789 46.376 -6.373 1.00 31.38 317 ASP B CA 1
ATOM 5976 C C . ASP B 1 285 ? -29.475 47.669 -7.123 1.00 31.45 317 ASP B C 1
ATOM 5977 O O . ASP B 1 285 ? -30.218 48.645 -7.020 1.00 30.28 317 ASP B O 1
ATOM 5982 N N . GLY B 1 286 ? -28.371 47.667 -7.869 1.00 31.23 318 GLY B N 1
ATOM 5983 C CA . GLY B 1 286 ? -27.953 48.852 -8.609 1.00 31.78 318 GLY B CA 1
ATOM 5984 C C . GLY B 1 286 ? -28.888 49.276 -9.729 1.00 32.68 318 GLY B C 1
ATOM 5985 O O . GLY B 1 286 ? -28.812 50.400 -10.227 1.00 32.51 318 GLY B O 1
ATOM 5986 N N . ASP B 1 287 ? -29.776 48.375 -10.128 1.00 32.51 319 ASP B N 1
ATOM 5987 C CA . ASP B 1 287 ? -30.735 48.658 -11.188 1.00 31.29 319 ASP B CA 1
ATOM 5988 C C . ASP B 1 287 ? -32.055 49.117 -10.585 1.00 29.45 319 ASP B C 1
ATOM 5989 O O . ASP B 1 287 ? -32.969 49.476 -11.308 1.00 30.50 319 ASP B O 1
ATOM 5994 N N . GLY B 1 288 ? -32.150 49.103 -9.261 1.00 28.41 320 GLY B N 1
ATOM 5995 C CA . GLY B 1 288 ? -33.388 49.513 -8.618 1.00 28.66 320 GLY B CA 1
ATOM 5996 C C . GLY B 1 288 ? -34.350 48.349 -8.406 1.00 27.52 320 GLY B C 1
ATOM 5997 O O . GLY B 1 288 ? -35.488 48.542 -7.979 1.00 26.27 320 GLY B O 1
ATOM 5998 N N . LYS B 1 289 ? -33.894 47.138 -8.708 1.00 27.45 321 LYS B N 1
ATOM 5999 C CA . LYS B 1 289 ? -34.710 45.930 -8.545 1.00 28.43 321 LYS B CA 1
ATOM 6000 C C . LYS B 1 289 ? -34.773 45.559 -7.061 1.00 28.41 321 LYS B C 1
ATOM 6001 O O . LYS B 1 289 ? -33.734 45.379 -6.434 1.00 27.82 321 LYS B O 1
ATOM 6007 N N . SER B 1 290 ? -35.973 45.444 -6.496 1.00 27.13 322 SER B N 1
ATOM 6008 C CA . SER B 1 290 ? -36.093 45.113 -5.071 1.00 27.89 322 SER B CA 1
ATOM 6009 C C . SER B 1 290 ? -36.310 43.643 -4.768 1.00 26.97 322 SER B C 1
ATOM 6010 O O . SER B 1 290 ? -37.017 42.946 -5.490 1.00 29.08 322 SER B O 1
ATOM 6013 N N . HIS B 1 291 ? -35.707 43.203 -3.668 1.00 26.45 323 HIS B N 1
ATOM 6014 C CA . HIS B 1 291 ? -35.773 41.829 -3.197 1.00 28.02 323 HIS B CA 1
ATOM 6015 C C . HIS B 1 291 ? -36.151 41.825 -1.721 1.00 27.79 323 HIS B C 1
ATOM 6016 O O . HIS B 1 291 ? -35.740 42.710 -0.975 1.00 28.91 323 HIS B O 1
ATOM 6023 N N . LYS B 1 292 ? -36.926 40.834 -1.293 1.00 25.90 324 LYS B N 1
ATOM 6024 C CA . LYS B 1 292 ? -37.292 40.743 0.114 1.00 26.79 324 LYS B CA 1
ATOM 6025 C C . LYS B 1 292 ? -36.200 39.924 0.785 1.00 26.03 324 LYS B C 1
ATOM 6026 O O . LYS B 1 292 ? -35.866 38.832 0.339 1.00 24.82 324 LYS B O 1
ATOM 6032 N N . VAL B 1 293 ? -35.624 40.465 1.846 1.00 25.58 325 VAL B N 1
ATOM 6033 C CA . VAL B 1 293 ? -34.549 39.765 2.529 1.00 26.11 325 VAL B CA 1
ATOM 6034 C C . VAL B 1 293 ? -34.756 39.682 4.030 1.00 24.74 325 VAL B C 1
ATOM 6035 O O . VAL B 1 293 ? -35.144 40.653 4.672 1.00 22.97 325 VAL B O 1
ATOM 6039 N N . GLY B 1 294 ? -34.497 38.507 4.587 1.00 24.75 326 GLY B N 1
ATOM 6040 C CA . GLY B 1 294 ? -34.642 38.349 6.019 1.00 24.12 326 GLY B CA 1
ATOM 6041 C C . GLY B 1 294 ? -33.367 38.723 6.746 1.00 24.49 326 GLY B C 1
ATOM 6042 O O . GLY B 1 294 ? -32.266 38.628 6.188 1.00 24.61 326 GLY B O 1
ATOM 6043 N N . PHE B 1 295 ? -33.523 39.188 7.983 1.00 25.06 327 PHE B N 1
ATOM 6044 C CA . PHE B 1 295 ? -32.401 39.543 8.840 1.00 23.64 327 PHE B CA 1
ATOM 6045 C C . PHE B 1 295 ? -32.666 38.885 10.191 1.00 24.92 327 PHE B C 1
ATOM 6046 O O . PHE B 1 295 ? -33.747 39.028 10.773 1.00 23.57 327 PHE B O 1
ATOM 6054 N N . LEU B 1 296 ? -31.674 38.159 10.679 1.00 24.15 328 LEU B N 1
ATOM 6055 C CA . LEU B 1 296 ? -31.784 37.458 11.946 1.00 25.28 328 LEU B CA 1
ATOM 6056 C C . LEU B 1 296 ? -30.453 37.568 12.679 1.00 24.37 328 LEU B C 1
ATOM 6057 O O . LEU B 1 296 ? -29.407 37.378 12.080 1.00 24.24 328 LEU B O 1
ATOM 6062 N N . ARG B 1 297 ? -30.484 37.896 13.966 1.00 24.56 329 ARG B N 1
ATOM 6063 C CA . ARG B 1 297 ? -29.240 37.958 14.732 1.00 24.23 329 ARG B CA 1
ATOM 6064 C C . ARG B 1 297 ? -29.237 36.800 15.727 1.00 23.00 329 ARG B C 1
ATOM 6065 O O . ARG B 1 297 ? -30.229 36.590 16.432 1.00 25.51 329 ARG B O 1
ATOM 6073 N N . ILE B 1 298 ? -28.161 36.013 15.743 1.00 19.56 330 ILE B N 1
ATOM 6074 C CA . ILE B 1 298 ? -28.031 34.912 16.708 1.00 20.92 330 ILE B CA 1
ATOM 6075 C C . ILE B 1 298 ? -27.027 35.526 17.677 1.00 21.81 330 ILE B C 1
ATOM 6076 O O . ILE B 1 298 ? -25.847 35.650 17.356 1.00 23.67 330 ILE B O 1
ATOM 6081 N N . PRO B 1 299 ? -27.483 35.923 18.876 1.00 23.10 331 PRO B N 1
ATOM 6082 C CA . PRO B 1 299 ? -26.619 36.552 19.877 1.00 22.45 331 PRO B CA 1
ATOM 6083 C C . PRO B 1 299 ? -25.697 35.670 20.715 1.00 24.45 331 PRO B C 1
ATOM 6084 O O . PRO B 1 299 ? -24.596 36.094 21.093 1.00 25.18 331 PRO B O 1
ATOM 6088 N N . THR B 1 300 ? -26.138 34.456 21.011 1.00 22.68 332 THR B N 1
ATOM 6089 C CA . THR B 1 300 ? -25.342 33.540 21.817 1.00 22.37 332 THR B CA 1
ATOM 6090 C C . THR B 1 300 ? -25.822 32.120 21.577 1.00 24.89 332 THR B C 1
ATOM 6091 O O . THR B 1 300 ? -26.937 31.919 21.082 1.00 24.51 332 THR B O 1
ATOM 6095 N N . TYR B 1 301 ? -24.983 31.140 21.911 1.00 23.41 333 TYR B N 1
ATOM 6096 C CA . TYR B 1 301 ? -25.373 29.753 21.759 1.00 23.94 333 TYR B CA 1
ATOM 6097 C C . TYR B 1 301 ? -25.669 29.106 23.108 1.00 24.43 333 TYR B C 1
ATOM 6098 O O . TYR B 1 301 ? -25.920 27.905 23.197 1.00 24.76 333 TYR B O 1
ATOM 6107 N N . SER B 1 302 ? -25.627 29.896 24.171 1.00 25.34 334 SER B N 1
ATOM 6108 C CA . SER B 1 302 ? -26.007 29.354 25.467 1.00 29.40 334 SER B CA 1
ATOM 6109 C C . SER B 1 302 ? -27.407 29.955 25.586 1.00 27.98 334 SER B C 1
ATOM 6110 O O . SER B 1 302 ? -27.609 31.028 26.157 1.00 26.53 334 SER B O 1
ATOM 6113 N N . TRP B 1 303 ? -28.366 29.262 24.979 1.00 27.12 335 TRP B N 1
ATOM 6114 C CA . TRP B 1 303 ? -29.748 29.715 24.930 1.00 29.20 335 TRP B CA 1
ATOM 6115 C C . TRP B 1 303 ? -30.349 30.228 26.229 1.00 29.80 335 TRP B C 1
ATOM 6116 O O . TRP B 1 303 ? -31.162 31.149 26.209 1.00 31.18 335 TRP B O 1
ATOM 6127 N N . GLN B 1 304 ? -29.951 29.643 27.350 1.00 31.50 336 GLN B N 1
ATOM 6128 C CA . GLN B 1 304 ? -30.488 30.045 28.642 1.00 36.34 336 GLN B CA 1
ATOM 6129 C C . GLN B 1 304 ? -30.093 31.464 29.062 1.00 37.52 336 GLN B C 1
ATOM 6130 O O . GLN B 1 304 ? -30.767 32.081 29.884 1.00 38.03 336 GLN B O 1
ATOM 6136 N N . ASP B 1 305 ? -29.010 31.987 28.495 1.00 38.36 337 ASP B N 1
ATOM 6137 C CA . ASP B 1 305 ? -28.554 33.331 28.834 1.00 38.01 337 ASP B CA 1
ATOM 6138 C C . ASP B 1 305 ? -29.130 34.398 27.915 1.00 38.00 337 ASP B C 1
ATOM 6139 O O . ASP B 1 305 ? -28.731 35.557 27.994 1.00 38.62 337 ASP B O 1
ATOM 6144 N N . MET B 1 306 ? -30.046 34.024 27.028 1.00 36.93 338 MET B N 1
ATOM 6145 C CA . MET B 1 306 ? -30.634 35.022 26.140 1.00 36.41 338 MET B CA 1
ATOM 6146 C C . MET B 1 306 ? -31.446 36.053 26.918 1.00 37.74 338 MET B C 1
ATOM 6147 O O . MET B 1 306 ? -32.183 35.713 27.841 1.00 38.45 338 MET B O 1
ATOM 6152 N N . GLU B 1 307 ? -31.297 37.314 26.528 1.00 38.49 339 GLU B N 1
ATOM 6153 C CA . GLU B 1 307 ? -32.006 38.430 27.143 1.00 39.37 339 GLU B CA 1
ATOM 6154 C C . GLU B 1 307 ? -33.499 38.147 27.265 1.00 40.48 339 GLU B C 1
ATOM 6155 O O . GLU B 1 307 ? -34.149 37.818 26.278 1.00 39.56 339 GLU B O 1
ATOM 6161 N N . ASP B 1 308 ? -34.039 38.276 28.475 1.00 40.53 340 ASP B N 1
ATOM 6162 C CA . ASP B 1 308 ? -35.465 38.069 28.710 1.00 40.30 340 ASP B CA 1
ATOM 6163 C C . ASP B 1 308 ? -35.936 36.633 28.545 1.00 39.72 340 ASP B C 1
ATOM 6164 O O . ASP B 1 308 ? -37.127 36.390 28.376 1.00 40.05 340 ASP B O 1
ATOM 6169 N N . PHE B 1 309 ? -35.019 35.676 28.582 1.00 39.08 341 PHE B N 1
ATOM 6170 C CA . PHE B 1 309 ? -35.434 34.289 28.446 1.00 40.14 341 PHE B CA 1
ATOM 6171 C C . PHE B 1 309 ? -36.272 33.868 29.653 1.00 41.56 341 PHE B C 1
ATOM 6172 O O . PHE B 1 309 ? -35.889 34.107 30.797 1.00 42.34 341 PHE B O 1
ATOM 6180 N N . ASP B 1 310 ? -37.419 33.250 29.393 1.00 43.15 342 ASP B N 1
ATOM 6181 C CA . ASP B 1 310 ? -38.294 32.779 30.464 1.00 44.53 342 ASP B CA 1
ATOM 6182 C C . ASP B 1 310 ? -38.209 31.257 30.524 1.00 44.34 342 ASP B C 1
ATOM 6183 O O . ASP B 1 310 ? -38.792 30.560 29.695 1.00 42.97 342 ASP B O 1
ATOM 6188 N N . PRO B 1 311 ? -37.484 30.724 31.515 1.00 44.59 343 PRO B N 1
ATOM 6189 C CA . PRO B 1 311 ? -37.325 29.279 31.673 1.00 45.28 343 PRO B CA 1
ATOM 6190 C C . PRO B 1 311 ? -38.622 28.498 31.845 1.00 46.39 343 PRO B C 1
ATOM 6191 O O . PRO B 1 311 ? -38.627 27.272 31.718 1.00 45.92 343 PRO B O 1
ATOM 6195 N N . SER B 1 312 ? -39.718 29.202 32.121 1.00 46.20 344 SER B N 1
ATOM 6196 C CA . SER B 1 312 ? -41.008 28.541 32.304 1.00 47.59 344 SER B CA 1
ATOM 6197 C C . SER B 1 312 ? -41.783 28.490 30.996 1.00 47.67 344 SER B C 1
ATOM 6198 O O . SER B 1 312 ? -42.823 27.839 30.910 1.00 49.28 344 SER B O 1
ATOM 6201 N N . GLY B 1 313 ? -41.283 29.191 29.983 1.00 47.22 345 GLY B N 1
ATOM 6202 C CA . GLY B 1 313 ? -41.948 29.196 28.692 1.00 45.00 345 GLY B CA 1
ATOM 6203 C C . GLY B 1 313 ? -41.250 28.259 27.724 1.00 42.87 345 GLY B C 1
ATOM 6204 O O . GLY B 1 313 ? -40.345 27.534 28.126 1.00 43.47 345 GLY B O 1
ATOM 6205 N N . PRO B 1 314 ? -41.645 28.246 26.442 1.00 40.24 346 PRO B N 1
ATOM 6206 C CA . PRO B 1 314 ? -41.030 27.376 25.433 1.00 39.37 346 PRO B CA 1
ATOM 6207 C C . PRO B 1 314 ? -39.557 27.700 25.155 1.00 37.32 346 PRO B C 1
ATOM 6208 O O . PRO B 1 314 ? -39.144 28.848 25.220 1.00 36.88 346 PRO B O 1
ATOM 6212 N N . PRO B 1 315 ? -38.749 26.676 24.848 1.00 35.66 347 PRO B N 1
ATOM 6213 C CA . PRO B 1 315 ? -37.325 26.884 24.568 1.00 35.49 347 PRO B CA 1
ATOM 6214 C C . PRO B 1 315 ? -37.088 27.742 23.323 1.00 33.71 347 PRO B C 1
ATOM 6215 O O . PRO B 1 315 ? -37.834 27.666 22.341 1.00 32.11 347 PRO B O 1
ATOM 6219 N N . PRO B 1 316 ? -36.028 28.560 23.346 1.00 33.22 348 PRO B N 1
ATOM 6220 C CA . PRO B 1 316 ? -35.709 29.435 22.212 1.00 31.12 348 PRO B CA 1
ATOM 6221 C C . PRO B 1 316 ? -35.616 28.797 20.831 1.00 28.04 348 PRO B C 1
ATOM 6222 O O . PRO B 1 316 ? -35.852 29.470 19.833 1.00 26.91 348 PRO B O 1
ATOM 6226 N N . TRP B 1 317 ? -35.301 27.509 20.749 1.00 25.96 349 TRP B N 1
ATOM 6227 C CA . TRP B 1 317 ? -35.227 26.894 19.434 1.00 25.38 349 TRP B CA 1
ATOM 6228 C C . TRP B 1 317 ? -36.610 26.777 18.777 1.00 26.13 349 TRP B C 1
ATOM 6229 O O . TRP B 1 317 ? -36.715 26.682 17.554 1.00 24.11 349 TRP B O 1
ATOM 6240 N N . GLU B 1 318 ? -37.672 26.804 19.577 1.00 24.29 350 GLU B N 1
ATOM 6241 C CA . GLU B 1 318 ? -39.018 26.751 19.004 1.00 26.82 350 GLU B CA 1
ATOM 6242 C C . GLU B 1 318 ? -39.350 28.088 18.341 1.00 25.73 350 GLU B C 1
ATOM 6243 O O . GLU B 1 318 ? -39.976 28.130 17.277 1.00 26.82 350 GLU B O 1
ATOM 6249 N N . GLU B 1 319 ? -38.923 29.182 18.959 1.00 23.43 351 GLU B N 1
ATOM 6250 C CA . GLU B 1 319 ? -39.170 30.485 18.366 1.00 25.70 351 GLU B CA 1
ATOM 6251 C C . GLU B 1 319 ? -38.320 30.617 17.099 1.00 25.84 351 GLU B C 1
ATOM 6252 O O . GLU B 1 319 ? -38.780 31.145 16.084 1.00 27.64 351 GLU B O 1
ATOM 6258 N N . PHE B 1 320 ? -37.079 30.135 17.171 1.00 25.29 352 PHE B N 1
ATOM 6259 C CA . PHE B 1 320 ? -36.158 30.189 16.036 1.00 24.92 352 PHE B CA 1
ATOM 6260 C C . PHE B 1 320 ? -36.820 29.462 14.865 1.00 25.27 352 PHE B C 1
ATOM 6261 O O . PHE B 1 320 ? -36.825 29.953 13.730 1.00 25.66 352 PHE B O 1
ATOM 6269 N N . ALA B 1 321 ? -37.383 28.292 15.154 1.00 25.63 353 ALA B N 1
ATOM 6270 C CA . ALA B 1 321 ? -38.059 27.501 14.133 1.00 25.49 353 ALA B CA 1
ATOM 6271 C C . ALA B 1 321 ? -39.206 28.312 13.527 1.00 25.66 353 ALA B C 1
ATOM 6272 O O . ALA B 1 321 ? -39.400 28.301 12.318 1.00 24.33 353 ALA B O 1
ATOM 6274 N N . LYS B 1 322 ? -39.963 29.019 14.363 1.00 27.27 354 LYS B N 1
ATOM 6275 C CA . LYS B 1 322 ? -41.079 29.832 13.866 1.00 30.02 354 LYS B 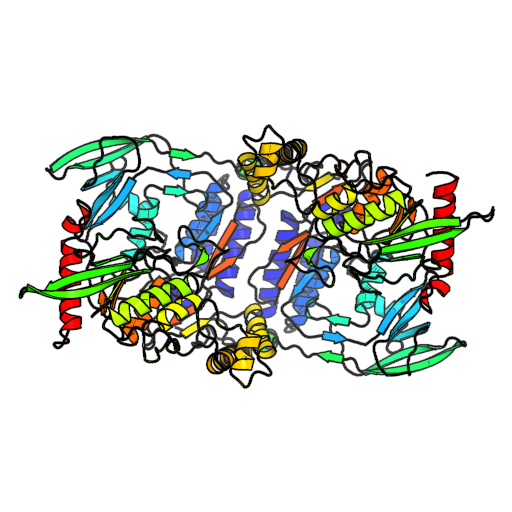CA 1
ATOM 6276 C C . LYS B 1 322 ? -40.589 30.912 12.888 1.00 28.46 354 LYS B C 1
ATOM 6277 O O . LYS B 1 322 ? -41.194 31.157 11.841 1.00 28.43 354 LYS B O 1
ATOM 6283 N N . ILE B 1 323 ? -39.499 31.574 13.251 1.00 27.41 355 ILE B N 1
ATOM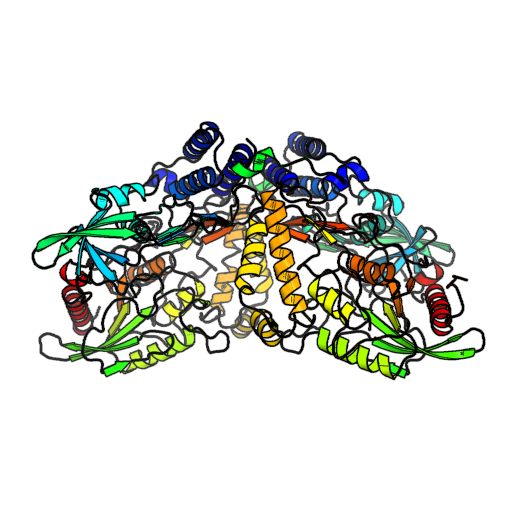 6284 C CA . ILE B 1 323 ? -38.947 32.630 12.413 1.00 27.16 355 ILE B CA 1
ATOM 6285 C C . ILE B 1 323 ? -38.474 32.089 11.067 1.00 25.23 355 ILE B C 1
ATOM 6286 O O . ILE B 1 323 ? -38.760 32.674 10.020 1.00 25.95 355 ILE B O 1
ATOM 6291 N N . ILE B 1 324 ? -37.759 30.971 11.083 1.00 24.75 356 ILE B N 1
ATOM 6292 C CA . ILE B 1 324 ? -37.282 30.397 9.837 1.00 24.47 356 ILE B CA 1
ATOM 6293 C C . ILE B 1 324 ? -38.439 30.004 8.916 1.00 26.68 356 ILE B C 1
ATOM 6294 O O . ILE B 1 324 ? -38.364 30.199 7.700 1.00 24.63 356 ILE B O 1
ATOM 6299 N N . GLN B 1 325 ? -39.511 29.457 9.480 1.00 28.07 357 GLN B N 1
ATOM 6300 C CA . GLN B 1 325 ? -40.657 29.099 8.648 1.00 30.65 357 GLN B CA 1
ATOM 6301 C C . GLN B 1 325 ? -41.189 30.361 7.971 1.00 28.82 357 GLN B C 1
ATOM 6302 O O . GLN B 1 325 ? -41.539 30.340 6.802 1.00 29.52 357 GLN B O 1
ATOM 6308 N N . VAL B 1 326 ? -41.246 31.466 8.703 1.00 28.61 358 VAL B N 1
ATOM 6309 C CA . VAL B 1 326 ? -41.703 32.718 8.113 1.00 26.54 358 VAL B CA 1
ATOM 6310 C C . VAL B 1 326 ? -40.748 33.138 6.993 1.00 26.22 358 VAL B C 1
ATOM 6311 O O . VAL B 1 326 ? -41.184 33.569 5.928 1.00 28.56 358 VAL B O 1
ATOM 6315 N N . PHE B 1 327 ? -39.445 33.013 7.232 1.00 24.74 359 PHE B N 1
ATOM 6316 C CA . PHE B 1 327 ? -38.449 33.401 6.224 1.00 24.06 359 PHE B CA 1
ATOM 6317 C C . PHE B 1 327 ? -38.544 32.531 4.974 1.00 23.59 359 PHE B C 1
ATOM 6318 O O . PHE B 1 327 ? -38.415 33.026 3.859 1.00 24.72 359 PHE B O 1
ATOM 6326 N N . SER B 1 328 ? -38.759 31.232 5.156 1.00 24.81 360 SER B N 1
ATOM 6327 C CA . SER B 1 328 ? -38.846 30.319 4.017 1.00 27.56 360 SER B CA 1
ATOM 6328 C C . SER B 1 328 ? -39.956 30.662 3.031 1.00 27.04 360 SER B C 1
ATOM 6329 O O . SER B 1 328 ? -39.844 30.370 1.846 1.00 27.96 360 SER B O 1
ATOM 6332 N N . SER B 1 329 ? -41.020 31.292 3.510 1.00 25.81 361 SER B N 1
ATOM 6333 C CA . SER B 1 329 ? -42.135 31.625 2.633 1.00 26.98 361 SER B CA 1
ATOM 6334 C C . SER B 1 329 ? -42.289 33.104 2.296 1.00 26.83 361 SER B C 1
ATOM 6335 O O . SER B 1 329 ? -43.168 33.477 1.526 1.00 30.42 361 SER B O 1
ATOM 6338 N N . ASN B 1 330 ? -41.443 33.956 2.851 1.00 25.60 362 ASN B N 1
ATOM 6339 C CA . ASN B 1 330 ? -41.598 35.382 2.603 1.00 25.33 362 ASN B CA 1
ATOM 6340 C C . ASN B 1 330 ? -40.294 36.089 2.338 1.00 26.98 362 ASN B C 1
ATOM 6341 O O . ASN B 1 330 ? -40.196 37.302 2.524 1.00 27.52 362 ASN B O 1
ATOM 6346 N N . THR B 1 331 ? -39.314 35.345 1.847 1.00 24.68 363 THR B N 1
ATOM 6347 C CA . THR B 1 331 ? -38.008 35.925 1.653 1.00 25.76 363 THR B CA 1
ATOM 6348 C C . THR B 1 331 ? -37.252 35.261 0.486 1.00 26.46 363 THR B C 1
ATOM 6349 O O . THR B 1 331 ? -37.589 34.148 0.074 1.00 23.67 363 THR B O 1
ATOM 6353 N N . GLU B 1 332 ? -36.250 35.951 -0.057 1.00 27.57 364 GLU B N 1
ATOM 6354 C CA . GLU B 1 332 ? -35.438 35.411 -1.158 1.00 27.22 364 GLU B CA 1
ATOM 6355 C C . GLU B 1 332 ? -34.024 35.041 -0.684 1.00 26.22 364 GLU B C 1
ATOM 6356 O O . GLU B 1 332 ? -33.319 34.282 -1.335 1.00 26.91 364 GLU B O 1
ATOM 6362 N N . ALA B 1 333 ? -33.598 35.624 0.425 1.00 25.89 365 ALA B N 1
ATOM 6363 C CA . ALA B 1 333 ? -32.276 35.350 0.983 1.00 25.83 365 ALA B CA 1
ATOM 6364 C C . ALA B 1 333 ? -32.348 35.727 2.452 1.00 24.30 365 ALA B C 1
ATOM 6365 O O . ALA B 1 333 ? -33.299 36.379 2.872 1.00 23.68 365 ALA B O 1
ATOM 6367 N N . LEU B 1 334 ? -31.340 35.332 3.222 1.00 22.98 366 LEU B N 1
ATOM 6368 C CA . LEU B 1 334 ? -31.334 35.594 4.650 1.00 21.57 366 LEU B CA 1
ATOM 6369 C C . LEU B 1 334 ? -29.969 36.070 5.142 1.00 23.12 366 LEU B C 1
ATOM 6370 O O . LEU B 1 334 ? -28.942 35.451 4.853 1.00 22.60 366 LEU B O 1
ATOM 6375 N N . ILE B 1 335 ? -29.967 37.164 5.893 1.00 21.43 367 ILE B N 1
ATOM 6376 C CA . ILE B 1 335 ? -28.740 37.670 6.478 1.00 21.34 367 ILE B CA 1
ATOM 6377 C C . ILE B 1 335 ? -28.768 37.287 7.954 1.00 22.52 367 ILE B C 1
ATOM 6378 O O . ILE B 1 335 ? -29.743 37.569 8.661 1.00 24.43 367 ILE B O 1
ATOM 6383 N N . ILE B 1 336 ? -27.712 36.625 8.416 1.00 21.60 368 ILE B N 1
ATOM 6384 C CA . ILE B 1 336 ? -27.614 36.228 9.815 1.00 19.05 368 ILE B CA 1
ATOM 6385 C C . ILE B 1 336 ? -26.473 37.003 10.464 1.00 20.62 368 ILE B C 1
ATOM 6386 O O . ILE B 1 336 ? -25.302 36.834 10.090 1.00 19.41 368 ILE B O 1
ATOM 6391 N N . ASP B 1 337 ? -26.807 37.869 11.415 1.00 19.63 369 ASP B N 1
ATOM 6392 C CA . ASP B 1 337 ? -25.784 38.633 12.109 1.00 20.74 369 ASP B CA 1
ATOM 6393 C C . ASP B 1 337 ? -25.350 37.786 13.297 1.00 22.37 369 ASP B C 1
ATOM 6394 O O . ASP B 1 337 ? -26.118 37.572 14.228 1.00 21.55 369 ASP B O 1
ATOM 6399 N N . GLN B 1 338 ? -24.120 37.295 13.264 1.00 23.12 370 GLN B N 1
ATOM 6400 C CA . GLN B 1 338 ? -23.634 36.468 14.351 1.00 23.36 370 GLN B CA 1
ATOM 6401 C C . GLN B 1 338 ? -22.425 37.095 15.055 1.00 24.10 370 GLN B C 1
ATOM 6402 O O . GLN B 1 338 ? -21.701 36.407 15.775 1.00 21.92 370 GLN B O 1
ATOM 6408 N N . THR B 1 339 ? -22.207 38.392 14.841 1.00 23.96 371 THR B N 1
ATOM 6409 C CA . THR B 1 339 ? -21.084 39.099 15.466 1.00 23.73 371 THR B CA 1
ATOM 6410 C C . THR B 1 339 ? -21.231 39.193 16.987 1.00 24.74 371 THR B C 1
ATOM 6411 O O . THR B 1 339 ? -22.331 39.044 17.513 1.00 23.24 371 THR B O 1
ATOM 6415 N N . ASN B 1 340 ? -20.121 39.434 17.690 1.00 23.35 372 ASN B N 1
ATOM 6416 C CA . ASN B 1 340 ? -20.158 39.590 19.145 1.00 22.95 372 ASN B CA 1
ATOM 6417 C C . ASN B 1 340 ? -21.003 38.506 19.817 1.00 22.94 372 ASN B C 1
ATOM 6418 O O . ASN B 1 340 ? -21.983 38.790 20.511 1.00 23.92 372 ASN B O 1
ATOM 6423 N N . ASN B 1 341 ? -20.596 37.265 19.618 1.00 22.49 373 ASN B N 1
ATOM 6424 C CA . ASN B 1 341 ? -21.304 36.110 20.138 1.00 20.64 373 ASN B CA 1
ATOM 6425 C C . ASN B 1 341 ? -20.260 35.267 20.870 1.00 21.98 373 ASN B C 1
ATOM 6426 O O . ASN B 1 341 ? -19.276 34.851 20.273 1.00 21.94 373 ASN B O 1
ATOM 6431 N N . PRO B 1 342 ? -20.478 34.989 22.168 1.00 22.82 374 PRO B N 1
ATOM 6432 C CA . PRO B 1 342 ? -19.575 34.209 23.026 1.00 24.08 374 PRO B CA 1
ATOM 6433 C C . PRO B 1 342 ? -19.546 32.693 22.858 1.00 25.36 374 PRO B C 1
ATOM 6434 O O . PRO B 1 342 ? -18.750 32.024 23.509 1.00 26.15 374 PRO B O 1
ATOM 6438 N N . GLY B 1 343 ? -20.396 32.147 21.998 1.00 24.84 375 GLY B N 1
ATOM 6439 C CA . GLY B 1 343 ? -20.426 30.702 21.831 1.00 23.76 375 GLY B CA 1
ATOM 6440 C C . GLY B 1 343 ? -21.458 30.116 22.782 1.00 25.45 375 GLY B C 1
ATOM 6441 O O . GLY B 1 343 ? -22.420 30.797 23.133 1.00 24.68 375 GLY B O 1
ATOM 6442 N N . GLY B 1 344 ? -21.270 28.869 23.210 1.00 26.54 376 GLY B N 1
ATOM 6443 C CA . GLY B 1 344 ? -22.225 28.271 24.122 1.00 26.82 376 GLY B CA 1
ATOM 6444 C C . GLY B 1 344 ? -22.370 26.766 24.031 1.00 27.85 376 GLY B C 1
ATOM 6445 O O . GLY B 1 344 ? -21.387 26.027 24.146 1.00 27.70 376 GLY B O 1
ATOM 6446 N N . SER B 1 345 ? -23.605 26.317 23.817 1.00 27.16 377 SER B N 1
ATOM 6447 C CA . SER B 1 345 ? -23.928 24.897 23.736 1.00 26.84 377 SER B CA 1
ATOM 6448 C C . SER B 1 345 ? -23.843 24.330 22.327 1.00 27.70 377 SER B C 1
ATOM 6449 O O . SER B 1 345 ? -24.511 24.812 21.406 1.00 28.99 377 SER B O 1
ATOM 6452 N N . VAL B 1 346 ? -23.030 23.287 22.173 1.00 26.16 378 VAL B N 1
ATOM 6453 C CA . VAL B 1 346 ? -22.833 22.627 20.894 1.00 27.81 378 VAL B CA 1
ATOM 6454 C C . VAL B 1 346 ? -24.131 22.014 20.333 1.00 27.01 378 VAL B C 1
ATOM 6455 O O . VAL B 1 346 ? -24.415 22.114 19.132 1.00 24.61 378 VAL B O 1
ATOM 6459 N N . LEU B 1 347 ? -24.913 21.372 21.193 1.00 26.00 379 LEU B N 1
ATOM 6460 C CA . LEU B 1 347 ? -26.150 20.744 20.737 1.00 25.27 379 LEU B CA 1
ATOM 6461 C C . LEU B 1 347 ? -27.146 21.790 20.234 1.00 24.16 379 LEU B C 1
ATOM 6462 O O . LEU B 1 347 ? -27.857 21.557 19.253 1.00 23.54 379 LEU B O 1
ATOM 6467 N N . TYR B 1 348 ? -27.189 22.939 20.901 1.00 21.51 380 TYR B N 1
ATOM 6468 C CA . TYR B 1 348 ? -28.085 24.022 20.502 1.00 21.85 380 TYR B CA 1
ATOM 6469 C C . TYR B 1 348 ? -27.610 24.601 19.167 1.00 22.49 380 TYR B C 1
ATOM 6470 O O . TYR B 1 348 ? -28.410 24.904 18.281 1.00 21.55 380 TYR B O 1
ATOM 6479 N N . LEU B 1 349 ? -26.294 24.758 19.042 1.00 24.69 381 LEU B N 1
ATOM 6480 C CA . LEU B 1 349 ? -25.679 25.250 17.816 1.00 23.00 381 LEU B CA 1
ATOM 6481 C C . LEU B 1 349 ? -26.100 24.302 16.692 1.00 23.94 381 LEU B C 1
ATOM 6482 O O . LEU B 1 349 ? -26.477 24.742 15.605 1.00 23.14 381 LEU B O 1
ATOM 6487 N N . TYR B 1 350 ? -26.052 22.999 16.969 1.00 21.69 382 TYR B N 1
ATOM 6488 C CA . TYR B 1 350 ? -26.425 21.987 15.979 1.00 20.70 382 TYR B CA 1
ATOM 6489 C C . TYR B 1 350 ? -27.900 22.070 15.598 1.00 21.19 382 TYR B C 1
ATOM 6490 O O . TYR B 1 350 ? -28.257 21.843 14.449 1.00 22.11 382 TYR B O 1
ATOM 6499 N N . ALA B 1 351 ? -28.758 22.388 16.560 1.00 21.89 383 ALA B N 1
ATOM 6500 C CA . ALA B 1 351 ? -30.185 22.507 16.281 1.00 21.40 383 ALA B CA 1
ATOM 6501 C C . ALA B 1 351 ? -30.437 23.663 15.308 1.00 21.55 383 ALA B C 1
ATOM 6502 O O . ALA B 1 351 ? -31.198 23.535 14.355 1.00 23.13 383 ALA B O 1
ATOM 6504 N N . LEU B 1 352 ? -29.799 24.797 15.552 1.00 22.30 384 LEU B N 1
ATOM 6505 C CA . LEU B 1 352 ? -29.972 25.950 14.679 1.00 21.79 384 LEU B CA 1
ATOM 6506 C C . LEU B 1 352 ? -29.476 25.657 13.268 1.00 22.43 384 LEU B C 1
ATOM 6507 O O . LEU B 1 352 ? -30.134 26.015 12.291 1.00 22.62 384 LEU B O 1
ATOM 6512 N N . LEU B 1 353 ? -28.321 25.004 13.156 1.00 23.01 385 LEU B N 1
ATOM 6513 C CA . LEU B 1 353 ? -27.790 24.647 11.844 1.00 22.76 385 LEU B CA 1
ATOM 6514 C C . LEU B 1 353 ? -28.757 23.706 11.109 1.00 23.24 385 LEU B C 1
ATOM 6515 O O . LEU B 1 353 ? -28.947 23.823 9.894 1.00 21.24 385 LEU B O 1
ATOM 6520 N N . SER B 1 354 ? -29.371 22.780 11.846 1.00 22.20 386 SER B N 1
ATOM 6521 C CA . SER B 1 354 ? -30.295 21.823 11.239 1.00 23.82 386 SER B CA 1
ATOM 6522 C C . SER B 1 354 ? -31.490 22.504 10.567 1.00 22.49 386 SER B C 1
ATOM 6523 O O . SER B 1 354 ? -32.109 21.934 9.675 1.00 23.37 386 SER B O 1
ATOM 6526 N N . MET B 1 355 ? -31.802 23.730 10.966 1.00 23.40 387 MET B N 1
ATOM 6527 C CA . MET B 1 355 ? -32.927 24.422 10.363 1.00 23.69 387 MET B CA 1
ATOM 6528 C C . MET B 1 355 ? -32.521 25.369 9.238 1.00 25.57 387 MET B C 1
ATOM 6529 O O . MET B 1 355 ? -33.373 26.025 8.623 1.00 20.86 387 MET B O 1
ATOM 6534 N N . LEU B 1 356 ? -31.224 25.423 8.950 1.00 24.06 388 LEU B N 1
ATOM 6535 C CA . LEU B 1 356 ? -30.735 26.309 7.904 1.00 24.37 388 LEU B CA 1
ATOM 6536 C C . LEU B 1 356 ? -30.207 25.567 6.692 1.00 25.80 388 LEU B C 1
ATOM 6537 O O . LEU B 1 356 ? -29.406 26.107 5.928 1.00 25.32 388 LEU B O 1
ATOM 6542 N N . THR B 1 357 ? -30.645 24.325 6.519 1.00 26.12 389 THR B N 1
ATOM 6543 C CA . THR B 1 357 ? -30.196 23.530 5.385 1.00 26.76 389 THR B CA 1
ATOM 6544 C C . THR B 1 357 ? -31.202 22.448 5.019 1.00 27.67 389 THR B C 1
ATOM 6545 O O . THR B 1 357 ? -32.012 22.040 5.852 1.00 28.35 389 THR B O 1
ATOM 6549 N N . ASP B 1 358 ? -31.150 21.998 3.766 1.00 27.80 390 ASP B N 1
ATOM 6550 C CA . ASP B 1 358 ? -32.028 20.934 3.288 1.00 29.12 390 ASP B CA 1
ATOM 6551 C C . ASP B 1 358 ? -31.175 19.716 2.924 1.00 29.73 390 ASP B C 1
ATOM 6552 O O . ASP B 1 358 ? -31.682 18.704 2.435 1.00 31.74 390 ASP B O 1
ATOM 6557 N N . ARG B 1 359 ? -29.874 19.831 3.176 1.00 28.75 391 ARG B N 1
ATOM 6558 C CA . ARG B 1 359 ? -28.909 18.765 2.910 1.00 28.72 391 ARG B CA 1
ATOM 6559 C C . ARG B 1 359 ? -27.993 18.624 4.125 1.00 29.42 391 ARG B C 1
ATOM 6560 O O . ARG B 1 359 ? -27.775 19.580 4.867 1.00 30.41 391 ARG B O 1
ATOM 6568 N N . PRO B 1 360 ? -27.450 17.422 4.352 1.00 32.33 392 PRO B N 1
ATOM 6569 C CA . PRO B 1 360 ? -26.566 17.246 5.508 1.00 30.83 392 PRO B CA 1
ATOM 6570 C C . PRO B 1 360 ? -25.312 18.117 5.423 1.00 30.16 392 PRO B C 1
ATOM 6571 O O . PRO B 1 360 ? -24.822 18.419 4.333 1.00 28.41 392 PRO B O 1
ATOM 6575 N N . LEU B 1 361 ? -24.808 18.523 6.583 1.00 27.98 393 LEU B N 1
ATOM 6576 C CA . LEU B 1 361 ? -23.612 19.355 6.654 1.00 29.02 393 LEU B CA 1
ATOM 6577 C C . LEU B 1 361 ? -22.505 18.637 7.429 1.00 29.52 393 LEU B C 1
ATOM 6578 O O . LEU B 1 361 ? -22.689 18.276 8.586 1.00 28.41 393 LEU B O 1
ATOM 6583 N N . GLU B 1 362 ? -21.361 18.429 6.784 1.00 30.44 394 GLU B N 1
ATOM 6584 C CA . GLU B 1 362 ? -20.227 17.772 7.428 1.00 32.23 394 GLU B CA 1
ATOM 6585 C C . GLU B 1 362 ? -19.774 18.613 8.612 1.00 30.24 394 GLU B C 1
ATOM 6586 O O . GLU B 1 362 ? -19.736 19.833 8.523 1.00 29.27 394 GLU B O 1
ATOM 6592 N N . LEU B 1 363 ? -19.431 17.961 9.717 1.00 28.97 395 LEU B N 1
ATOM 6593 C CA . LEU B 1 363 ? -18.985 18.672 10.904 1.00 26.97 395 LEU B CA 1
ATOM 6594 C C . LEU B 1 363 ? -17.515 18.438 11.188 1.00 27.91 395 LEU B C 1
ATOM 6595 O O . LEU B 1 363 ? -16.991 17.358 10.931 1.00 31.66 395 LEU B O 1
ATOM 6600 N N . PRO B 1 364 ? -16.821 19.461 11.702 1.00 27.51 396 PRO B N 1
ATOM 6601 C CA . PRO B 1 364 ? -15.406 19.280 12.018 1.00 27.72 396 PRO B CA 1
ATOM 6602 C C . PRO B 1 364 ? -15.347 18.366 13.252 1.00 28.90 396 PRO B C 1
ATOM 6603 O O . PRO B 1 364 ? -16.248 18.398 14.096 1.00 28.84 396 PRO B O 1
ATOM 6607 N N . LYS B 1 365 ? -14.294 17.562 13.353 1.00 26.23 397 LYS B N 1
ATOM 6608 C CA . LYS B 1 365 ? -14.138 16.636 14.469 1.00 26.85 397 LYS B CA 1
ATOM 6609 C C . LYS B 1 365 ? -13.221 17.223 15.523 1.00 26.28 397 LYS B C 1
ATOM 6610 O O . LYS B 1 365 ? -12.581 18.240 15.287 1.00 25.60 397 LYS B O 1
ATOM 6616 N N . HIS B 1 366 ? -13.152 16.576 16.681 1.00 25.24 398 HIS B N 1
ATOM 6617 C CA . HIS B 1 366 ? -12.315 17.070 17.771 1.00 28.10 398 HIS B CA 1
ATOM 6618 C C . HIS B 1 366 ? -11.242 16.095 18.270 1.00 27.82 398 HIS B C 1
ATOM 6619 O O . HIS B 1 366 ? -11.514 14.908 18.445 1.00 27.78 398 HIS B O 1
ATOM 6626 N N . ARG B 1 367 ? -10.031 16.604 18.491 1.00 28.95 399 ARG B N 1
ATOM 6627 C CA . ARG B 1 367 ? -8.928 15.791 19.030 1.00 31.30 399 ARG B CA 1
ATOM 6628 C C . ARG B 1 367 ? -9.082 16.016 20.539 1.00 30.26 399 ARG B C 1
ATOM 6629 O O . ARG B 1 367 ? -8.999 17.153 21.009 1.00 29.80 399 ARG B O 1
ATOM 6637 N N . MET B 1 368 ? -9.289 14.949 21.300 1.00 31.46 400 MET B N 1
ATOM 6638 C CA . MET B 1 368 ? -9.517 15.087 22.738 1.00 31.80 400 MET B CA 1
ATOM 6639 C C . MET B 1 368 ? -8.438 14.553 23.685 1.00 32.02 400 MET B C 1
ATOM 6640 O O . MET B 1 368 ? -7.713 13.626 23.346 1.00 32.10 400 MET B O 1
ATOM 6645 N N . ILE B 1 369 ? -8.323 15.163 24.865 1.00 31.58 401 ILE B N 1
ATOM 6646 C CA . ILE B 1 369 ? -7.392 14.665 25.884 1.00 33.88 401 ILE B CA 1
ATOM 6647 C C . ILE B 1 369 ? -8.287 13.811 26.777 1.00 31.40 401 ILE B C 1
ATOM 6648 O O . ILE B 1 369 ? -9.353 14.261 27.202 1.00 29.27 401 ILE B O 1
ATOM 6653 N N . LEU B 1 370 ? -7.852 12.598 27.087 1.00 30.40 402 LEU B N 1
ATOM 6654 C CA . LEU B 1 370 ? -8.694 11.704 27.870 1.00 31.13 402 LEU B CA 1
ATOM 6655 C C . LEU B 1 370 ? -8.196 11.276 29.244 1.00 31.74 402 LEU B C 1
ATOM 6656 O O . LEU B 1 370 ? -7.001 11.088 29.461 1.00 31.05 402 LEU B O 1
ATOM 6661 N N . THR B 1 371 ? -9.153 11.130 30.164 1.00 31.72 403 THR B N 1
ATOM 6662 C CA . THR B 1 371 ? -8.920 10.661 31.534 1.00 28.72 403 THR B CA 1
ATOM 6663 C C . THR B 1 371 ? -10.060 9.662 31.763 1.00 29.97 403 THR B C 1
ATOM 6664 O O . THR B 1 371 ? -11.001 9.596 30.970 1.00 29.53 403 THR B O 1
ATOM 6668 N N . GLN B 1 372 ? -10.013 8.894 32.843 1.00 28.25 404 GLN B N 1
ATOM 6669 C CA . GLN B 1 372 ? -11.076 7.924 33.054 1.00 30.34 404 GLN B CA 1
ATOM 6670 C C . GLN B 1 372 ? -12.465 8.604 33.220 1.00 29.82 404 GLN B C 1
ATOM 6671 O O . GLN B 1 372 ? -13.504 7.938 33.119 1.00 29.37 404 GLN B O 1
ATOM 6677 N N . ASP B 1 373 ? -12.500 9.926 33.395 1.00 32.02 405 ASP B N 1
ATOM 6678 C CA . ASP B 1 373 ? -13.775 10.625 33.511 1.00 31.84 405 ASP B CA 1
ATOM 6679 C C . ASP B 1 373 ? -14.460 10.504 32.150 1.00 30.83 405 ASP B C 1
ATOM 6680 O O . ASP B 1 373 ? -15.654 10.186 32.084 1.00 31.34 405 ASP B O 1
ATOM 6685 N N . GLU B 1 374 ? -13.702 10.748 31.074 1.00 29.43 406 GLU B N 1
ATOM 6686 C CA . GLU B 1 374 ? -14.273 10.638 29.742 1.00 29.21 406 GLU B CA 1
ATOM 6687 C C . GLU B 1 374 ? -14.636 9.211 29.394 1.00 28.63 406 GLU B C 1
ATOM 6688 O O . GLU B 1 374 ? -15.571 8.966 28.623 1.00 29.58 406 GLU B O 1
ATOM 6694 N N . VAL B 1 375 ? -13.885 8.269 29.956 1.00 28.24 407 VAL B N 1
ATOM 6695 C CA . VAL B 1 375 ? -14.136 6.862 29.694 1.00 26.12 407 VAL B CA 1
ATOM 6696 C C . VAL B 1 375 ? -15.485 6.473 30.266 1.00 26.04 407 VAL B C 1
ATOM 6697 O O . VAL B 1 375 ? -16.251 5.780 29.611 1.00 27.01 407 VAL B O 1
ATOM 6701 N N . VAL B 1 376 ? -15.797 6.954 31.466 1.00 27.06 408 VAL B N 1
ATOM 6702 C CA . VAL B 1 376 ? -17.084 6.635 32.084 1.00 29.14 408 VAL B CA 1
ATOM 6703 C C . VAL B 1 376 ? -18.235 7.187 31.251 1.00 29.18 408 VAL B C 1
ATOM 6704 O O . VAL B 1 376 ? -19.258 6.523 31.093 1.00 28.46 408 VAL B O 1
ATOM 6708 N N . ASP B 1 377 ? -18.050 8.388 30.703 1.00 28.75 409 ASP B N 1
ATOM 6709 C CA . ASP B 1 377 ? -19.068 9.009 29.867 1.00 28.81 409 ASP B CA 1
ATOM 6710 C C . ASP B 1 377 ? -19.367 8.089 28.695 1.00 27.31 409 ASP B C 1
ATOM 6711 O O . ASP B 1 377 ? -20.527 7.834 28.373 1.00 27.52 409 ASP B O 1
ATOM 6716 N N . ALA B 1 378 ? -18.310 7.586 28.066 1.00 27.31 410 ALA B N 1
ATOM 6717 C CA . ALA B 1 378 ? -18.452 6.703 26.912 1.00 27.17 410 ALA B CA 1
ATOM 6718 C C . ALA B 1 378 ? -19.249 5.452 27.278 1.00 29.41 410 ALA B C 1
ATOM 6719 O O . ALA B 1 378 ? -20.171 5.056 26.558 1.00 27.82 410 ALA B O 1
ATOM 6721 N N . LEU B 1 379 ? -18.881 4.835 28.400 1.00 30.07 411 LEU B N 1
ATOM 6722 C CA . LEU B 1 379 ? -19.560 3.646 28.884 1.00 31.47 411 LEU B CA 1
ATOM 6723 C C . LEU B 1 379 ? -21.038 3.950 29.133 1.00 31.39 411 LEU B C 1
ATOM 6724 O O . LEU B 1 379 ? -21.916 3.174 28.749 1.00 30.55 411 LEU B O 1
ATOM 6729 N N . ASP B 1 380 ? -21.313 5.079 29.778 1.00 30.73 412 ASP B N 1
ATOM 6730 C CA . ASP B 1 380 ? -22.697 5.435 30.068 1.00 31.57 412 ASP B CA 1
ATOM 6731 C C . ASP B 1 380 ? -23.538 5.616 28.808 1.00 31.92 412 ASP B C 1
ATOM 6732 O O . ASP B 1 380 ? -24.676 5.141 28.746 1.00 31.84 412 ASP B O 1
ATOM 6737 N N . TRP B 1 381 ? -22.994 6.294 27.799 1.00 32.06 413 TRP B N 1
ATOM 6738 C CA . TRP B 1 381 ? -23.742 6.457 26.555 1.00 32.05 413 TRP B CA 1
ATOM 6739 C C . TRP B 1 381 ? -24.122 5.072 26.028 1.00 33.75 413 TRP B C 1
ATOM 6740 O O . TRP B 1 381 ? -25.251 4.846 25.584 1.00 34.77 413 TRP B O 1
ATOM 6751 N N . LEU B 1 382 ? -23.171 4.144 26.079 1.00 33.22 414 LEU B N 1
ATOM 6752 C CA . LEU B 1 382 ? -23.412 2.800 25.580 1.00 34.32 414 LEU B CA 1
ATOM 6753 C C . LEU B 1 382 ? -24.450 2.029 26.390 1.00 34.54 414 LEU B C 1
ATOM 6754 O O . LEU B 1 382 ? -25.310 1.377 25.811 1.00 34.07 414 LEU B O 1
ATOM 6759 N N . THR B 1 383 ? -24.397 2.104 27.716 1.00 35.40 415 THR B N 1
ATOM 6760 C CA . THR B 1 383 ? -25.392 1.381 28.499 1.00 38.01 415 THR B CA 1
ATOM 6761 C C . THR B 1 383 ? -26.752 2.043 28.287 1.00 38.16 415 THR B C 1
ATOM 6762 O O . THR B 1 383 ? -27.770 1.369 28.171 1.00 38.74 415 THR B O 1
ATOM 6766 N N . LEU B 1 384 ? -26.756 3.368 28.203 1.00 37.48 416 LEU B N 1
ATOM 6767 C CA . LEU B 1 384 ? -27.991 4.119 28.004 1.00 38.04 416 LEU B CA 1
ATOM 6768 C C . LEU B 1 384 ? -28.723 3.724 26.714 1.00 37.27 416 LEU B C 1
ATOM 6769 O O . LEU B 1 384 ? -29.946 3.605 26.692 1.00 36.55 416 LEU B O 1
ATOM 6774 N N . LEU B 1 385 ? -27.969 3.521 25.641 1.00 36.87 417 LEU B N 1
ATOM 6775 C CA . LEU B 1 385 ? -28.560 3.192 24.349 1.00 37.84 417 LEU B CA 1
ATOM 6776 C C . LEU B 1 385 ? -28.416 1.731 23.978 1.00 39.66 417 LEU B C 1
ATOM 6777 O O . LEU B 1 385 ? -28.669 1.345 22.839 1.00 38.76 417 LEU B O 1
ATOM 6782 N N . GLU B 1 386 ? -28.009 0.925 24.945 1.00 43.22 418 GLU B N 1
ATOM 6783 C CA . GLU B 1 386 ? -27.809 -0.497 24.728 1.00 47.31 418 GLU B CA 1
ATOM 6784 C C . GLU B 1 386 ? -28.888 -1.156 23.864 1.00 47.74 418 GLU B C 1
ATOM 6785 O O . GLU B 1 386 ? -28.573 -1.794 22.857 1.00 47.48 418 GLU B O 1
ATOM 6791 N N . ASN B 1 387 ? -30.154 -0.987 24.238 1.00 47.34 419 ASN B N 1
ATOM 6792 C CA . ASN B 1 387 ? -31.237 -1.618 23.489 1.00 49.21 419 ASN B CA 1
ATOM 6793 C C . ASN B 1 387 ? -32.102 -0.713 22.619 1.00 49.87 419 ASN B C 1
ATOM 6794 O O . ASN B 1 387 ? -33.311 -0.936 22.488 1.00 50.43 419 ASN B O 1
ATOM 6799 N N . VAL B 1 388 ? -31.488 0.299 22.017 1.00 48.44 420 VAL B N 1
ATOM 6800 C CA . VAL B 1 388 ? -32.215 1.210 21.148 1.00 45.95 420 VAL B CA 1
ATOM 6801 C C . VAL B 1 388 ? -31.971 0.785 19.709 1.00 45.71 420 VAL B C 1
ATOM 6802 O O . VAL B 1 388 ? -30.837 0.834 19.230 1.00 45.82 420 VAL B O 1
ATOM 6806 N N . ASP B 1 389 ? -33.033 0.355 19.030 1.00 45.41 421 ASP B N 1
ATOM 6807 C CA . ASP B 1 389 ? -32.937 -0.086 17.637 1.00 45.56 421 ASP B CA 1
ATOM 6808 C C . ASP B 1 389 ? -33.919 0.660 16.738 1.00 42.36 421 ASP B C 1
ATOM 6809 O O . ASP B 1 389 ? -33.952 0.422 15.532 1.00 41.46 421 ASP B O 1
ATOM 6814 N N . THR B 1 390 ? -34.724 1.545 17.318 1.00 39.40 422 THR B N 1
ATOM 6815 C CA . THR B 1 390 ? -35.711 2.288 16.533 1.00 37.38 422 THR B CA 1
ATOM 6816 C C . THR B 1 390 ? -35.776 3.767 16.910 1.00 38.18 422 THR B C 1
ATOM 6817 O O . THR B 1 390 ? -35.230 4.191 17.938 1.00 35.28 422 THR B O 1
ATOM 6821 N N . ASN B 1 391 ? -36.465 4.546 16.076 1.00 37.56 423 ASN B N 1
ATOM 6822 C CA . ASN B 1 391 ? -36.620 5.965 16.332 1.00 37.38 423 ASN B CA 1
ATOM 6823 C C . ASN B 1 391 ? -37.368 6.214 17.635 1.00 37.28 423 ASN B C 1
ATOM 6824 O O . ASN B 1 391 ? -36.926 7.009 18.463 1.00 36.49 423 ASN B O 1
ATOM 6829 N N . VAL B 1 392 ? -38.505 5.545 17.818 1.00 38.45 424 VAL B N 1
ATOM 6830 C CA . VAL B 1 392 ? -39.293 5.739 19.034 1.00 38.60 424 VAL B CA 1
ATOM 6831 C C . VAL B 1 392 ? -38.438 5.420 20.254 1.00 37.20 424 VAL B C 1
ATOM 6832 O O . VAL B 1 392 ? -38.518 6.096 21.277 1.00 39.08 424 VAL B O 1
ATOM 6836 N N . GLU B 1 393 ? -37.617 4.385 20.134 1.00 37.60 425 GLU B N 1
ATOM 6837 C CA . GLU B 1 393 ? -36.726 3.973 21.215 1.00 38.07 425 GLU B CA 1
ATOM 6838 C C . GLU B 1 393 ? -35.728 5.089 21.521 1.00 35.03 425 GLU B C 1
ATOM 6839 O O . GLU B 1 393 ? -35.460 5.403 22.676 1.00 34.76 425 GLU B O 1
ATOM 6845 N N . SER B 1 394 ? -35.183 5.688 20.470 1.00 32.92 426 SER B N 1
ATOM 6846 C CA . SER B 1 394 ? -34.231 6.777 20.619 1.00 33.79 426 SER B CA 1
ATOM 6847 C C . SER B 1 394 ? -34.882 7.955 21.345 1.00 32.59 426 SER B C 1
ATOM 6848 O O . SER B 1 394 ? -34.319 8.508 22.290 1.00 31.47 426 SER B O 1
ATOM 6851 N N . ARG B 1 395 ? -36.074 8.335 20.904 1.00 32.90 427 ARG B N 1
ATOM 6852 C CA . ARG B 1 395 ? -36.773 9.451 21.528 1.00 34.18 427 ARG B CA 1
ATOM 6853 C C . ARG B 1 395 ? -37.077 9.185 22.993 1.00 33.50 427 ARG B C 1
ATOM 6854 O O . ARG B 1 395 ? -37.059 10.104 23.814 1.00 33.46 427 ARG B O 1
ATOM 6862 N N . LEU B 1 396 ? -37.353 7.931 23.330 1.00 33.55 428 LEU B N 1
ATOM 6863 C CA . LEU B 1 396 ? -37.637 7.587 24.721 1.00 35.62 428 LEU B CA 1
ATOM 6864 C C . LEU B 1 396 ? -36.381 7.707 25.586 1.00 34.52 428 LEU B C 1
ATOM 6865 O O . LEU B 1 396 ? -36.423 8.223 26.707 1.00 35.47 428 LEU B O 1
ATOM 6870 N N . ALA B 1 397 ? -35.259 7.236 25.062 1.00 31.48 429 ALA B N 1
ATOM 6871 C CA . ALA B 1 397 ? -34.008 7.283 25.804 1.00 30.89 429 ALA B CA 1
ATOM 6872 C C . ALA B 1 397 ? -33.362 8.672 25.882 1.00 31.09 429 ALA B C 1
ATOM 6873 O O . ALA B 1 397 ? -32.796 9.051 26.912 1.00 29.66 429 ALA B O 1
ATOM 6875 N N . LEU B 1 398 ? -33.470 9.434 24.800 1.00 31.76 430 LEU B N 1
ATOM 6876 C CA . LEU B 1 398 ? -32.836 10.744 24.723 1.00 32.07 430 LEU B CA 1
ATOM 6877 C C . LEU B 1 398 ? -33.754 11.956 24.785 1.00 32.57 430 LEU B C 1
ATOM 6878 O O . LEU B 1 398 ? -33.305 13.061 25.092 1.00 31.96 430 LEU B O 1
ATOM 6883 N N . GLY B 1 399 ? -35.037 11.746 24.505 1.00 32.82 431 GLY B N 1
ATOM 6884 C CA . GLY B 1 399 ? -35.989 12.845 24.492 1.00 30.97 431 GLY B CA 1
ATOM 6885 C C . GLY B 1 399 ? -36.279 13.119 23.027 1.00 29.45 431 GLY B C 1
ATOM 6886 O O . GLY B 1 399 ? -35.549 12.627 22.163 1.00 29.39 431 GLY B O 1
ATOM 6887 N N . ASP B 1 400 ? -37.327 13.882 22.728 1.00 29.74 432 ASP B N 1
ATOM 6888 C CA . ASP B 1 400 ? -37.660 14.169 21.337 1.00 30.10 432 ASP B CA 1
ATOM 6889 C C . ASP B 1 400 ? -36.574 14.992 20.651 1.00 29.96 432 ASP B C 1
ATOM 6890 O O . ASP B 1 400 ? -36.428 14.940 19.433 1.00 30.70 432 ASP B O 1
ATOM 6895 N N . ASN B 1 401 ? -35.818 15.757 21.429 1.00 28.75 433 ASN B N 1
ATOM 6896 C CA . ASN B 1 401 ? -34.734 16.546 20.867 1.00 29.45 433 ASN B CA 1
ATOM 6897 C C . ASN B 1 401 ? -33.724 16.869 21.947 1.00 28.46 433 ASN B C 1
ATOM 6898 O O . ASN B 1 401 ? -34.056 16.892 23.132 1.00 30.17 433 ASN B O 1
ATOM 6903 N N . MET B 1 402 ? -32.488 17.115 21.532 1.00 26.76 434 MET B N 1
ATOM 6904 C CA . MET B 1 402 ? -31.425 17.454 22.463 1.00 26.68 434 MET B CA 1
ATOM 6905 C C . MET B 1 402 ? -31.084 18.921 22.248 1.00 27.67 434 MET B C 1
ATOM 6906 O O . MET B 1 402 ? -30.358 19.286 21.314 1.00 25.01 434 MET B O 1
ATOM 6911 N N . GLU B 1 403 ? -31.638 19.753 23.124 1.00 25.75 435 GLU B N 1
ATOM 6912 C CA . GLU B 1 403 ? -31.465 21.199 23.064 1.00 27.67 435 GLU B CA 1
ATOM 6913 C C . GLU B 1 403 ? -31.833 21.738 21.688 1.00 26.90 435 GLU B C 1
ATOM 6914 O O . GLU B 1 403 ? -31.171 22.627 21.143 1.00 26.28 435 GLU B O 1
ATOM 6920 N N . GLY B 1 404 ? -32.908 21.178 21.139 1.00 26.88 436 GLY B N 1
ATOM 6921 C CA . GLY B 1 404 ? -33.396 21.596 19.844 1.00 24.96 436 GLY B CA 1
ATOM 6922 C C . GLY B 1 404 ? -33.088 20.620 18.731 1.00 26.05 436 GLY B C 1
ATOM 6923 O O . GLY B 1 404 ? -33.841 20.534 17.759 1.00 25.08 436 GLY B O 1
ATOM 6924 N N . TYR B 1 405 ? -31.987 19.882 18.849 1.00 26.67 437 TYR B N 1
ATOM 6925 C CA . TYR B 1 405 ? -31.630 18.946 17.789 1.00 26.46 437 TYR B CA 1
ATOM 6926 C C . TYR B 1 405 ? -32.518 17.708 17.803 1.00 28.09 437 TYR B C 1
ATOM 6927 O O . TYR B 1 405 ? -32.608 17.002 18.809 1.00 29.36 437 TYR B O 1
ATOM 6936 N N . THR B 1 406 ? -33.162 17.450 16.670 1.00 27.91 438 THR B N 1
ATOM 6937 C CA . THR B 1 406 ? -34.083 16.327 16.538 1.00 30.12 438 THR B CA 1
ATOM 6938 C C . THR B 1 406 ? -33.443 14.970 16.807 1.00 31.11 438 THR B C 1
ATOM 6939 O O . THR B 1 406 ? -32.420 14.634 16.209 1.00 32.14 438 THR B O 1
ATOM 6943 N N . VAL B 1 407 ? -34.046 14.193 17.707 1.00 30.27 439 VAL B N 1
ATOM 6944 C CA . VAL B 1 407 ? -33.521 12.871 18.040 1.00 31.60 439 VAL B CA 1
ATOM 6945 C C . VAL B 1 407 ? -34.001 11.810 17.052 1.00 34.29 439 VAL B C 1
ATOM 6946 O O . VAL B 1 407 ? -35.186 11.731 16.720 1.00 34.60 439 VAL B O 1
ATOM 6950 N N . ASP B 1 408 ? -33.046 10.996 16.613 1.00 35.61 440 ASP B N 1
ATOM 6951 C CA . ASP B 1 408 ? -33.242 9.935 15.627 1.00 37.31 440 ASP B CA 1
ATOM 6952 C C . ASP B 1 408 ? -32.518 8.666 16.044 1.00 34.39 440 ASP B C 1
ATOM 6953 O O . ASP B 1 408 ? -31.801 8.654 17.032 1.00 33.63 440 ASP B O 1
ATOM 6958 N N . LEU B 1 409 ? -32.693 7.606 15.262 1.00 34.75 441 LEU B N 1
ATOM 6959 C CA . LEU B 1 409 ? -31.981 6.364 15.519 1.00 34.74 441 LEU B CA 1
ATOM 6960 C C . LEU B 1 409 ? -30.548 6.727 15.100 1.00 31.80 441 LEU B C 1
ATOM 6961 O O . LEU B 1 409 ? -29.569 6.274 15.691 1.00 32.12 441 LEU B O 1
ATOM 6966 N N . GLN B 1 410 ? -30.452 7.562 14.069 1.00 30.20 442 GLN B N 1
ATOM 6967 C CA . GLN B 1 410 ? -29.166 8.025 13.554 1.00 31.96 442 GLN B CA 1
ATOM 6968 C C . GLN B 1 410 ? -28.396 8.704 14.678 1.00 29.45 442 GLN B C 1
ATOM 6969 O O . GLN B 1 410 ? -27.189 8.520 14.828 1.00 30.14 442 GLN B O 1
ATOM 6975 N N . VAL B 1 411 ? -29.115 9.484 15.473 1.00 29.28 443 VAL B N 1
ATOM 6976 C CA . VAL B 1 411 ? -28.520 10.184 16.595 1.00 29.57 443 VAL B CA 1
ATOM 6977 C C . VAL B 1 411 ? -28.055 9.169 17.634 1.00 30.02 443 VAL B C 1
ATOM 6978 O O . VAL B 1 411 ? -26.933 9.268 18.144 1.00 31.21 443 VAL B O 1
ATOM 6982 N N . ALA B 1 412 ? -28.903 8.188 17.933 1.00 28.28 444 ALA B N 1
ATOM 6983 C CA . ALA B 1 412 ? -28.549 7.155 18.905 1.00 29.06 444 ALA B CA 1
ATOM 6984 C C . ALA B 1 412 ? -27.307 6.417 18.419 1.00 29.31 444 ALA B C 1
ATOM 6985 O O . ALA B 1 412 ? -26.390 6.164 19.191 1.00 28.43 444 ALA B O 1
ATOM 6987 N N . GLU B 1 413 ? -27.272 6.089 17.130 1.00 30.75 445 GLU B N 1
ATOM 6988 C CA . GLU B 1 413 ? -26.128 5.394 16.562 1.00 32.15 445 GLU B CA 1
ATOM 6989 C C . GLU B 1 413 ? -24.863 6.244 16.625 1.00 31.74 445 GLU B C 1
ATOM 6990 O O . GLU B 1 413 ? -23.772 5.712 16.815 1.00 31.93 445 GLU B O 1
ATOM 6996 N N . TYR B 1 414 ? -25.004 7.558 16.462 1.00 30.01 446 TYR B N 1
ATOM 6997 C CA . TYR B 1 414 ? -23.847 8.448 16.539 1.00 29.92 446 TYR B CA 1
ATOM 6998 C C . TYR B 1 414 ? -23.291 8.413 17.954 1.00 29.28 446 TYR B C 1
ATOM 6999 O O . TYR B 1 414 ? -22.081 8.315 18.150 1.00 28.45 446 TYR B O 1
ATOM 7008 N N . LEU B 1 415 ? -24.185 8.506 18.937 1.00 29.32 447 LEU B N 1
ATOM 7009 C CA . LEU B 1 415 ? -23.786 8.501 20.339 1.00 29.71 447 LEU B CA 1
ATOM 7010 C C . LEU B 1 415 ? -23.076 7.199 20.727 1.00 30.50 447 LEU B C 1
ATOM 7011 O O . LEU B 1 415 ? -22.100 7.217 21.483 1.00 29.65 447 LEU B O 1
ATOM 7016 N N . LYS B 1 416 ? -23.552 6.075 20.204 1.00 30.49 448 LYS B N 1
ATOM 7017 C CA . LYS B 1 416 ? -22.909 4.797 20.494 1.00 32.23 448 LYS B CA 1
ATOM 7018 C C . LYS B 1 416 ? -21.542 4.738 19.824 1.00 31.38 448 LYS B C 1
ATOM 7019 O O . LYS B 1 416 ? -20.582 4.223 20.395 1.00 32.29 448 LYS B O 1
ATOM 7025 N N . SER B 1 417 ? -21.455 5.279 18.614 1.00 31.29 449 SER B N 1
ATOM 7026 C CA . SER B 1 417 ? -20.193 5.301 17.891 1.00 31.29 449 SER B CA 1
ATOM 7027 C C . SER B 1 417 ? -19.193 6.149 18.689 1.00 31.03 449 SER B C 1
ATOM 7028 O O . SER B 1 417 ? -18.014 5.815 18.797 1.00 31.04 449 SER B O 1
ATOM 7031 N N . PHE B 1 418 ? -19.678 7.242 19.265 1.00 30.43 450 PHE B N 1
ATOM 7032 C CA . PHE B 1 418 ? -18.829 8.113 20.068 1.00 29.86 450 PHE B CA 1
ATOM 7033 C C . PHE B 1 418 ? -18.218 7.326 21.229 1.00 29.45 450 PHE B C 1
ATOM 7034 O O . PHE B 1 418 ? -17.017 7.399 21.480 1.00 30.35 450 PHE B O 1
ATOM 7042 N N . GLY B 1 419 ? -19.063 6.600 21.955 1.00 30.88 451 GLY B N 1
ATOM 7043 C CA . GLY B 1 419 ? -18.581 5.816 23.081 1.00 29.49 451 GLY B CA 1
ATOM 7044 C C . GLY B 1 419 ? -17.497 4.836 22.666 1.00 29.15 451 GLY B C 1
ATOM 7045 O O . GLY B 1 419 ? -16.445 4.759 23.303 1.00 28.87 451 GLY B O 1
ATOM 7046 N N . ARG B 1 420 ? -17.743 4.091 21.591 1.00 29.31 452 ARG B N 1
ATOM 7047 C CA . ARG B 1 420 ? -16.765 3.122 21.112 1.00 31.51 452 ARG B CA 1
ATOM 7048 C C . ARG B 1 420 ? -15.435 3.750 20.733 1.00 31.27 452 ARG B C 1
ATOM 7049 O O . ARG B 1 420 ? -14.379 3.196 21.042 1.00 32.95 452 ARG B O 1
ATOM 7057 N N . GLN B 1 421 ? -15.474 4.895 20.053 1.00 30.74 453 GLN B N 1
ATOM 7058 C CA . GLN B 1 421 ? -14.230 5.534 19.625 1.00 30.51 453 GLN B CA 1
ATOM 7059 C C . GLN B 1 421 ? -13.419 6.027 20.810 1.00 30.14 453 GLN B C 1
ATOM 7060 O O . GLN B 1 421 ? -12.189 5.946 20.802 1.00 31.75 453 GLN B O 1
ATOM 7066 N N . VAL B 1 422 ? -14.098 6.545 21.827 1.00 28.64 454 VAL B N 1
ATOM 7067 C CA . VAL B 1 422 ? -13.403 7.012 23.018 1.00 28.67 454 VAL B CA 1
ATOM 7068 C C . VAL B 1 422 ? -12.777 5.810 23.732 1.00 29.34 454 VAL B C 1
ATOM 7069 O O . VAL B 1 422 ? -11.603 5.839 24.101 1.00 28.75 454 VAL B O 1
ATOM 7073 N N . LEU B 1 423 ? -13.558 4.750 23.911 1.00 30.95 455 LEU B N 1
ATOM 7074 C CA . LEU B 1 423 ? -13.054 3.547 24.573 1.00 31.95 455 LEU B CA 1
ATOM 7075 C C . LEU B 1 423 ? -11.887 2.950 23.786 1.00 33.03 455 LEU B C 1
ATOM 7076 O O . LEU B 1 423 ? -10.930 2.442 24.366 1.00 32.16 455 LEU B O 1
ATOM 7081 N N . ASN B 1 424 ? -11.976 3.019 22.460 1.00 34.08 456 ASN B N 1
ATOM 7082 C CA . ASN B 1 424 ? -10.929 2.483 21.599 1.00 35.58 456 ASN B CA 1
ATOM 7083 C C . ASN B 1 424 ? -9.645 3.304 21.759 1.00 35.08 456 ASN B C 1
ATOM 7084 O O . ASN B 1 424 ? -8.552 2.745 21.844 1.00 35.09 456 ASN B O 1
ATOM 7089 N N . CYS B 1 425 ? -9.774 4.628 21.808 1.00 34.71 457 CYS B N 1
ATOM 7090 C CA . CYS B 1 425 ? -8.607 5.491 21.985 1.00 33.04 457 CYS B CA 1
ATOM 7091 C C . CYS B 1 425 ? -7.958 5.220 23.330 1.00 33.32 457 CYS B C 1
ATOM 7092 O O . CYS B 1 425 ? -6.730 5.144 23.439 1.00 32.18 457 CYS B O 1
ATOM 7095 N N . TRP B 1 426 ? -8.789 5.087 24.358 1.00 31.38 458 TRP B N 1
ATOM 7096 C CA . TRP B 1 426 ? -8.278 4.829 25.692 1.00 32.46 458 TRP B CA 1
ATOM 7097 C C . TRP B 1 426 ? -7.475 3.529 25.748 1.00 31.42 458 TRP B C 1
ATOM 7098 O O . TRP B 1 426 ? -6.364 3.508 26.263 1.00 33.02 458 TRP B O 1
ATOM 7109 N N . SER B 1 427 ? -8.024 2.453 25.203 1.00 31.41 459 SER B N 1
ATOM 7110 C CA . SER B 1 427 ? -7.323 1.181 25.252 1.00 35.48 459 SER B CA 1
ATOM 7111 C C . SER B 1 427 ? -6.054 1.158 24.408 1.00 35.12 459 SER B C 1
ATOM 7112 O O . SER B 1 427 ? -5.200 0.310 24.614 1.00 36.04 459 SER B O 1
ATOM 7115 N N . LYS B 1 428 ? -5.931 2.088 23.465 1.00 35.43 460 LYS B N 1
ATOM 7116 C CA . LYS B 1 428 ? -4.753 2.149 22.609 1.00 34.47 460 LYS B CA 1
ATOM 7117 C C . LYS B 1 428 ? -3.720 3.130 23.142 1.00 34.74 460 LYS B C 1
ATOM 7118 O O . LYS B 1 428 ? -2.629 3.235 22.593 1.00 35.66 460 LYS B O 1
ATOM 7124 N N . GLY B 1 429 ? -4.058 3.846 24.208 1.00 33.76 461 GLY B N 1
ATOM 7125 C CA . GLY B 1 429 ? -3.121 4.811 24.760 1.00 33.63 461 GLY B CA 1
ATOM 7126 C C . GLY B 1 429 ? -3.120 6.152 24.032 1.00 33.58 461 GLY B C 1
ATOM 7127 O O . GLY B 1 429 ? -2.311 7.032 24.330 1.00 33.59 461 GLY B O 1
ATOM 7128 N N . ASP B 1 430 ? -4.022 6.296 23.068 1.00 31.88 462 ASP B N 1
ATOM 7129 C CA . ASP B 1 430 ? -4.170 7.522 22.279 1.00 31.41 462 ASP B CA 1
ATOM 7130 C C . ASP B 1 430 ? -4.981 8.504 23.134 1.00 31.35 462 ASP B C 1
ATOM 7131 O O . ASP B 1 430 ? -6.104 8.870 22.785 1.00 34.04 462 ASP B O 1
ATOM 7136 N N . ILE B 1 431 ? -4.399 8.934 24.251 1.00 30.63 463 ILE B N 1
ATOM 7137 C CA . ILE B 1 431 ? -5.094 9.810 25.185 1.00 31.64 463 ILE B CA 1
ATOM 7138 C C . ILE B 1 431 ? -4.595 11.234 25.386 1.00 32.89 463 ILE B C 1
ATOM 7139 O O . ILE B 1 431 ? -5.275 12.026 26.034 1.00 32.00 463 ILE B O 1
ATOM 7144 N N . GLU B 1 432 ? -3.421 11.564 24.857 1.00 34.89 464 GLU B N 1
ATOM 7145 C CA . GLU B 1 432 ? -2.885 12.918 25.013 1.00 35.31 464 GLU B CA 1
ATOM 7146 C C . GLU B 1 432 ? -3.572 13.888 24.042 1.00 36.25 464 GLU B C 1
ATOM 7147 O O . GLU B 1 432 ? -3.906 15.013 24.404 1.00 36.00 464 GLU B O 1
ATOM 7153 N N . LEU B 1 433 ? -3.769 13.444 22.807 1.00 35.55 465 LEU B N 1
ATOM 7154 C CA . LEU B 1 433 ? -4.438 14.242 21.780 1.00 34.67 465 LEU B CA 1
ATOM 7155 C C . LEU B 1 433 ? -4.944 13.216 20.788 1.00 34.50 465 LEU B C 1
ATOM 7156 O O . LEU B 1 433 ? -4.302 12.925 19.774 1.00 32.48 465 LEU B O 1
ATOM 7161 N N . SER B 1 434 ? -6.111 12.665 21.108 1.00 34.60 466 SER B N 1
ATOM 7162 C CA . SER B 1 434 ? -6.721 11.610 20.316 1.00 33.13 466 SER B CA 1
ATOM 7163 C C . SER B 1 434 ? -6.927 11.908 18.849 1.00 33.70 466 SER B C 1
ATOM 7164 O O . SER B 1 434 ? -6.895 13.059 18.414 1.00 31.23 466 SER B O 1
ATOM 7167 N N . THR B 1 435 ? -7.140 10.836 18.094 1.00 33.34 467 THR B N 1
ATOM 7168 C CA . THR B 1 435 ? -7.417 10.926 16.676 1.00 33.63 467 THR B CA 1
ATOM 7169 C C . THR B 1 435 ? -8.739 11.702 16.660 1.00 33.41 467 THR B C 1
ATOM 7170 O O . THR B 1 435 ? -9.479 11.673 17.638 1.00 32.91 467 THR B O 1
ATOM 7174 N N . PRO B 1 436 ? -9.050 12.417 15.565 1.00 33.14 468 PRO B N 1
ATOM 7175 C CA . PRO B 1 436 ? -10.311 13.165 15.557 1.00 30.92 468 PRO B CA 1
ATOM 7176 C C . PRO B 1 436 ? -11.594 12.349 15.726 1.00 29.50 468 PRO B C 1
ATOM 7177 O O . PRO B 1 436 ? -11.838 11.354 15.039 1.00 28.39 468 PRO B O 1
ATOM 7181 N N . ILE B 1 437 ? -12.410 12.799 16.671 1.00 28.39 469 ILE B N 1
ATOM 7182 C CA . ILE B 1 437 ? -13.681 12.167 16.994 1.00 27.60 469 ILE B CA 1
ATOM 7183 C C . ILE B 1 437 ? -14.736 13.274 17.053 1.00 25.83 469 ILE B C 1
ATOM 7184 O O . ILE B 1 437 ? -14.545 14.281 17.729 1.00 25.78 469 ILE B O 1
ATOM 7189 N N . PRO B 1 438 ? -15.862 13.105 16.346 1.00 26.60 470 PRO B N 1
ATOM 7190 C CA . PRO B 1 438 ? -16.873 14.165 16.404 1.00 27.22 470 PRO B CA 1
ATOM 7191 C C . PRO B 1 438 ? -17.574 14.228 17.753 1.00 27.58 470 PRO B C 1
ATOM 7192 O O . PRO B 1 438 ? -17.825 13.203 18.383 1.00 28.30 470 PRO B O 1
ATOM 7196 N N . LEU B 1 439 ? -17.875 15.439 18.204 1.00 27.72 471 LEU B N 1
ATOM 7197 C CA . LEU B 1 439 ? -18.550 15.601 19.482 1.00 27.54 471 LEU B CA 1
ATOM 7198 C C . LEU B 1 439 ? -19.874 14.856 19.394 1.00 26.73 471 LEU B C 1
ATOM 7199 O O . LEU B 1 439 ? -20.530 14.875 18.351 1.00 24.14 471 LEU B O 1
ATOM 7204 N N . PHE B 1 440 ? -20.243 14.182 20.482 1.00 25.46 472 PHE B N 1
ATOM 7205 C CA . PHE B 1 440 ? -21.475 13.398 20.547 1.00 24.65 472 PHE B CA 1
ATOM 7206 C C . PHE B 1 440 ? -21.543 12.383 19.414 1.00 25.93 472 PHE B C 1
ATOM 7207 O O . PHE B 1 440 ? -22.577 11.751 19.199 1.00 26.55 472 PHE B O 1
ATOM 7215 N N . GLY B 1 441 ? -20.438 12.230 18.691 1.00 25.07 473 GLY B N 1
ATOM 7216 C CA . GLY B 1 441 ? -20.408 11.291 17.585 1.00 25.74 473 GLY B CA 1
ATOM 7217 C C . GLY B 1 441 ? -21.078 11.775 16.306 1.00 26.62 473 GLY B C 1
ATOM 7218 O O . GLY B 1 441 ? -21.054 11.066 15.309 1.00 25.81 473 GLY B O 1
ATOM 7219 N N . PHE B 1 442 ? -21.672 12.970 16.323 1.00 26.25 474 PHE B N 1
ATOM 7220 C CA . PHE B 1 442 ? -22.344 13.516 15.136 1.00 27.04 474 PHE B CA 1
ATOM 7221 C C . PHE B 1 442 ? -21.361 13.834 14.006 1.00 27.25 474 PHE B C 1
ATOM 7222 O O . PHE B 1 442 ? -20.632 14.833 14.049 1.00 27.05 474 PHE B O 1
ATOM 7230 N N . GLU B 1 443 ? -21.351 12.984 12.988 1.00 28.12 475 GLU B N 1
ATOM 7231 C CA . GLU B 1 443 ? -20.472 13.175 11.848 1.00 28.24 475 GLU B CA 1
ATOM 7232 C C . GLU B 1 443 ? -20.966 14.339 11.015 1.00 29.11 475 GLU B C 1
ATOM 7233 O O . GLU B 1 443 ? -20.187 15.063 10.387 1.00 26.57 475 GLU B O 1
ATOM 7239 N N . LYS B 1 444 ? -22.277 14.521 11.008 1.00 27.95 476 LYS B N 1
ATOM 7240 C CA . LYS B 1 444 ? -22.840 15.600 10.228 1.00 30.68 476 LYS B CA 1
ATOM 7241 C C . LYS B 1 444 ? -24.169 16.043 10.779 1.00 29.95 476 LYS B C 1
ATOM 7242 O O . LYS B 1 444 ? -24.820 15.325 11.538 1.00 29.08 476 LYS B O 1
ATOM 7248 N N . ILE B 1 445 ? -24.539 17.259 10.414 1.00 28.53 477 ILE B N 1
ATOM 7249 C CA . ILE B 1 445 ? -25.808 17.812 10.811 1.00 29.69 477 ILE B CA 1
ATOM 7250 C C . ILE B 1 445 ? -26.809 17.340 9.783 1.00 30.38 477 ILE B C 1
ATOM 7251 O O . ILE B 1 445 ? -26.570 17.429 8.579 1.00 31.30 477 ILE B O 1
ATOM 7256 N N . HIS B 1 446 ? -27.919 16.806 10.265 1.00 30.60 478 HIS B N 1
ATOM 7257 C CA . HIS B 1 446 ? -28.974 16.335 9.390 1.00 30.99 478 HIS B CA 1
ATOM 7258 C C . HIS B 1 446 ? -30.063 17.380 9.436 1.00 29.43 478 HIS B C 1
ATOM 7259 O O . HIS B 1 446 ? -30.352 17.929 10.492 1.00 28.87 478 HIS B O 1
ATOM 7266 N N . PRO B 1 447 ? -30.671 17.686 8.283 1.00 30.46 479 PRO B N 1
ATOM 7267 C CA . PRO B 1 447 ? -31.732 18.695 8.230 1.00 28.92 479 PRO B CA 1
ATOM 7268 C C . PRO B 1 447 ? -32.917 18.430 9.141 1.00 29.00 479 PRO B C 1
ATOM 7269 O O . PRO B 1 447 ? -33.382 17.296 9.260 1.00 28.13 479 PRO B O 1
ATOM 7273 N N . HIS B 1 448 ? -33.378 19.489 9.801 1.00 27.62 480 HIS B N 1
ATOM 7274 C CA . HIS B 1 448 ? -34.521 19.419 10.703 1.00 28.28 480 HIS B CA 1
ATOM 7275 C C . HIS B 1 448 ? -35.639 18.810 9.860 1.00 29.30 480 HIS B C 1
ATOM 7276 O O . HIS B 1 448 ? -35.741 19.082 8.668 1.00 26.22 480 HIS B O 1
ATOM 7283 N N . PRO B 1 449 ? -36.477 17.956 10.462 1.00 31.08 481 PRO B N 1
ATOM 7284 C CA . PRO B 1 449 ? -37.556 17.346 9.681 1.00 32.90 481 PRO B CA 1
ATOM 7285 C C . PRO B 1 449 ? -38.648 18.302 9.186 1.00 34.54 481 PRO B C 1
ATOM 7286 O O . PRO B 1 449 ? -39.196 18.092 8.107 1.00 37.28 481 PRO B O 1
ATOM 7290 N N . ARG B 1 450 ? -38.945 19.353 9.948 1.00 35.69 482 ARG B N 1
ATOM 7291 C CA . ARG B 1 450 ? -40.003 20.295 9.576 1.00 37.19 482 ARG B CA 1
ATOM 7292 C C . ARG B 1 450 ? -39.563 21.631 8.975 1.00 36.85 482 ARG B C 1
ATOM 7293 O O . ARG B 1 450 ? -40.152 22.089 7.992 1.00 35.43 482 ARG B O 1
ATOM 7301 N N . VAL B 1 451 ? -38.562 22.279 9.568 1.00 33.95 483 VAL B N 1
ATOM 7302 C CA . VAL B 1 451 ? -38.133 23.566 9.043 1.00 32.18 483 VAL B CA 1
ATOM 7303 C C . VAL B 1 451 ? -36.710 23.531 8.515 1.00 30.40 483 VAL B C 1
ATOM 7304 O O . VAL B 1 451 ? -35.764 23.186 9.231 1.00 29.66 483 VAL B O 1
ATOM 7308 N N . GLN B 1 452 ? -36.581 23.882 7.238 1.00 28.93 484 GLN B N 1
ATOM 7309 C CA . GLN B 1 452 ? -35.302 23.889 6.539 1.00 29.42 484 GLN B CA 1
ATOM 7310 C C . GLN B 1 452 ? -35.177 25.110 5.627 1.00 30.38 484 GLN B C 1
ATOM 7311 O O . GLN B 1 452 ? -35.792 25.144 4.565 1.00 35.49 484 GLN B O 1
ATOM 7317 N N . TYR B 1 453 ? -34.394 26.110 6.007 1.00 28.05 485 TYR B N 1
ATOM 7318 C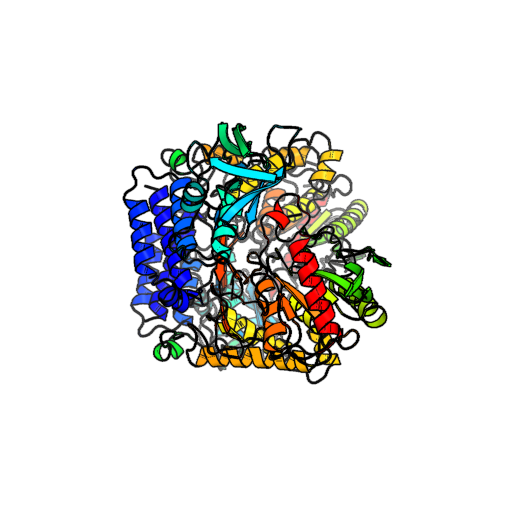 CA . TYR B 1 453 ? -34.238 27.249 5.112 1.00 25.94 485 TYR B CA 1
ATOM 7319 C C . TYR B 1 453 ? -33.285 26.778 4.008 1.00 25.55 485 TYR B C 1
ATOM 7320 O O . TYR B 1 453 ? -32.179 26.311 4.296 1.00 25.98 485 TYR B O 1
ATOM 7329 N N . SER B 1 454 ? -33.703 26.894 2.751 1.00 23.21 486 SER B N 1
ATOM 7330 C CA . SER B 1 454 ? -32.872 26.430 1.644 1.00 23.27 486 SER B CA 1
ATOM 7331 C C . SER B 1 454 ? -32.470 27.512 0.661 1.00 23.53 486 SER B C 1
ATOM 7332 O O . SER B 1 454 ? -31.946 27.209 -0.399 1.00 24.52 486 SER B O 1
ATOM 7335 N N . LYS B 1 455 ? -32.722 28.770 0.996 1.00 23.66 487 LYS B N 1
ATOM 7336 C CA . LYS B 1 455 ? -32.350 29.855 0.105 1.00 23.11 487 LYS B CA 1
ATOM 7337 C C . LYS B 1 455 ? -30.974 30.394 0.485 1.00 22.87 487 LYS B C 1
ATOM 7338 O O . LYS B 1 455 ? -30.405 29.977 1.480 1.00 21.06 487 LYS B O 1
ATOM 7344 N N . PRO B 1 456 ? -30.419 31.316 -0.312 1.00 24.33 488 PRO B N 1
ATOM 7345 C CA . PRO B 1 456 ? -29.096 31.831 0.051 1.00 24.51 488 PRO B CA 1
ATOM 7346 C C . PRO B 1 456 ? -29.000 32.499 1.418 1.00 24.07 488 PRO B C 1
ATOM 7347 O O . PRO B 1 456 ? -29.943 33.123 1.901 1.00 22.47 488 PRO B O 1
ATOM 7351 N N . ILE B 1 457 ? -27.841 32.330 2.042 1.00 22.11 489 ILE B N 1
ATOM 7352 C CA . ILE B 1 457 ? -27.584 32.865 3.361 1.00 21.95 489 ILE B CA 1
ATOM 7353 C C . ILE B 1 457 ? -26.259 33.604 3.413 1.00 23.59 489 ILE B C 1
ATOM 7354 O O . ILE B 1 457 ? -25.242 33.140 2.863 1.00 23.56 489 ILE B O 1
ATOM 7359 N N . CYS B 1 458 ? -26.275 34.753 4.078 1.00 21.01 490 CYS B N 1
ATOM 7360 C CA . CYS B 1 458 ? -25.069 35.538 4.268 1.00 20.60 490 CYS B CA 1
ATOM 7361 C C . CYS B 1 458 ? -24.889 35.687 5.774 1.00 21.31 490 CYS B C 1
ATOM 7362 O O . CYS B 1 458 ? -25.754 36.252 6.450 1.00 23.17 490 CYS B O 1
ATOM 7365 N N . VAL B 1 459 ? -23.786 35.163 6.305 1.00 21.23 491 VAL B N 1
ATOM 7366 C CA . VAL B 1 459 ? -23.511 35.251 7.736 1.00 19.87 491 VAL B CA 1
ATOM 7367 C C . VAL B 1 459 ? -22.483 36.336 8.023 1.00 21.96 491 VAL B C 1
ATOM 7368 O O . VAL B 1 459 ? -21.423 36.386 7.388 1.00 22.18 491 VAL B O 1
ATOM 7372 N N . LEU B 1 460 ? -22.795 37.198 8.987 1.00 21.06 492 LEU B N 1
ATOM 7373 C CA . LEU B 1 460 ? -21.892 38.274 9.374 1.00 21.08 492 LEU B CA 1
ATOM 7374 C C . LEU B 1 460 ? -21.137 37.823 10.622 1.00 22.54 492 LEU B C 1
ATOM 7375 O O . LEU B 1 460 ? -21.745 37.379 11.602 1.00 20.91 492 LEU B O 1
ATOM 7380 N N . ILE B 1 461 ? -19.814 37.956 10.581 1.00 22.07 493 ILE B N 1
ATOM 7381 C CA . ILE B 1 461 ? -18.949 37.540 11.686 1.00 22.83 493 ILE B CA 1
ATOM 7382 C C . ILE B 1 461 ? -17.883 38.592 12.002 1.00 23.74 493 ILE B C 1
ATOM 7383 O O . ILE B 1 461 ? -17.599 39.475 11.188 1.00 23.19 493 ILE B O 1
ATOM 7388 N N . ASN B 1 462 ? -17.295 38.501 13.186 1.00 20.85 494 ASN B N 1
ATOM 7389 C CA . ASN B 1 462 ? -16.222 39.417 13.528 1.00 21.97 494 ASN B CA 1
ATOM 7390 C C . ASN B 1 462 ? -15.258 38.758 14.513 1.00 22.41 494 ASN B C 1
ATOM 7391 O O . ASN B 1 462 ? -15.405 37.571 14.845 1.00 20.93 494 ASN B O 1
ATOM 7396 N N . GLU B 1 463 ? -14.267 39.524 14.954 1.00 23.53 495 GLU B N 1
ATOM 7397 C CA . GLU B 1 463 ? -13.231 39.025 15.848 1.00 23.93 495 GLU B CA 1
ATOM 7398 C C . GLU B 1 463 ? -13.699 38.732 17.258 1.00 24.71 495 GLU B C 1
ATOM 7399 O O . GLU B 1 463 ? -12.915 38.255 18.088 1.00 25.48 495 GLU B O 1
ATOM 7405 N N . GLN B 1 464 ? -14.965 39.029 17.538 1.00 23.56 496 GLN B N 1
ATOM 7406 C CA . GLN B 1 464 ? -15.513 38.740 18.848 1.00 24.15 496 GLN B CA 1
ATOM 7407 C C . GLN B 1 464 ? -16.527 37.591 18.805 1.00 23.94 496 GLN B C 1
ATOM 7408 O O . GLN B 1 464 ? -17.538 37.609 19.504 1.00 20.17 496 GLN B O 1
ATOM 7414 N N . ASP B 1 465 ? -16.228 36.598 17.965 1.00 24.98 497 ASP B N 1
ATOM 7415 C CA . ASP B 1 465 ? -17.023 35.376 17.828 1.00 23.13 497 ASP B CA 1
ATOM 7416 C C . ASP B 1 465 ? -16.154 34.256 18.379 1.00 22.88 497 ASP B C 1
ATOM 7417 O O . ASP B 1 465 ? -15.041 34.043 17.888 1.00 23.99 497 ASP B O 1
ATOM 7422 N N . PHE B 1 466 ? -16.655 33.541 19.382 1.00 23.31 498 PHE B N 1
ATOM 7423 C CA . PHE B 1 466 ? -15.892 32.464 20.022 1.00 24.15 498 PHE B CA 1
ATOM 7424 C C . PHE B 1 466 ? -16.616 31.113 20.042 1.00 25.71 498 PHE B C 1
ATOM 7425 O O . PHE B 1 466 ? -17.841 31.061 19.992 1.00 23.65 498 PHE B O 1
ATOM 7433 N N . SER B 1 467 ? -15.835 30.037 20.150 1.00 27.86 499 SER B N 1
ATOM 7434 C CA . SER B 1 467 ? -16.323 28.648 20.186 1.00 27.59 499 SER B CA 1
ATOM 7435 C C . SER B 1 467 ? -17.462 28.333 19.218 1.00 26.84 499 SER B C 1
ATOM 7436 O O . SER B 1 467 ? -17.231 28.251 18.008 1.00 27.04 499 SER B O 1
ATOM 7439 N N . CYS B 1 468 ? -18.681 28.132 19.717 1.00 23.31 500 CYS B N 1
ATOM 7440 C CA . CYS B 1 468 ? -19.774 27.838 18.794 1.00 23.90 500 CYS B CA 1
ATOM 7441 C C . CYS B 1 468 ? -19.913 28.930 17.734 1.00 21.80 500 CYS B C 1
ATOM 7442 O O . CYS B 1 468 ? -20.334 28.640 16.618 1.00 21.74 500 CYS B O 1
ATOM 7445 N N . ALA B 1 469 ? -19.554 30.171 18.077 1.00 20.97 501 ALA B N 1
ATOM 7446 C CA . ALA B 1 469 ? -19.620 31.289 17.119 1.00 20.64 501 ALA B CA 1
ATOM 7447 C C . ALA B 1 469 ? -18.441 31.213 16.131 1.00 22.21 501 ALA B C 1
ATOM 7448 O O . ALA B 1 469 ? -18.397 31.944 15.123 1.00 19.88 501 ALA B O 1
ATOM 7450 N N . ASP B 1 470 ? -17.471 30.349 16.450 1.00 23.80 502 ASP B N 1
ATOM 7451 C CA . ASP B 1 470 ? -16.355 30.074 15.546 1.00 23.30 502 ASP B CA 1
ATOM 7452 C C . ASP B 1 470 ? -16.939 28.978 14.634 1.00 23.68 502 ASP B C 1
ATOM 7453 O O . ASP B 1 470 ? -16.858 29.052 13.409 1.00 22.81 502 ASP B O 1
ATOM 7458 N N . PHE B 1 471 ? -17.532 27.963 15.266 1.00 23.12 503 PHE B N 1
ATOM 7459 C CA . PHE B 1 471 ? -18.092 26.797 14.563 1.00 24.72 503 PHE B CA 1
ATOM 7460 C C . PHE B 1 471 ? -19.239 27.043 13.576 1.00 24.07 503 PHE B C 1
ATOM 7461 O O . PHE B 1 471 ? -19.280 26.424 12.499 1.00 22.91 503 PHE B O 1
ATOM 7469 N N . PHE B 1 472 ? -20.174 27.917 13.946 1.00 22.56 504 PHE B N 1
ATOM 7470 C CA . PHE B 1 472 ? -21.323 28.215 13.090 1.00 23.84 504 PHE B CA 1
ATOM 7471 C C . PHE B 1 472 ? -20.874 28.579 11.672 1.00 22.57 504 PHE B C 1
ATOM 7472 O O . PHE B 1 472 ? -21.258 27.915 10.712 1.00 23.28 504 PHE B O 1
ATOM 7480 N N . PRO B 1 473 ? -20.038 29.621 11.516 1.00 23.96 505 PRO B N 1
ATOM 7481 C CA . PRO B 1 473 ? -19.615 29.958 10.151 1.00 22.87 505 PRO B CA 1
ATOM 7482 C C . PRO B 1 473 ? -18.708 28.922 9.486 1.00 23.02 505 PRO B C 1
ATOM 7483 O O . PRO B 1 473 ? -18.767 28.736 8.270 1.00 23.25 505 PRO B O 1
ATOM 7487 N N . VAL B 1 474 ? -17.885 28.233 10.269 1.00 22.22 506 VAL B N 1
ATOM 7488 C CA . VAL B 1 474 ? -16.988 27.247 9.677 1.00 23.63 506 VAL B CA 1
ATOM 7489 C C . VAL B 1 474 ? -17.764 26.094 9.035 1.00 24.28 506 VAL B C 1
ATOM 7490 O O . VAL B 1 474 ? -17.405 25.623 7.951 1.00 24.15 506 VAL B O 1
ATOM 7494 N N . VAL B 1 475 ? -18.842 25.660 9.682 1.00 24.99 507 VAL B N 1
ATOM 7495 C CA . VAL B 1 475 ? -19.665 24.576 9.145 1.00 22.32 507 VAL B CA 1
ATOM 7496 C C . VAL B 1 475 ? -20.343 25.030 7.855 1.00 22.47 507 VAL B C 1
ATOM 7497 O O . VAL B 1 475 ? -20.356 24.308 6.856 1.00 21.94 507 VAL B O 1
ATOM 7501 N N . LEU B 1 476 ? -20.908 26.230 7.881 1.00 21.68 508 LEU B N 1
ATOM 7502 C CA . LEU B 1 476 ? -21.584 26.782 6.710 1.00 20.85 508 LEU B CA 1
ATOM 7503 C C . LEU B 1 476 ? -20.605 27.101 5.572 1.00 22.72 508 LEU B C 1
ATOM 7504 O O . LEU B 1 476 ? -20.953 26.988 4.386 1.00 21.41 508 LEU B O 1
ATOM 7509 N N . LYS B 1 477 ? -19.389 27.507 5.929 1.00 23.18 509 LYS B N 1
ATOM 7510 C CA . LYS B 1 477 ? -18.384 27.831 4.920 1.00 23.96 509 LYS B CA 1
ATOM 7511 C C . LYS B 1 477 ? -17.817 26.567 4.285 1.00 25.26 509 LYS B C 1
ATOM 7512 O O . LYS B 1 477 ? -17.821 26.434 3.063 1.00 26.73 509 LYS B O 1
ATOM 7518 N N . ASP B 1 478 ? -17.349 25.635 5.115 1.00 24.49 510 ASP B N 1
ATOM 7519 C CA . ASP B 1 478 ? -16.753 24.398 4.611 1.00 25.38 510 ASP B CA 1
ATOM 7520 C C . ASP B 1 478 ? -17.718 23.463 3.874 1.00 25.53 510 ASP B C 1
ATOM 7521 O O . ASP B 1 478 ? -17.285 22.556 3.169 1.00 22.97 510 ASP B O 1
ATOM 7526 N N . ASN B 1 479 ? -19.019 23.698 4.017 1.00 26.54 511 ASN B N 1
ATOM 7527 C CA . ASN B 1 479 ? -20.033 22.883 3.332 1.00 26.10 511 ASN B CA 1
ATOM 7528 C C . ASN B 1 479 ? -20.632 23.707 2.196 1.00 26.51 511 ASN B C 1
ATOM 7529 O O . ASN B 1 479 ? -21.590 23.280 1.540 1.00 26.13 511 ASN B O 1
ATOM 7534 N N . ASP B 1 480 ? -20.066 24.897 1.980 1.00 26.84 512 ASP B N 1
ATOM 7535 C CA . ASP B 1 480 ? -20.516 25.807 0.923 1.00 24.10 512 ASP B CA 1
ATOM 7536 C C . ASP B 1 480 ? -22.025 26.101 1.017 1.00 24.77 512 ASP B C 1
ATOM 7537 O O . ASP B 1 480 ? -22.707 26.153 -0.006 1.00 24.35 512 ASP B O 1
ATOM 7542 N N . ARG B 1 481 ? -22.538 26.298 2.227 1.00 23.59 513 ARG B N 1
ATOM 7543 C CA . ARG B 1 481 ? -23.968 26.569 2.431 1.00 25.94 513 ARG B CA 1
ATOM 7544 C C . ARG B 1 481 ? -24.264 28.067 2.472 1.00 23.95 513 ARG B C 1
ATOM 7545 O O . ARG B 1 481 ? -25.351 28.507 2.099 1.00 24.92 513 ARG B O 1
ATOM 7553 N N . ALA B 1 482 ? -23.304 28.844 2.953 1.00 21.68 514 ALA B N 1
ATOM 7554 C CA . ALA B 1 482 ? -23.505 30.277 3.073 1.00 22.43 514 ALA B CA 1
ATOM 7555 C C . ALA B 1 482 ? -22.287 31.108 2.749 1.00 22.46 514 ALA B C 1
ATOM 7556 O O . ALA B 1 482 ? -21.153 30.625 2.781 1.00 25.70 514 ALA B O 1
ATOM 7558 N N . LEU B 1 483 ? -22.543 32.376 2.454 1.00 22.61 515 LEU B N 1
ATOM 7559 C CA . LEU B 1 483 ? -21.504 33.345 2.153 1.00 23.10 515 LEU B CA 1
ATOM 7560 C C . LEU B 1 483 ? -21.125 33.933 3.521 1.00 22.24 515 LEU B C 1
ATOM 7561 O O . LEU B 1 483 ? -22.000 34.441 4.236 1.00 21.52 515 LEU B O 1
ATOM 7566 N N . ILE B 1 484 ? -19.851 33.857 3.901 1.00 19.43 516 ILE B N 1
ATOM 7567 C CA . ILE B 1 484 ? -19.427 34.386 5.200 1.00 21.72 516 ILE B CA 1
ATOM 7568 C C . ILE B 1 484 ? -18.753 35.737 4.973 1.00 22.70 516 ILE B C 1
ATOM 7569 O O . ILE B 1 484 ? -17.805 35.843 4.194 1.00 23.09 516 ILE B O 1
ATOM 7574 N N . VAL B 1 485 ? -19.243 36.762 5.668 1.00 22.65 517 VAL B N 1
ATOM 7575 C CA . VAL B 1 485 ? -18.743 38.121 5.496 1.00 23.78 517 VAL B CA 1
ATOM 7576 C C . VAL B 1 485 ? -18.373 38.813 6.808 1.00 22.68 517 VAL B C 1
ATOM 7577 O O . VAL B 1 485 ? -19.024 38.603 7.823 1.00 25.80 517 VAL B O 1
ATOM 7581 N N . GLY B 1 486 ? -17.328 39.641 6.774 1.00 23.05 518 GLY B N 1
ATOM 7582 C CA . GLY B 1 486 ? -16.909 40.375 7.959 1.00 22.54 518 GLY B CA 1
ATOM 7583 C C . GLY B 1 486 ? -15.424 40.216 8.227 1.00 24.76 518 GLY B C 1
ATOM 7584 O O . GLY B 1 486 ? -14.595 40.347 7.316 1.00 23.24 518 GLY B O 1
ATOM 7585 N N . THR B 1 487 ? -15.077 39.953 9.482 1.00 24.27 519 THR B N 1
ATOM 7586 C CA . THR B 1 487 ? -13.685 39.735 9.826 1.00 24.60 519 THR B CA 1
ATOM 7587 C C . THR B 1 487 ? -13.530 38.399 10.552 1.00 24.83 519 THR B C 1
ATOM 7588 O O . THR B 1 487 ? -14.468 37.912 11.203 1.00 23.22 519 THR B O 1
ATOM 7592 N N . ARG B 1 488 ? -12.342 37.812 10.404 1.00 23.64 520 ARG B N 1
ATOM 7593 C CA . ARG B 1 488 ? -11.969 36.530 10.994 1.00 21.97 520 ARG B CA 1
ATOM 7594 C C . ARG B 1 488 ? -12.409 36.378 12.450 1.00 21.15 520 ARG B C 1
ATOM 7595 O O . ARG B 1 488 ? -12.251 37.302 13.256 1.00 19.31 520 ARG B O 1
ATOM 7603 N N . THR B 1 489 ? -12.944 35.203 12.788 1.00 20.59 521 THR B N 1
ATOM 7604 C CA . THR B 1 489 ? -13.392 34.935 14.152 1.00 22.46 521 THR B CA 1
ATOM 7605 C C . THR B 1 489 ? -12.196 34.746 15.104 1.00 26.53 521 THR B C 1
ATOM 7606 O O . THR B 1 489 ? -11.058 34.535 14.664 1.00 25.91 521 THR B O 1
ATOM 7610 N N . ALA B 1 490 ? -12.464 34.820 16.406 1.00 25.75 522 ALA B N 1
ATOM 7611 C CA . ALA B 1 490 ? -11.430 34.716 17.437 1.00 25.30 522 ALA B CA 1
ATOM 7612 C C . ALA B 1 490 ? -10.580 33.454 17.463 1.00 26.13 522 ALA B C 1
ATOM 7613 O O . ALA B 1 490 ? -9.357 33.526 17.577 1.00 26.09 522 ALA B O 1
ATOM 7615 N N . GLY B 1 491 ? -11.220 32.297 17.391 1.00 25.28 523 GLY B N 1
ATOM 7616 C CA . GLY B 1 491 ? -10.469 31.063 17.414 1.00 26.37 523 GLY B CA 1
ATOM 7617 C C . GLY B 1 491 ? -10.379 30.378 18.765 1.00 27.59 523 GLY B C 1
ATOM 7618 O O . GLY B 1 491 ? -9.281 30.125 19.275 1.00 26.67 523 GLY B O 1
ATOM 7619 N N . ALA B 1 492 ? -11.527 30.122 19.382 1.00 27.34 524 ALA B N 1
ATOM 7620 C CA . ALA B 1 492 ? -11.552 29.384 20.646 1.00 25.88 524 ALA B CA 1
ATOM 7621 C C . ALA B 1 492 ? -11.977 28.014 20.115 1.00 26.91 524 ALA B C 1
ATOM 7622 O O . ALA B 1 492 ? -13.149 27.638 20.188 1.00 28.82 524 ALA B O 1
ATOM 7624 N N . GLY B 1 493 ? -11.010 27.297 19.543 1.00 28.19 525 GLY B N 1
ATOM 7625 C CA . GLY B 1 493 ? -11.276 26.015 18.910 1.00 28.30 525 GLY B CA 1
ATOM 7626 C C . GLY B 1 493 ? -11.270 24.716 19.684 1.00 29.32 525 GLY B C 1
ATOM 7627 O O . GLY B 1 493 ? -10.610 23.756 19.275 1.00 30.51 525 GLY B O 1
ATOM 7628 N N . GLY B 1 494 ? -12.017 24.671 20.782 1.00 30.20 526 GLY B N 1
ATOM 7629 C CA . GLY B 1 494 ? -12.101 23.468 21.594 1.00 29.73 526 GLY B CA 1
ATOM 7630 C C . GLY B 1 494 ? -13.196 23.680 22.622 1.00 31.96 526 GLY B C 1
ATOM 7631 O O . GLY B 1 494 ? -13.603 24.822 22.850 1.00 33.39 526 GLY B O 1
ATOM 7632 N N . PHE B 1 495 ? -13.684 22.613 23.250 1.00 31.08 527 PHE B N 1
ATOM 7633 C CA . PHE B 1 495 ? -14.735 22.789 24.240 1.00 30.55 527 PHE B CA 1
ATOM 7634 C C . PHE B 1 495 ? -14.122 23.161 25.580 1.00 31.19 527 PHE B C 1
ATOM 7635 O O . PHE B 1 495 ? -13.010 22.728 25.898 1.00 28.43 527 PHE B O 1
ATOM 7643 N N . VAL B 1 496 ? -14.836 23.984 26.352 1.00 31.35 528 VAL B N 1
ATOM 7644 C CA . VAL B 1 496 ? -14.357 24.402 27.670 1.00 31.65 528 VAL B CA 1
ATOM 7645 C C . VAL B 1 496 ? -14.865 23.526 28.782 1.00 29.16 528 VAL B C 1
ATOM 7646 O O . VAL B 1 496 ? -15.848 22.826 28.627 1.00 29.15 528 VAL B O 1
ATOM 7650 N N . PHE B 1 497 ? -14.179 23.596 29.917 1.00 29.41 529 PHE B N 1
ATOM 7651 C CA . PHE B 1 497 ? -14.576 22.870 31.110 1.00 28.60 529 PHE B CA 1
ATOM 7652 C C . PHE B 1 497 ? -13.986 23.665 32.262 1.00 28.52 529 PHE B C 1
ATOM 7653 O O . PHE B 1 497 ? -12.935 24.286 32.113 1.00 29.11 529 PHE B O 1
ATOM 7661 N N . ASN B 1 498 ? -14.688 23.695 33.387 1.00 27.44 530 ASN B N 1
ATOM 7662 C CA . ASN B 1 498 ? -14.228 24.459 34.538 1.00 29.84 530 ASN B CA 1
ATOM 7663 C C . ASN B 1 498 ? -13.758 23.587 35.691 1.00 29.50 530 ASN B C 1
ATOM 7664 O O . ASN B 1 498 ? -14.270 22.491 35.918 1.00 27.86 530 ASN B O 1
ATOM 7669 N N . VAL B 1 499 ? -12.776 24.097 36.419 1.00 29.56 531 VAL B N 1
ATOM 7670 C CA . VAL B 1 499 ? -12.232 23.394 37.559 1.00 29.84 531 VAL B CA 1
ATOM 7671 C C . VAL B 1 499 ? -12.319 24.287 38.784 1.00 29.32 531 VAL B C 1
ATOM 7672 O O . VAL B 1 499 ? -12.027 25.475 38.711 1.00 28.27 531 VAL B O 1
ATOM 7676 N N . GLN B 1 500 ? -12.751 23.710 39.900 1.00 29.57 532 GLN B N 1
ATOM 7677 C CA . GLN B 1 500 ? -12.852 24.431 41.157 1.00 31.79 532 GLN B CA 1
ATOM 7678 C C . GLN B 1 500 ? -12.155 23.566 42.195 1.00 30.71 532 GLN B C 1
ATOM 7679 O O . GLN B 1 500 ? -12.087 22.350 42.050 1.00 29.89 532 GLN B O 1
ATOM 7685 N N . PHE B 1 501 ? -11.622 24.187 43.234 1.00 30.74 533 PHE B N 1
ATOM 7686 C CA . PHE B 1 501 ? -10.948 23.436 44.285 1.00 31.85 533 PHE B CA 1
ATOM 7687 C C . PHE B 1 501 ? -10.639 24.401 45.414 1.00 31.78 533 PHE B C 1
ATOM 7688 O O . PHE B 1 501 ? -10.315 25.550 45.166 1.00 33.15 533 PHE B O 1
ATOM 7696 N N . PRO B 1 502 ? -10.763 23.952 46.674 1.00 31.21 534 PRO B N 1
ATOM 7697 C CA . PRO B 1 502 ? -10.481 24.839 47.805 1.00 32.47 534 PRO B CA 1
ATOM 7698 C C . PRO B 1 502 ? -9.012 25.241 47.851 1.00 32.26 534 PRO B C 1
ATOM 7699 O O . PRO B 1 502 ? -8.125 24.424 47.594 1.00 33.89 534 PRO B O 1
ATOM 7703 N N . ASN B 1 503 ? -8.759 26.506 48.166 1.00 30.95 535 ASN B N 1
ATOM 7704 C CA . ASN B 1 503 ? -7.391 27.011 48.198 1.00 32.84 535 ASN B CA 1
ATOM 7705 C C . ASN B 1 503 ? -7.358 28.322 48.963 1.00 32.73 535 ASN B C 1
ATOM 7706 O O . ASN B 1 503 ? -8.396 28.943 49.177 1.00 31.77 535 ASN B O 1
ATOM 7711 N N . ARG B 1 504 ? -6.159 28.737 49.360 1.00 34.85 536 ARG B N 1
ATOM 7712 C CA . ARG B 1 504 ? -5.967 29.973 50.115 1.00 37.66 536 ARG B CA 1
ATOM 7713 C C . ARG B 1 504 ? -5.502 31.114 49.211 1.00 37.34 536 ARG B C 1
ATOM 7714 O O . ARG B 1 504 ? -5.151 32.191 49.693 1.00 36.98 536 ARG B O 1
ATOM 7722 N N . THR B 1 505 ? -5.487 30.875 47.903 1.00 36.45 537 THR B N 1
ATOM 7723 C CA . THR B 1 505 ? -5.063 31.902 46.957 1.00 34.90 537 THR B CA 1
ATOM 7724 C C . THR B 1 505 ? -6.263 32.655 46.392 1.00 32.98 537 THR B C 1
ATOM 7725 O O . THR B 1 505 ? -6.111 33.565 45.576 1.00 32.10 537 THR B O 1
ATOM 7729 N N . GLY B 1 506 ? -7.462 32.273 46.821 1.00 31.53 538 GLY B N 1
ATOM 7730 C CA . GLY B 1 506 ? -8.652 32.946 46.338 1.00 29.07 538 GLY B CA 1
ATOM 7731 C C . GLY B 1 506 ? -9.081 32.600 44.924 1.00 29.58 538 GLY B C 1
ATOM 7732 O O . GLY B 1 506 ? -9.822 33.357 44.292 1.00 32.19 538 GLY B O 1
ATOM 7733 N N . ILE B 1 507 ? -8.619 31.465 44.419 1.00 29.62 539 ILE B N 1
ATOM 7734 C CA . ILE B 1 507 ? -8.978 31.032 43.075 1.00 30.38 539 ILE B CA 1
ATOM 7735 C C . ILE B 1 507 ? -10.409 30.501 43.080 1.00 30.34 539 ILE B C 1
ATOM 7736 O O . ILE B 1 507 ? -10.750 29.636 43.881 1.00 30.89 539 ILE B O 1
ATOM 7741 N N . LYS B 1 508 ? -11.248 31.022 42.192 1.00 31.20 540 LYS B N 1
ATOM 7742 C CA . LYS B 1 508 ? -12.645 30.597 42.135 1.00 32.68 540 LYS B CA 1
ATOM 7743 C C . LYS B 1 508 ? -12.840 29.512 41.088 1.00 33.61 540 LYS B C 1
ATOM 7744 O O . LYS B 1 508 ? -13.453 28.476 41.351 1.00 33.53 540 LYS B O 1
ATOM 7750 N N . THR B 1 509 ? -12.310 29.755 39.898 1.00 34.09 541 THR B N 1
ATOM 7751 C CA . THR B 1 509 ? -12.421 28.798 38.812 1.00 35.11 541 THR B CA 1
ATOM 7752 C C . THR B 1 509 ? -11.280 28.987 37.828 1.00 35.17 541 THR B C 1
ATOM 7753 O O . THR B 1 509 ? -10.757 30.087 37.661 1.00 35.40 541 THR B O 1
ATOM 7757 N N . CYS B 1 510 ? -10.887 27.898 37.190 1.00 33.19 542 CYS B N 1
ATOM 7758 C CA . CYS B 1 510 ? -9.887 27.968 36.155 1.00 32.29 542 CYS B CA 1
ATOM 7759 C C . CYS B 1 510 ? -10.544 27.215 35.020 1.00 31.10 542 CYS B C 1
ATOM 7760 O O . CYS B 1 510 ? -10.811 26.023 35.143 1.00 31.62 542 CYS B O 1
ATOM 7763 N N . SER B 1 511 ? -10.853 27.914 33.935 1.00 28.61 543 SER B N 1
ATOM 7764 C CA . SER B 1 511 ? -11.468 27.257 32.795 1.00 27.64 543 SER B CA 1
ATOM 7765 C C . SER B 1 511 ? -10.326 26.834 31.886 1.00 27.63 543 SER B C 1
ATOM 7766 O O . SER B 1 511 ? -9.340 27.560 31.742 1.00 25.60 543 SER B O 1
ATOM 7769 N N . LEU B 1 512 ? -10.452 25.644 31.304 1.00 28.13 544 LEU B N 1
ATOM 7770 C CA . LEU B 1 512 ? -9.437 25.095 30.415 1.00 27.13 544 LEU B CA 1
ATOM 7771 C C . LEU B 1 512 ? -10.111 24.510 29.179 1.00 27.87 544 LEU B C 1
ATOM 7772 O O . LEU B 1 512 ? -11.338 24.435 29.110 1.00 27.45 544 LEU B O 1
ATOM 7777 N N . THR B 1 513 ? -9.298 24.085 28.216 1.00 27.23 545 THR B N 1
ATOM 7778 C CA . THR B 1 513 ? -9.788 23.535 26.953 1.00 26.95 545 THR B CA 1
ATOM 7779 C C . THR B 1 513 ? -9.484 22.050 26.846 1.00 27.58 545 THR B C 1
ATOM 7780 O O . THR B 1 513 ? -8.324 21.640 26.934 1.00 27.31 545 THR B O 1
ATOM 7784 N N . GLY B 1 514 ? -10.531 21.251 26.646 1.00 26.77 546 GLY B N 1
ATOM 7785 C CA . GLY B 1 514 ? -10.369 19.810 26.573 1.00 25.67 546 GLY B CA 1
ATOM 7786 C C . GLY B 1 514 ? -10.286 19.162 25.207 1.00 27.06 546 GLY B C 1
ATOM 7787 O O . GLY B 1 514 ? -10.280 17.930 25.111 1.00 26.62 546 GLY B O 1
ATOM 7788 N N . SER B 1 515 ? -10.223 19.962 24.148 1.00 26.66 547 SER B N 1
ATOM 7789 C CA . SER B 1 515 ? -10.129 19.397 22.807 1.00 26.14 547 SER B CA 1
ATOM 7790 C C . SER B 1 515 ? -9.617 20.406 21.793 1.00 27.09 547 SER B C 1
ATOM 7791 O O . SER B 1 515 ? -9.535 21.599 22.075 1.00 27.42 547 SER B O 1
ATOM 7794 N N . LEU B 1 516 ? -9.253 19.906 20.617 1.00 27.15 548 LEU B N 1
ATOM 7795 C CA . LEU B 1 516 ? -8.804 20.755 19.521 1.00 28.72 548 LEU B CA 1
ATOM 7796 C C . LEU B 1 516 ? -9.643 20.387 18.309 1.00 28.60 548 LEU B C 1
ATOM 7797 O O . LEU B 1 516 ? -9.559 19.269 17.804 1.00 31.84 548 LEU B O 1
ATOM 7802 N N . ALA B 1 517 ? -10.467 21.318 17.854 1.00 29.04 549 ALA B N 1
ATOM 7803 C CA . ALA B 1 517 ? -11.295 21.066 16.685 1.00 29.03 549 ALA B CA 1
ATOM 7804 C C . ALA B 1 517 ? -10.431 21.106 15.432 1.00 29.40 549 ALA B C 1
ATOM 7805 O O . ALA B 1 517 ? -9.467 21.883 15.350 1.00 26.12 549 ALA B O 1
ATOM 7807 N N . VAL B 1 518 ? -10.783 20.265 14.464 1.00 29.67 550 VAL B N 1
ATOM 7808 C CA . VAL B 1 518 ? -10.080 20.195 13.193 1.00 29.66 550 VAL B CA 1
ATOM 7809 C C . VAL B 1 518 ? -11.110 20.305 12.072 1.00 29.68 550 VAL B C 1
ATOM 7810 O O . VAL B 1 518 ? -12.079 19.554 12.055 1.00 29.62 550 VAL B O 1
ATOM 7814 N N . ARG B 1 519 ? -10.904 21.234 11.140 1.00 29.05 551 ARG B N 1
ATOM 7815 C CA . ARG B 1 519 ? -11.828 21.410 10.019 1.00 28.28 551 ARG B CA 1
ATOM 7816 C C . ARG B 1 519 ? -11.635 20.258 9.018 1.00 31.41 551 ARG B C 1
ATOM 7817 O O . ARG B 1 519 ? -10.598 19.599 9.026 1.00 29.37 551 ARG B O 1
ATOM 7825 N N . GLU B 1 520 ? -12.634 20.011 8.172 1.00 34.60 552 GLU B N 1
ATOM 7826 C CA . GLU B 1 520 ? -12.566 18.931 7.181 1.00 37.53 552 GLU B CA 1
ATOM 7827 C C . GLU B 1 520 ? -11.212 18.789 6.498 1.00 38.44 552 GLU B C 1
ATOM 7828 O O . GLU B 1 520 ? -10.716 17.681 6.329 1.00 38.49 552 GLU B O 1
ATOM 7834 N N . HIS B 1 521 ? -10.624 19.909 6.098 1.00 38.80 553 HIS B N 1
ATOM 7835 C CA . HIS B 1 521 ? -9.342 19.884 5.411 1.00 41.72 553 HIS B CA 1
ATOM 7836 C C . HIS B 1 521 ? -8.088 19.874 6.284 1.00 40.69 553 HIS B C 1
ATOM 7837 O O . HIS B 1 521 ? -6.979 19.984 5.765 1.00 41.16 553 HIS B O 1
ATOM 7844 N N . GLY B 1 522 ? -8.251 19.748 7.599 1.00 38.81 554 GLY B N 1
ATOM 7845 C CA . GLY B 1 522 ? -7.084 19.676 8.469 1.00 35.86 554 GLY B CA 1
ATOM 7846 C C . GLY B 1 522 ? -6.639 20.867 9.300 1.00 35.19 554 GLY B C 1
ATOM 7847 O O . GLY B 1 522 ? -5.855 20.699 10.237 1.00 35.32 554 GLY B O 1
ATOM 7848 N N . ALA B 1 523 ? -7.106 22.069 8.980 1.00 32.44 555 ALA B N 1
ATOM 7849 C CA . ALA B 1 523 ? -6.705 23.239 9.756 1.00 30.29 555 ALA B CA 1
ATOM 7850 C C . ALA B 1 523 ? -7.398 23.254 11.117 1.00 29.24 555 ALA B C 1
ATOM 7851 O O . ALA B 1 523 ? -8.546 22.818 11.237 1.00 29.88 555 ALA B O 1
ATOM 7853 N N . PHE B 1 524 ? -6.696 23.738 12.138 1.00 27.67 556 PHE B N 1
ATOM 7854 C CA . PHE B 1 524 ? -7.270 23.846 13.474 1.00 28.54 556 PHE B CA 1
ATOM 7855 C C . PHE B 1 524 ? -8.013 25.186 13.557 1.00 29.24 556 PHE B C 1
ATOM 7856 O O . PHE B 1 524 ? -7.883 26.028 12.661 1.00 27.17 556 PHE B O 1
ATOM 7864 N N . ILE B 1 525 ? -8.774 25.383 14.632 1.00 26.66 557 ILE B N 1
ATOM 7865 C CA . ILE B 1 525 ? -9.526 26.617 14.822 1.00 25.88 557 ILE B CA 1
ATOM 7866 C C . ILE B 1 525 ? -8.868 27.494 15.883 1.00 25.60 557 ILE B C 1
ATOM 7867 O O . ILE B 1 525 ? -8.903 28.717 15.785 1.00 25.32 557 ILE B O 1
ATOM 7872 N N . GLU B 1 526 ? -8.269 26.859 16.890 1.00 25.19 558 GLU B N 1
ATOM 7873 C CA . GLU B 1 526 ? -7.602 27.566 17.989 1.00 25.35 558 GLU B CA 1
ATOM 7874 C C . GLU B 1 526 ? -6.716 28.702 17.477 1.00 24.01 558 GLU B C 1
ATOM 7875 O O . GLU B 1 526 ? -5.871 28.478 16.614 1.00 24.60 558 GLU B O 1
ATOM 7881 N N . ASN B 1 527 ? -6.926 29.910 18.001 1.00 23.04 559 ASN B N 1
ATOM 7882 C CA . ASN B 1 527 ? -6.151 31.095 17.616 1.00 24.88 559 ASN B CA 1
ATOM 7883 C C . ASN B 1 527 ? -6.362 31.618 16.201 1.00 24.33 559 ASN B C 1
ATOM 7884 O O . ASN B 1 527 ? -6.601 32.810 16.007 1.00 26.03 559 ASN B O 1
ATOM 7889 N N . ILE B 1 528 ? -6.244 30.724 15.223 1.00 26.08 560 ILE B N 1
ATOM 7890 C CA . ILE B 1 528 ? -6.383 31.061 13.805 1.00 29.41 560 ILE B CA 1
ATOM 7891 C C . ILE B 1 528 ? -7.800 31.478 13.396 1.00 28.34 560 ILE B C 1
ATOM 7892 O O . ILE B 1 528 ? -7.981 32.237 12.452 1.00 27.46 560 ILE B O 1
ATOM 7897 N N . GLY B 1 529 ? -8.797 30.957 14.098 1.00 26.54 561 GLY B N 1
ATOM 7898 C CA . GLY B 1 529 ? -10.166 31.300 13.785 1.00 25.40 561 GLY B CA 1
ATOM 7899 C C . GLY B 1 529 ? -10.633 30.875 12.412 1.00 25.01 561 GLY B C 1
ATOM 7900 O O . GLY B 1 529 ? -10.007 30.054 11.735 1.00 23.86 561 GLY B O 1
ATOM 7901 N N . VAL B 1 530 ? -11.753 31.453 12.001 1.00 23.55 562 VAL B N 1
ATOM 7902 C CA . VAL B 1 530 ? -12.357 31.145 10.722 1.00 21.36 562 VAL B CA 1
ATOM 7903 C C . VAL B 1 530 ? -12.394 32.404 9.876 1.00 22.51 562 VAL B C 1
ATOM 7904 O O . VAL B 1 530 ? -12.905 33.448 10.300 1.00 21.05 562 VAL B O 1
ATOM 7908 N N . GLU B 1 531 ? -11.843 32.289 8.677 1.00 22.04 563 GLU B N 1
ATOM 7909 C CA . GLU B 1 531 ? -11.793 33.388 7.738 1.00 24.24 563 GLU B CA 1
ATOM 7910 C C . GLU B 1 531 ? -13.109 33.493 6.984 1.00 25.82 563 GLU B C 1
ATOM 7911 O O . GLU B 1 531 ? -13.791 32.489 6.759 1.00 26.22 563 GLU B O 1
ATOM 7917 N N . PRO B 1 532 ? -13.498 34.720 6.609 1.00 25.88 564 PRO B N 1
ATOM 7918 C CA . PRO B 1 532 ? -14.740 34.938 5.862 1.00 24.99 564 PRO B CA 1
ATOM 7919 C C . PRO B 1 532 ? -14.406 34.798 4.382 1.00 24.80 564 PRO B C 1
ATOM 7920 O O . PRO B 1 532 ? -13.234 34.744 4.026 1.00 21.54 564 PRO B O 1
ATOM 7924 N N . HIS B 1 533 ? -15.428 34.711 3.531 1.00 23.22 565 HIS B N 1
ATOM 7925 C CA . HIS B 1 533 ? -15.211 34.649 2.086 1.00 23.35 565 HIS B CA 1
ATOM 7926 C C . HIS B 1 533 ? -14.815 36.073 1.709 1.00 22.84 565 HIS B C 1
ATOM 7927 O O . HIS B 1 533 ? -13.901 36.284 0.928 1.00 24.08 565 HIS B O 1
ATOM 7934 N N . ILE B 1 534 ? -15.521 37.046 2.281 1.00 22.78 566 ILE B N 1
ATOM 7935 C CA . ILE B 1 534 ? -15.265 38.451 1.991 1.00 23.68 566 ILE B CA 1
ATOM 7936 C C . ILE B 1 534 ? -14.841 39.213 3.247 1.00 24.51 566 ILE B C 1
ATOM 7937 O O . ILE B 1 534 ? -15.619 39.340 4.191 1.00 22.33 566 ILE B O 1
ATOM 7942 N N . ASP B 1 535 ? -13.614 39.724 3.253 1.00 24.87 567 ASP B N 1
ATOM 7943 C CA . ASP B 1 535 ? -13.129 40.482 4.394 1.00 26.62 567 ASP B CA 1
ATOM 7944 C C . ASP B 1 535 ? -13.758 41.867 4.316 1.00 25.35 567 ASP B C 1
ATOM 7945 O O . ASP B 1 535 ? -13.510 42.608 3.379 1.00 25.66 567 ASP B O 1
ATOM 7950 N N . LEU B 1 536 ? -14.581 42.200 5.303 1.00 26.35 568 LEU B N 1
ATOM 7951 C CA . LEU B 1 536 ? -15.284 43.474 5.329 1.00 25.59 568 LEU B CA 1
ATOM 7952 C C . LEU B 1 536 ? -15.214 44.089 6.717 1.00 26.81 568 LEU B C 1
ATOM 7953 O O . LEU B 1 536 ? -16.131 43.922 7.526 1.00 27.95 568 LEU B O 1
ATOM 7958 N N . PRO B 1 537 ? -14.118 44.794 7.022 1.00 25.92 569 PRO B N 1
ATOM 7959 C CA . PRO B 1 537 ? -13.985 45.422 8.337 1.00 23.57 569 PRO B CA 1
ATOM 7960 C C . PRO B 1 537 ? -14.839 46.676 8.421 1.00 23.61 569 PRO B C 1
ATOM 7961 O O . PRO B 1 537 ? -15.322 47.171 7.408 1.00 25.80 569 PRO B O 1
ATOM 7965 N N . PHE B 1 538 ? -15.042 47.184 9.629 1.00 23.93 570 PHE B N 1
ATOM 7966 C CA . PHE B 1 538 ? -15.811 48.415 9.817 1.00 25.40 570 PHE B CA 1
ATOM 7967 C C . PHE B 1 538 ? -14.848 49.591 9.612 1.00 27.73 570 PHE B C 1
ATOM 7968 O O . PHE B 1 538 ? -13.753 49.599 10.174 1.00 27.32 570 PHE B O 1
ATOM 7976 N N . THR B 1 539 ? -15.240 50.566 8.791 1.00 28.28 571 THR B N 1
ATOM 7977 C CA . THR B 1 539 ? -14.391 51.726 8.532 1.00 28.85 571 THR B CA 1
ATOM 7978 C C . THR B 1 539 ? -14.676 52.811 9.563 1.00 29.92 571 THR B C 1
ATOM 7979 O O . THR B 1 539 ? -15.599 52.689 10.371 1.00 30.22 571 THR B O 1
ATOM 7983 N N . ALA B 1 540 ? -13.882 53.876 9.538 1.00 29.92 572 ALA B N 1
ATOM 7984 C CA . ALA B 1 540 ? -14.099 54.976 10.467 1.00 29.83 572 ALA B CA 1
ATOM 7985 C C . ALA B 1 540 ? -15.466 55.594 10.152 1.00 29.35 572 ALA B C 1
ATOM 7986 O O . ALA B 1 540 ? -16.199 55.983 11.055 1.00 31.62 572 ALA B O 1
ATOM 7988 N N . ASN B 1 541 ? -15.818 55.670 8.872 1.00 29.20 573 ASN B N 1
ATOM 7989 C CA . ASN B 1 541 ? -17.117 56.225 8.500 1.00 31.66 573 ASN B CA 1
ATOM 7990 C C . ASN B 1 541 ? -18.266 55.361 9.026 1.00 32.46 573 ASN B C 1
ATOM 7991 O O . ASN B 1 541 ? -19.339 55.874 9.362 1.00 31.99 573 ASN B O 1
ATOM 7996 N N . ASP B 1 542 ? -18.046 54.052 9.093 1.00 31.57 574 ASP B N 1
ATOM 7997 C CA . ASP B 1 542 ? -19.073 53.153 9.610 1.00 32.44 574 ASP B CA 1
ATOM 7998 C C . ASP B 1 542 ? -19.273 53.446 11.083 1.00 34.19 574 ASP B C 1
ATOM 7999 O O . ASP B 1 542 ? -20.398 53.571 11.564 1.00 32.21 574 ASP B O 1
ATOM 8004 N N . ILE B 1 543 ? -18.146 53.558 11.779 1.00 36.65 575 ILE B N 1
ATOM 8005 C CA . ILE B 1 543 ? -18.105 53.778 13.215 1.00 38.48 575 ILE B CA 1
ATOM 8006 C C . ILE B 1 543 ? -18.365 55.194 13.713 1.00 39.68 575 ILE B C 1
ATOM 8007 O O . ILE B 1 543 ? -19.121 55.385 14.664 1.00 40.08 575 ILE B O 1
ATOM 8012 N N . ARG B 1 544 ? -17.754 56.183 13.074 1.00 41.16 576 ARG B N 1
ATOM 8013 C CA . ARG B 1 544 ? -17.900 57.560 13.528 1.00 44.23 576 ARG B CA 1
ATOM 8014 C C . ARG B 1 544 ? -19.269 57.919 14.105 1.00 44.95 576 ARG B C 1
ATOM 8015 O O . ARG B 1 544 ? -19.350 58.398 15.235 1.00 47.09 576 ARG B O 1
ATOM 8023 N N . TYR B 1 545 ? -20.344 57.690 13.361 1.00 44.06 577 TYR B N 1
ATOM 8024 C CA . TYR B 1 545 ? -21.663 58.030 13.887 1.00 43.44 577 TYR B CA 1
ATOM 8025 C C . TYR B 1 545 ? -22.606 56.827 14.000 1.00 41.90 577 TYR B C 1
ATOM 8026 O O . TYR B 1 545 ? -23.827 56.966 13.974 1.00 41.85 577 TYR B O 1
ATOM 8035 N N . LYS B 1 546 ? -22.019 55.644 14.128 1.00 38.72 578 LYS B N 1
ATOM 8036 C CA . LYS B 1 546 ? -22.779 54.410 14.289 1.00 37.39 578 LYS B CA 1
ATOM 8037 C C . LYS B 1 546 ? -23.782 54.073 13.196 1.00 34.40 578 LYS B C 1
ATOM 8038 O O . LYS B 1 546 ? -24.771 53.395 13.465 1.00 32.93 578 LYS B O 1
ATOM 8044 N N . GLY B 1 547 ? -23.525 54.527 11.973 1.00 32.69 579 GLY B N 1
ATOM 8045 C CA . GLY B 1 547 ? -24.436 54.244 10.880 1.00 30.89 579 GLY B CA 1
ATOM 8046 C C . GLY B 1 547 ? -24.097 52.989 10.092 1.00 30.35 579 GLY B C 1
ATOM 8047 O O . GLY B 1 547 ? -24.991 52.348 9.543 1.00 31.76 579 GLY B O 1
ATOM 8048 N N . TYR B 1 548 ? -22.814 52.639 10.034 1.00 28.50 580 TYR B N 1
ATOM 8049 C CA . TYR B 1 548 ? -22.355 51.460 9.299 1.00 27.34 580 TYR B CA 1
ATOM 8050 C C . TYR B 1 548 ? -22.967 51.400 7.904 1.00 28.42 580 TYR B C 1
ATOM 8051 O O . TYR B 1 548 ? -23.255 50.311 7.387 1.00 28.63 580 TYR B O 1
ATOM 8060 N N . SER B 1 549 ? -23.158 52.559 7.284 1.00 26.60 581 SER B N 1
ATOM 8061 C CA . SER B 1 549 ? -23.772 52.583 5.968 1.00 27.36 581 SER B CA 1
ATOM 8062 C C . SER B 1 549 ? -22.870 51.989 4.906 1.00 26.32 581 SER B C 1
ATOM 8063 O O . SER B 1 549 ? -23.354 51.368 3.967 1.00 29.75 581 SER B O 1
ATOM 8066 N N . GLU B 1 550 ? -21.558 52.156 5.045 1.00 26.70 582 GLU B N 1
ATOM 8067 C CA . GLU B 1 550 ? -20.647 51.583 4.063 1.00 26.28 582 GLU B CA 1
ATOM 8068 C C . GLU B 1 550 ? -20.662 50.061 4.189 1.00 25.33 582 GLU B C 1
ATOM 8069 O O . GLU B 1 550 ? -20.775 49.343 3.195 1.00 26.13 582 GLU B O 1
ATOM 8075 N N . TYR B 1 551 ? -20.546 49.576 5.418 1.00 24.13 583 TYR B N 1
ATOM 8076 C CA . TYR B 1 551 ? -20.575 48.145 5.682 1.00 23.13 583 TYR B CA 1
ATOM 8077 C C . TYR B 1 551 ? -21.898 47.568 5.153 1.00 23.16 583 TYR B C 1
ATOM 8078 O O . TYR B 1 551 ? -21.911 46.632 4.349 1.00 22.16 583 TYR B O 1
ATOM 8087 N N . LEU B 1 552 ? -23.010 48.143 5.596 1.00 22.97 584 LEU B N 1
ATOM 8088 C CA . LEU B 1 552 ? -24.322 47.662 5.169 1.00 24.45 584 LEU B CA 1
ATOM 8089 C C . LEU B 1 552 ? -24.573 47.726 3.668 1.00 25.15 584 LEU B C 1
ATOM 8090 O O . LEU B 1 552 ? -25.147 46.793 3.101 1.00 23.72 584 LEU B O 1
ATOM 8095 N N . ASP B 1 553 ? -24.146 48.803 3.011 1.00 27.43 585 ASP B N 1
ATOM 8096 C CA . ASP B 1 553 ? -24.360 48.895 1.568 1.00 29.38 585 ASP B CA 1
ATOM 8097 C C . ASP B 1 553 ? -23.615 47.781 0.857 1.00 28.40 585 ASP B C 1
ATOM 8098 O O . ASP B 1 553 ? -24.081 47.248 -0.150 1.00 26.70 585 ASP B O 1
ATOM 8103 N N . LYS B 1 554 ? -22.454 47.417 1.385 1.00 28.24 586 LYS B N 1
ATOM 8104 C CA . LYS B 1 554 ? -21.697 46.352 0.755 1.00 28.04 586 LYS B CA 1
ATOM 8105 C C . LYS B 1 554 ? -22.338 45.000 1.048 1.00 25.85 586 LYS B C 1
ATOM 8106 O O . LYS B 1 554 ? -22.370 44.122 0.183 1.00 24.46 586 LYS B O 1
ATOM 8112 N N . VAL B 1 555 ? -22.860 44.827 2.260 1.00 24.46 587 VAL B N 1
ATOM 8113 C CA . VAL B 1 555 ? -23.521 43.565 2.591 1.00 24.58 587 VAL B CA 1
ATOM 8114 C C . VAL B 1 555 ? -24.709 43.372 1.632 1.00 25.12 587 VAL B C 1
ATOM 8115 O O . VAL B 1 555 ? -24.951 42.270 1.136 1.00 24.10 587 VAL B O 1
ATOM 8119 N N . LYS B 1 556 ? -25.431 44.457 1.365 1.00 24.94 588 LYS B N 1
ATOM 8120 C CA . LYS B 1 556 ? -26.587 44.410 0.475 1.00 27.00 588 LYS B CA 1
ATOM 8121 C C . LYS B 1 556 ? -26.196 44.093 -0.966 1.00 26.44 588 LYS B C 1
ATOM 8122 O O . LYS B 1 556 ? -26.905 43.356 -1.644 1.00 28.59 588 LYS B O 1
ATOM 8128 N N . LYS B 1 557 ? -25.074 44.635 -1.431 1.00 26.30 589 LYS B N 1
ATOM 8129 C CA . LYS B 1 557 ? -24.618 44.352 -2.786 1.00 26.76 589 LYS B CA 1
ATOM 8130 C C . LYS B 1 557 ? -24.285 42.874 -2.877 1.00 25.10 589 LYS B C 1
ATOM 8131 O O . LYS B 1 557 ? -24.613 42.216 -3.862 1.00 27.88 589 LYS B O 1
ATOM 8137 N N . LEU B 1 558 ? -23.624 42.358 -1.847 1.00 24.09 590 LEU B N 1
ATOM 8138 C CA . LEU B 1 558 ? -23.255 40.951 -1.801 1.00 24.30 590 LEU B CA 1
ATOM 8139 C C . LEU B 1 558 ? -24.499 40.049 -1.774 1.00 24.04 590 LEU B C 1
ATOM 8140 O O . LEU B 1 558 ? -24.537 39.037 -2.467 1.00 23.98 590 LEU B O 1
ATOM 8145 N N . VAL B 1 559 ? -25.509 40.413 -0.980 1.00 22.73 591 VAL B N 1
ATOM 8146 C CA . VAL B 1 559 ? -26.735 39.620 -0.912 1.00 21.94 591 VAL B CA 1
ATOM 8147 C C . VAL B 1 559 ? -27.439 39.619 -2.275 1.00 23.48 591 VAL B C 1
ATOM 8148 O O . VAL B 1 559 ? -27.936 38.579 -2.714 1.00 24.17 591 VAL B O 1
ATOM 8152 N N . CYS B 1 560 ? -27.484 40.774 -2.943 1.00 23.70 592 CYS B N 1
ATOM 8153 C CA . CYS B 1 560 ? -28.118 40.829 -4.258 1.00 25.17 592 CYS B CA 1
ATOM 8154 C C . CYS B 1 560 ? -27.403 39.869 -5.220 1.00 24.98 592 CYS B C 1
ATOM 8155 O O . CYS B 1 560 ? -28.046 39.195 -6.028 1.00 23.46 592 CYS B O 1
ATOM 8158 N N . GLN B 1 561 ? -26.075 39.797 -5.129 1.00 25.13 593 GLN B N 1
ATOM 8159 C CA . GLN B 1 561 ? -25.328 38.881 -5.990 1.00 25.78 593 GLN B CA 1
ATOM 8160 C C . GLN B 1 561 ? -25.712 37.447 -5.658 1.00 26.00 593 GLN B C 1
ATOM 8161 O O . GLN B 1 561 ? -25.842 36.621 -6.554 1.00 26.41 593 GLN B O 1
ATOM 8167 N N . LEU B 1 562 ? -25.881 37.141 -4.372 1.00 24.79 594 LEU B N 1
ATOM 8168 C CA . LEU B 1 562 ? -26.274 35.787 -3.990 1.00 25.83 594 LEU B CA 1
ATOM 8169 C C . LEU B 1 562 ? -27.632 35.457 -4.608 1.00 27.70 594 LEU B C 1
ATOM 8170 O O . LEU B 1 562 ? -27.836 34.358 -5.132 1.00 27.71 594 LEU B O 1
ATOM 8175 N N . ILE B 1 563 ? -28.567 36.405 -4.534 1.00 28.44 595 ILE B N 1
ATOM 8176 C CA . ILE B 1 563 ? -29.889 36.178 -5.099 1.00 29.26 595 ILE B CA 1
ATOM 8177 C C . ILE B 1 563 ? -29.766 35.998 -6.607 1.00 31.34 595 ILE B C 1
ATOM 8178 O O . ILE B 1 563 ? -30.374 35.095 -7.171 1.00 31.54 595 ILE B O 1
ATOM 8183 N N . ASN B 1 564 ? -28.957 36.838 -7.250 1.00 33.71 596 ASN B N 1
ATOM 8184 C CA . ASN B 1 564 ? -28.760 36.754 -8.696 1.00 37.16 596 ASN B CA 1
ATOM 8185 C C . ASN B 1 564 ? -28.221 35.399 -9.124 1.00 39.63 596 ASN B C 1
ATOM 8186 O O . ASN B 1 564 ? -28.648 34.855 -10.140 1.00 37.32 596 ASN B O 1
ATOM 8191 N N . ASN B 1 565 ? -27.276 34.867 -8.352 1.00 44.15 597 ASN B N 1
ATOM 8192 C CA . ASN B 1 565 ? -26.674 33.576 -8.659 1.00 50.66 597 ASN B CA 1
ATOM 8193 C C . ASN B 1 565 ? -25.905 33.721 -9.987 1.00 54.27 597 ASN B C 1
ATOM 8194 O O . ASN B 1 565 ? -26.006 32.875 -10.876 1.00 56.36 597 ASN B O 1
ATOM 8199 N N . ASP B 1 566 ? -25.131 34.806 -10.090 1.00 58.53 598 ASP B N 1
ATOM 8200 C CA . ASP B 1 566 ? -24.346 35.143 -11.287 1.00 60.77 598 ASP B CA 1
ATOM 8201 C C . ASP B 1 566 ? -22.831 34.943 -11.169 1.00 61.21 598 ASP B C 1
ATOM 8202 O O . ASP B 1 566 ? -22.089 35.925 -11.059 1.00 62.61 598 ASP B O 1
ATOM 8207 N N . GLY B 1 567 ? -22.365 33.697 -11.214 1.00 59.95 599 GLY B N 1
ATOM 8208 C CA . GLY B 1 567 ? -20.933 33.444 -11.122 1.00 57.66 599 GLY B CA 1
ATOM 8209 C C . GLY B 1 567 ? -20.338 33.552 -9.725 1.00 55.39 599 GLY B C 1
ATOM 8210 O O . GLY B 1 567 ? -20.960 33.147 -8.740 1.00 55.03 599 GLY B O 1
ATOM 8211 N N . THR B 1 568 ? -19.129 34.101 -9.637 1.00 52.11 600 THR B N 1
ATOM 8212 C CA . THR B 1 568 ? -18.446 34.245 -8.353 1.00 49.59 600 THR B CA 1
ATOM 8213 C C . THR B 1 568 ? -18.815 35.538 -7.636 1.00 46.17 600 THR B C 1
ATOM 8214 O O . THR B 1 568 ? -18.987 36.578 -8.269 1.00 45.44 600 THR B O 1
ATOM 8218 N N . ILE B 1 569 ? -18.948 35.464 -6.314 1.00 43.25 601 ILE B N 1
ATOM 8219 C CA . ILE B 1 569 ? -19.302 36.637 -5.515 1.00 41.74 601 ILE B CA 1
ATOM 8220 C C . ILE B 1 569 ? -18.065 37.467 -5.197 1.00 40.32 601 ILE B C 1
ATOM 8221 O O . ILE B 1 569 ? -17.187 37.044 -4.447 1.00 39.02 601 ILE B O 1
ATOM 8226 N N . ILE B 1 570 ? -18.019 38.663 -5.768 1.00 39.98 602 ILE B N 1
ATOM 8227 C CA . ILE B 1 570 ? -16.891 39.565 -5.594 1.00 41.12 602 ILE B CA 1
ATOM 8228 C C . ILE B 1 570 ? -17.275 40.871 -4.906 1.00 39.80 602 ILE B C 1
ATOM 8229 O O . ILE B 1 570 ? -18.338 41.434 -5.162 1.00 39.71 602 ILE B O 1
ATOM 8234 N N . LEU B 1 571 ? -16.396 41.345 -4.032 1.00 37.84 603 LEU B N 1
ATOM 8235 C CA . LEU B 1 571 ? -16.613 42.593 -3.314 1.00 39.31 603 LEU B CA 1
ATOM 8236 C C . LEU B 1 571 ? -16.286 43.720 -4.298 1.00 40.91 603 LEU B C 1
ATOM 8237 O O . LEU B 1 571 ? -15.432 43.550 -5.165 1.00 36.63 603 LEU B O 1
ATOM 8242 N N . ALA B 1 572 ? -16.985 44.846 -4.156 1.00 44.52 604 ALA B N 1
ATOM 8243 C CA . ALA B 1 572 ? -16.829 46.063 -4.971 1.00 49.40 604 ALA B CA 1
ATOM 8244 C C . ALA B 1 572 ? -18.200 46.682 -5.268 1.00 51.86 604 ALA B C 1
ATOM 8245 O O . ALA B 1 572 ? -18.587 47.635 -4.549 1.00 52.49 604 ALA B O 1
#

InterPro domains:
  IPR005151 Tail specific protease [PF03572] (316-559)
  IPR005151 Tail specific protease [SM00245] (352-561)
  IPR029045 ClpP/crotonase-like domain superfamily [SSF52096] (255-585)
  IPR036034 PDZ superfamily [G3DSA:2.30.42.10] (108-214)
  IPR041126 Chlamydial protease/proteasome-like activity factor, PDZ domain [PF17816] (106-215)

Radius of gyration: 33.17 Å; Cα contacts (8 Å, |Δi|>4): 2386; chains: 2; bounding box: 67×98×96 Å

B-factor: mean 39.93, std 11.62, range [14.94, 87.9]

Secondary structure (DSSP, 8-state):
-HHHHHHHHHHHHHHHHHHHH-TTHHHHHHHS---HHHHHHHHHHHHHHSSS--HHHHHHHHHHHHHTT--SS-EEEES---EEE-SEEEEE-TTS-EEEEEE-SS--SS-TTPEEEEETTEEHHHHHHTTS-TT----HHHHHHHHHHHTEEEGGGTPPPP-SEEEEEEE-TTS-EEEEEEE-EEE---S--HHHHGGG--------STT-SS-SPPPSS--SEE--SSSEEEEEEEE-SSS-EEEEEEEE---B-GGGSTT--TTS--HHHHHHHHHHHHHHH-SEEEEE--SB--B-HHHHHHHHHTT-SS-EE--EEEE---HHHHHHHHHHHHHHTT--SHHHHHHHH-SEETTEEP-HHHHHHHHHHHHHHHHHHHTT--SSPSPB-GGG--EE---SS----S-EEEEE-TTB-THHHHHHHHHHHTT-EEEEES------S-EEEE----SS-EEEEEEE-EEEE-TTS-B-TTT----SEE----HHHHHTT--HHHHHHHHHHHHHHHHHT-/-HHHHHHHHHHHHHHHHHHHS-TTHHHHHHHH---HHHHHHHHHHHHHT-SS--HHHHHHHHHHHHHTT--TT-EEEES---EEE-SEEEEE-TTS-EEEEEE-SSS-S--TTPEEEEETTEEHHHHHHHTS-TT----HHHHHHHHHHHTEEEGGGTPPP--SEEEEEEE-TTS-EEEEEEE-EEE---S--HHHHGGG-PPP----STT-SS-SPPPSS-EEEE--SSS-EEEEEEE-TT--EEEEEEEE---B-GGGSTT--TTS--HHHHHHHHHHHHHHH-SEEEEE--SB--B-HHHHHHHHHTS-SS-EE--EEEE---HHHHHHHHHHHHHTTT--SHHHHHHHH-SEETTEEP-HHHHHHHHHHHHHHHHHHHHT--SSPSPB-GGG--EEPPPSS----S-EEEEE-TTB-THHHHHHHHHHHTT-SEEEES------S-EEEE----SS-EEEEEEE-EEEE-TTS-B-TTT----SEE-PPPHHHHHTT--HHHHHHHHHHHHHHHHT-SS----

Nearest PDB structures (foldseek):
  3dor-assembly1_B  TM=9.979E-01  e=0.000E+00  Chlamydia trachomatis
  3dpm-assembly1_B  TM=9.927E-01  e=3.483E-104  Chlamydia trachomatis
  3dpn-assembly1_A  TM=9.522E-01  e=2.267E-89  Chlamydia trachomatis
  6iqs-assembly1_D  TM=6.723E-01  e=1.549E-09  Escherichia coli K-12
  6iqu-assembly1_B-2  TM=6.941E-01  e=3.442E-09  Escherichia coli K-12

CATH classification: 1.20.920.70 (+2 more: 2.30.42.10, 3.90.226.10)

Sequence (1049 aa):
SLVCKNALQDLSFLEHLLQVKYAPKTWKEQYLGWDLVQSSVSAQQKLRTQENPSTSFCQQVLADFIGGLNDFHAGVTFFAIESAYLPYTVQKSSDGRFYFVDIMTFSSEIRVGDELLEVDGAPVQDVLATLYGSNHKGTAAEESAALRTLFSRMASLGHKVPSGRTTLKIRRPFGTTREVRVKWRYVPEGVGDLATIAPSIRAPQLGYNIGSTDGFLPVIGPVIWESEGLFRAYISSVTDGDGKSHKVGFLRIPTYSWQDMEDFDPSGPPPWEEFAKIIQVFSSNTEALIIDQTNNPGGSVLYLYALLSMLTDRPLELPKHRMILTQDEVVDALDWLTLLENVDTNVESRLALGDNMEGYTVDLQVAEYLKSFGRQVLNCWSKGDIELSTPIPLFGFEKIHPHPRVQYSKPICVLINEQDFSCADFFPVVLKDNDRALIVGTRTAGAGGFVFNVQFPNRTGIKTCSLTGSLAVREHGAFIENIGVEPHIDLPFTANDIRYKGYSEYLDKVKKLVCQLINNDGSLVCKNALQDLSFLEHLLQVKYAPKTWKEQYLGWDLVQSSVSAQQKLRTQENPSTSFCQQVLADFIGGLNDFHAGVTFFAIESAYLPYTVQKSSDGRFYFVDIMTFSSEIRVGDELLEVDGAPVQDVLATLYGSNHKGTAAEESAALRTLFSRMASLGHKVPSGRTTLKIRRPFGTTREVRVKWRYVPEGVGDLATIAPSIRAPQLGYNIGSTDGFLPVIGPVIWESEGLFRAYISSVTDGDGKSHKVGFLRIPTYSWQDMEDFDPSGPPPWEEFAKIIQVFSSNTEALIIDQTNNPGGSVLYLYALLSMLTDRPLELPKHRMILTQDEVVDALDWLTLLENVDTNVESRLALGDNMEGYTVDLQVAEYLKSFGRQVLNCWSKGDIELSTPIPLFGFEKIHPHPRVQYSKPICVLINEQDFSCADFFPVVLKDNDRALIVGTRTAGAGGFVFNVQFPNRTGIKTCSLTGSLAVREHGAFIENIGVEPHIDLPFTANDIRYKGYSEYLDKVKKLVCQLINNDGTIILA